Protein 8BRY (pdb70)

B-factor: mean 31.93, std 17.4, range [10.4, 148.17]

Sequence (774 aa):
IEYTLEKLKDLQGFYQKQLLDDTVPFWFPRSIDREFGGYLLMRDQQDGSLIDDDKAVWIIQGRAAWLLSTLYNTVEQKQEWLDGAKSGIDFLNRRHCFDTDGQMFFHVTRDGQQPIIRKRRYYFSETFAVIANAAYAKKASGDDEAAAKQARYLFGKCIEEYSTNPGTRPAKGIGVPMIMMNTAQQLRETIGDPRCDEEWIDKKWINNEEIETYFVKDDIRCVMEQQVAPDGSIIDHIDGRTLNPGHAIEGAWFILHEAKYRNNNDDPRLIKLGCKKMLDYMWDDRGWDKEEHGGILYFRDVYNKPVQEYWQDMKFWWPHNEVIIATLLAYTITGEEKYAQWHKLVHEYAYQHFHDAANGEWFGYLHKDGTLAQTAKGNLLFKGPFHLPRQEWYCMTTLLNNEYLQQQSAEYTLEKLKDDLQGFYQKQLLDDTVPFWFPRSIIDREFGGYLLMRDQDGSSLIDDDKAVWIQGRAAWLLSTLYNTVEQKQEWLDGAKSGIDFLNRHCFDTDGQMFFHVTRDGQPIRKRRYYFSETFAVIANAAYAKASGDEAAAKQARYLFGKCIEYSTNPGTRPAKGIGVPMIMMNTAQQLRETIGDPRCDEEWIDKWINEIETYFVKDDIRCVMEQVAPDGSIIDHIDGRTLNPGHAIEGAWFILHEAKYRNNDPRLIKLGCKKMLDYMWDDRGWDKEHGGILYFRDVYNKPVQEYWQDMKFWWPHNEVIIATLLAYTITGEEKYAQWHKLVHEYAYQHFHDAANGEWFGYLHKDGTLAQTAKGNLLFKGPFHLPRQEWYCMTTLLNNEYLQQS

Structure (mmCIF, N/CA/C/O backbone):
data_8BRY
#
_entry.id   8BRY
#
_cell.length_a   56.945
_cell.length_b   94.626
_cell.length_c   82.465
_cell.angle_alpha   90.000
_cell.angle_beta   102.530
_cell.angle_gamma   90.000
#
_symmetry.space_group_name_H-M   'P 1 21 1'
#
loop_
_entity.id
_entity.type
_entity.pdbx_description
1 polymer 'N-acylglucosamine 2-epimerase'
2 non-polymer 'CHLORIDE ION'
3 non-polymer 'PHOSPHATE ION'
4 water water
#
loop_
_atom_site.group_PDB
_atom_site.id
_atom_site.type_symbol
_atom_site.label_atom_id
_atom_site.label_alt_id
_atom_site.label_comp_id
_atom_site.label_asym_id
_atom_site.label_entity_id
_atom_site.label_seq_id
_atom_site.pdbx_PDB_ins_code
_atom_site.Cartn_x
_atom_site.Cartn_y
_atom_site.Cartn_z
_atom_site.occupancy
_atom_site.B_iso_or_equiv
_atom_site.auth_seq_id
_atom_site.auth_comp_id
_atom_site.auth_asym_id
_atom_site.auth_atom_id
_atom_site.pdbx_PDB_model_num
ATOM 1 N N . ILE A 1 18 ? -10.34553 -35.93088 28.83684 1.000 74.98051 3 ILE A N 1
ATOM 2 C CA . ILE A 1 18 ? -10.25905 -37.27314 28.26198 1.000 75.74489 3 ILE A CA 1
ATOM 3 C C . ILE A 1 18 ? -9.30621 -37.19540 27.07874 1.000 75.38947 3 ILE A C 1
ATOM 4 O O . ILE A 1 18 ? -8.36169 -37.97348 26.97630 1.000 81.89572 3 ILE A O 1
ATOM 20 N N . GLU A 1 19 ? -9.54458 -36.22628 26.19533 1.000 79.97022 4 GLU A N 1
ATOM 21 C CA . GLU A 1 19 ? -8.75176 -36.11734 24.97860 1.000 70.94425 4 GLU A CA 1
ATOM 22 C C . GLU A 1 19 ? -7.27315 -35.99701 25.32147 1.000 69.21987 4 GLU A C 1
ATOM 23 O O . GLU A 1 19 ? -6.46348 -36.85086 24.94321 1.000 75.36673 4 GLU A O 1
ATOM 34 N N . TYR A 1 20 ? -6.91215 -34.97608 26.09188 1.000 46.28121 5 TYR A N 1
ATOM 35 C CA . TYR A 1 20 ? -5.51717 -34.63758 26.33798 1.000 41.67358 5 TYR A CA 1
ATOM 36 C C . TYR A 1 20 ? -5.24010 -34.66234 27.83660 1.000 52.03212 5 TYR A C 1
ATOM 37 O O . TYR A 1 20 ? -5.73764 -33.80761 28.57591 1.000 51.12314 5 TYR A O 1
ATOM 55 N N . THR A 1 21 ? -4.41291 -35.60166 28.27236 1.000 38.48459 6 THR A N 1
ATOM 56 C CA . THR A 1 21 ? -3.93141 -35.64768 29.64275 1.000 39.71332 6 THR A CA 1
ATOM 57 C C . THR A 1 21 ? -2.68275 -34.78031 29.80563 1.000 38.30905 6 THR A C 1
ATOM 58 O O . THR A 1 21 ? -2.07404 -34.32303 28.84072 1.000 31.71105 6 THR A O 1
ATOM 69 N N . LEU A 1 22 ? -2.28158 -34.56467 31.05834 1.000 38.80628 7 LEU A N 1
ATOM 70 C CA . LEU A 1 22 ? -1.07342 -33.78050 31.28277 1.000 36.33497 7 LEU A CA 1
ATOM 71 C C . LEU A 1 22 ? 0.14462 -34.47510 30.68390 1.000 31.16603 7 LEU A C 1
ATOM 72 O O . LEU A 1 22 ? 1.02784 -33.81511 30.12153 1.000 34.70578 7 LEU A O 1
ATOM 88 N N . GLU A 1 23 ? 0.21959 -35.80714 30.81714 1.000 37.46291 8 GLU A N 1
ATOM 89 C CA . GLU A 1 23 ? 1.33220 -36.53280 30.21350 1.000 39.36938 8 GLU A CA 1
ATOM 90 C C . GLU A 1 23 ? 1.34346 -36.33509 28.70171 1.000 38.09491 8 GLU A C 1
ATOM 91 O O . GLU A 1 23 ? 2.40627 -36.13271 28.10591 1.000 35.13662 8 GLU A O 1
ATOM 103 N N . LYS A 1 24 ? 0.16733 -36.36112 28.06638 1.000 34.63717 9 LYS A N 1
ATOM 104 C CA . LYS A 1 24 ? 0.12303 -36.16922 26.61907 1.000 37.38669 9 LYS A CA 1
ATOM 105 C C . LYS A 1 24 ? 0.53994 -34.75466 26.24328 1.000 35.62018 9 LYS A C 1
ATOM 106 O O . LYS A 1 24 ? 1.23504 -34.54982 25.24065 1.000 30.06527 9 LYS A O 1
ATOM 125 N N . LEU A 1 25 ? 0.12815 -33.76100 27.03118 1.000 29.02685 10 LEU A N 1
ATOM 126 C CA . LEU A 1 25 ? 0.57916 -32.40250 26.76575 1.000 25.88551 10 LEU A CA 1
ATOM 127 C C . LEU A 1 25 ? 2.08564 -32.27119 26.94780 1.000 25.97218 10 LEU A C 1
ATOM 128 O O . LEU A 1 25 ? 2.72877 -31.48363 26.25002 1.000 24.42353 10 LEU A O 1
ATOM 144 N N . LYS A 1 26 ? 2.66761 -33.02918 27.88352 1.000 28.62843 11 LYS A N 1
ATOM 145 C CA . LYS A 1 26 ? 4.11542 -32.98417 28.05065 1.000 27.58294 11 LYS A CA 1
ATOM 146 C C . LYS A 1 26 ? 4.80469 -33.57429 26.83042 1.000 25.53684 11 LYS A C 1
ATOM 147 O O . LYS A 1 26 ? 5.82276 -33.04437 26.36166 1.000 26.90669 11 LYS A O 1
ATOM 166 N N . ASP A 1 27 ? 4.24750 -34.65882 26.28213 1.000 25.76494 12 ASP A N 1
ATOM 167 C CA . ASP A 1 27 ? 4.79806 -35.23168 25.05892 1.000 28.48954 12 ASP A CA 1
ATOM 168 C C . ASP A 1 27 ? 4.67234 -34.26033 23.90019 1.000 27.00188 12 ASP A C 1
ATOM 169 O O . ASP A 1 27 ? 5.57921 -34.16744 23.05682 1.000 26.05839 12 ASP A O 1
ATOM 178 N N . LEU A 1 28 ? 3.54044 -33.55168 23.80943 1.000 25.92136 13 LEU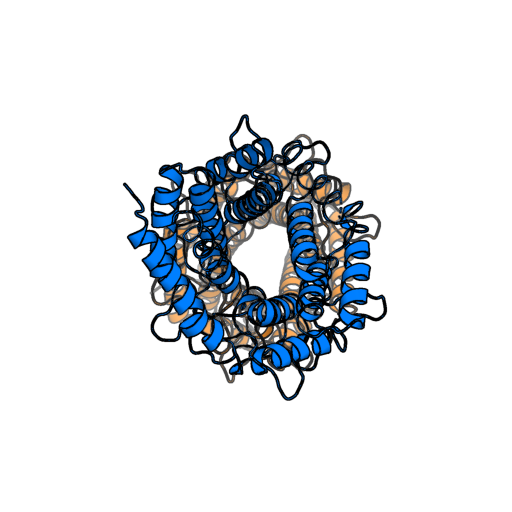 A N 1
ATOM 179 C CA . LEU A 1 28 ? 3.37156 -32.58062 22.72284 1.000 23.38553 13 LEU A CA 1
ATOM 180 C C . LEU A 1 28 ? 4.37798 -31.44473 22.84599 1.000 21.77067 13 LEU A C 1
ATOM 181 O O . LEU A 1 28 ? 4.94846 -30.99680 21.85489 1.000 23.04134 13 LEU A O 1
ATOM 197 N N . GLN A 1 29 ? 4.59230 -30.94799 24.07440 1.000 23.74961 14 GLN A N 1
ATOM 198 C CA . GLN A 1 29 ? 5.58987 -29.90455 24.27988 1.000 20.85367 14 GLN A CA 1
ATOM 199 C C . GLN A 1 29 ? 6.94738 -30.35490 23.76652 1.000 23.98766 14 GLN A C 1
ATOM 200 O O . GLN A 1 29 ? 7.63451 -29.60857 23.05383 1.000 22.46405 14 GLN A O 1
ATOM 214 N N . GLY A 1 30 ? 7.34342 -31.58262 24.09961 1.000 22.18050 15 GLY A N 1
ATOM 215 C CA . GLY A 1 30 ? 8.62341 -32.08633 23.62233 1.000 22.91359 15 GLY A CA 1
ATOM 216 C C . GLY A 1 30 ? 8.65812 -32.24565 22.11347 1.000 22.41318 15 GLY A C 1
ATOM 217 O O . GLY A 1 30 ? 9.68727 -32.00551 21.47440 1.000 21.48836 15 GLY A O 1
ATOM 221 N N . PHE A 1 31 ? 7.53727 -32.65622 21.52833 1.000 19.76417 16 PHE A N 1
ATOM 222 C CA . PHE A 1 31 ? 7.48061 -32.79814 20.08353 1.000 19.17417 16 PHE A CA 1
ATOM 223 C C . PHE A 1 31 ? 7.72117 -31.45963 19.38877 1.000 18.45181 16 PHE A C 1
ATOM 224 O O . PHE A 1 31 ? 8.55225 -31.36748 18.46298 1.000 19.00369 16 PHE A O 1
ATOM 241 N N . TYR A 1 32 ? 6.97320 -30.42110 19.76972 1.000 20.18827 17 TYR A N 1
ATOM 242 C CA . TYR A 1 32 ? 7.13030 -29.12018 19.12215 1.000 16.38461 17 TYR A CA 1
ATOM 243 C C . TYR A 1 32 ? 8.53864 -28.57848 19.33751 1.000 17.29130 17 TYR A C 1
ATOM 244 O O . TYR A 1 32 ? 9.13137 -27.96925 18.44252 1.000 19.81690 17 TYR A O 1
ATOM 262 N N . GLN A 1 33 ? 9.10485 -28.82387 20.51445 1.000 18.93304 18 GLN A N 1
ATOM 263 C CA . GLN A 1 33 ? 10.44223 -28.32594 20.79759 1.000 20.65213 18 GLN A CA 1
ATOM 264 C C . GLN A 1 33 ? 11.48506 -29.02309 19.93495 1.000 21.16359 18 GLN A C 1
ATOM 265 O O . GLN A 1 33 ? 12.36052 -28.37386 19.35318 1.000 22.05659 18 GLN A O 1
ATOM 279 N N . LYS A 1 34 ? 11.41327 -30.35070 19.85633 1.000 18.96598 19 LYS A N 1
ATOM 280 C CA . LYS A 1 34 ? 12.38600 -31.09431 19.08015 1.000 19.31982 19 LYS A CA 1
ATOM 281 C C . LYS A 1 34 ? 12.20325 -30.83464 17.59441 1.000 21.10989 19 LYS A C 1
ATOM 282 O O . LYS A 1 34 ? 13.18921 -30.71360 16.85437 1.000 22.15671 19 LYS A O 1
ATOM 301 N N . GLN A 1 35 ? 10.95804 -30.74374 17.12987 1.000 19.14678 20 GLN A N 1
ATOM 302 C CA . GLN A 1 35 ? 10.75620 -30.40514 15.71652 1.000 17.89501 20 GLN A CA 1
ATOM 303 C C . GLN A 1 35 ? 11.35274 -29.04669 15.39760 1.000 18.34376 20 GLN A C 1
ATOM 304 O O . GLN A 1 35 ? 12.04533 -28.88033 14.38591 1.000 19.88773 20 GLN A O 1
ATOM 318 N N . LEU A 1 36 ? 11.11925 -28.06470 16.25813 1.000 16.24396 21 LEU A N 1
ATOM 319 C CA . LEU A 1 36 ? 11.64438 -26.72868 16.02014 1.000 16.00851 21 LEU A CA 1
ATOM 320 C C . LEU A 1 36 ? 13.17016 -26.75928 15.94342 1.000 20.66934 21 LEU A C 1
ATOM 321 O O . LEU A 1 36 ? 13.76442 -26.28927 14.96978 1.000 21.41289 21 LEU A O 1
ATOM 337 N N . LEU A 1 37 ? 13.81988 -27.29912 16.95522 1.000 18.40244 22 LEU A N 1
ATOM 338 C CA . LEU A 1 37 ? 15.26475 -27.12981 17.09039 1.000 18.26507 22 LEU A CA 1
ATOM 339 C C . LEU A 1 37 ? 16.08683 -28.13907 16.31533 1.000 24.00346 22 LEU A C 1
ATOM 340 O O . LEU A 1 37 ? 17.25019 -27.85907 15.97553 1.000 23.55982 22 LEU A O 1
ATOM 356 N N . ASP A 1 38 ? 15.54296 -29.32376 16.06787 1.000 21.73116 23 ASP A N 1
ATOM 357 C CA . ASP A 1 38 ? 16.30265 -30.36670 15.40817 1.000 22.44025 23 ASP A CA 1
ATOM 358 C C . ASP A 1 38 ? 15.89568 -30.62467 13.96874 1.000 20.30337 23 ASP A C 1
ATOM 359 O O . ASP A 1 38 ? 16.61672 -31.35866 13.28125 1.000 23.02256 23 ASP A O 1
ATOM 368 N N . ASP A 1 39 ? 14.78169 -30.06476 13.50356 1.000 18.82502 24 ASP A N 1
ATOM 369 C CA . ASP A 1 39 ? 14.27236 -30.32836 12.15065 1.000 19.74501 24 ASP A CA 1
ATOM 370 C C . ASP A 1 39 ? 14.04693 -29.00552 11.42313 1.000 18.64383 24 ASP A C 1
ATOM 371 O O . ASP A 1 39 ? 14.70858 -28.74256 10.40774 1.000 20.25433 24 ASP A O 1
ATOM 380 N N . THR A 1 40 ? 13.17963 -28.14636 11.94576 1.000 17.08576 25 THR A N 1
ATOM 381 C CA . THR A 1 40 ? 12.79650 -26.93370 11.22289 1.000 16.00489 25 THR A CA 1
ATOM 382 C C . THR A 1 40 ? 13.94139 -25.93150 11.12347 1.000 21.26165 25 THR A C 1
ATOM 383 O O . THR A 1 40 ? 14.30432 -25.50614 10.01797 1.000 19.09305 25 THR A O 1
ATOM 394 N N . VAL A 1 41 ? 14.49937 -25.49889 12.25721 1.000 19.20333 26 VAL A N 1
ATOM 395 C CA . VAL A 1 41 ? 15.51493 -24.44233 12.22121 1.000 16.71291 26 VAL A CA 1
ATOM 396 C C . VAL A 1 41 ? 16.74007 -24.91003 11.45355 1.000 19.15818 26 VAL A C 1
ATOM 397 O O . VAL A 1 41 ? 17.23186 -24.15404 10.60271 1.000 20.90220 26 VAL A O 1
ATOM 410 N N . PRO A 1 42 ? 17.25304 -26.12295 11.64616 1.000 18.05291 27 PRO A N 1
ATOM 411 C CA . PRO A 1 42 ? 18.46138 -26.55693 10.90611 1.000 17.95502 27 PRO A CA 1
ATOM 412 C C . PRO A 1 42 ? 18.26251 -26.70772 9.40620 1.000 20.49741 27 PRO A C 1
ATOM 413 O O . PRO A 1 42 ? 19.26072 -26.67492 8.67306 1.000 23.21627 27 PRO A O 1
ATOM 424 N N . PHE A 1 43 ? 17.04513 -26.92092 8.92163 1.000 19.98529 28 PHE A N 1
ATOM 425 C CA . PHE A 1 43 ? 16.85130 -26.88280 7.47524 1.000 19.34444 28 PHE A CA 1
ATOM 426 C C . PHE A 1 43 ? 17.31768 -25.54983 6.91606 1.000 20.73550 28 PHE A C 1
ATOM 427 O O . PHE A 1 43 ? 17.86217 -25.48329 5.80046 1.000 21.22842 28 PHE A O 1
ATOM 444 N N . TRP A 1 44 ? 17.09525 -24.47064 7.65761 1.000 16.36902 29 TRP A N 1
ATOM 445 C CA . TRP A 1 44 ? 17.34401 -23.12285 7.16421 1.000 17.45913 29 TRP A CA 1
ATOM 446 C C . TRP A 1 44 ? 18.68984 -22.55749 7.59506 1.000 18.86278 29 TRP A C 1
ATOM 447 O O . TRP A 1 44 ? 19.37986 -21.91032 6.78900 1.000 20.50102 29 TRP A O 1
ATOM 468 N N . PHE A 1 45 ? 19.07381 -22.77284 8.85637 1.000 19.29309 30 PHE A N 1
ATOM 469 C CA . PHE A 1 45 ? 20.20593 -22.06927 9.43978 1.000 18.42062 30 PHE A CA 1
ATOM 470 C C . PHE A 1 45 ? 21.19415 -23.03228 10.07115 1.000 24.93134 30 PHE A C 1
ATOM 471 O O . PHE A 1 45 ? 20.79781 -24.03692 10.66551 1.000 23.99718 30 PHE A O 1
ATOM 488 N N . PRO A 1 46 ? 22.49670 -22.74538 9.96445 1.000 23.07318 31 PRO A N 1
ATOM 489 C CA . PRO A 1 46 ? 23.04120 -21.49929 9.39491 1.000 22.45374 31 PRO A CA 1
ATOM 490 C C . PRO A 1 46 ? 23.24048 -21.43541 7.87575 1.000 23.60444 31 PRO A C 1
ATOM 491 O O . PRO A 1 46 ? 23.68846 -20.39555 7.38603 1.000 23.29162 31 PRO A O 1
ATOM 502 N N . ARG A 1 47 ? 22.88305 -22.49231 7.14346 1.000 19.63917 32 ARG A N 1
ATOM 503 C CA . ARG A 1 47 ? 23.29793 -22.55263 5.74349 1.000 21.42857 32 ARG A CA 1
ATOM 504 C C . ARG A 1 47 ? 22.68516 -21.45068 4.89302 1.000 19.53052 32 ARG A C 1
ATOM 505 O O . ARG A 1 47 ? 23.27497 -21.06606 3.86866 1.000 23.76432 32 ARG A O 1
ATOM 526 N N . SER A 1 48 ? 21.53083 -20.91381 5.27803 1.000 18.98270 33 SER A N 1
ATOM 527 C CA . SER A 1 48 ? 20.91674 -19.89208 4.44710 1.000 17.26532 33 SER A CA 1
ATOM 528 C C . SER A 1 48 ? 21.49984 -18.50171 4.63043 1.000 15.65600 33 SER A C 1
ATOM 529 O O . SER A 1 48 ? 21.12463 -17.58631 3.88148 1.000 20.48543 33 SER A O 1
ATOM 537 N N . ILE A 1 49 ? 22.40206 -18.30927 5.59908 1.000 17.46261 34 ILE A N 1
ATOM 538 C CA . ILE A 1 49 ? 22.96647 -16.98556 5.80413 1.000 19.17208 34 ILE A CA 1
ATOM 539 C C . ILE A 1 49 ? 23.92477 -16.70820 4.65232 1.000 20.03577 34 ILE A C 1
ATOM 540 O O . ILE A 1 49 ? 24.83242 -17.49766 4.37833 1.000 22.01726 34 ILE A O 1
ATOM 556 N N . ASP A 1 50 ? 23.68725 -15.60572 3.94237 1.000 16.82073 35 ASP A N 1
ATOM 557 C CA . ASP A 1 50 ? 24.49397 -15.24472 2.76886 1.000 15.44671 35 ASP A CA 1
ATOM 558 C C . ASP A 1 50 ? 25.68647 -14.44170 3.27249 1.000 19.03437 35 ASP A C 1
ATOM 559 O O . ASP A 1 50 ? 25.56725 -13.24400 3.55238 1.000 21.55288 35 ASP A O 1
ATOM 568 N N . ARG A 1 51 ? 26.83343 -15.10909 3.40195 1.000 21.06992 36 ARG A N 1
ATOM 569 C CA . ARG A 1 51 ? 28.00264 -14.43863 3.97069 1.000 21.45334 36 ARG A CA 1
ATOM 570 C C . ARG A 1 51 ? 28.55665 -13.37489 3.03277 1.000 24.64193 36 ARG A C 1
ATOM 571 O O . ARG A 1 51 ? 29.18908 -12.41548 3.48328 1.000 24.43520 36 ARG A O 1
ATOM 592 N N . GLU A 1 52 ? 28.36901 -13.55484 1.73348 1.000 18.97119 37 GLU A N 1
ATOM 593 C CA . GLU A 1 52 ? 29.01536 -12.68603 0.76524 1.000 21.90659 37 GLU A CA 1
ATOM 594 C C . GLU A 1 52 ? 28.26919 -11.36447 0.62445 1.000 19.15178 37 GLU A C 1
ATOM 595 O O . GLU A 1 52 ? 28.90034 -10.29958 0.54245 1.000 23.47351 37 GLU A O 1
ATOM 607 N N . PHE A 1 53 ? 26.92818 -11.41215 0.60385 1.000 20.63985 38 PHE A N 1
ATOM 608 C CA . PHE A 1 53 ? 26.11494 -10.23494 0.35112 1.000 22.02359 38 PHE A CA 1
ATOM 609 C C . PHE A 1 53 ? 25.22610 -9.83695 1.51117 1.000 23.32042 38 PHE A C 1
ATOM 610 O O . PHE A 1 53 ? 24.66197 -8.74531 1.47813 1.000 25.07963 38 PHE A O 1
ATOM 627 N N . GLY A 1 54 ? 25.10036 -10.67080 2.52681 1.000 19.41457 39 GLY A N 1
ATOM 628 C CA . GLY A 1 54 ? 24.22257 -10.36719 3.63416 1.000 18.39550 39 GLY A CA 1
ATOM 629 C C . GLY A 1 54 ? 22.81664 -10.87668 3.39378 1.000 20.44444 39 GLY A C 1
ATOM 630 O O . GLY A 1 54 ? 22.42412 -11.21569 2.28346 1.000 20.22686 39 GLY A O 1
ATOM 634 N N . GLY A 1 55 ? 22.04377 -10.94207 4.46695 1.000 19.08637 40 GLY A N 1
ATOM 635 C CA . GLY A 1 55 ? 20.70286 -11.47271 4.33770 1.000 17.98445 40 GLY A CA 1
ATOM 636 C C . GLY A 1 55 ? 20.73284 -12.97875 4.14737 1.000 15.98267 40 GLY A C 1
ATOM 637 O O . GLY A 1 55 ? 21.69839 -13.65923 4.50265 1.000 18.51477 40 GLY A O 1
ATOM 641 N N . TYR A 1 56 ? 19.64967 -13.49838 3.55147 1.000 15.52611 41 TYR A N 1
ATOM 642 C CA . TYR A 1 56 ? 19.43286 -14.93898 3.56380 1.000 14.00664 41 TYR A CA 1
ATOM 643 C C . TYR A 1 56 ? 19.02675 -15.45766 2.19083 1.000 14.67594 41 TYR A C 1
ATOM 644 O O . TYR A 1 56 ? 18.20826 -14.83454 1.51119 1.000 18.04999 41 TYR A O 1
ATOM 662 N N . LEU A 1 57 ? 19.56304 -16.62470 1.82704 1.000 16.77679 42 LEU A N 1
ATOM 663 C CA . LEU A 1 57 ? 19.17370 -17.31915 0.59721 1.000 15.06554 42 LEU A CA 1
ATOM 664 C C . LEU A 1 57 ? 18.17349 -18.39129 0.97971 1.000 17.36924 42 LEU A C 1
ATOM 665 O O . LEU A 1 57 ? 18.54720 -19.41960 1.55399 1.000 16.94193 42 LEU A O 1
ATOM 681 N N . LEU A 1 58 ? 16.89920 -18.13958 0.67809 1.000 13.54095 43 LEU A N 1
ATOM 682 C CA . LEU A 1 58 ? 15.80834 -18.90999 1.25338 1.000 12.87311 43 LEU A CA 1
ATOM 683 C C . LEU A 1 58 ? 14.91390 -19.59429 0.21974 1.000 16.58510 43 LEU A C 1
ATOM 684 O O . LEU A 1 58 ? 13.97715 -20.30304 0.60199 1.000 17.58640 43 LEU A O 1
ATOM 700 N N . MET A 1 59 ? 15.16122 -19.43082 -1.07694 1.000 15.10461 44 MET A N 1
ATOM 701 C CA . MET A 1 59 ? 14.24888 -20.00804 -2.05311 1.000 14.36107 44 MET A CA 1
ATOM 702 C C . MET A 1 59 ? 14.78640 -21.37396 -2.43536 1.000 17.21377 44 MET A C 1
ATOM 703 O O . MET A 1 59 ? 15.56651 -21.52025 -3.37411 1.000 19.33364 44 MET A O 1
ATOM 717 N N . ARG A 1 60 ? 14.39156 -22.37935 -1.67212 1.000 17.35977 45 ARG A N 1
ATOM 718 C CA . ARG A 1 60 ? 14.97424 -23.71500 -1.73991 1.000 16.73636 45 ARG A CA 1
ATOM 719 C C . ARG A 1 60 ? 13.97961 -24.78979 -2.11331 1.000 17.82137 45 ARG A C 1
ATOM 720 O O . ARG A 1 60 ? 12.80705 -24.75252 -1.71900 1.000 17.06112 45 ARG A O 1
ATOM 741 N N . ASP A 1 61 ? 14.47842 -25.79364 -2.81819 1.000 17.98714 46 ASP A N 1
ATOM 742 C CA . ASP A 1 61 ? 13.73265 -26.98705 -3.16496 1.000 17.06134 46 ASP A CA 1
ATOM 743 C C . ASP A 1 61 ? 13.72664 -27.97283 -1.99518 1.000 16.11298 46 ASP A C 1
ATOM 744 O O . ASP A 1 61 ? 14.31429 -27.72795 -0.93114 1.000 18.02798 46 ASP A O 1
ATOM 753 N N A GLN A 1 62 ? 13.10331 -29.12499 -2.21771 0.596 18.47265 47 GLN A N 1
ATOM 754 N N B GLN A 1 62 ? 13.04617 -29.10070 -2.22255 0.404 18.51412 47 GLN A N 1
ATOM 755 C CA A GLN A 1 62 ? 12.86671 -30.06840 -1.12968 0.596 20.20733 47 GLN A CA 1
ATOM 756 C CA B GLN A 1 62 ? 12.86858 -30.11701 -1.18923 0.404 20.14487 47 GLN A CA 1
ATOM 757 C C A GLN A 1 62 ? 14.15691 -30.59581 -0.52188 0.596 21.71167 47 GLN A C 1
ATOM 758 C C B GLN A 1 62 ? 14.18847 -30.43763 -0.50644 0.404 21.90936 47 GLN A C 1
ATOM 759 O O A GLN A 1 62 ? 14.16832 -30.99528 0.65155 0.596 21.80580 47 GLN A O 1
ATOM 760 O O B GLN A 1 62 ? 14.28036 -30.43693 0.72570 0.404 21.92468 47 GLN A O 1
ATOM 787 N N . ASP A 1 63 ? 15.23744 -30.62978 -1.29705 1.000 21.53221 48 ASP A N 1
ATOM 788 C CA . ASP A 1 63 ? 16.51444 -31.14357 -0.81991 1.000 27.04925 48 ASP A CA 1
ATOM 789 C C . ASP A 1 63 ? 17.41876 -30.02443 -0.34051 1.000 24.65345 48 ASP A C 1
ATOM 790 O O . ASP A 1 63 ? 18.60476 -30.27384 -0.09924 1.000 30.81861 48 ASP A O 1
ATOM 799 N N . GLY A 1 64 ? 16.89210 -28.80638 -0.21875 1.000 19.22599 49 GLY A N 1
ATOM 800 C CA . GLY A 1 64 ? 17.65487 -27.66327 0.19674 1.000 20.44868 49 GLY A CA 1
ATOM 801 C C . GLY A 1 64 ? 18.40365 -26.94186 -0.90310 1.000 24.94253 49 GLY A C 1
ATOM 802 O O . GLY A 1 64 ? 18.99502 -25.89170 -0.63394 1.000 26.89407 49 GLY A O 1
ATOM 806 N N . SER A 1 65 ? 18.40756 -27.44712 -2.13054 1.000 22.37706 50 SER A N 1
ATOM 807 C CA . SER A 1 65 ? 19.15348 -26.71221 -3.14114 1.000 24.48437 50 SER A CA 1
ATOM 808 C C . SER A 1 65 ? 18.38254 -25.46225 -3.55009 1.000 22.96889 50 SER A C 1
ATOM 809 O O . SER A 1 65 ? 17.15782 -25.39407 -3.42812 1.000 23.02413 50 SER A O 1
ATOM 817 N N . LEU A 1 66 ? 19.09532 -24.47180 -4.06209 1.000 22.99664 51 LEU A N 1
ATOM 818 C CA . LEU A 1 66 ? 18.43442 -23.22554 -4.40777 1.000 18.49251 51 LEU A CA 1
ATOM 819 C C . LEU A 1 66 ? 17.69409 -23.33014 -5.73494 1.000 20.31243 51 LEU A C 1
ATOM 820 O O . LEU A 1 66 ? 18.20544 -23.89430 -6.70525 1.000 22.85275 51 LEU A O 1
ATOM 836 N N . ILE A 1 67 ? 16.47973 -22.76666 -5.77797 1.000 18.82786 52 ILE A N 1
ATOM 837 C CA . ILE A 1 67 ? 15.79280 -22.58540 -7.05270 1.000 20.13826 52 ILE A CA 1
ATOM 838 C C . ILE A 1 67 ? 15.89231 -21.14648 -7.54821 1.000 21.02626 52 ILE A C 1
ATOM 839 O O . ILE A 1 67 ? 15.45592 -20.85398 -8.67385 1.000 21.28268 52 ILE A O 1
ATOM 855 N N . ASP A 1 68 ? 16.46691 -20.24676 -6.76309 1.000 18.48461 53 ASP A N 1
ATOM 856 C CA . ASP A 1 68 ? 16.57891 -18.83527 -7.09415 1.000 15.00734 53 ASP A CA 1
ATOM 857 C C . ASP A 1 68 ? 17.46187 -18.22466 -6.01511 1.000 18.59003 53 ASP A C 1
ATOM 858 O O . ASP A 1 68 ? 17.48588 -18.72808 -4.89516 1.000 19.11159 53 ASP A O 1
ATOM 867 N N . ASP A 1 69 ? 18.22155 -17.18228 -6.36514 1.000 15.46304 54 ASP A N 1
ATOM 868 C CA . ASP A 1 69 ? 19.00918 -16.46012 -5.36683 1.000 14.29112 54 ASP A CA 1
ATOM 869 C C . ASP A 1 69 ? 18.44903 -15.07690 -5.05615 1.000 16.27798 54 ASP A C 1
ATOM 870 O O . ASP A 1 69 ? 19.08809 -14.29153 -4.34410 1.000 17.82134 54 ASP A O 1
ATOM 879 N N . ASP A 1 70 ? 17.22302 -14.78510 -5.50369 1.000 15.25726 55 ASP A N 1
ATOM 880 C CA . ASP A 1 70 ? 16.57653 -13.53861 -5.12911 1.000 14.87914 55 ASP A CA 1
ATOM 881 C C . ASP A 1 70 ? 16.20317 -13.54744 -3.64975 1.000 18.97286 55 ASP A C 1
ATOM 882 O O . ASP A 1 70 ? 16.20118 -14.58318 -2.98753 1.000 17.04247 55 ASP A O 1
ATOM 891 N N . LYS A 1 71 ? 15.80939 -12.37804 -3.16525 1.000 13.60136 56 LYS A N 1
ATOM 892 C CA . LYS A 1 71 ? 15.48828 -12.16483 -1.75404 1.000 16.43280 56 LYS A CA 1
ATOM 893 C C . LYS A 1 71 ? 14.15898 -11.42553 -1.63554 1.000 18.21708 56 LYS A C 1
ATOM 894 O O . LYS A 1 71 ? 13.98865 -10.33003 -2.18322 1.000 18.14529 56 LYS A O 1
ATOM 913 N N . ALA A 1 72 ? 13.21188 -12.04871 -0.93766 1.000 15.36807 57 ALA A N 1
ATOM 914 C CA . ALA A 1 72 ? 11.91726 -11.44594 -0.66042 1.000 16.94642 57 ALA A CA 1
ATOM 915 C C . ALA A 1 72 ? 12.05337 -10.61071 0.61284 1.000 15.03070 57 ALA A C 1
ATOM 916 O O . ALA A 1 72 ? 12.36197 -11.15597 1.66927 1.000 17.47759 57 ALA A O 1
ATOM 923 N N . VAL A 1 73 ? 11.80989 -9.30070 0.50287 1.000 17.26916 58 VAL A N 1
ATOM 924 C CA . VAL A 1 73 ? 12.12933 -8.39537 1.61420 1.000 15.73485 58 VAL A CA 1
ATOM 925 C C . VAL A 1 73 ? 11.31609 -8.74113 2.84923 1.000 18.43874 58 VAL A C 1
ATOM 926 O O . VAL A 1 73 ? 11.83988 -8.71480 3.97298 1.000 18.80514 58 VAL A O 1
ATOM 939 N N . TRP A 1 74 ? 10.03448 -9.05402 2.68195 1.000 19.17101 59 TRP A N 1
ATOM 940 C CA . TRP A 1 74 ? 9.22236 -9.41526 3.84708 1.000 17.53557 59 TRP A CA 1
ATOM 941 C C . TRP A 1 74 ? 9.83008 -10.57869 4.58913 1.000 19.52228 59 TRP A C 1
ATOM 942 O O . TRP A 1 74 ? 9.79770 -10.63481 5.83046 1.000 17.92530 59 TRP A O 1
ATOM 963 N N A ILE A 1 75 ? 10.32474 -11.56861 3.85887 0.851 15.18243 60 ILE A N 1
ATOM 964 N N B ILE A 1 75 ? 10.33658 -11.56762 3.85038 0.149 15.35846 60 ILE A N 1
ATOM 965 C CA A ILE A 1 75 ? 10.83396 -12.77953 4.46560 0.851 15.33698 60 ILE A CA 1
ATOM 966 C CA B ILE A 1 75 ? 10.84607 -12.78187 4.46724 0.149 15.46220 60 ILE A CA 1
ATOM 967 C C A ILE A 1 75 ? 12.19278 -12.53410 5.09468 0.851 16.57498 60 ILE A C 1
ATOM 968 C C B ILE A 1 75 ? 12.19329 -12.51933 5.11295 0.149 16.51985 60 ILE A C 1
ATOM 969 O O A ILE A 1 75 ? 12.55443 -13.19065 6.07613 0.851 17.03252 60 ILE A O 1
ATOM 970 O O B ILE A 1 75 ? 12.53257 -13.14416 6.12373 0.149 17.04995 60 ILE A O 1
ATOM 1001 N N . GLN A 1 76 ? 13.00017 -11.61901 4.53882 1.000 15.59698 61 GLN A N 1
ATOM 1002 C CA . GLN A 1 76 ? 14.23360 -11.24054 5.21086 1.000 16.33667 61 GLN A CA 1
ATOM 1003 C C . GLN A 1 76 ? 13.92817 -10.69056 6.60057 1.000 15.56780 61 GLN A C 1
ATOM 1004 O O . GLN A 1 76 ? 14.61656 -11.03368 7.57990 1.000 16.50448 61 GLN A O 1
ATOM 1018 N N . GLY A 1 77 ? 12.90159 -9.84524 6.71507 1.000 17.45255 62 GLY A N 1
ATOM 1019 C CA . GLY A 1 77 ? 12.50848 -9.32438 8.01340 1.000 16.15337 62 GLY A CA 1
ATOM 1020 C C . GLY A 1 77 ? 11.96349 -10.40601 8.92702 1.000 17.06989 62 GLY A C 1
ATOM 1021 O O . GLY A 1 77 ? 12.33411 -10.49380 10.10271 1.000 15.24421 62 GLY A O 1
ATOM 1025 N N . ARG A 1 78 ? 11.12179 -11.28194 8.38734 1.000 16.40068 63 ARG A N 1
ATOM 1026 C CA . ARG A 1 78 ? 10.58567 -12.38309 9.18512 1.000 17.38737 63 ARG A CA 1
ATOM 1027 C C . ARG A 1 78 ? 11.68635 -13.29423 9.70697 1.000 17.19149 63 ARG A C 1
ATOM 1028 O O . ARG A 1 78 ? 11.64241 -13.73976 10.85919 1.000 17.27084 63 ARG A O 1
ATOM 1049 N N . ALA A 1 79 ? 12.69190 -13.59558 8.87904 1.000 14.58022 64 ALA A N 1
ATOM 1050 C CA . ALA A 1 79 ? 13.75355 -14.48943 9.32110 1.000 14.53763 64 ALA A CA 1
ATOM 1051 C C . ALA A 1 79 ? 14.61621 -13.83526 10.39047 1.000 17.37220 64 ALA A C 1
ATOM 1052 O O . ALA A 1 79 ? 15.07289 -14.50399 11.31820 1.000 17.53668 64 ALA A O 1
ATOM 1059 N N . ALA A 1 80 ? 14.87938 -12.53830 10.25589 1.000 15.69009 65 ALA A N 1
ATOM 1060 C CA . ALA A 1 80 ? 15.67101 -11.85924 11.27672 1.000 14.77386 65 ALA A CA 1
ATOM 1061 C C . ALA A 1 80 ? 14.90177 -11.80483 12.58065 1.000 14.88145 65 ALA A C 1
ATOM 1062 O O . ALA A 1 80 ? 15.50216 -11.91766 13.66038 1.000 16.77804 65 ALA A O 1
ATOM 1069 N N . TRP A 1 81 ? 13.58539 -11.60136 12.50149 1.000 15.82639 66 TRP A N 1
ATOM 1070 C CA . TRP A 1 81 ? 12.72402 -11.68013 13.68330 1.000 16.12756 66 TRP A CA 1
ATOM 1071 C C . TRP A 1 81 ? 12.82830 -13.05451 14.34519 1.000 17.16584 66 TRP A C 1
ATOM 1072 O O . TRP A 1 81 ? 12.97569 -13.16860 15.57454 1.000 15.78803 66 TRP A O 1
ATOM 1093 N N . LEU A 1 82 ? 12.73540 -14.11982 13.56427 1.000 15.38304 67 LEU A N 1
ATOM 1094 C CA . LEU A 1 82 ? 12.80337 -15.45679 14.13695 1.000 15.49382 67 LEU A CA 1
ATOM 1095 C C . LEU A 1 82 ? 14.12644 -15.67828 14.85875 1.000 16.13034 67 LEU A C 1
ATOM 1096 O O . LEU A 1 82 ? 14.14564 -16.16180 15.98904 1.000 17.58166 67 LEU A O 1
ATOM 1112 N N . LEU A 1 83 ? 15.24954 -15.40639 14.18463 1.000 14.74198 68 LEU A N 1
ATOM 1113 C CA . LEU A 1 83 ? 16.54803 -15.65640 14.80626 1.000 14.32579 68 LEU A CA 1
ATOM 1114 C C . LEU A 1 83 ? 16.68032 -14.87159 16.10586 1.000 15.63368 68 LEU A C 1
ATOM 1115 O O . LEU A 1 83 ? 17.21050 -15.39470 17.10510 1.000 17.01098 68 LEU A O 1
ATOM 1131 N N . SER A 1 84 ? 16.22844 -13.60981 16.11642 1.000 17.09800 69 SER A N 1
ATOM 1132 C CA . SER A 1 84 ? 16.31170 -12.81897 17.34585 1.000 15.43588 69 SER A CA 1
ATOM 1133 C C . SER A 1 84 ? 15.42107 -13.40773 18.42805 1.000 16.28649 69 SER A C 1
ATOM 1134 O O . SER A 1 84 ? 15.77140 -13.40940 19.61489 1.000 17.75191 69 SER A O 1
ATOM 1142 N N . THR A 1 85 ? 14.23505 -13.86843 18.04238 1.000 16.85643 70 THR A N 1
ATOM 1143 C CA . THR A 1 85 ? 13.30913 -14.43184 19.01552 1.000 16.74088 70 THR A CA 1
ATOM 1144 C C . THR A 1 85 ? 13.84801 -15.71511 19.62676 1.000 18.30824 70 THR A C 1
ATOM 1145 O O . THR A 1 85 ? 13.69022 -15.94001 20.83619 1.000 17.51514 70 THR A O 1
ATOM 1156 N N . LEU A 1 86 ? 14.46978 -16.57777 18.81842 1.000 18.87601 71 LEU A N 1
ATOM 1157 C CA . LEU A 1 86 ? 15.10585 -17.77413 19.36833 1.000 17.56484 71 LEU A CA 1
ATOM 1158 C C . LEU A 1 86 ? 16.20795 -17.39151 20.35296 1.000 20.18444 71 LEU A C 1
ATOM 1159 O O . LEU A 1 86 ? 16.29897 -17.95589 21.45092 1.000 21.17816 71 LEU A O 1
ATOM 1175 N N . TYR A 1 87 ? 17.02653 -16.39574 19.98323 1.000 18.89361 72 TYR A N 1
ATOM 1176 C CA . TYR A 1 87 ? 18.06568 -15.89484 20.88534 1.000 18.44595 72 TYR A CA 1
ATOM 1177 C C . TYR A 1 87 ? 17.47352 -15.42597 22.21671 1.000 19.20576 72 TYR A C 1
ATOM 1178 O O . TYR A 1 87 ? 18.04798 -15.67419 23.28777 1.000 21.74161 72 TYR A O 1
ATOM 1196 N N . ASN A 1 88 ? 16.34049 -14.70465 22.16104 1.000 21.00460 73 ASN A N 1
ATOM 1197 C CA . ASN A 1 88 ? 15.79889 -14.05636 23.35534 1.000 18.61376 73 ASN A CA 1
ATOM 1198 C C . ASN A 1 88 ? 15.05571 -15.03811 24.25071 1.000 18.76407 73 ASN A C 1
ATOM 1199 O O . ASN A 1 88 ? 14.98497 -14.84031 25.46984 1.000 25.33388 73 ASN A O 1
ATOM 1210 N N . THR A 1 89 ? 14.46223 -16.08171 23.65992 1.000 20.74072 74 THR A N 1
ATOM 1211 C CA . THR A 1 89 ? 13.53676 -16.92094 24.40448 1.000 20.71305 74 THR A CA 1
ATOM 1212 C C . THR A 1 89 ? 13.92492 -18.39187 24.49736 1.000 21.70940 74 THR A C 1
ATOM 1213 O O . THR A 1 89 ? 13.36220 -19.10597 25.33797 1.000 27.76081 74 THR A O 1
ATOM 1224 N N . VAL A 1 90 ? 14.88349 -18.86780 23.70785 1.000 22.88470 75 VAL A N 1
ATOM 1225 C CA . VAL A 1 90 ? 15.26844 -20.27929 23.70890 1.000 22.32867 75 VAL A CA 1
ATOM 1226 C C . VAL A 1 90 ? 16.70613 -20.45690 24.20586 1.000 22.46630 75 VAL A C 1
ATOM 1227 O O . VAL A 1 90 ? 16.94736 -21.11738 25.21534 1.000 28.81886 75 VAL A O 1
ATOM 1240 N N . GLU A 1 91 ? 17.67474 -19.85170 23.51770 1.000 28.54395 76 GLU A N 1
ATOM 1241 C CA . GLU A 1 91 ? 19.07093 -20.02859 23.90008 1.000 28.82930 76 GLU A CA 1
ATOM 1242 C C . GLU A 1 91 ? 19.88052 -18.90821 23.26808 1.000 21.42383 76 GLU A C 1
ATOM 1243 O O . GLU A 1 91 ? 19.65153 -18.56568 22.11590 1.000 23.13650 76 GLU A O 1
ATOM 1255 N N . GLN A 1 92 ? 20.81392 -18.34152 24.02167 1.000 27.32710 77 GLN A N 1
ATOM 1256 C CA . GLN A 1 92 ? 21.58878 -17.20680 23.53358 1.000 31.56063 77 GLN A CA 1
ATOM 1257 C C . GLN A 1 92 ? 22.78303 -17.71015 22.72072 1.000 29.00174 77 GLN A C 1
ATOM 1258 O O . GLN A 1 92 ? 23.94876 -17.55084 23.09398 1.000 37.76460 77 GLN A O 1
ATOM 1272 N N . LYS A 1 93 ? 22.46858 -18.30394 21.56714 1.000 26.64649 78 LYS A N 1
ATOM 1273 C CA . LYS A 1 93 ? 23.50259 -18.76872 20.65052 1.000 30.36558 78 LYS A CA 1
ATOM 1274 C C . LYS A 1 93 ? 24.01023 -17.60733 19.80157 1.000 26.88629 78 LYS A C 1
ATOM 1275 O O . LYS A 1 93 ? 23.22642 -16.92912 19.13913 1.000 27.61344 78 LYS A O 1
ATOM 1294 N N . GLN A 1 94 ? 25.32912 -17.39570 19.81015 1.000 28.48556 79 GLN A N 1
ATOM 1295 C CA . GLN A 1 94 ? 25.90655 -16.30940 19.02768 1.000 23.71779 79 GLN A CA 1
ATOM 1296 C C . GLN A 1 94 ? 25.57760 -16.44231 17.54773 1.000 25.29304 79 GLN A C 1
ATOM 1297 O O . GLN A 1 94 ? 25.35901 -15.43768 16.85551 1.000 27.47433 79 GLN A O 1
ATOM 1311 N N . GLU A 1 95 ? 25.53382 -17.66595 17.02995 1.000 27.70782 80 GLU A N 1
ATOM 1312 C CA . GLU A 1 95 ? 25.25254 -17.81705 15.60879 1.000 26.79546 80 GLU A CA 1
ATOM 1313 C C . GLU A 1 95 ? 23.89290 -17.25287 15.23887 1.000 26.79012 80 GLU A C 1
ATOM 1314 O O . GLU A 1 95 ? 23.71620 -16.74359 14.12920 1.000 25.60573 80 GLU A O 1
ATOM 1326 N N . TRP A 1 96 ? 22.91094 -17.36385 16.13479 1.000 23.98552 81 TRP A N 1
ATOM 1327 C CA . TRP A 1 96 ? 21.60072 -16.78673 15.87064 1.000 21.04197 81 TRP A CA 1
ATOM 1328 C C . TRP A 1 96 ? 21.64981 -15.26618 15.92338 1.000 20.47838 81 TRP A C 1
ATOM 1329 O O . TRP A 1 96 ? 21.01207 -14.59488 15.09311 1.000 21.80811 81 TRP A O 1
ATOM 1350 N N . LEU A 1 97 ? 22.37485 -14.70493 16.88603 1.000 24.00980 82 LEU A N 1
ATOM 1351 C CA . LEU A 1 97 ? 22.52535 -13.25591 16.94597 1.000 20.49594 82 LEU A CA 1
ATOM 1352 C C . LEU A 1 97 ? 23.22145 -12.72446 15.69735 1.000 27.28486 82 LEU A C 1
ATOM 1353 O O . LEU A 1 97 ? 22.76310 -11.76060 15.07891 1.000 20.50163 82 LEU A O 1
ATOM 1369 N N . ASP A 1 98 ? 24.35798 -13.32517 15.33021 1.000 23.41460 83 ASP A N 1
ATOM 1370 C CA . ASP A 1 98 ? 25.03803 -12.91767 14.10229 1.000 22.88012 83 ASP A CA 1
ATOM 1371 C C . ASP A 1 98 ? 24.11648 -13.02211 12.89450 1.000 22.53172 83 ASP A C 1
ATOM 1372 O O . ASP A 1 98 ? 24.11495 -12.14616 12.01031 1.000 22.19207 83 ASP A O 1
ATOM 1381 N N . GLY A 1 99 ? 23.34236 -14.10022 12.81661 1.000 19.58661 84 GLY A N 1
ATOM 1382 C CA . GLY A 1 99 ? 22.44157 -14.27894 11.69743 1.000 18.91031 84 GLY A CA 1
ATOM 1383 C C . GLY A 1 99 ? 21.35327 -13.22646 11.65103 1.000 19.20397 84 GLY A C 1
ATOM 1384 O O . GLY A 1 99 ? 21.04822 -12.67910 10.59539 1.000 18.55510 84 GLY A O 1
ATOM 1388 N N . ALA A 1 100 ? 20.75707 -12.91622 12.80629 1.000 19.17957 85 ALA A N 1
ATOM 1389 C CA . ALA A 1 100 ? 19.79949 -11.82200 12.85290 1.000 19.34544 85 ALA A CA 1
ATOM 1390 C C . ALA A 1 100 ? 20.43048 -10.52831 12.37634 1.000 17.72512 85 ALA A C 1
ATOM 1391 O O . ALA A 1 100 ? 19.83142 -9.78619 11.57957 1.000 19.04704 85 ALA A O 1
ATOM 1398 N N . LYS A 1 101 ? 21.64812 -10.24308 12.83212 1.000 19.40577 86 LYS A N 1
ATOM 1399 C CA . LYS A 1 101 ? 22.30497 -8.99248 12.45665 1.000 16.92209 86 LYS A CA 1
ATOM 1400 C C . LYS A 1 101 ? 22.49433 -8.90905 10.94787 1.000 20.32013 86 LYS A C 1
ATOM 1401 O O . LYS A 1 101 ? 22.40017 -7.82927 10.36682 1.000 21.76478 86 LYS A O 1
ATOM 1420 N N . SER A 1 102 ? 22.79589 -10.03952 10.30389 1.000 19.48007 87 SER A N 1
ATOM 1421 C CA . SER A 1 102 ? 23.00495 -10.01221 8.85530 1.000 20.82737 87 SER A CA 1
ATOM 1422 C C . SER A 1 102 ? 21.74106 -9.56416 8.12668 1.000 20.04912 87 SER A C 1
ATOM 1423 O O . SER A 1 102 ? 21.81057 -8.78405 7.16133 1.000 20.08026 87 SER A O 1
ATOM 1431 N N . GLY A 1 103 ? 20.58018 -10.02853 8.57958 1.000 18.80010 88 GLY A N 1
ATOM 1432 C CA . GLY A 1 103 ? 19.32957 -9.60282 7.97135 1.000 16.53217 88 GLY A CA 1
ATOM 1433 C C . GLY A 1 103 ? 18.98955 -8.14996 8.25829 1.000 18.00477 88 GLY A C 1
ATOM 1434 O O . GLY A 1 103 ? 18.53828 -7.42182 7.36918 1.000 17.40501 88 GLY A O 1
ATOM 1438 N N . ILE A 1 104 ? 19.18026 -7.70431 9.49894 1.000 16.55301 89 ILE A N 1
ATOM 1439 C CA . ILE A 1 104 ? 18.95521 -6.29465 9.82330 1.000 16.99661 89 ILE A CA 1
ATOM 1440 C C . ILE A 1 104 ? 19.82005 -5.39979 8.94667 1.000 21.25633 89 ILE A C 1
ATOM 1441 O O . ILE A 1 104 ? 19.36701 -4.37459 8.42520 1.000 20.59255 89 ILE A O 1
ATOM 1457 N N . ASP A 1 105 ? 21.09762 -5.74858 8.81356 1.000 20.51411 90 ASP A N 1
ATOM 1458 C CA . ASP A 1 105 ? 21.99933 -4.92682 8.02076 1.000 18.82013 90 ASP A CA 1
ATOM 1459 C C . ASP A 1 105 ? 21.60725 -4.94270 6.55138 1.000 17.67008 90 ASP A C 1
ATOM 1460 O O . ASP A 1 105 ? 21.70425 -3.91782 5.87359 1.000 20.36822 90 ASP A O 1
ATOM 1469 N N . PHE A 1 106 ? 21.17885 -6.09221 6.04351 1.000 18.02174 91 PHE A N 1
ATOM 1470 C CA . PHE A 1 106 ? 20.76320 -6.16990 4.64446 1.000 18.38581 91 PHE A CA 1
ATOM 1471 C C . PHE A 1 106 ? 19.52649 -5.31935 4.39679 1.000 19.03830 91 PHE A C 1
ATOM 1472 O O 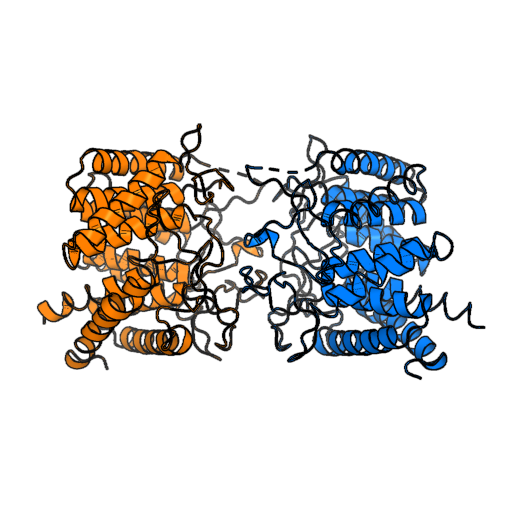. PHE A 1 106 ? 19.43398 -4.62565 3.37565 1.000 18.43579 91 PHE A O 1
ATOM 1489 N N . LEU A 1 107 ? 18.57449 -5.35054 5.31922 1.000 17.12324 92 LEU A N 1
ATOM 1490 C CA . LEU A 1 107 ? 17.40470 -4.48717 5.20719 1.000 17.45994 92 LEU A CA 1
ATOM 1491 C C . LEU A 1 107 ? 17.82342 -3.02462 5.14888 1.000 17.67955 92 LEU A C 1
ATOM 1492 O O . LEU A 1 107 ? 17.40629 -2.27588 4.25739 1.000 20.76810 92 LEU A O 1
ATOM 1508 N N . ASN A 1 108 ? 18.67201 -2.59408 6.08424 1.000 18.87978 93 ASN A N 1
ATOM 1509 C CA . ASN A 1 108 ? 19.03153 -1.18437 6.12964 1.000 19.72851 93 ASN A CA 1
ATOM 1510 C C . ASN A 1 108 ? 19.83904 -0.73893 4.92675 1.000 20.02278 93 ASN A C 1
ATOM 1511 O O . ASN A 1 108 ? 19.69557 0.39954 4.47089 1.000 24.73958 93 ASN A O 1
ATOM 1522 N N A ARG A 1 109 ? 20.68889 -1.60977 4.39663 0.514 21.39002 94 ARG A N 1
ATOM 1523 N N B ARG A 1 109 ? 20.68450 -1.61471 4.39511 0.486 21.39277 94 ARG A N 1
ATOM 1524 C CA A ARG A 1 109 ? 21.61418 -1.17312 3.36645 0.514 23.18657 94 ARG A CA 1
ATOM 1525 C CA B ARG A 1 109 ? 21.61917 -1.18448 3.37118 0.486 23.18785 94 ARG A CA 1
ATOM 1526 C C A ARG A 1 109 ? 20.97641 -1.17418 1.99005 0.514 22.48341 94 ARG A C 1
ATOM 1527 C C B ARG A 1 109 ? 21.00042 -1.20025 1.98413 0.486 22.48129 94 ARG A C 1
ATOM 1528 O O A ARG A 1 109 ? 21.36151 -0.36506 1.13758 0.514 26.09772 94 ARG A O 1
ATOM 1529 O O B ARG A 1 109 ? 21.44028 -0.44495 1.10901 0.486 26.15544 94 ARG A O 1
ATOM 1570 N N . HIS A 1 110 ? 20.01217 -2.05845 1.75513 1.000 20.79898 95 HIS A N 1
ATOM 1571 C CA . HIS A 1 110 ? 19.49211 -2.27123 0.41878 1.000 20.28884 95 HIS A CA 1
ATOM 1572 C C . HIS A 1 110 ? 17.99138 -2.19135 0.24552 1.000 23.63783 95 HIS A C 1
ATOM 1573 O O . HIS A 1 110 ? 17.54943 -2.10037 -0.90489 1.000 25.77765 95 HIS A O 1
ATOM 1587 N N . CYS A 1 111 ? 17.18372 -2.29460 1.29047 1.000 19.54527 96 CYS A N 1
ATOM 1588 C CA . CYS A 1 111 ? 15.76207 -2.54666 1.07286 1.000 18.80589 96 CYS A CA 1
ATOM 1589 C C . CYS A 1 111 ? 14.89166 -1.32053 1.24499 1.000 19.39409 96 CYS A C 1
ATOM 1590 O O . CYS A 1 111 ? 13.66113 -1.45706 1.23998 1.000 21.03699 96 CYS A O 1
ATOM 1598 N N . PHE A 1 112 ? 15.47889 -0.13265 1.38493 1.000 21.86117 97 PHE A N 1
ATOM 1599 C CA . PHE A 1 112 ? 14.72754 1.11493 1.48684 1.000 26.74074 97 PHE A CA 1
ATOM 1600 C C . PHE A 1 112 ? 15.03139 1.95086 0.25168 1.000 25.50428 97 PHE A C 1
ATOM 1601 O O . PHE A 1 112 ? 16.20112 2.12427 -0.11388 1.000 30.28512 97 PHE A O 1
ATOM 1618 N N . ASP A 1 113 ? 13.99119 2.47066 -0.38464 1.000 24.21106 98 ASP A N 1
ATOM 1619 C CA . ASP A 1 113 ? 14.13798 3.39848 -1.49630 1.000 26.28991 98 ASP A CA 1
ATOM 1620 C C . ASP A 1 113 ? 14.45508 4.80152 -0.96922 1.000 29.67273 98 ASP A C 1
ATOM 1621 O O . ASP A 1 113 ? 14.40182 5.06240 0.23554 1.000 33.17999 98 ASP A O 1
ATOM 1630 N N . THR A 1 114 ? 14.77950 5.72075 -1.88750 1.000 30.63203 99 THR A N 1
ATOM 1631 C CA . THR A 1 114 ? 15.21619 7.05555 -1.47502 1.000 33.51489 99 THR A CA 1
ATOM 1632 C C . THR A 1 114 ? 14.10915 7.84719 -0.78953 1.000 34.13683 99 THR A C 1
ATOM 1633 O O . THR A 1 114 ? 14.39573 8.81717 -0.07094 1.000 36.47193 99 THR A O 1
ATOM 1644 N N . ASP A 1 115 ? 12.85553 7.47921 -1.03976 1.000 33.38853 100 ASP A N 1
ATOM 1645 C CA . ASP A 1 115 ? 11.70692 8.13945 -0.44701 1.000 34.76814 100 ASP A CA 1
ATOM 1646 C C . ASP A 1 115 ? 11.34209 7.53865 0.89786 1.000 29.21011 100 ASP A C 1
ATOM 1647 O O . ASP A 1 115 ? 10.33583 7.93253 1.48698 1.000 38.67060 100 ASP A O 1
ATOM 1656 N N . GLY A 1 116 ? 12.12766 6.58271 1.38436 1.000 30.41191 101 GLY A N 1
ATOM 1657 C CA . GLY A 1 116 ? 11.87826 5.98513 2.67376 1.000 28.27999 101 GLY A CA 1
ATOM 1658 C C . GLY A 1 116 ? 11.00015 4.75876 2.66680 1.000 33.27080 101 GLY A C 1
ATOM 1659 O O . GLY A 1 116 ? 10.90573 4.08784 3.69597 1.000 33.03384 101 GLY A O 1
ATOM 1663 N N . GLN A 1 117 ? 10.36707 4.42981 1.55186 1.000 33.75434 102 GLN A N 1
ATOM 1664 C CA . GLN A 1 117 ? 9.54232 3.23503 1.48713 1.000 28.10081 102 GLN A CA 1
ATOM 1665 C C . GLN A 1 117 ? 10.37145 2.00291 1.15998 1.000 29.45788 102 GLN A C 1
ATOM 1666 O O . GLN A 1 117 ? 11.37930 2.07270 0.45325 1.000 27.75075 102 GLN A O 1
ATOM 1680 N N . MET A 1 118 ? 9.91447 0.85884 1.64403 1.000 25.29008 103 MET A N 1
ATOM 1681 C CA . MET A 1 118 ? 10.65827 -0.36996 1.46519 1.000 22.00144 103 MET A CA 1
ATOM 1682 C C . MET A 1 118 ? 10.32719 -1.04979 0.14335 1.000 26.20121 103 MET A C 1
ATOM 1683 O O . MET A 1 118 ? 9.21198 -0.94352 -0.38417 1.000 29.83984 103 MET A O 1
ATOM 1697 N N . PHE A 1 119 ? 11.33650 -1.70892 -0.41608 1.000 24.71000 104 PHE A N 1
ATOM 1698 C CA . PHE A 1 119 ? 11.11687 -2.57299 -1.55855 1.000 19.11808 104 PHE A CA 1
ATOM 1699 C C . PHE A 1 119 ? 10.44652 -3.86928 -1.11153 1.000 22.13119 104 PHE A C 1
ATOM 1700 O O . PHE A 1 119 ? 10.39958 -4.20038 0.06956 1.000 24.66305 104 PHE A O 1
ATOM 1717 N N . PHE A 1 120 ? 9.95523 -4.63757 -2.08230 1.000 22.63156 105 PHE A N 1
ATOM 1718 C CA . PHE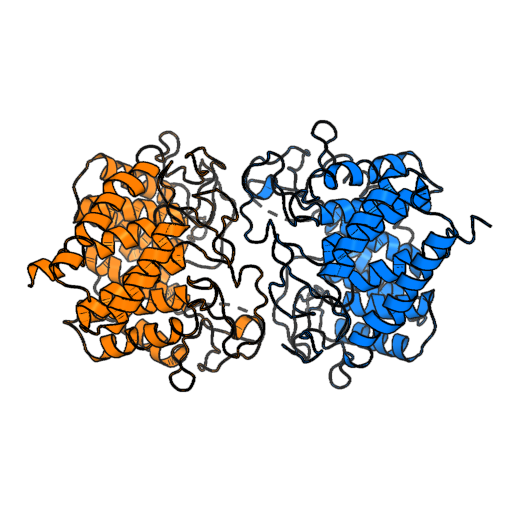 A 1 120 ? 9.28750 -5.91762 -1.83682 1.000 20.79473 105 PHE A CA 1
ATOM 1719 C C . PHE A 1 120 ? 10.14798 -7.12674 -2.21899 1.000 17.60491 105 PHE A C 1
ATOM 1720 O O . PHE A 1 120 ? 10.12795 -8.15755 -1.53189 1.000 21.04401 105 PHE A O 1
ATOM 1737 N N . HIS A 1 121 ? 10.94018 -6.99770 -3.28707 1.000 22.92390 106 HIS A N 1
ATOM 1738 C CA . HIS A 1 121 ? 11.61995 -8.10696 -3.95329 1.000 22.45183 106 HIS A CA 1
ATOM 1739 C C . HIS A 1 121 ? 12.91919 -7.51276 -4.48359 1.000 17.75330 106 HIS A C 1
ATOM 1740 O O . HIS A 1 121 ? 12.88362 -6.50241 -5.17983 1.000 21.22011 106 HIS A O 1
ATOM 1754 N N . VAL A 1 122 ? 14.05958 -8.06990 -4.07156 1.000 16.96961 107 VAL A N 1
ATOM 1755 C CA . VAL A 1 122 ? 15.36079 -7.58365 -4.51602 1.000 17.01231 107 VAL A CA 1
ATOM 1756 C C . VAL A 1 122 ? 16.20889 -8.76939 -4.96759 1.000 19.30651 107 VAL A C 1
ATOM 1757 O O . VAL A 1 122 ? 15.89555 -9.93476 -4.71009 1.000 17.15624 107 VAL A O 1
ATOM 1770 N N . THR A 1 123 ? 17.30406 -8.44977 -5.66055 1.000 17.96770 108 THR A N 1
ATOM 1771 C CA . THR A 1 123 ? 18.22581 -9.48832 -6.09603 1.000 18.88126 108 THR A CA 1
ATOM 1772 C C . THR A 1 123 ? 19.10788 -9.95117 -4.93515 1.000 18.13007 108 THR A C 1
ATOM 1773 O O . THR A 1 123 ? 19.08678 -9.38440 -3.83802 1.000 19.14454 108 THR A O 1
ATOM 1784 N N . ARG A 1 124 ? 19.94805 -10.95991 -5.20490 1.000 16.78638 109 ARG A N 1
ATOM 1785 C CA . ARG A 1 124 ? 20.87943 -11.42894 -4.17596 1.000 16.71625 109 ARG A CA 1
ATOM 1786 C C . ARG A 1 124 ? 21.72567 -10.28088 -3.64523 1.000 19.04108 109 ARG A C 1
ATOM 1787 O O . ARG A 1 124 ? 21.97904 -10.19009 -2.42863 1.000 20.61691 109 ARG A O 1
ATOM 1808 N N . ASP A 1 125 ? 22.19643 -9.40525 -4.52544 1.000 19.17355 110 ASP A N 1
ATOM 1809 C CA . ASP A 1 125 ? 23.07572 -8.31897 -4.12146 1.000 20.66190 110 ASP A CA 1
ATOM 1810 C C . ASP A 1 125 ? 22.32591 -7.03478 -3.79298 1.000 22.59805 110 ASP A C 1
ATOM 1811 O O . ASP A 1 125 ? 22.95718 -5.98591 -3.62961 1.000 28.02901 110 ASP A O 1
ATOM 1820 N N . GLY A 1 126 ? 21.01257 -7.10935 -3.65322 1.000 18.74474 111 GLY A N 1
ATOM 1821 C CA . GLY A 1 126 ? 20.22682 -6.01110 -3.12349 1.000 22.74661 111 GLY A CA 1
ATOM 1822 C C . GLY A 1 126 ? 19.70314 -5.01365 -4.13172 1.000 25.99018 111 GLY A C 1
ATOM 1823 O O . GLY A 1 126 ? 19.28642 -3.92575 -3.73347 1.000 26.51117 111 GLY A O 1
ATOM 1827 N N A GLN A 1 127 ? 19.71392 -5.33835 -5.40778 0.581 21.90520 112 GLN A N 1
ATOM 1828 N N B GLN A 1 127 ? 19.71711 -5.33693 -5.41490 0.419 21.96241 112 GLN A N 1
ATOM 1829 C CA A GLN A 1 127 ? 19.14622 -4.41697 -6.38710 0.581 22.81598 112 GLN A CA 1
ATOM 1830 C CA B GLN A 1 127 ? 19.14603 -4.42685 -6.40164 0.419 22.84009 112 GLN A CA 1
ATOM 1831 C C A GLN A 1 127 ? 17.63630 -4.62708 -6.46507 0.581 21.82539 112 GLN A C 1
ATOM 1832 C C B GLN A 1 127 ? 17.63407 -4.63084 -6.46743 0.419 21.86164 112 GLN A C 1
ATOM 1833 O O A GLN A 1 127 ? 17.16605 -5.75812 -6.33468 0.581 21.99126 112 GLN A O 1
ATOM 1834 O O B GLN A 1 127 ? 17.15824 -5.75998 -6.32701 0.419 22.01215 112 GLN A O 1
ATOM 1861 N N . PRO A 1 128 ? 16.85795 -3.56694 -6.67086 1.000 23.87258 113 PRO A N 1
ATOM 1862 C CA . PRO A 1 128 ? 15.40107 -3.71243 -6.60872 1.000 21.23953 113 PRO A CA 1
ATOM 1863 C C . PRO A 1 128 ? 14.78615 -4.35060 -7.84103 1.000 23.75123 113 PRO A C 1
ATOM 1864 O O . PRO A 1 128 ? 15.13348 -4.03641 -8.98386 1.000 26.58666 113 PRO A O 1
ATOM 1875 N N A ILE A 1 129 ? 13.86624 -5.27264 -7.58954 0.584 20.71180 114 ILE A N 1
ATOM 1876 N N B ILE A 1 129 ? 13.84009 -5.24916 -7.59059 0.416 20.79890 114 ILE A N 1
ATOM 1877 C CA A ILE A 1 129 ? 13.03285 -5.87319 -8.62662 0.584 22.25992 114 ILE A CA 1
ATOM 1878 C CA B ILE A 1 129 ? 13.03016 -5.87511 -8.62810 0.416 22.32381 114 ILE A CA 1
ATOM 1879 C C A ILE A 1 129 ? 11.61645 -5.31114 -8.59538 0.584 24.12309 114 ILE A C 1
ATOM 1880 C C B ILE A 1 129 ? 11.59805 -5.35043 -8.60289 0.416 24.20629 114 ILE A C 1
ATOM 1881 O O A ILE A 1 129 ? 11.06911 -4.93326 -9.62698 0.584 26.31350 114 ILE A O 1
ATOM 1882 O O B ILE A 1 129 ? 11.02117 -5.05455 -9.64613 0.416 26.16735 114 ILE A O 1
ATOM 1913 N N . ARG A 1 130 ? 10.98863 -5.28309 -7.42144 1.000 24.90521 115 ARG A N 1
ATOM 1914 C CA . ARG A 1 130 ? 9.63171 -4.78328 -7.28645 1.000 25.65318 115 ARG A CA 1
ATOM 1915 C C . ARG A 1 130 ? 9.49019 -3.94976 -6.02524 1.000 27.46320 115 ARG A C 1
ATOM 1916 O O . ARG A 1 130 ? 10.02736 -4.30080 -4.97297 1.000 23.30778 115 ARG A O 1
ATOM 1937 N N . LYS A 1 131 ? 8.73375 -2.86806 -6.13577 1.000 29.36838 116 LYS A N 1
ATOM 1938 C CA . LYS A 1 131 ? 8.31579 -2.06408 -4.99643 1.000 35.72858 116 LYS A CA 1
ATOM 1939 C C . LYS A 1 131 ? 6.79658 -2.09056 -4.95378 1.000 45.45131 116 LYS A C 1
ATOM 1940 O O . LYS A 1 131 ? 6.14424 -1.81291 -5.96626 1.000 50.85866 116 LYS A O 1
ATOM 1959 N N . ARG A 1 132 ? 6.23853 -2.44160 -3.80747 1.000 47.06890 117 ARG A N 1
ATOM 1960 C CA . ARG A 1 132 ? 4.79203 -2.46083 -3.65448 1.000 57.14269 117 ARG A CA 1
ATOM 1961 C C . ARG A 1 132 ? 4.30900 -1.27040 -2.83998 1.000 76.46139 117 ARG A C 1
ATOM 1962 O O . ARG A 1 132 ? 5.03123 -0.73390 -1.99676 1.000 83.35178 117 ARG A O 1
ATOM 1983 N N . ARG A 1 133 ? 3.06483 -0.87064 -3.10242 1.000 92.65641 118 ARG A N 1
ATOM 1984 C CA . ARG A 1 133 ? 2.42294 0.23124 -2.40002 1.000 97.06891 118 ARG A CA 1
ATOM 1985 C C . ARG A 1 133 ? 1.97948 -0.14748 -0.99736 1.000 84.90079 118 ARG A C 1
ATOM 1986 O O . ARG A 1 133 ? 1.40002 0.69213 -0.29863 1.000 93.80850 118 ARG A O 1
ATOM 2007 N N . TYR A 1 134 ? 2.23347 -1.37759 -0.56813 1.000 84.61192 119 TYR A N 1
ATOM 2008 C CA . TYR A 1 134 ? 1.87457 -1.73590 0.78606 1.000 85.32856 119 TYR A CA 1
ATOM 2009 C C . TYR A 1 134 ? 2.81371 -1.04846 1.77038 1.000 87.06818 119 TYR A C 1
ATOM 2010 O O . TYR A 1 134 ? 3.80416 -0.41081 1.40087 1.000 96.56745 119 TYR A O 1
ATOM 2028 N N . TYR A 1 135 ? 2.50438 -1.21661 3.05006 1.000 93.64400 120 TYR A N 1
ATOM 2029 C CA . TYR A 1 135 ? 3.46344 -0.99320 4.12068 1.000 79.97246 120 TYR A CA 1
ATOM 2030 C C . TYR A 1 135 ? 3.67849 -2.27031 4.91998 1.000 62.54775 120 TYR A C 1
ATOM 2031 O O . TYR A 1 135 ? 4.38584 -2.25815 5.93342 1.000 57.65716 120 TYR A O 1
ATOM 2049 N N . PHE A 1 136 ? 3.08800 -3.37749 4.47905 1.000 73.93936 121 PHE A N 1
ATOM 2050 C CA . PHE A 1 136 ? 3.35332 -4.65468 5.12342 1.000 75.39819 121 PHE A CA 1
ATOM 2051 C C . PHE A 1 136 ? 4.85379 -4.90371 5.26051 1.000 61.55462 121 PHE A C 1
ATOM 2052 O O . PHE A 1 136 ? 5.30825 -5.45573 6.27060 1.000 53.77070 121 PHE A O 1
ATOM 2069 N N . SER A 1 137 ? 5.64511 -4.51716 4.25035 1.000 46.39788 122 SER A N 1
ATOM 2070 C CA . SER A 1 137 ? 7.09195 -4.69667 4.36584 1.000 50.15645 122 SER A CA 1
ATOM 2071 C C . SER A 1 137 ? 7.60644 -3.98487 5.61287 1.000 24.97466 122 SER A C 1
ATOM 2072 O O . SER A 1 137 ? 8.45874 -4.51719 6.34363 1.000 30.18445 122 SER A O 1
ATOM 2080 N N . GLU A 1 138 ? 7.08326 -2.78607 5.87995 1.000 28.62736 123 GLU A N 1
ATOM 2081 C CA . GLU A 1 138 ? 7.55749 -2.04254 7.03768 1.000 24.49410 123 GLU A CA 1
ATOM 2082 C C . GLU A 1 138 ? 7.15801 -2.73340 8.33978 1.000 18.41424 123 GLU A C 1
ATOM 2083 O O . GLU A 1 138 ? 7.91967 -2.66949 9.30443 1.000 18.78672 123 GLU A O 1
ATOM 2095 N N . THR A 1 139 ? 5.99211 -3.39902 8.39277 1.000 22.14827 124 THR A N 1
ATOM 2096 C CA . THR A 1 139 ? 5.63898 -4.04930 9.65698 1.000 20.41848 124 THR A CA 1
ATOM 2097 C C . THR A 1 139 ? 6.63661 -5.16231 9.98471 1.000 20.46584 124 THR A C 1
ATOM 2098 O O . THR A 1 139 ? 6.98836 -5.36718 11.14843 1.000 20.77815 124 THR A O 1
ATOM 2109 N N . PHE A 1 140 ? 7.11302 -5.89245 8.97387 1.000 20.70801 125 PHE A N 1
ATOM 2110 C CA . PHE A 1 140 ? 8.09815 -6.93785 9.26379 1.000 22.45873 125 PHE A CA 1
ATOM 2111 C C . PHE A 1 140 ? 9.44580 -6.34097 9.64612 1.000 21.42367 125 PHE A C 1
ATOM 2112 O O . PHE A 1 140 ? 10.16966 -6.94548 10.44197 1.000 23.24189 125 PHE A O 1
ATOM 2129 N N . ALA A 1 141 ? 9.76546 -5.12477 9.17913 1.000 18.30898 126 ALA A N 1
ATOM 2130 C CA . ALA A 1 141 ? 10.96600 -4.46248 9.67037 1.000 17.25303 126 ALA A CA 1
ATOM 2131 C C . ALA A 1 141 ? 10.79404 -4.00142 11.10414 1.000 17.02408 126 ALA A C 1
ATOM 2132 O O . ALA A 1 141 ? 11.76189 -3.97577 11.88110 1.000 18.01855 126 ALA A O 1
ATOM 2139 N N . VAL A 1 142 ? 9.57168 -3.63052 11.49187 1.000 18.49193 127 VAL A N 1
ATOM 2140 C CA . VAL A 1 142 ? 9.34745 -3.23307 12.87284 1.000 16.63780 127 VAL A CA 1
ATOM 2141 C C . VAL A 1 142 ? 9.60903 -4.41335 13.79044 1.000 16.74894 127 VAL A C 1
ATOM 2142 O O . VAL A 1 142 ? 10.36572 -4.28078 14.76767 1.000 18.42629 127 VAL A O 1
ATOM 2155 N N . ILE A 1 143 ? 9.00064 -5.56381 13.51646 1.000 18.89280 128 ILE A N 1
ATOM 2156 C CA . ILE A 1 143 ? 9.14022 -6.68585 14.45280 1.000 18.37093 128 ILE A CA 1
ATOM 2157 C C . ILE A 1 143 ? 10.58093 -7.20633 14.44908 1.000 18.06274 128 ILE A C 1
ATOM 2158 O O . ILE A 1 143 ? 11.11931 -7.59456 15.49349 1.000 20.97962 128 ILE A O 1
ATOM 2174 N N . ALA A 1 144 ? 11.24222 -7.18962 13.29505 1.000 16.84084 129 ALA A N 1
ATOM 2175 C CA . ALA A 1 144 ? 12.63318 -7.64016 13.24623 1.000 17.26015 129 ALA A CA 1
ATOM 2176 C C . ALA A 1 144 ? 13.52320 -6.73891 14.07371 1.000 17.47218 129 ALA A C 1
ATOM 2177 O O . ALA A 1 144 ? 14.37418 -7.21513 14.84373 1.000 19.26310 129 ALA A O 1
ATOM 2184 N N . ASN A 1 145 ? 13.39122 -5.42317 13.89058 1.000 15.52809 130 ASN A N 1
ATOM 2185 C CA . ASN A 1 145 ? 14.25072 -4.48511 14.59911 1.000 14.61356 130 ASN A CA 1
ATOM 2186 C C . ASN A 1 145 ? 13.96331 -4.49428 16.09131 1.000 15.57362 130 ASN A C 1
ATOM 2187 O O . ASN A 1 145 ? 14.88058 -4.35328 16.90229 1.000 17.50058 130 ASN A O 1
ATOM 2198 N N . ALA A 1 146 ? 12.70771 -4.67809 16.46768 1.000 16.13015 131 ALA A N 1
ATOM 2199 C CA . ALA A 1 146 ? 12.36797 -4.70067 17.88664 1.000 16.87218 131 ALA A CA 1
ATOM 2200 C C . ALA A 1 146 ? 12.94678 -5.92893 18.56637 1.000 16.63951 131 ALA A C 1
ATOM 2201 O O . ALA A 1 146 ? 13.52773 -5.83295 19.66030 1.000 17.91172 131 ALA A O 1
ATOM 2208 N N . ALA A 1 147 ? 12.77486 -7.09837 17.97251 1.000 16.90858 132 ALA A N 1
ATOM 2209 C CA . ALA A 1 147 ? 13.34558 -8.30672 18.54706 1.000 15.71925 132 ALA A CA 1
ATOM 2210 C C . ALA A 1 147 ? 14.86628 -8.23499 18.56163 1.000 17.03080 132 ALA A C 1
ATOM 2211 O O . ALA A 1 147 ? 15.51149 -8.62081 19.54740 1.000 20.35374 132 ALA A O 1
ATOM 2218 N N . TYR A 1 148 ? 15.46077 -7.73425 17.47753 1.000 16.96225 133 TYR A N 1
ATOM 2219 C CA . TYR A 1 148 ? 16.91075 -7.63149 17.42152 1.000 17.67535 133 TYR A CA 1
ATOM 2220 C C . TYR A 1 148 ? 17.42372 -6.63662 18.46764 1.000 19.87813 133 TYR A C 1
ATOM 2221 O O . TYR A 1 148 ? 18.47441 -6.86744 19.08417 1.000 21.03670 133 TYR A O 1
ATOM 2239 N N . ALA A 1 149 ? 16.67593 -5.54680 18.70215 1.000 18.34507 134 ALA A N 1
ATOM 2240 C CA . ALA A 1 149 ? 17.09896 -4.55925 19.68994 1.000 19.54161 134 ALA A CA 1
ATOM 2241 C C . ALA A 1 149 ? 17.15029 -5.17769 21.07651 1.000 21.93210 134 ALA A C 1
ATOM 2242 O O . ALA A 1 149 ? 18.08667 -4.93051 21.84672 1.000 22.79312 134 ALA A O 1
ATOM 2249 N N A LYS A 1 150 ? 16.14767 -5.98785 21.41193 0.436 18.48468 135 LYS A N 1
ATOM 2250 N N B LYS A 1 150 ? 16.15468 -5.98853 21.41299 0.564 18.43422 135 LYS A N 1
ATOM 2251 C CA A LYS A 1 150 ? 16.13534 -6.67203 22.70003 0.436 21.23721 135 LYS A CA 1
ATOM 2252 C CA B LYS A 1 150 ? 16.16119 -6.65501 22.70742 0.564 21.19272 135 LYS A CA 1
ATOM 2253 C C A LYS A 1 150 ? 17.32048 -7.62140 22.82645 0.436 23.65487 135 LYS A C 1
ATOM 2254 C C B LYS A 1 150 ? 17.34243 -7.60985 22.82320 0.564 23.62907 135 LYS A C 1
ATOM 2255 O O A LYS A 1 150 ? 17.93615 -7.71820 23.89684 0.436 27.47363 135 LYS A O 1
ATOM 2256 O O B LYS A 1 150 ? 17.97895 -7.69804 23.88291 0.564 27.43667 135 LYS A O 1
ATOM 2293 N N . ALA A 1 151 ? 17.66022 -8.32620 21.74752 1.000 21.45022 136 ALA A N 1
ATOM 2294 C CA . ALA A 1 151 ? 18.72452 -9.32008 21.80123 1.000 22.37101 136 ALA A CA 1
ATOM 2295 C C . ALA A 1 151 ? 20.10999 -8.68589 21.90875 1.000 26.52876 136 ALA A C 1
ATOM 2296 O O . ALA A 1 151 ? 20.99233 -9.21620 22.59691 1.000 30.86493 136 ALA A O 1
ATOM 2303 N N . SER A 1 152 ? 20.33308 -7.58169 21.19541 1.000 27.19111 137 SER A N 1
ATOM 2304 C CA . SER A 1 152 ? 21.65678 -6.99702 21.04066 1.000 26.22255 137 SER A CA 1
ATOM 2305 C C . SER A 1 152 ? 21.88033 -5.72718 21.84574 1.000 29.46815 137 SER A C 1
ATOM 2306 O O . SER A 1 152 ? 23.04115 -5.31897 22.00967 1.000 30.26199 137 SER A O 1
ATOM 2314 N N . GLY A 1 153 ? 20.82244 -5.10588 22.34675 1.000 29.00372 138 GLY A N 1
ATOM 2315 C CA . GLY A 1 153 ? 20.92033 -3.79090 22.94405 1.000 35.73812 138 GLY A CA 1
ATOM 2316 C C . GLY A 1 153 ? 21.20954 -2.66678 21.97558 1.000 35.06401 138 GLY A C 1
ATOM 2317 O O . GLY A 1 153 ? 21.64442 -1.59957 22.39957 1.000 34.82930 138 GLY A O 1
ATOM 2321 N N A ASP A 1 154 ? 20.97691 -2.87548 20.68345 0.539 25.22881 139 ASP A N 1
ATOM 2322 N N B ASP A 1 154 ? 20.96924 -2.87289 20.68514 0.461 25.28840 139 ASP A N 1
ATOM 2323 C CA A ASP A 1 154 ? 21.25593 -1.85625 19.67790 0.539 29.72269 139 ASP A CA 1
ATOM 2324 C CA B ASP A 1 154 ? 21.24651 -1.86294 19.66916 0.461 29.75878 139 ASP A CA 1
ATOM 2325 C C A ASP A 1 154 ? 20.18491 -0.77464 19.75222 0.539 27.01754 139 ASP A C 1
ATOM 2326 C C B ASP A 1 154 ? 20.18368 -0.77231 19.74029 0.461 27.04595 139 ASP A C 1
ATOM 2327 O O A ASP A 1 154 ? 19.01936 -1.01401 19.40888 0.539 24.75818 139 ASP A O 1
ATOM 2328 O O B ASP A 1 154 ? 19.01912 -1.00446 19.39168 0.461 24.77321 139 ASP A O 1
ATOM 2345 N N . GLU A 1 155 ? 20.58689 0.42723 20.17002 1.000 31.81139 140 GLU A N 1
ATOM 2346 C CA . GLU A 1 155 ? 19.62427 1.51331 20.30836 1.000 34.26283 140 GLU A CA 1
ATOM 2347 C C . GLU A 1 155 ? 19.09786 2.00537 18.96340 1.000 30.07688 140 GLU A C 1
ATOM 2348 O O . GLU A 1 155 ? 17.94533 2.42735 18.87782 1.000 30.96603 140 GLU A O 1
ATOM 2360 N N . ALA A 1 156 ? 19.91174 1.99299 17.91001 1.000 27.65277 141 ALA A N 1
ATOM 2361 C CA . ALA A 1 156 ? 19.40205 2.42293 16.61296 1.000 30.31892 141 ALA A CA 1
ATOM 2362 C C . ALA A 1 156 ? 18.28041 1.52030 16.12841 1.000 27.76806 141 ALA A C 1
ATOM 2363 O O . ALA A 1 156 ? 17.30985 1.98569 15.50962 1.000 26.40507 141 ALA A O 1
ATOM 2370 N N . ALA A 1 157 ? 18.39173 0.21239 16.36752 1.000 21.59040 142 ALA A N 1
ATOM 2371 C CA . ALA A 1 157 ? 17.33143 -0.69426 15.95489 1.000 18.58867 142 ALA A CA 1
ATOM 2372 C C . ALA A 1 157 ? 16.04898 -0.41186 16.73549 1.000 19.16033 142 ALA A C 1
ATOM 2373 O O . ALA A 1 157 ? 14.95726 -0.44249 16.17804 1.000 21.16753 142 ALA A O 1
ATOM 2380 N N . ALA A 1 158 ? 16.18047 -0.10889 18.02731 1.000 19.73185 143 ALA A N 1
ATOM 2381 C CA . ALA A 1 158 ? 14.99385 0.21476 18.81103 1.000 19.10678 143 ALA A CA 1
ATOM 2382 C C . ALA A 1 158 ? 14.33114 1.48567 18.29682 1.000 20.85435 143 ALA A C 1
ATOM 2383 O O . ALA A 1 158 ? 13.09372 1.53035 18.16979 1.000 21.34516 143 ALA A O 1
ATOM 2390 N N . LYS A 1 159 ? 15.12706 2.52180 18.01038 1.000 22.36711 144 LYS A N 1
ATOM 2391 C CA . LYS A 1 159 ? 14.59685 3.78423 17.49187 1.000 22.04017 144 LYS A CA 1
ATOM 2392 C C . LYS A 1 159 ? 13.91817 3.57304 16.14479 1.000 24.16780 144 LYS A C 1
ATOM 2393 O O . LYS A 1 159 ? 12.83594 4.11694 15.88745 1.000 23.21042 144 LYS A O 1
ATOM 2412 N N . GLN A 1 160 ? 14.52239 2.75663 15.28367 1.000 19.03971 145 GLN A N 1
ATOM 2413 C CA . GLN A 1 160 ? 13.90468 2.50261 13.98667 1.000 21.37657 145 GLN A CA 1
ATOM 2414 C C . GLN A 1 160 ? 12.58074 1.77483 14.14348 1.000 19.26063 145 GLN A C 1
ATOM 2415 O O . GLN A 1 160 ? 11.60297 2.09740 13.46124 1.000 20.00300 145 GLN A O 1
ATOM 2429 N N . ALA A 1 161 ? 12.51704 0.78312 15.03519 1.000 18.25950 146 ALA A N 1
ATOM 2430 C CA . ALA A 1 161 ? 11.27416 0.04914 15.21241 1.000 16.89771 146 ALA A CA 1
ATOM 2431 C C . ALA A 1 161 ? 10.15714 0.97832 15.67343 1.000 19.18542 146 ALA A C 1
ATOM 2432 O O . ALA A 1 161 ? 9.03403 0.91624 15.16789 1.000 19.05811 146 ALA A O 1
ATOM 2439 N N . ARG A 1 162 ? 10.44738 1.85980 16.62259 1.000 19.51088 147 ARG A N 1
ATOM 2440 C CA . ARG A 1 162 ? 9.42413 2.77104 17.11842 1.000 18.83755 147 ARG A CA 1
ATOM 2441 C C . ARG A 1 162 ? 9.03123 3.81065 16.07319 1.000 21.63863 147 ARG A C 1
ATOM 2442 O O . ARG A 1 162 ? 7.85375 4.16542 15.96795 1.000 21.42943 147 ARG A O 1
ATOM 2463 N N . TYR A 1 163 ? 9.97679 4.27594 15.26293 1.000 21.40934 148 TYR A N 1
ATOM 2464 C CA . TYR A 1 163 ? 9.63873 5.24899 14.22736 1.000 19.06359 148 TYR A CA 1
ATOM 2465 C C . TYR A 1 163 ? 8.74864 4.61919 13.17344 1.000 17.66637 148 TYR A C 1
ATOM 2466 O O . TYR A 1 163 ? 7.69989 5.17254 12.80487 1.000 20.33204 148 TYR A O 1
ATOM 2484 N N . LEU A 1 164 ? 9.15637 3.45661 12.67278 1.000 17.62938 149 LEU A N 1
ATOM 2485 C CA . LEU A 1 164 ? 8.39083 2.78669 11.63020 1.000 18.79812 149 LEU A CA 1
ATOM 2486 C C . LEU A 1 164 ? 7.02238 2.34780 12.12950 1.000 20.96550 149 LEU A C 1
ATOM 2487 O O . LEU A 1 164 ? 6.06159 2.36825 11.35875 1.000 20.65324 149 LEU A O 1
ATOM 2503 N N . PHE A 1 165 ? 6.89788 1.97664 13.41250 1.000 18.41709 150 PHE A N 1
ATOM 2504 C CA . PHE A 1 165 ? 5.57984 1.63138 13.93901 1.000 19.31511 150 PHE A CA 1
ATOM 2505 C C . PHE A 1 165 ? 4.62184 2.80647 13.81319 1.000 21.36853 150 PHE A C 1
ATOM 2506 O O . PHE A 1 165 ? 3.46390 2.63563 13.40152 1.000 20.20091 150 PHE A O 1
ATOM 2523 N N . GLY A 1 166 ? 5.07772 4.01510 14.14584 1.000 20.47000 151 GLY A N 1
ATOM 2524 C CA . GLY A 1 166 ? 4.24586 5.18955 13.95525 1.000 19.27218 151 GLY A CA 1
ATOM 2525 C C . GLY A 1 166 ? 3.87303 5.42459 12.49605 1.000 19.31499 151 GLY A C 1
ATOM 2526 O O . GLY A 1 166 ? 2.74772 5.81777 12.19520 1.000 22.71422 151 GLY A O 1
ATOM 2530 N N . LYS A 1 167 ? 4.81558 5.18140 11.58277 1.000 19.68250 152 LYS A N 1
ATOM 2531 C CA . LYS A 1 167 ? 4.50193 5.31622 10.16188 1.000 23.35088 152 LYS A CA 1
ATOM 2532 C C . LYS A 1 167 ? 3.42993 4.30918 9.74822 1.000 24.35294 152 LYS A C 1
ATOM 2533 O O . LYS A 1 167 ? 2.50377 4.65304 9.00083 1.000 29.08601 152 LYS A O 1
ATOM 2552 N N . CYS A 1 168 ? 3.51931 3.07256 10.24658 1.000 21.13752 153 CYS A N 1
ATOM 2553 C CA . CYS A 1 168 ? 2.48815 2.08002 9.94161 1.000 24.63995 153 CYS A CA 1
ATOM 2554 C C . CYS A 1 168 ? 1.13485 2.46680 10.53233 1.000 26.18569 153 CYS A C 1
ATOM 2555 O O . CYS A 1 168 ? 0.09332 2.26502 9.89051 1.000 27.06765 153 CYS A O 1
ATOM 2563 N N . ILE A 1 169 ? 1.10805 2.99647 11.76049 1.000 22.98085 154 ILE A N 1
ATOM 2564 C CA . ILE A 1 169 ? -0.16442 3.48421 12.29758 1.000 24.03003 154 ILE A CA 1
ATOM 2565 C C . ILE A 1 169 ? -0.73310 4.53449 11.36405 1.000 30.79187 154 ILE A C 1
ATOM 2566 O O . ILE A 1 169 ? -1.93138 4.53953 11.04285 1.000 30.99190 154 ILE A O 1
ATOM 2582 N N A GLU A 1 170 ? 0.12667 5.46609 10.94005 0.550 30.95223 155 GLU A N 1
ATOM 2583 N N B GLU A 1 170 ? 0.11907 5.45550 10.92647 0.450 30.98774 155 GLU A N 1
ATOM 2584 C CA A GLU A 1 170 ? -0.25496 6.54813 10.03432 0.550 38.27029 155 GLU A CA 1
ATOM 2585 C CA B GLU A 1 170 ? -0.32802 6.53482 10.05717 0.450 38.21777 155 GLU A CA 1
ATOM 2586 C C A GLU A 1 170 ? -0.96561 6.00715 8.80365 0.550 42.00563 155 GLU A C 1
ATOM 2587 C C B GLU A 1 170 ? -0.99776 5.98649 8.80709 0.450 42.01777 155 GLU A C 1
ATOM 2588 O O A GLU A 1 170 ? -2.06627 6.44876 8.45660 0.550 50.65210 155 GLU A O 1
ATOM 2589 O O B GLU A 1 170 ? -2.10505 6.40229 8.44813 0.450 50.62021 155 GLU A O 1
ATOM 2612 N N . TYR A 1 171 ? -0.34143 5.04404 8.13127 1.000 38.15359 156 TYR A N 1
ATOM 2613 C CA . TYR A 1 171 ? -0.92859 4.47251 6.92913 1.000 45.60914 156 TYR A CA 1
ATOM 2614 C C . TYR A 1 171 ? -2.21848 3.72531 7.25798 1.000 48.25756 156 TYR A C 1
ATOM 2615 O O . TYR A 1 171 ? -3.20347 3.81116 6.51641 1.000 54.47000 156 TYR A O 1
ATOM 2633 N N . SER A 1 172 ? -2.24607 3.02110 8.38838 1.000 41.66041 157 SER A N 1
ATOM 2634 C CA . SER A 1 172 ? -3.41479 2.23654 8.76669 1.000 40.01825 157 SER A CA 1
ATOM 2635 C C . SER A 1 172 ? -4.66527 3.07584 8.97609 1.000 53.83795 157 SER A C 1
ATOM 2636 O O . SER A 1 172 ? -5.77384 2.53688 8.88620 1.000 56.95544 157 SER A O 1
ATOM 2644 N N . THR A 1 173 ? -4.52218 4.36800 9.26375 1.000 54.70444 158 THR A N 1
ATOM 2645 C CA . THR A 1 173 ? -5.70076 5.18647 9.50857 1.000 62.80116 158 THR A CA 1
ATOM 2646 C C . THR A 1 173 ? -6.32710 5.67559 8.20971 1.000 70.77214 158 THR A C 1
ATOM 2647 O O . THR A 1 173 ? -7.53079 5.94972 8.17860 1.000 78.20913 158 THR A O 1
ATOM 2658 N N . ASN A 1 174 ? -5.55379 5.77365 7.12670 1.000 76.46013 159 ASN A N 1
ATOM 2659 C CA . ASN A 1 174 ? -6.08770 6.20994 5.83260 1.000 91.40060 159 ASN A CA 1
ATOM 2660 C C . ASN A 1 174 ? -5.51931 5.35647 4.70042 1.000 99.87020 159 ASN A C 1
ATOM 2661 O O . ASN A 1 174 ? -4.97379 5.87897 3.72395 1.000 108.38809 159 ASN A O 1
ATOM 2672 N N . PRO A 1 175 ? -5.68401 4.01708 4.77286 1.000 107.68930 160 PRO A N 1
ATOM 2673 C CA . PRO A 1 175 ? -5.02297 3.16186 3.76858 1.000 100.91307 160 PRO A CA 1
ATOM 2674 C C . PRO A 1 175 ? -5.58217 3.33259 2.35101 1.000 110.11140 160 PRO A C 1
ATOM 2675 O O . PRO A 1 175 ? -4.82294 3.56577 1.40291 1.000 102.34737 160 PRO A O 1
ATOM 2686 N N . GLY A 1 184 ? -12.15774 2.74986 -8.02920 1.000 52.21155 169 GLY A N 1
ATOM 2687 C CA . GLY A 1 184 ? -12.44984 2.99244 -6.62835 1.000 62.46138 169 GLY A CA 1
ATOM 2688 C C . GLY A 1 184 ? -13.87432 3.44507 -6.36181 1.000 74.07853 169 GLY A C 1
ATOM 2689 O O . GLY A 1 184 ? -14.13255 4.23169 -5.44546 1.000 75.76748 169 GLY A O 1
ATOM 2692 N N . THR A 1 185 ? -14.80418 2.95710 -7.18163 1.000 58.80493 170 THR A N 1
ATOM 2693 C CA . THR A 1 185 ? -16.23443 3.17774 -6.98033 1.000 41.07363 170 THR A CA 1
ATOM 2694 C C . THR A 1 185 ? -16.83898 2.17478 -6.00790 1.000 38.00478 170 THR A C 1
ATOM 2695 O O . THR A 1 185 ? -18.02596 2.27714 -5.67066 1.000 38.92731 170 THR A O 1
ATOM 2706 N N . ARG A 1 186 ? -16.04660 1.20536 -5.57871 1.000 33.39157 171 ARG A N 1
ATOM 2707 C CA . ARG A 1 186 ? -16.47143 0.13867 -4.67553 1.000 30.82423 171 ARG A CA 1
ATOM 2708 C C . ARG A 1 186 ? -15.45789 0.08752 -3.54031 1.000 31.88513 171 ARG A C 1
ATOM 2709 O O . ARG A 1 186 ? -14.58565 -0.78853 -3.50597 1.000 32.91122 171 ARG A O 1
ATOM 2730 N N . PRO A 1 187 ? -15.50609 1.05345 -2.62536 1.000 33.12667 172 PRO A N 1
ATOM 2731 C CA . PRO A 1 187 ? -14.52161 1.06621 -1.53258 1.000 32.22365 172 PRO A CA 1
ATOM 2732 C C . PRO A 1 187 ? -14.67095 -0.16487 -0.65072 1.000 30.66453 172 PRO A C 1
ATOM 2733 O O . PRO A 1 187 ? -15.78302 -0.62775 -0.38333 1.000 31.51130 172 PRO A O 1
ATOM 2744 N N . ALA A 1 188 ? -13.54192 -0.67794 -0.17554 1.000 31.38087 173 ALA A N 1
ATOM 2745 C CA . ALA A 1 188 ? -13.56760 -1.81247 0.73980 1.000 26.18463 173 ALA A CA 1
ATOM 2746 C C . ALA A 1 188 ? -12.49317 -1.67856 1.80903 1.000 31.33616 173 ALA A C 1
ATOM 2747 O O . ALA A 1 188 ? -11.43887 -1.07804 1.58981 1.000 33.43490 173 ALA A O 1
ATOM 2754 N N . LYS A 1 189 ? -12.77033 -2.27496 2.96124 1.000 22.65292 174 LYS A N 1
ATOM 2755 C CA . LYS A 1 189 ? -11.81600 -2.39028 4.05766 1.000 24.51681 174 LYS A CA 1
ATOM 2756 C C . LYS A 1 189 ? -11.44707 -3.85414 4.22690 1.000 20.97111 174 LYS A C 1
ATOM 2757 O O . LYS A 1 189 ? -12.32148 -4.71868 4.16304 1.000 23.00378 174 LYS A O 1
ATOM 2776 N N . GLY A 1 190 ? -10.18544 -4.11886 4.52955 1.000 21.70298 175 GLY A N 1
ATOM 2777 C CA . GLY A 1 190 ? -9.69012 -5.48171 4.66436 1.000 16.91831 175 GLY A CA 1
ATOM 2778 C C . GLY A 1 190 ? -9.26035 -5.79223 6.08334 1.000 18.86562 175 GLY A C 1
ATOM 2779 O O . GLY A 1 190 ? -8.71704 -4.92558 6.77898 1.000 20.61039 175 GLY A O 1
ATOM 2783 N N . ILE A 1 191 ? -9.52355 -7.03476 6.50405 1.000 17.17290 176 ILE A N 1
ATOM 2784 C CA . ILE A 1 191 ? -9.18809 -7.46955 7.85298 1.000 16.34925 176 ILE A CA 1
ATOM 2785 C C . ILE A 1 191 ? -7.68845 -7.53805 8.06873 1.000 17.56232 176 ILE A C 1
ATOM 2786 O O . ILE A 1 191 ? -7.22659 -7.43118 9.21627 1.000 17.59679 176 ILE A O 1
ATOM 2802 N N . GLY A 1 192 ? -6.90339 -7.66548 7.00207 1.000 17.28605 177 GLY A N 1
ATOM 2803 C CA . GLY A 1 192 ? -5.46924 -7.84042 7.16284 1.000 15.98475 177 GLY A CA 1
ATOM 2804 C C . GLY A 1 192 ? -4.78072 -6.66285 7.81602 1.000 17.00872 177 GLY A C 1
ATOM 2805 O O . GLY A 1 192 ? -3.77536 -6.85617 8.50632 1.000 18.69856 177 GLY A O 1
ATOM 2809 N N . VAL A 1 193 ? -5.29502 -5.45319 7.62924 1.000 19.76616 178 VAL A N 1
ATOM 2810 C CA . VAL A 1 193 ? -4.65780 -4.26746 8.20172 1.000 18.91736 178 VAL A CA 1
ATOM 2811 C C . VAL A 1 193 ? -4.75296 -4.30358 9.72529 1.000 16.90563 178 VAL A C 1
ATOM 2812 O O . VAL A 1 193 ? -3.71132 -4.30744 10.40071 1.000 18.21860 178 VAL A O 1
ATOM 2825 N N . PRO A 1 194 ? -5.93504 -4.33229 10.33593 1.000 18.05217 179 PRO A N 1
ATOM 2826 C CA . PRO A 1 194 ? -5.94294 -4.40393 11.80363 1.000 17.01782 179 PRO A CA 1
ATOM 2827 C C . PRO A 1 194 ? -5.26309 -5.64178 12.34461 1.000 17.73009 179 PRO A C 1
ATOM 2828 O O . PRO A 1 194 ? -4.66287 -5.58283 13.42625 1.000 17.19481 179 PRO A O 1
ATOM 2839 N N . MET A 1 195 ? -5.32025 -6.77413 11.63781 1.000 15.69083 180 MET A N 1
ATOM 2840 C CA . MET A 1 195 ? -4.66743 -7.98590 12.10869 1.000 15.70126 180 MET A CA 1
ATOM 2841 C C . MET A 1 195 ? -3.15486 -7.81729 12.14194 1.000 17.04759 180 MET A C 1
ATOM 2842 O O . MET A 1 195 ? -2.50350 -8.15153 13.14484 1.000 19.28712 180 MET A O 1
ATOM 2856 N N . ILE A 1 196 ? -2.56365 -7.34889 11.04853 1.000 16.11782 181 ILE A N 1
ATOM 2857 C CA . ILE A 1 196 ? -1.10832 -7.27856 11.02857 1.000 16.78994 181 ILE A CA 1
ATOM 2858 C C . ILE A 1 196 ? -0.62122 -6.20432 11.96866 1.000 18.84699 181 ILE A C 1
ATOM 2859 O O . ILE A 1 196 ? 0.44205 -6.34940 12.59012 1.000 18.91555 181 ILE A O 1
ATOM 2875 N N . MET A 1 197 ? -1.38823 -5.12521 12.12381 1.000 16.31976 182 MET A N 1
ATOM 2876 C CA . MET A 1 197 ? -0.99503 -4.07152 13.05590 1.000 15.86188 182 MET A CA 1
ATOM 2877 C C . MET A 1 197 ? -1.07082 -4.57432 14.49154 1.000 17.14105 182 MET A C 1
ATOM 2878 O O . MET A 1 197 ? -0.17718 -4.28295 15.30117 1.000 16.37097 182 MET A O 1
ATOM 2892 N N . MET A 1 198 ? -2.08632 -5.37781 14.81915 1.000 18.00021 183 MET A N 1
ATOM 2893 C CA . MET A 1 198 ? -2.18849 -5.92797 16.16594 1.000 15.87663 183 MET A CA 1
ATOM 2894 C C . MET A 1 198 ? -0.99439 -6.81970 16.49455 1.000 17.89471 183 MET A C 1
ATOM 2895 O O . MET A 1 198 ? -0.37208 -6.67778 17.55740 1.000 18.10601 183 MET A O 1
ATOM 2909 N N . ASN A 1 199 ? -0.61160 -7.71845 15.57926 1.000 16.79890 184 ASN A N 1
ATOM 2910 C CA . ASN A 1 199 ? 0.52059 -8.59448 15.87378 1.000 18.16574 184 ASN A CA 1
ATOM 2911 C C . ASN A 1 199 ? 1.82333 -7.79670 15.96999 1.000 18.05086 184 ASN A C 1
ATOM 2912 O O . ASN A 1 199 ? 2.68063 -8.08555 16.81259 1.000 17.33369 184 ASN A O 1
ATOM 2923 N N . THR A 1 200 ? 1.98819 -6.78526 15.12039 1.000 15.51497 185 THR A N 1
ATOM 2924 C CA . THR A 1 200 ? 3.16838 -5.92467 15.17560 1.000 15.63533 185 THR A CA 1
ATOM 2925 C C . THR A 1 200 ? 3.26613 -5.24148 16.53163 1.000 16.00098 185 THR A C 1
ATOM 2926 O O . THR A 1 200 ? 4.33095 -5.23659 17.16993 1.000 16.80201 185 THR A O 1
ATOM 2937 N N . ALA A 1 201 ? 2.13565 -4.72860 17.02736 1.000 16.28547 186 ALA A N 1
ATOM 2938 C CA . ALA A 1 201 ? 2.10853 -4.06206 18.32371 1.000 14.76977 186 ALA A CA 1
ATOM 2939 C C . ALA A 1 201 ? 2.35238 -5.04458 19.45120 1.000 13.83242 186 ALA A C 1
ATOM 2940 O O . ALA A 1 201 ? 3.03230 -4.70393 20.43731 1.000 15.64503 186 ALA A O 1
ATOM 2947 N N . GLN A 1 202 ? 1.81822 -6.25964 19.33770 1.000 14.82415 187 GLN A N 1
ATOM 2948 C CA . GLN A 1 202 ? 2.08993 -7.26433 20.36141 1.000 16.69312 187 GLN A CA 1
ATOM 2949 C C . GLN A 1 202 ? 3.58242 -7.56240 20.44246 1.000 16.78220 187 GLN A C 1
ATOM 2950 O O . GLN A 1 202 ? 4.15459 -7.63172 21.53718 1.000 18.43045 187 GLN A O 1
ATOM 2964 N N . GLN A 1 203 ? 4.23258 -7.72744 19.28998 1.000 15.79593 188 GLN A N 1
ATOM 2965 C CA . GLN A 1 203 ? 5.65457 -8.04752 19.28234 1.000 16.41259 188 GLN A CA 1
ATOM 2966 C C . GLN A 1 203 ? 6.49451 -6.87901 19.77971 1.000 17.63266 188 GLN A C 1
ATOM 2967 O O . GLN A 1 203 ? 7.48648 -7.07462 20.49693 1.000 18.19068 188 GLN A O 1
ATOM 2981 N N . LEU A 1 204 ? 6.11652 -5.64739 19.44418 1.000 17.88469 189 LEU A N 1
ATOM 2982 C CA . LEU A 1 204 ? 6.79847 -4.49026 20.01116 1.000 18.07016 189 LEU A CA 1
ATOM 2983 C C . LEU A 1 204 ? 6.66343 -4.47116 21.53093 1.000 16.44960 189 LEU A C 1
ATOM 2984 O O . LEU A 1 204 ? 7.64673 -4.27588 22.25194 1.000 17.96313 189 LEU A O 1
ATOM 3000 N N . ARG A 1 205 ? 5.45946 -4.72350 22.03858 1.000 18.53804 190 ARG A N 1
ATOM 3001 C CA . ARG A 1 205 ? 5.25194 -4.74827 23.47691 1.000 19.73026 190 ARG A CA 1
ATOM 3002 C C . ARG A 1 205 ? 6.12596 -5.79352 24.15242 1.000 19.71619 190 ARG A C 1
ATOM 3003 O O . ARG A 1 205 ? 6.72411 -5.52668 25.20823 1.000 22.70293 190 ARG A O 1
ATOM 3024 N N . GLU A 1 206 ? 6.20543 -6.98901 23.57207 1.000 18.09679 191 GLU A N 1
ATOM 3025 C CA . GLU A 1 206 ? 6.85157 -8.12617 24.21263 1.000 16.98134 191 GLU A CA 1
ATOM 3026 C C . GLU A 1 206 ? 8.36159 -8.11899 24.07072 1.000 23.85147 191 GLU A C 1
ATOM 3027 O O . GLU A 1 206 ? 9.02009 -9.00343 24.63381 1.000 28.40326 191 GLU A O 1
ATOM 3039 N N . THR A 1 207 ? 8.91861 -7.16971 23.31971 1.000 19.04503 192 THR A N 1
ATOM 3040 C CA . THR A 1 207 ? 10.35899 -7.09985 23.15364 1.000 17.12879 192 THR A CA 1
ATOM 3041 C C . THR A 1 207 ? 10.89500 -5.86098 23.83558 1.000 23.40054 192 THR A C 1
ATOM 3042 O O . THR A 1 207 ? 11.48367 -5.98569 24.90990 1.000 25.70865 192 THR A O 1
ATOM 3053 N N . ILE A 1 208 ? 10.71624 -4.66985 23.26027 1.000 19.47342 193 ILE A N 1
ATOM 3054 C CA . ILE A 1 208 ? 11.30894 -3.45678 23.82465 1.000 18.68468 193 ILE A CA 1
ATOM 3055 C C . ILE A 1 208 ? 10.28817 -2.52078 24.45303 1.000 19.13808 193 ILE A C 1
ATOM 3056 O O . ILE A 1 208 ? 10.69283 -1.60074 25.18977 1.000 21.30814 193 ILE A O 1
ATOM 3072 N N . GLY A 1 209 ? 9.00762 -2.67464 24.15242 1.000 19.45103 194 GLY A N 1
ATOM 3073 C CA . GLY A 1 209 ? 7.99765 -1.81222 24.74046 1.000 20.23122 194 GLY A CA 1
ATOM 3074 C C . GLY A 1 209 ? 7.75966 -0.55893 23.92161 1.000 19.37564 194 GLY A C 1
ATOM 3075 O O . GLY A 1 209 ? 8.65118 -0.03068 23.24694 1.000 20.73230 194 GLY A O 1
ATOM 3079 N N . ASP A 1 210 ? 6.50007 -0.10428 23.94675 1.000 19.46422 195 ASP A N 1
ATOM 3080 C CA . ASP A 1 210 ? 6.13422 1.17617 23.36247 1.000 18.52183 195 ASP A CA 1
ATOM 3081 C C . ASP A 1 210 ? 4.82201 1.63558 23.97427 1.000 16.80454 195 ASP A C 1
ATOM 3082 O O . ASP A 1 210 ? 3.88709 0.82891 24.07070 1.000 20.82689 195 ASP A O 1
ATOM 3091 N N . PRO A 1 211 ? 4.70864 2.90467 24.37666 1.000 20.91703 196 PRO A N 1
ATOM 3092 C CA . PRO A 1 211 ? 3.49457 3.32313 25.09088 1.000 20.68838 196 PRO A CA 1
ATOM 3093 C C . PRO A 1 211 ? 2.25388 3.30856 24.23678 1.000 20.13583 196 PRO A C 1
ATOM 3094 O O . PRO A 1 211 ? 1.15597 3.40581 24.79408 1.000 22.57278 196 PRO A O 1
ATOM 3105 N N . ARG A 1 212 ? 2.37216 3.20995 22.90856 1.000 18.59195 197 ARG A N 1
ATOM 3106 C CA . ARG A 1 212 ? 1.18951 3.23248 22.06190 1.000 19.50703 197 ARG A CA 1
ATOM 3107 C C . ARG A 1 212 ? 0.50407 1.88230 21.91032 1.000 17.17183 197 ARG A C 1
ATOM 3108 O O . ARG A 1 212 ? -0.61929 1.82779 21.38739 1.000 18.59792 197 ARG A O 1
ATOM 3129 N N . CYS A 1 213 ? 1.15399 0.79225 22.29717 1.000 18.01274 198 CYS A N 1
ATOM 3130 C CA . CYS A 1 213 ? 0.69805 -0.53933 21.90345 1.000 17.03890 198 CYS A CA 1
ATOM 3131 C C . CYS A 1 213 ? -0.71930 -0.83170 22.38609 1.000 21.18463 198 CYS A C 1
ATOM 3132 O O . CYS A 1 213 ? -1.59215 -1.22832 21.60299 1.000 20.64950 198 CYS A O 1
ATOM 3140 N N . ASP A 1 214 ? -0.96184 -0.71519 23.68599 1.000 19.32484 199 ASP A N 1
ATOM 3141 C CA . ASP A 1 214 ? -2.21134 -1.25402 24.20539 1.000 21.02473 199 ASP A CA 1
ATOM 3142 C C . ASP A 1 214 ? -3.43608 -0.50742 23.66516 1.000 18.71474 199 ASP A C 1
ATOM 3143 O O . ASP A 1 214 ? -4.43519 -1.14050 23.31077 1.000 20.60718 199 ASP A O 1
ATOM 3152 N N A GLU A 1 215 ? -3.37994 0.82729 23.59385 0.466 19.70141 200 GLU A N 1
ATOM 3153 N N B GLU A 1 215 ? -3.38931 0.83093 23.61560 0.534 19.70477 200 GLU A N 1
ATOM 3154 C CA A GLU A 1 215 ? -4.55273 1.58211 23.15017 0.466 21.31365 200 GLU A CA 1
ATOM 3155 C CA B GLU A 1 215 ? -4.55544 1.57662 23.13889 0.534 21.27123 200 GLU A CA 1
ATOM 3156 C C A GLU A 1 215 ? -4.85392 1.35272 21.67156 0.466 19.34216 200 GLU A C 1
ATOM 3157 C C B GLU A 1 215 ? -4.86056 1.24292 21.68352 0.534 19.28458 200 GLU A C 1
ATOM 3158 O O A GLU A 1 215 ? -6.02215 1.38744 21.26986 0.466 20.49347 200 GLU A O 1
ATOM 3159 O O B GLU A 1 215 ? -6.02878 1.07956 21.30720 0.534 20.26113 200 GLU A O 1
ATOM 3182 N N . TRP A 1 216 ? -3.82677 1.16950 20.83724 1.000 19.40343 201 TRP A N 1
ATOM 3183 C CA . TRP A 1 216 ? -4.06179 0.85551 19.42819 1.000 16.81712 201 TRP A CA 1
ATOM 3184 C C . TRP A 1 216 ? -4.53393 -0.58517 19.23270 1.000 18.55144 201 TRP A C 1
ATOM 3185 O O . TRP A 1 216 ? -5.42603 -0.83314 18.41436 1.000 19.56123 201 TRP A O 1
ATOM 3206 N N . ILE A 1 217 ? -4.01595 -1.53323 20.00392 1.000 16.12984 202 ILE A N 1
ATOM 3207 C CA . ILE A 1 217 ? -4.55727 -2.88582 19.92007 1.000 16.32008 202 ILE A CA 1
ATOM 3208 C C . ILE A 1 217 ? -6.04797 -2.87023 20.21228 1.000 18.70422 202 ILE A C 1
ATOM 3209 O O . ILE A 1 217 ? -6.82924 -3.54003 19.53022 1.000 17.89721 202 ILE A O 1
ATOM 3225 N N . ASP A 1 218 ? -6.47734 -2.08437 21.20922 1.000 19.00600 203 ASP A N 1
ATOM 3226 C CA . ASP A 1 218 ? -7.89899 -2.00562 21.52828 1.000 19.51772 203 ASP A CA 1
ATOM 3227 C C . ASP A 1 218 ? -8.70073 -1.53410 20.33039 1.000 19.70499 203 ASP A C 1
ATOM 3228 O O . ASP A 1 218 ? -9.80152 -2.04095 20.05188 1.000 20.23810 203 ASP A O 1
ATOM 3237 N N A LYS A 1 219 ? -8.17819 -0.53985 19.61718 0.606 17.92265 204 LYS A N 1
ATOM 3238 N N B LYS A 1 219 ? -8.17191 -0.54538 19.61417 0.394 17.94751 204 LYS A N 1
ATOM 3239 C CA A LYS A 1 219 ? -8.88726 -0.00658 18.46420 0.606 17.60749 204 LYS A CA 1
ATOM 3240 C CA B LYS A 1 219 ? -8.87021 -0.00938 18.45624 0.394 17.74542 204 LYS A CA 1
ATOM 3241 C C A LYS A 1 219 ? -8.97348 -1.03626 17.34574 0.606 20.18486 204 LYS A C 1
ATOM 3242 C C B LYS A 1 219 ? -8.96989 -1.04148 17.34651 0.394 20.20372 204 LYS A C 1
ATOM 3243 O O A LYS A 1 219 ? -10.00322 -1.13052 16.66675 0.606 18.87815 204 LYS A O 1
ATOM 3244 O O B LYS A 1 219 ? -10.00612 -1.14527 16.67996 0.394 18.87334 204 LYS A O 1
ATOM 3281 N N . TRP A 1 220 ? -7.89522 -1.78723 17.11076 1.000 18.38515 205 TRP A N 1
ATOM 3282 C CA . TRP A 1 220 ? -7.90350 -2.77067 16.03434 1.000 16.78831 205 TRP A CA 1
ATOM 3283 C C . TRP A 1 220 ? -8.77640 -3.96571 16.36435 1.000 17.43336 205 TRP A C 1
ATOM 3284 O O . TRP A 1 220 ? -9.44506 -4.49347 15.47013 1.000 19.03533 205 TRP A O 1
ATOM 3305 N N . ILE A 1 221 ? -8.83112 -4.38059 17.63544 1.000 17.64847 206 ILE A N 1
ATOM 3306 C CA . ILE A 1 221 ? -9.77850 -5.42763 18.00843 1.000 17.48405 206 ILE A CA 1
ATOM 3307 C C . ILE A 1 221 ? -11.20645 -4.94495 17.79934 1.000 17.96344 206 ILE A C 1
ATOM 3308 O O . ILE A 1 221 ? -12.05242 -5.68316 17.29613 1.000 19.25963 206 ILE A O 1
ATOM 3324 N N A ASN A 1 222 ? -11.50503 -3.71045 18.21396 0.504 17.96865 207 ASN A N 1
ATOM 3325 N N B ASN A 1 222 ? -11.49540 -3.69477 18.17472 0.496 17.97191 207 ASN A N 1
ATOM 3326 C CA A ASN A 1 222 ? -12.85289 -3.18281 18.03453 0.504 19.66765 207 ASN A CA 1
ATOM 3327 C CA B ASN A 1 222 ? -12.83852 -3.15910 17.97920 0.496 19.62650 207 ASN A CA 1
ATOM 3328 C C A ASN A 1 222 ? -13.22101 -3.12257 16.55731 0.504 21.26342 207 ASN A C 1
ATOM 3329 C C B ASN A 1 222 ? -13.20025 -3.10899 16.50175 0.496 21.29429 207 ASN A C 1
ATOM 3330 O O A ASN A 1 222 ? -14.36744 -3.40008 16.18721 0.504 21.18760 207 ASN A O 1
ATOM 3331 O O B ASN A 1 222 ? -14.33912 -3.41345 16.12746 0.496 21.17236 207 ASN A O 1
ATOM 3352 N N A GLU A 1 223 ? -12.25362 -2.78917 15.69100 0.504 17.34664 208 GLU A N 1
ATOM 3353 N N B GLU A 1 223 ? -12.24192 -2.74062 15.64146 0.496 17.34049 208 GLU A N 1
ATOM 3354 C CA A GLU A 1 223 ? -12.52816 -2.74984 14.25596 0.504 18.85759 208 GLU A CA 1
ATOM 3355 C CA B GLU A 1 223 ? -12.50504 -2.74713 14.20516 0.496 18.84563 208 GLU A CA 1
ATOM 3356 C C A GLU A 1 223 ? -12.86037 -4.13623 13.72196 0.504 22.04954 208 GLU A C 1
ATOM 3357 C C B GLU A 1 223 ? -12.88090 -4.14459 13.73466 0.496 22.05150 208 GLU A C 1
ATOM 3358 O O A GLU A 1 223 ? -13.79386 -4.29680 12.92336 0.504 19.80417 208 GLU A O 1
ATOM 3359 O O B GLU A 1 223 ? -13.85805 -4.32800 12.99561 0.496 19.84321 208 GLU A O 1
ATOM 3382 N N . ILE A 1 224 ? -12.10840 -5.14591 14.14732 1.000 18.34354 209 ILE A N 1
ATOM 3383 C CA . ILE A 1 224 ? -12.37815 -6.51283 13.73082 1.000 16.97661 209 ILE A CA 1
ATOM 3384 C C . ILE A 1 224 ? -13.77062 -6.93776 14.17369 1.000 17.83491 209 ILE A C 1
ATOM 3385 O O . ILE A 1 224 ? -14.55707 -7.47536 13.38645 1.000 20.88936 209 ILE A O 1
ATOM 3401 N N . GLU A 1 225 ? -14.10024 -6.70232 15.44064 1.000 18.40368 210 GLU A N 1
ATOM 3402 C CA . GLU A 1 225 ? -15.38751 -7.15302 15.94887 1.000 21.48345 210 GLU A CA 1
ATOM 3403 C C . GLU A 1 225 ? -16.53169 -6.41268 15.27904 1.000 22.62910 210 GLU A C 1
ATOM 3404 O O . GLU A 1 225 ? -17.55378 -7.01430 14.91014 1.000 25.14557 210 GLU A O 1
ATOM 3416 N N . THR A 1 226 ? -16.39381 -5.10417 15.13747 1.000 20.43116 211 THR A N 1
ATOM 3417 C CA . THR A 1 226 ? -17.50611 -4.29283 14.66361 1.000 20.87587 211 THR A CA 1
ATOM 3418 C C . THR A 1 226 ? -17.78625 -4.52190 13.19092 1.000 21.15909 211 THR A C 1
ATOM 3419 O O . THR A 1 226 ? -18.95441 -4.58311 12.77903 1.000 24.14738 211 THR A O 1
ATOM 3430 N N . TYR A 1 227 ? -16.73860 -4.62600 12.37190 1.000 20.96704 212 TYR A N 1
ATOM 3431 C CA . TYR A 1 227 ? -16.93517 -4.64967 10.92545 1.000 20.15398 212 TYR A CA 1
ATOM 3432 C C . TYR A 1 227 ? -16.84859 -6.03554 10.30834 1.000 22.41334 212 TYR A C 1
ATOM 3433 O O . TYR A 1 227 ? -17.52818 -6.28078 9.30293 1.000 21.05818 212 TYR A O 1
ATOM 3451 N N . PHE A 1 228 ? -16.05493 -6.95628 10.85399 1.000 18.09125 213 PHE A N 1
ATOM 3452 C CA . PHE A 1 228 ? -15.73301 -8.17409 10.13126 1.000 17.54271 213 PHE A CA 1
ATOM 3453 C C . PHE A 1 228 ? -16.35221 -9.44119 10.68828 1.000 17.12786 213 PHE A C 1
ATOM 3454 O O . PHE A 1 228 ? -16.50296 -10.41702 9.94499 1.000 18.62961 213 PHE A O 1
ATOM 3471 N N . VAL A 1 229 ? -16.74500 -9.44992 11.95705 1.000 16.98992 214 VAL A N 1
ATOM 3472 C CA . VAL A 1 229 ? -17.32710 -10.63669 12.57477 1.000 17.20812 214 VAL A CA 1
ATOM 3473 C C . VAL A 1 229 ? -18.83381 -10.50885 12.44470 1.000 17.12833 214 VAL A C 1
ATOM 3474 O O . VAL A 1 229 ? -19.40959 -9.52063 12.89334 1.000 21.29748 214 VAL A O 1
ATOM 3487 N N . LYS A 1 230 ? -19.45101 -11.48479 11.76939 1.000 17.63491 215 LYS A N 1
ATOM 3488 C CA . LYS A 1 230 ? -20.88587 -11.48147 11.49654 1.000 20.55299 215 LYS A CA 1
ATOM 3489 C C . LYS A 1 230 ? -21.51754 -12.63664 12.25190 1.000 17.94311 215 LYS A C 1
ATOM 3490 O O . LYS A 1 230 ? -21.44694 -13.78777 11.81410 1.000 19.18883 215 LYS A O 1
ATOM 3509 N N . ASP A 1 231 ? -22.19173 -12.32755 13.36996 1.000 18.23469 216 ASP A N 1
ATOM 3510 C CA . ASP A 1 231 ? -22.68201 -13.41185 14.20615 1.000 21.51310 216 ASP A CA 1
ATOM 3511 C C . ASP A 1 231 ? -23.91899 -14.07153 13.62354 1.000 21.19188 216 ASP A C 1
ATO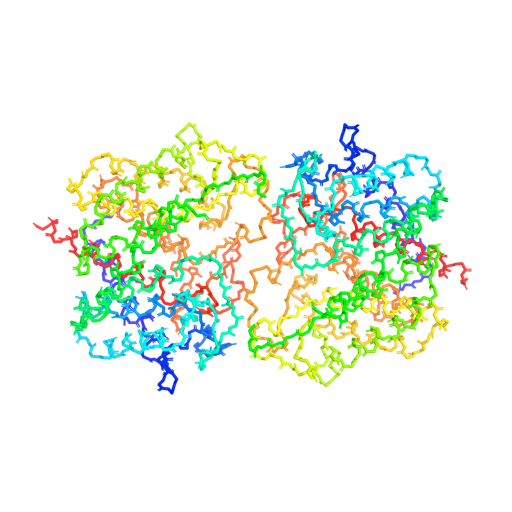M 3512 O O . ASP A 1 231 ? -24.14634 -15.26965 13.84792 1.000 24.32551 216 ASP A O 1
ATOM 3521 N N . ASP A 1 232 ? -24.72890 -13.31680 12.87569 1.000 21.26372 217 ASP A N 1
ATOM 3522 C CA . ASP A 1 232 ? -25.98498 -13.87838 12.39518 1.000 24.97415 217 ASP A CA 1
ATOM 3523 C C . ASP A 1 232 ? -25.74174 -14.98484 11.38096 1.000 28.79760 217 ASP A C 1
ATOM 3524 O O . ASP A 1 232 ? -26.47142 -15.98131 11.35606 1.000 26.32509 217 ASP A O 1
ATOM 3533 N N . ILE A 1 233 ? -24.70923 -14.84373 10.54002 1.000 21.08550 218 ILE A N 1
ATOM 3534 C CA . ILE A 1 233 ? -24.37957 -15.86910 9.56841 1.000 20.70635 218 ILE A CA 1
ATOM 3535 C C . ILE A 1 233 ? -23.16967 -16.70350 9.97198 1.000 21.06989 218 ILE A C 1
ATOM 3536 O O . ILE A 1 233 ? -22.74030 -17.57066 9.20201 1.000 23.33244 218 ILE A O 1
ATOM 3552 N N . ARG A 1 234 ? -22.60404 -16.46580 11.15759 1.000 17.80172 219 ARG A N 1
ATOM 3553 C CA . ARG A 1 234 ? -21.47102 -17.22659 11.68377 1.000 18.25543 219 ARG A CA 1
ATOM 3554 C C . ARG A 1 234 ? -20.29332 -17.22461 10.70883 1.000 17.29551 219 ARG A C 1
ATOM 3555 O O . ARG A 1 234 ? -19.87131 -18.26485 10.18676 1.000 19.35759 219 ARG A O 1
ATOM 3576 N N . CYS A 1 235 ? -19.75714 -16.02957 10.50341 1.000 17.70795 220 CYS A N 1
ATOM 3577 C CA . CYS A 1 235 ? -18.69695 -15.81461 9.52159 1.000 15.92368 220 CYS A CA 1
ATOM 3578 C C . CYS A 1 235 ? -17.79348 -14.67575 9.95017 1.000 18.19767 220 CYS A C 1
ATOM 3579 O O . CYS A 1 235 ? -18.21518 -13.73044 10.61204 1.000 19.11429 220 CYS A O 1
ATOM 3587 N N . VAL A 1 236 ? -16.53095 -14.75695 9.53113 1.000 15.92941 221 VAL A N 1
ATOM 3588 C CA . VAL A 1 236 ? -15.59271 -13.65576 9.63688 1.000 14.56617 221 VAL A CA 1
ATOM 3589 C C . VAL A 1 236 ? -15.24438 -13.27987 8.21349 1.000 14.80717 221 VAL A C 1
ATOM 3590 O O . VAL A 1 236 ? -14.80185 -14.14437 7.44537 1.000 16.95080 221 VAL A O 1
ATOM 3603 N N . MET A 1 237 ? -15.45094 -12.02122 7.85863 1.000 15.79262 222 MET A N 1
ATOM 3604 C CA . MET A 1 237 ? -15.18091 -11.59288 6.48904 1.000 15.03600 222 MET A CA 1
ATOM 3605 C C . MET A 1 237 ? -13.70524 -11.23951 6.28970 1.000 17.15272 222 MET A C 1
ATOM 3606 O O . MET A 1 237 ? -12.96716 -10.95019 7.22863 1.000 17.32931 222 MET A O 1
ATOM 3620 N N . GLU A 1 238 ? -13.26859 -11.28454 5.03145 1.000 17.35261 223 GLU A N 1
ATOM 3621 C CA . GLU A 1 238 ? -11.95762 -10.75555 4.65600 1.000 17.03373 223 GLU A CA 1
ATOM 3622 C C . GLU A 1 238 ? -12.01882 -9.28891 4.26560 1.000 16.38513 223 GLU A C 1
ATOM 3623 O O . GLU A 1 238 ? -11.10936 -8.51720 4.57119 1.000 18.29539 223 GLU A O 1
ATOM 3635 N N A GLN A 1 239 ? -13.09116 -8.90798 3.56012 0.473 15.52876 224 GLN A N 1
ATOM 3636 N N B GLN A 1 239 ? -13.06665 -8.87425 3.56229 0.527 15.47486 224 GLN A N 1
ATOM 3637 C CA A GLN A 1 239 ? -13.33025 -7.55297 3.10318 0.473 18.39712 224 GLN A CA 1
ATOM 3638 C CA B GLN A 1 239 ? -13.24958 -7.47179 3.25647 0.527 18.25847 224 GLN A CA 1
ATOM 3639 C C A GLN A 1 239 ? -14.76924 -7.17669 3.41499 0.473 19.99320 224 GLN A C 1
ATOM 3640 C C B GLN A 1 239 ? -14.72771 -7.14661 3.34883 0.527 19.92776 224 GLN A C 1
ATOM 3641 O O A GLN A 1 239 ? -15.65970 -8.03423 3.38942 0.473 20.99004 224 GLN A O 1
ATOM 3642 O O B GLN A 1 239 ? -15.58875 -8.00887 3.12938 0.527 21.33664 224 GLN A O 1
ATOM 3669 N N . VAL A 1 240 ? -14.99897 -5.89616 3.71618 1.000 19.04360 225 VAL A N 1
ATOM 3670 C CA . VAL A 1 240 ? -16.34050 -5.34917 3.81454 1.000 17.28295 225 VAL A CA 1
ATOM 3671 C C . VAL A 1 240 ? -16.32509 -3.92386 3.27747 1.000 21.82893 225 VAL A C 1
ATOM 3672 O O . VAL A 1 240 ? -15.27424 -3.30431 3.11222 1.000 22.63152 225 VAL A O 1
ATOM 3685 N N . ALA A 1 241 ? -17.52101 -3.39516 3.03491 1.000 22.41194 226 ALA A N 1
ATOM 3686 C CA . ALA A 1 241 ? -17.65784 -2.00522 2.68601 1.000 21.91062 226 ALA A CA 1
ATOM 3687 C C . ALA A 1 241 ? -17.33579 -1.14981 3.90651 1.000 28.12501 226 ALA A C 1
ATOM 3688 O O . ALA A 1 241 ? -17.26742 -1.65055 5.03125 1.000 25.84201 226 ALA A O 1
ATOM 3695 N N . PRO A 1 242 ? -17.14117 0.15436 3.71637 1.000 30.70800 227 PRO A N 1
ATOM 3696 C CA . PRO A 1 242 ? -16.73340 0.99567 4.85351 1.000 31.85372 227 PRO A CA 1
ATOM 3697 C C . PRO A 1 242 ? -17.72307 1.02991 5.99487 1.000 32.24888 227 PRO A C 1
ATOM 3698 O O . PRO A 1 242 ? -17.30612 1.29193 7.12944 1.000 37.64773 227 PRO A O 1
ATOM 3709 N N . ASP A 1 243 ? -19.00553 0.78208 5.75328 1.000 31.01243 228 ASP A N 1
ATOM 3710 C CA . ASP A 1 243 ? -19.96936 0.70074 6.84411 1.000 33.05000 228 ASP A CA 1
ATOM 3711 C C . ASP A 1 243 ? -20.11158 -0.70652 7.40811 1.000 33.43328 228 ASP A C 1
ATOM 3712 O O . ASP A 1 243 ? -20.98487 -0.93363 8.24778 1.000 35.46975 228 ASP A O 1
ATOM 3721 N N . GLY A 1 244 ? -19.28979 -1.65292 6.96267 1.000 28.02598 229 GLY A N 1
ATOM 3722 C CA . GLY A 1 244 ? -19.36770 -3.02048 7.43019 1.000 25.79013 229 GLY A CA 1
ATOM 3723 C C . GLY A 1 244 ? -20.25685 -3.93719 6.61967 1.000 27.55495 229 GLY A C 1
ATOM 3724 O O . GLY A 1 244 ? -20.30639 -5.13966 6.90715 1.000 25.90446 229 GLY A O 1
ATOM 3728 N N . SER A 1 245 ? -20.95411 -3.42649 5.61688 1.000 27.47134 230 SER A N 1
ATOM 3729 C CA . SER A 1 245 ? -21.84887 -4.28435 4.86744 1.000 25.95509 230 SER A CA 1
ATOM 3730 C C . SER A 1 245 ? -21.05838 -5.21466 3.95292 1.000 21.51029 230 SER A C 1
ATOM 3731 O O . SER A 1 245 ? -19.93491 -4.91222 3.51950 1.000 22.37696 230 SER A O 1
ATOM 3739 N N . ILE A 1 246 ? -21.65971 -6.37513 3.70064 1.000 20.94841 231 ILE A N 1
ATOM 3740 C CA . ILE A 1 246 ? -21.06980 -7.37354 2.82394 1.000 19.06582 231 ILE A CA 1
ATOM 3741 C C . ILE A 1 246 ? -21.16952 -6.87072 1.39414 1.000 17.86843 231 ILE A C 1
ATOM 3742 O O . ILE A 1 246 ? -22.22443 -6.38866 0.96158 1.000 22.82578 231 ILE A O 1
ATOM 3758 N N . ILE A 1 247 ? -20.04540 -6.94237 0.68388 1.000 18.87289 232 ILE A N 1
ATOM 3759 C CA . ILE A 1 247 ? -19.97709 -6.64655 -0.74907 1.000 18.82452 232 ILE A CA 1
ATOM 3760 C C . ILE A 1 247 ? -20.29851 -7.92330 -1.51141 1.000 17.58744 232 ILE A C 1
ATOM 3761 O O . ILE A 1 247 ? -19.50378 -8.86254 -1.53244 1.000 19.72202 232 ILE A O 1
ATOM 3777 N N . ASP A 1 248 ? -21.46267 -7.93418 -2.17880 1.000 19.63497 233 ASP A N 1
ATOM 3778 C CA . ASP A 1 248 ? -21.98014 -9.13932 -2.83112 1.000 18.14622 233 ASP A CA 1
ATOM 3779 C C . ASP A 1 248 ? -21.50393 -9.21052 -4.29010 1.000 18.53832 233 ASP A C 1
ATOM 3780 O O . ASP A 1 248 ? -22.27126 -9.17912 -5.25228 1.000 20.16887 233 ASP A O 1
ATOM 3789 N N . HIS A 1 249 ? -20.18414 -9.36712 -4.40599 1.000 17.94737 234 HIS A N 1
ATOM 3790 C CA . HIS A 1 249 ? -19.45542 -9.56140 -5.66146 1.000 18.11342 234 HIS A CA 1
ATOM 3791 C C . HIS A 1 249 ? -18.34232 -10.55058 -5.38697 1.000 19.51382 234 HIS A C 1
ATOM 3792 O O . HIS A 1 249 ? -18.02095 -10.84018 -4.24444 1.000 18.93502 234 HIS A O 1
ATOM 3806 N N . ILE A 1 250 ? -17.71923 -11.03910 -6.45704 1.000 18.33129 235 ILE A N 1
ATOM 3807 C CA . ILE A 1 250 ? -16.82528 -12.19419 -6.32512 1.000 17.73535 235 ILE A CA 1
ATOM 3808 C C . ILE A 1 250 ? -15.75117 -11.95433 -5.27220 1.000 20.90547 235 ILE A C 1
ATOM 3809 O O . ILE A 1 250 ? -15.54702 -12.77697 -4.36989 1.000 19.22694 235 ILE A O 1
ATOM 3825 N N . ASP A 1 251 ? -15.04418 -10.82193 -5.35316 1.000 19.39518 236 ASP A N 1
ATOM 3826 C CA . ASP A 1 251 ? -13.95837 -10.59997 -4.39688 1.000 17.64756 236 ASP A CA 1
ATOM 3827 C C . ASP A 1 251 ? -14.48638 -10.39473 -2.98454 1.000 18.46481 236 ASP A C 1
ATOM 3828 O O . ASP A 1 251 ? -13.92889 -10.94104 -2.01301 1.000 20.00536 236 ASP A O 1
ATOM 3837 N N . GLY A 1 252 ? -15.55236 -9.61446 -2.83360 1.000 17.15236 237 GLY A N 1
ATOM 3838 C CA . GLY A 1 252 ? -16.06961 -9.29918 -1.51433 1.000 20.18548 237 GLY A CA 1
ATOM 3839 C C . GLY A 1 252 ? -16.65124 -10.48152 -0.77907 1.000 18.17345 237 GLY A C 1
ATOM 3840 O O . GLY A 1 252 ? -16.71359 -10.46007 0.45763 1.000 18.75624 237 GLY A O 1
ATOM 3844 N N . ARG A 1 253 ? -17.08656 -11.50290 -1.50096 1.000 16.57987 238 ARG A N 1
ATOM 3845 C CA . ARG A 1 253 ? -17.62929 -12.69530 -0.87510 1.000 16.19118 238 ARG A CA 1
ATOM 3846 C C . ARG A 1 253 ? -16.54685 -13.68243 -0.46514 1.000 16.56505 238 ARG A C 1
ATOM 3847 O O . ARG A 1 253 ? -16.86284 -14.68698 0.18691 1.000 16.09061 238 ARG A O 1
ATOM 3868 N N . THR A 1 254 ? -15.30205 -13.47094 -0.89213 1.000 17.05679 239 THR A N 1
ATOM 3869 C CA . THR A 1 254 ? -14.28221 -14.49721 -0.73725 1.000 15.28351 239 THR A CA 1
ATOM 3870 C C . THR A 1 254 ? -13.71070 -14.44341 0.67707 1.000 17.08186 239 THR A C 1
ATOM 3871 O O . THR A 1 254 ? -13.31659 -13.38091 1.16844 1.000 18.51240 239 THR A O 1
ATOM 3882 N N . LEU A 1 255 ? -13.71797 -15.59201 1.32827 1.000 14.57519 240 LEU A N 1
ATOM 3883 C CA . LEU A 1 255 ? -13.27564 -15.77450 2.69710 1.000 14.70845 240 LEU A CA 1
ATOM 3884 C C . LEU A 1 255 ? -11.97090 -16.54011 2.71502 1.000 17.74779 240 LEU A C 1
ATOM 3885 O O . LEU A 1 255 ? -11.70661 -17.35419 1.82943 1.000 16.02711 240 LEU A O 1
ATOM 3901 N N . ASN A 1 256 ? -11.18703 -16.33004 3.76483 1.000 16.85494 241 ASN A N 1
ATOM 3902 C CA . ASN A 1 256 ? -9.93486 -17.06458 3.96565 1.000 15.34119 241 ASN A CA 1
ATOM 3903 C C . ASN A 1 256 ? -9.95647 -17.58308 5.38895 1.000 15.70083 241 ASN A C 1
ATOM 3904 O O . ASN A 1 256 ? -9.58135 -16.84948 6.32919 1.000 16.07910 241 ASN A O 1
ATOM 3915 N N . PRO A 1 257 ? -10.37387 -18.83758 5.58526 1.000 14.13372 242 PRO A N 1
ATOM 3916 C CA . PRO A 1 257 ? -10.51786 -19.36115 6.95553 1.000 14.74298 242 PRO A CA 1
ATOM 3917 C C . PRO A 1 257 ? -9.23605 -19.30577 7.76102 1.000 16.38991 242 PRO A C 1
ATOM 3918 O O . PRO A 1 257 ? -9.27606 -18.91338 8.93962 1.000 18.74305 242 PRO A O 1
ATOM 3929 N N . GLY A 1 258 ? -8.10750 -19.67835 7.17630 1.000 16.07765 243 GLY A N 1
ATOM 3930 C CA . GLY A 1 258 ? -6.85263 -19.64084 7.93128 1.000 18.03001 243 GLY A CA 1
ATOM 3931 C C . GLY A 1 258 ? -6.46271 -18.24311 8.36294 1.000 17.46937 243 GLY A C 1
ATOM 3932 O O . GLY A 1 258 ? -5.87552 -18.05727 9.43627 1.000 16.15310 243 GLY A O 1
ATOM 3936 N N . HIS A 1 259 ? -6.73506 -17.24465 7.54068 1.000 15.36665 244 HIS A N 1
ATOM 3937 C CA . HIS A 1 259 ? -6.42565 -15.86688 7.89415 1.000 13.32017 244 HIS A CA 1
ATOM 3938 C C . HIS A 1 259 ? -7.30489 -15.38344 9.03982 1.000 14.91978 244 HIS A C 1
ATOM 3939 O O . HIS A 1 259 ? -6.84167 -14.72248 9.97356 1.000 15.66591 244 HIS A O 1
ATOM 3953 N N . ALA A 1 260 ? -8.58780 -15.70376 8.99250 1.000 14.32911 245 ALA A N 1
ATOM 3954 C CA . ALA A 1 260 ? -9.45952 -15.31868 10.08828 1.000 15.46180 245 ALA A CA 1
ATOM 3955 C C . ALA A 1 260 ? -9.04014 -15.99394 11.37971 1.000 17.06221 245 ALA A C 1
ATOM 3956 O O . ALA A 1 260 ? -9.14949 -15.40041 12.45983 1.000 15.94408 245 ALA A O 1
ATOM 3963 N N . ILE A 1 261 ? -8.59414 -17.24846 11.29636 1.000 12.74054 246 ILE A N 1
ATOM 3964 C CA . ILE A 1 261 ? -8.22833 -17.98754 12.50729 1.000 14.03645 246 ILE A CA 1
ATOM 3965 C C . ILE A 1 261 ? -6.88820 -17.49096 13.04791 1.000 15.75430 246 ILE A C 1
ATOM 3966 O O . ILE A 1 261 ? -6.66385 -17.50662 14.26915 1.000 14.62634 246 ILE A O 1
ATOM 3982 N N . GLU A 1 262 ? -5.98491 -17.02428 12.17631 1.000 15.76609 247 GLU A N 1
ATOM 3983 C CA . GLU A 1 262 ? -4.80051 -16.29059 12.61611 1.000 13.19517 247 GLU A CA 1
ATOM 3984 C C . GLU A 1 262 ? -5.21838 -15.09685 13.46499 1.000 15.06040 247 GLU A C 1
ATOM 3985 O O . GLU A 1 262 ? -4.70026 -14.89316 14.57336 1.000 14.97489 247 GLU A O 1
ATOM 3997 N N . GLY A 1 263 ? -6.21504 -14.34406 13.01223 1.000 14.97393 248 GLY A N 1
ATOM 3998 C CA . GLY A 1 263 ? -6.66072 -13.19289 13.77234 1.000 16.68780 248 GLY A CA 1
ATOM 3999 C C . GLY A 1 263 ? -7.28833 -13.60933 15.08354 1.000 16.02097 248 GLY A C 1
ATOM 4000 O O . GLY A 1 263 ? -7.09816 -12.94333 16.11388 1.000 16.10005 248 GLY A O 1
ATOM 4004 N N . ALA A 1 264 ? -7.99030 -14.73977 15.07145 1.000 14.98887 249 ALA A N 1
ATOM 4005 C CA . ALA A 1 264 ? -8.59297 -15.25698 16.30277 1.000 14.64691 249 ALA A CA 1
ATOM 4006 C C . ALA A 1 264 ? -7.53838 -15.52783 17.36378 1.000 16.20363 249 ALA A C 1
ATOM 4007 O O . ALA A 1 264 ? -7.73208 -15.19014 18.54700 1.000 15.90078 249 ALA A O 1
ATOM 4014 N N . TRP A 1 265 ? -6.42696 -16.17949 17.00179 1.000 15.07971 250 TRP A N 1
ATOM 4015 C CA . TRP A 1 265 ? -5.45212 -16.46622 18.04683 1.000 14.00371 250 TRP A CA 1
ATOM 4016 C C . TRP A 1 265 ? -4.70188 -15.20865 18.47416 1.000 16.12406 250 TRP A C 1
ATOM 4017 O O . TRP A 1 265 ? -4.30938 -15.12016 19.64350 1.000 15.69726 250 TRP A O 1
ATOM 4038 N N . PHE A 1 266 ? -4.51906 -14.22139 17.59408 1.000 13.75128 251 PHE A N 1
ATOM 4039 C CA . PHE A 1 266 ? -3.95822 -12.94486 18.05850 1.000 12.91150 251 PHE A CA 1
ATOM 4040 C C . PHE A 1 266 ? -4.81502 -12.37775 19.18026 1.000 15.31934 251 PHE A C 1
ATOM 4041 O O . PHE A 1 266 ? -4.30786 -11.83265 20.16766 1.000 15.50930 251 PHE A O 1
ATOM 4058 N N . ILE A 1 267 ? -6.12435 -12.50641 19.03999 1.000 13.04953 252 ILE A N 1
ATOM 4059 C CA . ILE A 1 267 ? -7.05974 -11.97960 20.02421 1.000 15.16717 252 ILE A CA 1
ATOM 4060 C C . ILE A 1 267 ? -7.03139 -12.82002 21.29028 1.000 15.61876 252 ILE A C 1
ATOM 4061 O O . ILE A 1 267 ? -7.07950 -12.27361 22.39850 1.000 16.05788 252 ILE A O 1
ATOM 4077 N N . LEU A 1 268 ? -6.91890 -14.13838 21.16558 1.000 14.45407 253 LEU A N 1
ATOM 4078 C CA . LEU A 1 268 ? -6.80592 -14.97045 22.36916 1.000 15.22393 253 LEU A CA 1
ATOM 4079 C C . LEU A 1 268 ? -5.48910 -14.71581 23.09091 1.000 14.98310 253 LEU A C 1
ATOM 4080 O O . LEU A 1 268 ? -5.43412 -14.74656 24.32649 1.000 17.23534 253 LEU A O 1
ATOM 4096 N N . HIS A 1 269 ? -4.41866 -14.48749 22.34094 1.000 15.77536 254 HIS A N 1
ATOM 4097 C CA . HIS A 1 269 ? -3.15319 -14.08163 22.94766 1.000 14.86044 254 HIS A CA 1
ATOM 4098 C C . HIS A 1 269 ? -3.33229 -12.79598 23.75047 1.000 16.59929 254 HIS A C 1
ATOM 4099 O O . HIS A 1 269 ? -2.86612 -12.69313 24.89707 1.000 16.40544 254 HIS A O 1
ATOM 4113 N N . GLU A 1 270 ? -4.03125 -11.82345 23.18008 1.000 16.21274 255 GLU A N 1
ATOM 4114 C CA . GLU A 1 270 ? -4.28729 -10.57438 23.88968 1.000 14.14247 255 GLU A CA 1
ATOM 4115 C C . GLU A 1 270 ? -5.15073 -10.81085 25.11983 1.000 16.88752 255 GLU A C 1
ATOM 4116 O O . GLU A 1 270 ? -4.94603 -10.16009 26.15052 1.000 18.88742 255 GLU A O 1
ATOM 4128 N N . ALA A 1 271 ? -6.13169 -11.70731 25.02724 1.000 15.48962 256 ALA A N 1
ATOM 4129 C CA . ALA A 1 271 ? -6.97126 -12.00970 26.19198 1.000 16.27561 256 ALA A CA 1
ATOM 4130 C C . ALA A 1 271 ? -6.11566 -12.43950 27.37494 1.000 19.16506 256 ALA A C 1
ATOM 4131 O O . ALA A 1 271 ? -6.33795 -12.00806 28.51141 1.000 21.14734 256 ALA A O 1
ATOM 4138 N N . LYS A 1 272 ? -5.13815 -13.30806 27.13297 1.000 19.76031 257 LYS A N 1
ATOM 4139 C CA . LYS A 1 272 ? -4.28767 -13.75484 28.24217 1.000 20.34888 257 LYS A CA 1
ATOM 4140 C C . LYS A 1 272 ? -3.48152 -12.60820 28.83613 1.000 28.00893 257 LYS A C 1
ATOM 4141 O O . LYS A 1 272 ? -3.28725 -12.54134 30.05575 1.000 25.59218 257 LYS A O 1
ATOM 4160 N N . TYR A 1 273 ? -2.93127 -11.73642 27.98959 1.000 22.90826 258 TYR A N 1
ATOM 4161 C CA . TYR A 1 273 ? -2.19126 -10.58507 28.49419 1.000 23.08846 258 TYR A CA 1
ATOM 4162 C C . TYR A 1 273 ? -3.09053 -9.72362 29.36052 1.000 28.22966 258 TYR A C 1
ATOM 4163 O O . TYR A 1 273 ? -2.66163 -9.20164 30.39626 1.000 29.75627 258 TYR A O 1
ATOM 4181 N N . ARG A 1 274 ? -4.35931 -9.59453 28.98909 1.000 21.99659 259 ARG A N 1
ATOM 4182 C CA . ARG A 1 274 ? -5.29384 -8.75330 29.72398 1.000 24.16702 259 ARG A CA 1
ATOM 4183 C C . ARG A 1 274 ? -5.98754 -9.54417 30.82527 1.000 26.03988 259 ARG A C 1
ATOM 4184 O O . ARG A 1 274 ? -7.18483 -9.37104 31.03245 1.000 25.43093 259 ARG A O 1
ATOM 4205 N N A ASN A 1 275 ? -5.26398 -10.45394 31.47614 0.529 27.52152 260 ASN A N 1
ATOM 4206 N N B ASN A 1 275 ? -5.28775 -10.44953 31.50181 0.471 27.60393 260 ASN A N 1
ATOM 4207 C CA A ASN A 1 275 ? -5.76132 -11.18980 32.64195 0.529 30.13302 260 ASN A CA 1
ATOM 4208 C CA B ASN A 1 275 ? -5.83161 -11.13697 32.67804 0.471 30.19039 260 ASN A CA 1
ATOM 4209 C C A ASN A 1 275 ? -7.01714 -11.98763 32.30587 0.529 29.06194 260 ASN A C 1
ATOM 4210 C C B ASN A 1 275 ? -7.03256 -12.01181 32.32374 0.471 29.07606 260 ASN A C 1
ATOM 4211 O O A ASN A 1 275 ? -8.02466 -11.94440 33.02140 0.529 27.15082 260 ASN A O 1
ATOM 4212 O O B ASN A 1 275 ? -8.02820 -12.05084 33.05474 0.471 27.15902 260 ASN A O 1
ATOM 4233 N N . ASN A 1 276 ? -6.93281 -12.72973 31.20163 1.000 27.91454 261 ASN A N 1
ATOM 4234 C CA . ASN A 1 276 ? -7.99232 -13.62176 30.73824 1.000 26.02186 261 ASN A CA 1
ATOM 4235 C C . ASN A 1 276 ? -9.31513 -12.89360 30.61447 1.000 24.69369 261 ASN A C 1
ATOM 4236 O O . ASN A 1 276 ? -10.33934 -13.30757 31.15093 1.000 24.63426 261 ASN A O 1
ATOM 4247 N N A ASP A 1 277 ? -9.28699 -11.80805 29.87516 0.457 23.57977 262 ASP A N 1
ATOM 4248 N N B ASP A 1 277 ? -9.28897 -11.79250 29.88720 0.543 23.56168 262 ASP A N 1
ATOM 4249 C CA A ASP A 1 277 ? -10.46899 -10.99837 29.68838 0.457 25.26696 262 ASP A CA 1
ATOM 4250 C CA B ASP A 1 277 ? -10.47421 -10.98402 29.65507 0.543 25.31607 262 ASP A CA 1
ATOM 4251 C C A ASP A 1 277 ? -11.57833 -11.81182 29.03629 0.457 23.19140 262 ASP A C 1
ATOM 4252 C C B ASP A 1 277 ? -11.58007 -11.82113 29.02913 0.543 23.18597 262 ASP A C 1
ATOM 4253 O O A ASP A 1 277 ? -11.40755 -12.28031 27.90130 0.457 21.09182 262 ASP A O 1
ATOM 4254 O O B ASP A 1 277 ? -11.41100 -12.31474 27.90432 0.543 21.08507 262 ASP A O 1
ATOM 4271 N N . PRO A 1 278 ? -12.72365 -11.98693 29.69306 1.000 21.20569 263 PRO A N 1
ATOM 4272 C CA . PRO A 1 278 ? -13.76549 -12.84082 29.11447 1.000 20.47450 263 PRO A CA 1
ATOM 4273 C C . PRO A 1 278 ? -14.31026 -12.34681 27.79659 1.000 21.41728 263 PRO A C 1
ATOM 4274 O O . PRO A 1 278 ? -14.73589 -13.16686 26.97482 1.000 22.46546 263 PRO A O 1
ATOM 4285 N N . ARG A 1 279 ? -14.38099 -11.02838 27.59656 1.000 24.68435 264 ARG A N 1
ATOM 4286 C CA . ARG A 1 279 ? -14.89345 -10.53479 26.32300 1.000 22.45056 264 ARG A CA 1
ATOM 4287 C C . ARG A 1 279 ? -13.98643 -10.96778 25.18363 1.000 20.12065 264 ARG A C 1
ATOM 4288 O O . ARG A 1 279 ? -14.46412 -11.38627 24.12360 1.000 22.65780 264 ARG A O 1
ATOM 4309 N N . LEU A 1 280 ? -12.67509 -10.85202 25.37113 1.000 20.03591 265 LEU A N 1
ATOM 4310 C CA . LEU A 1 280 ? -11.76199 -11.21143 24.28599 1.000 16.65770 265 LEU A CA 1
ATOM 4311 C C . LEU A 1 280 ? -11.70461 -12.72065 24.08078 1.000 17.44104 265 LEU A C 1
ATOM 4312 O O . LEU A 1 280 ? -11.56368 -13.18618 22.94919 1.000 18.02229 265 LEU A O 1
ATOM 4328 N N . ILE A 1 281 ? -11.81358 -13.50168 25.15949 1.000 16.66411 266 ILE A N 1
ATOM 4329 C CA . ILE A 1 281 ? -11.88503 -14.94908 25.01290 1.000 17.03663 266 ILE A CA 1
ATOM 4330 C C . ILE A 1 281 ? -13.08468 -15.33377 24.15785 1.000 18.33969 266 ILE A C 1
ATOM 4331 O O . ILE A 1 281 ? -12.98026 -16.12930 23.22055 1.000 18.56307 266 ILE A O 1
ATOM 4347 N N . LYS A 1 282 ? -14.25581 -14.78558 24.49078 1.000 18.78258 267 LYS A N 1
ATOM 4348 C CA . LYS A 1 282 ? -15.45816 -15.08477 23.72405 1.000 21.34306 267 LYS A CA 1
ATOM 4349 C C . LYS A 1 282 ? -15.29923 -14.70398 22.26299 1.000 19.70424 267 LYS A C 1
ATOM 4350 O O . LYS A 1 282 ? -15.71630 -15.45379 21.37249 1.000 20.46267 267 LYS A O 1
ATOM 4369 N N . LEU A 1 283 ? -14.73682 -13.52468 21.99680 1.000 17.85343 268 LEU A N 1
ATOM 4370 C CA . LEU A 1 283 ? -14.55130 -13.07642 20.61743 1.000 16.95094 268 LEU A CA 1
ATOM 4371 C C . LEU A 1 283 ? -13.61953 -13.99981 19.84427 1.000 18.68136 268 LEU A C 1
ATOM 4372 O O . LEU A 1 283 ? -13.94270 -14.42289 18.73059 1.000 19.04385 268 LEU A O 1
ATOM 4388 N N . GLY A 1 284 ? -12.43990 -14.30725 20.39510 1.000 16.61136 269 GLY A N 1
ATOM 4389 C CA . GLY A 1 284 ? -11.51710 -15.16974 19.67091 1.000 18.13322 269 GLY A CA 1
ATOM 4390 C C . GLY A 1 284 ? -12.08227 -16.55412 19.43885 1.000 16.96874 269 GLY A C 1
ATOM 4391 O O . GLY A 1 284 ? -11.92282 -17.13287 18.36114 1.000 17.97302 269 GLY A O 1
ATOM 4395 N N . CYS A 1 285 ? -12.78242 -17.09885 20.42896 1.000 17.07057 270 CYS A N 1
ATOM 4396 C CA . CYS A 1 285 ? -13.35829 -18.42405 20.26345 1.000 17.04016 270 CYS A CA 1
ATOM 4397 C C . CYS A 1 285 ? -14.46943 -18.42821 19.21608 1.000 16.78302 270 CYS A C 1
ATOM 4398 O O . CYS A 1 285 ? -14.60198 -19.39435 18.46374 1.000 20.53699 270 CYS A O 1
ATOM 4406 N N A LYS A 1 286 ? -15.30370 -17.38397 19.19941 0.590 20.35073 271 LYS A N 1
ATOM 4407 N N B LYS A 1 286 ? -15.29258 -17.37840 19.16837 0.410 20.32457 271 LYS A N 1
ATOM 4408 C CA A LYS A 1 286 ? -16.35525 -17.28637 18.19197 0.590 21.01461 271 LYS A CA 1
ATOM 4409 C CA B LYS A 1 286 ? -16.37093 -17.36301 18.18341 0.410 20.96088 271 LYS A CA 1
ATOM 4410 C C A LYS A 1 286 ? -15.76195 -17.33435 16.79735 0.590 20.32940 271 LYS A C 1
ATOM 4411 C C B LYS A 1 286 ? -15.80643 -17.29109 16.76872 0.410 20.30052 271 LYS A C 1
ATOM 4412 O O A LYS A 1 286 ? -16.24127 -18.06002 15.91396 0.590 18.09026 271 LYS A O 1
ATOM 4413 O O B LYS A 1 286 ? -16.33178 -17.93071 15.84817 0.410 18.56691 271 LYS A O 1
ATOM 4450 N N . MET A 1 287 ? -14.73131 -16.52504 16.57395 1.000 17.65649 272 MET A N 1
ATOM 4451 C CA . MET A 1 287 ? -14.10089 -16.48136 15.25649 1.000 14.39351 272 MET A CA 1
ATOM 4452 C C . MET A 1 287 ? -13.55267 -17.83902 14.86694 1.000 22.55779 272 MET A C 1
ATOM 4453 O O . MET A 1 287 ? -13.70566 -18.27402 13.72126 1.000 17.70483 272 MET A O 1
ATOM 4467 N N . LEU A 1 288 ? -12.89052 -18.51562 15.79597 1.000 18.12185 273 LEU A N 1
ATOM 4468 C CA . LEU A 1 288 ? -12.38365 -19.85038 15.54454 1.000 16.40108 273 LEU A CA 1
ATOM 4469 C C . LEU A 1 288 ? -13.51494 -20.81047 15.23185 1.000 18.36898 273 LEU A C 1
ATOM 4470 O O . LEU A 1 288 ? -13.46193 -21.54465 14.23431 1.000 18.10785 273 LEU A O 1
ATOM 4486 N N . ASP A 1 289 ? -14.58037 -20.79287 16.04283 1.000 17.83739 274 ASP A N 1
ATOM 4487 C CA . ASP A 1 289 ? -15.69276 -21.70708 15.81803 1.000 18.04116 274 ASP A CA 1
ATOM 4488 C C . ASP A 1 289 ? -16.30169 -21.48333 14.44633 1.000 20.31199 274 ASP A C 1
ATOM 4489 O O . ASP A 1 289 ? -16.58478 -22.43535 13.70123 1.000 20.77044 274 ASP A O 1
ATOM 4498 N N . TYR A 1 290 ? -16.53291 -20.21999 14.10371 1.000 18.29093 275 TYR A N 1
ATOM 4499 C CA . TYR A 1 290 ? -17.18626 -19.94874 12.82594 1.000 15.63810 275 TYR A CA 1
ATOM 4500 C C . TYR A 1 290 ? -16.36199 -20.46222 11.67040 1.000 18.82914 275 TYR A C 1
ATOM 4501 O O . TYR A 1 290 ? -16.90418 -21.04461 10.71906 1.000 20.01645 275 TYR A O 1
ATOM 4519 N N . MET A 1 291 ? -15.05690 -20.22599 11.70156 1.000 16.76847 276 MET A N 1
ATOM 4520 C CA . MET A 1 291 ? -14.26523 -20.48180 10.50991 1.000 15.80241 276 MET A CA 1
ATOM 4521 C C . MET A 1 291 ? -13.68697 -21.88918 10.46938 1.000 17.15530 276 MET A C 1
ATOM 4522 O O . MET A 1 291 ? -13.35821 -22.36512 9.38809 1.000 17.51277 276 MET A O 1
ATOM 4536 N N . TRP A 1 292 ? -13.62279 -22.59063 11.59432 1.000 16.02815 277 TRP A N 1
ATOM 4537 C CA . TRP A 1 292 ? -13.40792 -24.03082 11.55036 1.000 16.90398 277 TRP A CA 1
ATOM 4538 C C . TRP A 1 292 ? -14.54461 -24.69979 10.78463 1.000 21.49919 277 TRP A C 1
ATOM 4539 O O . TRP A 1 292 ? -14.32015 -25.52756 9.89453 1.000 17.98574 277 TRP A O 1
ATOM 4560 N N A ASP A 1 293 ? -15.78211 -24.32463 11.09731 0.393 19.29273 278 ASP A N 1
ATOM 4561 N N B ASP A 1 293 ? -15.78388 -24.31526 11.09479 0.607 19.26525 278 ASP A N 1
ATOM 4562 C CA A ASP A 1 293 ? -16.91526 -24.95592 10.43780 0.393 18.73123 278 ASP A CA 1
ATOM 4563 C CA B ASP A 1 293 ? -16.93331 -24.94558 10.45834 0.607 18.68761 278 ASP A CA 1
ATOM 4564 C C A ASP A 1 293 ? -16.89970 -24.68515 8.93948 0.393 19.79427 278 ASP A C 1
ATOM 4565 C C B ASP A 1 293 ? -16.94938 -24.67348 8.95656 0.607 19.67998 278 ASP A C 1
ATOM 4566 O O A ASP A 1 293 ? -17.15057 -25.59211 8.13635 0.393 25.27193 278 ASP A O 1
ATOM 4567 O O B ASP A 1 293 ? -17.29762 -25.56092 8.16740 0.607 25.16239 278 ASP A O 1
ATOM 4584 N N . ARG A 1 294 ? -16.56696 -23.45811 8.54298 1.000 19.44914 279 ARG A N 1
ATOM 4585 C CA . ARG A 1 294 ? -16.56108 -23.12015 7.12203 1.000 20.07158 279 ARG A CA 1
ATOM 4586 C C . ARG A 1 294 ? -15.32165 -23.64183 6.41625 1.000 21.08895 279 ARG A C 1
ATOM 4587 O O . ARG A 1 294 ? -15.37271 -23.90641 5.21017 1.000 23.01503 279 ARG A O 1
ATOM 4608 N N . GLY A 1 295 ? -14.21923 -23.81117 7.13418 1.000 16.64722 280 GLY A N 1
ATOM 4609 C CA . GLY A 1 295 ? -12.95851 -24.08751 6.46322 1.000 17.16439 280 GLY A CA 1
ATOM 4610 C C . GLY A 1 295 ? -12.47527 -25.52390 6.44697 1.000 19.26422 280 GLY A C 1
ATOM 4611 O O . GLY A 1 295 ? -11.69721 -25.90100 5.54822 1.000 18.17668 280 GLY A O 1
ATOM 4615 N N . TRP A 1 296 ? -12.86032 -26.33019 7.43123 1.000 18.46533 281 TRP A N 1
ATOM 4616 C CA . TRP A 1 296 ? -12.43235 -27.72523 7.47609 1.000 18.22499 281 TRP A CA 1
ATOM 4617 C C . TRP A 1 296 ? -13.11538 -28.55069 6.38532 1.000 19.40216 281 TRP A C 1
ATOM 4618 O O . TRP A 1 296 ? -14.34109 -28.54442 6.24257 1.000 21.52388 281 TRP A O 1
ATOM 4639 N N . ASP A 1 297 ? -12.29553 -29.22945 5.59043 1.000 19.06030 282 ASP A N 1
ATOM 4640 C CA . ASP A 1 297 ? -12.75270 -30.07037 4.48613 1.000 15.79527 282 ASP A CA 1
ATOM 4641 C C . ASP A 1 297 ? -13.16079 -31.43335 5.03713 1.000 23.99772 282 ASP A C 1
ATOM 4642 O O . ASP A 1 297 ? -12.31608 -32.25582 5.41366 1.000 21.64108 282 ASP A O 1
ATOM 4651 N N . LYS A 1 298 ? -14.46738 -31.66509 5.09464 1.000 25.04247 283 LYS A N 1
ATOM 4652 C CA . LYS A 1 298 ? -14.97549 -32.90678 5.64923 1.000 29.66775 283 LYS A CA 1
ATOM 4653 C C . LYS A 1 298 ? -14.72118 -34.11353 4.75134 1.000 26.61020 283 LYS A C 1
ATOM 4654 O O . LYS A 1 298 ? -14.76271 -35.24494 5.23891 1.000 35.55367 283 LYS A O 1
ATOM 4673 N N A GLU A 1 299 ? -14.45347 -33.90727 3.46048 0.558 24.52745 284 GLU A N 1
ATOM 4674 N N B GLU A 1 299 ? -14.44204 -33.90481 3.47127 0.442 24.55476 284 GLU A N 1
ATOM 4675 C CA A GLU A 1 299 ? -14.24167 -35.04950 2.57405 0.558 27.87253 284 GLU A CA 1
ATOM 4676 C CA B GLU A 1 299 ? -14.24550 -35.02828 2.56426 0.442 27.88748 284 GLU A CA 1
ATOM 4677 C C A GLU A 1 299 ? -12.78676 -35.51057 2.60522 0.558 25.79964 284 GLU A C 1
ATOM 4678 C C B GLU A 1 299 ? -12.79622 -35.50657 2.56244 0.442 25.84898 284 GLU A C 1
ATOM 4679 O O A GLU A 1 299 ? -12.50270 -36.70287 2.77387 0.558 28.41113 284 GLU A O 1
ATOM 4680 O O B GLU A 1 299 ? -12.53212 -36.70722 2.68755 0.442 28.38545 284 GLU A O 1
ATOM 4703 N N . HIS A 1 300 ? -11.85210 -34.57991 2.41812 1.000 23.34577 285 HIS A N 1
ATOM 4704 C CA . HIS A 1 300 ? -10.44790 -34.91566 2.27791 1.000 23.44840 285 HIS A CA 1
ATOM 4705 C C . HIS A 1 300 ? -9.60103 -34.53018 3.47011 1.000 23.95825 285 HIS A C 1
ATOM 4706 O O . HIS A 1 300 ? -8.42276 -34.88867 3.49903 1.000 25.21401 285 HIS A O 1
ATOM 4720 N N . GLY A 1 301 ? -10.15500 -33.81521 4.43762 1.000 21.59435 286 GLY A N 1
ATOM 4721 C CA . GLY A 1 301 ? -9.37528 -33.30129 5.53902 1.000 18.85061 286 GLY A CA 1
ATOM 4722 C C . GLY A 1 301 ? -8.64844 -32.02000 5.18077 1.000 21.68936 286 GLY A C 1
ATOM 4723 O O . GLY A 1 301 ? -8.44802 -31.68166 4.01605 1.000 20.61539 286 GLY A O 1
ATOM 4727 N N . GLY A 1 302 ? -8.25162 -31.28698 6.21372 1.000 19.16843 287 GLY A N 1
ATOM 4728 C CA . GLY A 1 302 ? -7.48461 -30.07905 6.06255 1.000 17.81355 287 GLY A CA 1
ATOM 4729 C C . GLY A 1 302 ? -8.33614 -28.83306 5.89178 1.000 19.88924 287 GLY A C 1
ATOM 4730 O O . GLY A 1 302 ? -9.56257 -28.87970 5.71596 1.000 19.52411 287 GLY A O 1
ATOM 4734 N N . ILE A 1 303 ? -7.65436 -27.69623 5.93597 1.000 16.01147 288 ILE A N 1
ATOM 4735 C CA . ILE A 1 303 ? -8.26738 -26.38281 5.84377 1.000 14.43785 288 ILE A CA 1
ATOM 4736 C C . ILE A 1 303 ? -8.21102 -25.90828 4.38946 1.000 15.47594 288 ILE A C 1
ATOM 4737 O O . ILE A 1 303 ? -7.12116 -25.77040 3.81155 1.000 18.05613 288 ILE A O 1
ATOM 4753 N N . LEU A 1 304 ? -9.37707 -25.61384 3.81970 1.000 15.58198 289 LEU A N 1
ATOM 4754 C CA . LEU A 1 304 ? -9.46283 -25.06501 2.46458 1.000 13.92210 289 LEU A CA 1
ATOM 4755 C C . LEU A 1 304 ? -8.98759 -23.62234 2.44091 1.000 15.39434 289 LEU A C 1
ATOM 4756 O O . LEU A 1 304 ? -9.14701 -22.87197 3.40621 1.000 17.98179 289 LEU A O 1
ATOM 4772 N N . TYR A 1 305 ? -8.39905 -23.20308 1.31962 1.000 13.00127 290 TYR A N 1
ATOM 4773 C CA . TYR A 1 305 ? -7.76359 -21.89916 1.31682 1.000 12.54733 290 TYR A CA 1
ATOM 4774 C C . TYR A 1 305 ? -8.77141 -20.77897 1.25100 1.000 15.70259 290 TYR A C 1
ATOM 4775 O O . TYR A 1 305 ? -8.69547 -19.82859 2.03100 1.000 15.15432 290 TYR A O 1
ATOM 4793 N N . PHE A 1 306 ? -9.71680 -20.85085 0.29888 1.000 13.10105 291 PHE A N 1
ATOM 4794 C CA . PHE A 1 306 ? -10.78451 -19.86561 0.19870 1.000 16.34943 291 PHE A CA 1
ATOM 4795 C C . PHE A 1 306 ? -12.15184 -20.53397 0.26431 1.000 17.20099 291 PHE A C 1
ATOM 4796 O O . PHE A 1 306 ? -12.32631 -21.69368 -0.14499 1.000 16.55252 291 PHE A O 1
ATOM 4813 N N . ARG A 1 307 ? -13.14244 -19.77485 0.72951 1.000 13.76977 292 ARG A N 1
ATOM 4814 C CA . ARG A 1 307 ? -14.54282 -20.15563 0.67368 1.000 14.92498 292 ARG A CA 1
ATOM 4815 C C . ARG A 1 307 ? -15.33750 -18.93369 0.23115 1.000 16.22185 292 ARG A C 1
ATOM 4816 O O . ARG A 1 307 ? -14.79766 -17.84259 0.10280 1.000 17.18122 292 ARG A O 1
ATOM 4837 N N . ASP A 1 308 ? -16.64311 -19.10941 0.00104 1.000 16.60857 293 ASP A N 1
ATOM 4838 C CA . ASP A 1 308 ? -17.52821 -18.01515 -0.39592 1.000 14.93230 293 ASP A CA 1
ATOM 4839 C C . ASP A 1 308 ? -18.59485 -17.87581 0.68461 1.000 15.06760 293 ASP A C 1
ATOM 4840 O O . ASP A 1 308 ? -19.13148 -18.87769 1.16001 1.000 17.10835 293 ASP A O 1
ATOM 4849 N N . VAL A 1 309 ? -18.88402 -16.63837 1.08191 1.000 15.88919 294 VAL A N 1
ATOM 4850 C CA . VAL A 1 309 ? -19.79622 -16.45258 2.21166 1.000 15.63120 294 VAL A CA 1
ATOM 4851 C C . VAL A 1 309 ? -21.17833 -17.02320 1.93726 1.000 18.92559 294 VAL A C 1
ATOM 4852 O O . VAL A 1 309 ? -21.86374 -17.45112 2.87811 1.000 18.98502 294 VAL A O 1
ATOM 4865 N N . TYR A 1 310 ? -21.63844 -17.02597 0.67319 1.000 16.92853 295 TYR A N 1
ATOM 4866 C CA . TYR A 1 310 ? -22.95307 -17.54219 0.29878 1.000 17.11461 295 TYR A CA 1
ATOM 4867 C C . TYR A 1 310 ? -22.85506 -18.87232 -0.45489 1.000 21.19233 295 TYR A C 1
ATOM 4868 O O . TYR A 1 310 ? -23.84085 -19.32889 -1.04563 1.000 22.46845 295 TYR A O 1
ATOM 4886 N N . ASN A 1 311 ? -21.68626 -19.50539 -0.42632 1.000 21.68256 296 ASN A N 1
ATOM 4887 C CA . ASN A 1 311 ? -21.44860 -20.81819 -1.02425 1.000 20.65759 296 ASN A CA 1
ATOM 4888 C C . ASN A 1 311 ? -21.65773 -20.80234 -2.52959 1.000 21.55744 296 ASN A C 1
ATOM 4889 O O . ASN A 1 311 ? -21.96736 -21.82229 -3.14487 1.000 24.52900 296 ASN A O 1
ATOM 4900 N N . LYS A 1 312 ? -21.42862 -19.63850 -3.12906 1.000 20.88253 297 LYS A N 1
ATOM 4901 C CA . LYS A 1 312 ? -21.23078 -19.56144 -4.56708 1.000 19.48262 297 LYS A CA 1
ATOM 4902 C C . LYS A 1 312 ? -19.84158 -20.09382 -4.89620 1.000 18.33615 297 LYS A C 1
ATOM 4903 O O . LYS A 1 312 ? -18.96664 -20.15987 -4.03406 1.000 17.78278 297 LYS A O 1
ATOM 4922 N N . PRO A 1 313 ? -19.62557 -20.50875 -6.13836 1.000 17.62023 298 PRO A N 1
ATOM 4923 C CA . PRO A 1 313 ? -18.30753 -21.06492 -6.48877 1.000 18.09342 298 PRO A CA 1
ATOM 4924 C C . PRO A 1 313 ? -17.22344 -20.00389 -6.37276 1.000 18.54416 298 PRO A C 1
ATOM 4925 O O . PRO A 1 313 ? -17.39671 -18.86029 -6.79647 1.000 16.48743 298 PRO A O 1
ATOM 4936 N N . VAL A 1 314 ? -16.09985 -20.38358 -5.76070 1.000 18.21825 299 VAL A N 1
ATOM 4937 C CA . VAL A 1 314 ? -14.99623 -19.46072 -5.58143 1.000 15.98159 299 VAL A CA 1
ATOM 4938 C C . VAL A 1 314 ? -14.16103 -19.41001 -6.85010 1.000 19.39022 299 VAL A C 1
ATOM 4939 O O . VAL A 1 314 ? -13.79299 -20.44722 -7.40900 1.000 20.58997 299 VAL A O 1
ATOM 4952 N N . GLN A 1 315 ? -13.82930 -18.19758 -7.27652 1.000 14.99067 300 GLN A N 1
ATOM 4953 C CA . GLN A 1 315 ? -13.15692 -18.00574 -8.55788 1.000 15.85756 300 GLN A CA 1
ATOM 4954 C C . GLN A 1 315 ? -11.63736 -18.01094 -8.47542 1.000 18.80119 300 GLN A C 1
ATOM 4955 O O . GLN A 1 315 ? -10.99552 -18.43452 -9.44995 1.000 18.48207 300 GLN A O 1
ATOM 4969 N N . GLU A 1 316 ? -11.02066 -17.58925 -7.36786 1.000 17.60864 301 GLU A N 1
ATOM 4970 C CA . GLU A 1 316 ? -9.56521 -17.64638 -7.28765 1.000 15.21043 301 GLU A CA 1
ATOM 4971 C C . GLU A 1 316 ? -9.10998 -19.09562 -7.46762 1.000 15.80734 301 GLU A C 1
ATOM 4972 O O . GLU A 1 316 ? -9.67972 -20.02122 -6.89089 1.000 17.51316 301 GLU A O 1
ATOM 4984 N N . TYR A 1 317 ? -8.05558 -19.29209 -8.27575 1.000 14.70615 302 TYR A N 1
ATOM 4985 C CA . TYR A 1 317 ? -7.83057 -20.62266 -8.83619 1.000 16.20574 302 TYR A CA 1
ATOM 4986 C C . TYR A 1 317 ? -7.45095 -21.64444 -7.77940 1.000 15.98569 302 TYR A C 1
ATOM 4987 O O . TYR A 1 317 ? -7.79041 -22.83183 -7.91309 1.000 19.35547 302 TYR A O 1
ATOM 5005 N N . TRP A 1 318 ? -6.74913 -21.21580 -6.72656 1.000 15.57129 303 TRP A N 1
ATOM 5006 C CA . TRP A 1 318 ? -6.20698 -22.12301 -5.72757 1.000 16.92152 303 TRP A CA 1
ATOM 5007 C C . TRP A 1 318 ? -7.13060 -22.28786 -4.52313 1.000 16.68574 303 TRP A C 1
ATOM 5008 O O . TRP A 1 318 ? -6.68533 -22.75514 -3.46563 1.000 16.61692 303 TRP A O 1
ATOM 5029 N N . GLN A 1 319 ? -8.41739 -22.00188 -4.70696 1.000 13.60505 304 GLN A N 1
ATOM 5030 C CA . GLN A 1 319 ? -9.36644 -21.95904 -3.59512 1.000 15.91310 304 GLN A CA 1
ATOM 5031 C C . GLN A 1 319 ? -9.41716 -23.25890 -2.79949 1.000 16.03213 304 GLN A C 1
ATOM 5032 O O . GLN A 1 319 ? -9.60999 -23.21388 -1.56719 1.000 16.56803 304 GLN A O 1
ATOM 5046 N N . ASP A 1 320 ? -9.30627 -24.42484 -3.44362 1.000 14.73591 305 ASP A N 1
ATOM 5047 C CA . ASP A 1 320 ? -9.45556 -25.69551 -2.73904 1.000 15.81220 305 ASP A CA 1
ATOM 5048 C C . ASP A 1 320 ? -8.12849 -26.38123 -2.42835 1.000 16.56530 305 ASP A C 1
ATOM 5049 O O . ASP A 1 320 ? -8.11513 -27.52812 -1.96926 1.000 17.14550 305 ASP A O 1
ATOM 5058 N N . MET A 1 321 ? -7.01763 -25.70405 -2.64302 1.000 15.62336 306 MET A N 1
ATOM 5059 C CA . MET A 1 321 ? -5.72723 -26.26809 -2.30535 1.000 15.71822 306 MET A CA 1
ATOM 5060 C C . MET A 1 321 ? -5.48781 -26.22304 -0.80739 1.000 17.40209 306 MET A C 1
ATOM 5061 O O . MET A 1 321 ? -6.08924 -25.43725 -0.07818 1.000 17.00084 306 MET A O 1
ATOM 5075 N N . LYS A 1 322 ? -4.56683 -27.06208 -0.36801 1.000 15.98691 307 LYS A N 1
ATOM 5076 C CA . LYS A 1 322 ? -4.17930 -27.17903 1.04678 1.000 14.71832 307 LYS A CA 1
ATOM 5077 C C . LYS A 1 322 ? -2.77007 -26.60062 1.15237 1.000 15.44541 307 LYS A C 1
ATOM 5078 O O . LYS A 1 322 ? -1.79845 -27.23034 0.71783 1.000 15.94704 307 LYS A O 1
ATOM 5097 N N . PHE A 1 323 ? -2.67958 -25.36710 1.65624 1.000 14.59114 308 PHE A N 1
ATOM 5098 C CA . PHE A 1 323 ? -1.40790 -24.68752 1.87024 1.000 13.64125 308 PHE A CA 1
ATOM 5099 C C . PHE A 1 323 ? -0.91785 -24.93609 3.29894 1.000 14.61891 308 PHE A C 1
ATOM 5100 O O . PHE A 1 323 ? -1.72023 -25.12325 4.22882 1.000 15.82200 308 PHE A O 1
ATOM 5117 N N . TRP A 1 324 ? 0.40124 -24.83006 3.48808 1.000 15.64859 309 TRP A N 1
ATOM 5118 C CA . TRP A 1 324 ? 1.01870 -25.07163 4.80061 1.000 16.94544 309 TRP A CA 1
ATOM 5119 C C . TRP A 1 324 ? 0.45916 -24.09442 5.84971 1.000 14.79859 309 TRP A C 1
ATOM 5120 O O . TRP A 1 324 ? 0.03177 -24.51940 6.93770 1.000 13.62663 309 TRP A O 1
ATOM 5141 N N . TRP A 1 325 ? 0.41508 -22.79998 5.53675 1.000 13.30776 310 TRP A N 1
ATOM 5142 C CA . TRP A 1 325 ? 0.35406 -21.82582 6.63814 1.000 12.74295 310 TRP A CA 1
ATOM 5143 C C . TRP A 1 325 ? -1.02669 -21.75739 7.27384 1.000 13.29296 310 TRP A C 1
ATOM 5144 O O . TRP A 1 325 ? -1.09534 -21.55824 8.49690 1.000 13.16117 310 TRP A O 1
ATOM 5165 N N . PRO A 1 326 ? -2.14668 -21.94649 6.57740 1.000 11.81247 311 PRO A N 1
ATOM 5166 C CA . PRO A 1 326 ? -3.40709 -22.00959 7.34883 1.000 14.53434 311 PRO A CA 1
ATOM 5167 C C . PRO A 1 326 ? -3.37146 -23.07533 8.42251 1.000 14.39476 311 PRO A C 1
ATOM 5168 O O . PRO A 1 326 ? -3.96610 -22.91132 9.50334 1.000 14.48951 311 PRO A O 1
ATOM 5179 N N . HIS A 1 327 ? -2.72125 -24.19799 8.15729 1.000 13.22592 312 HIS A N 1
ATOM 5180 C CA . HIS A 1 327 ? -2.63700 -25.26747 9.14467 1.000 14.77307 312 HIS A CA 1
ATOM 5181 C C . HIS A 1 327 ? -1.77794 -24.86424 10.32459 1.000 14.32934 312 HIS A C 1
ATOM 5182 O O . HIS A 1 327 ? -2.11314 -25.19773 11.46378 1.000 15.19275 312 HIS A O 1
ATOM 5196 N N . ASN A 1 328 ? -0.68423 -24.14098 10.09623 1.000 14.01582 313 ASN A N 1
ATOM 5197 C CA . ASN A 1 328 ? 0.11190 -23.65226 11.23574 1.000 12.51324 313 ASN A CA 1
ATOM 5198 C C . ASN A 1 328 ? -0.73575 -22.77693 12.15221 1.000 13.98910 313 ASN A C 1
ATOM 5199 O O . ASN A 1 328 ? -0.65492 -22.87940 13.38657 1.000 14.61234 313 ASN A O 1
ATOM 5210 N N . GLU A 1 329 ? -1.52445 -21.86474 11.57203 1.000 12.45868 314 GLU A N 1
ATOM 5211 C CA . GLU A 1 329 ? -2.28298 -20.90241 12.38040 1.000 12.18498 314 GLU A CA 1
ATOM 5212 C C . GLU A 1 329 ? -3.42967 -21.58735 13.10807 1.000 16.39019 314 GLU A C 1
ATOM 5213 O O . GLU A 1 329 ? -3.75463 -21.20988 14.24304 1.000 15.90990 314 GLU A O 1
ATOM 5225 N N . VAL A 1 330 ? -4.03178 -22.61096 12.50687 1.000 13.01426 315 VAL A N 1
ATOM 5226 C CA . VAL A 1 330 ? -5.12971 -23.29970 13.18113 1.000 13.29047 315 VAL A CA 1
ATOM 5227 C C . VAL A 1 330 ? -4.57944 -24.21100 14.26608 1.000 15.32901 315 VAL A C 1
ATOM 5228 O O . VAL A 1 330 ? -5.21150 -24.38004 15.31215 1.000 15.84344 315 VAL A O 1
ATOM 5241 N N . ILE A 1 331 ? -3.38116 -24.77301 14.09388 1.000 13.91555 316 ILE A N 1
ATOM 5242 C CA . ILE A 1 331 ? -2.74548 -25.52212 15.18670 1.000 14.63876 316 ILE A CA 1
ATOM 5243 C C . ILE A 1 331 ? -2.57296 -24.62888 16.40582 1.000 15.74217 316 ILE A C 1
ATOM 5244 O O . ILE A 1 331 ? -2.89781 -25.03472 17.53668 1.000 16.41557 316 ILE A O 1
ATOM 5260 N N . ILE A 1 332 ? -2.04556 -23.42277 16.20502 1.000 15.62661 317 ILE A N 1
ATOM 5261 C CA . ILE A 1 332 ? -1.88483 -22.48917 17.32661 1.000 13.97356 317 ILE A CA 1
ATOM 5262 C C . ILE A 1 332 ? -3.23322 -22.19145 17.94272 1.000 13.19575 317 ILE A C 1
ATOM 5263 O O . ILE A 1 332 ? -3.40891 -22.26424 19.17011 1.000 15.48381 317 ILE A O 1
ATOM 5279 N N . ALA A 1 333 ? -4.20383 -21.79548 17.11634 1.000 13.30835 318 ALA A N 1
ATOM 5280 C CA . ALA A 1 333 ? -5.45477 -21.28278 17.66804 1.000 13.02632 318 ALA A CA 1
ATOM 5281 C C . ALA A 1 333 ? -6.18536 -22.35034 18.46317 1.000 16.34649 318 ALA A C 1
ATOM 5282 O O . ALA A 1 333 ? -6.72573 -22.05197 19.54217 1.000 16.62464 318 ALA A O 1
ATOM 5289 N N . THR A 1 334 ? -6.23166 -23.59657 17.97018 1.000 14.61162 319 THR A N 1
ATOM 5290 C CA . THR A 1 334 ? -6.96553 -24.64000 18.69343 1.000 15.01300 319 THR A CA 1
ATOM 5291 C C . THR A 1 334 ? -6.27925 -24.98178 20.00456 1.000 16.31709 319 THR A C 1
ATOM 5292 O O . THR A 1 334 ? -6.94015 -25.14090 21.03370 1.000 17.41807 319 THR A O 1
ATOM 5303 N N . LEU A 1 335 ? -4.95877 -25.05904 20.01489 1.000 16.03421 320 LEU A N 1
ATOM 5304 C CA . LEU A 1 335 ? -4.24812 -25.38075 21.25266 1.000 17.29056 320 LEU A CA 1
ATOM 5305 C C . LEU A 1 335 ? -4.36670 -24.24243 22.25517 1.000 15.88895 320 LEU A C 1
ATOM 5306 O O . LEU A 1 335 ? -4.60609 -24.48397 23.46206 1.000 17.37231 320 LEU A O 1
ATOM 5322 N N . LEU A 1 336 ? -4.26860 -23.00549 21.78405 1.000 16.69762 321 LEU A N 1
ATOM 5323 C CA . LEU A 1 336 ? -4.40111 -21.85316 22.67168 1.000 17.40026 321 LEU A CA 1
ATOM 5324 C C . LEU A 1 336 ? -5.80450 -21.78982 23.24614 1.000 18.28229 321 LEU A C 1
ATOM 5325 O O . LEU A 1 336 ? -5.98961 -21.65610 24.46268 1.000 19.38461 321 LEU A O 1
ATOM 5341 N N . ALA A 1 337 ? -6.81859 -21.95657 22.39383 1.000 15.18247 322 ALA A N 1
ATOM 5342 C CA . ALA A 1 337 ? -8.19120 -21.96040 22.89103 1.000 16.85848 322 ALA A CA 1
ATOM 5343 C C . ALA A 1 337 ? -8.41022 -23.07414 23.90490 1.000 17.62982 322 ALA A C 1
ATOM 5344 O O . ALA A 1 337 ? -9.12436 -22.88986 24.90159 1.000 19.08812 322 ALA A O 1
ATOM 5351 N N . TYR A 1 338 ? -7.82840 -24.25122 23.67175 1.000 18.48754 323 TYR A N 1
ATOM 5352 C CA . TYR A 1 338 ? -7.99725 -25.32077 24.65640 1.000 17.90438 323 TYR A CA 1
ATOM 5353 C C . TYR A 1 338 ? -7.38323 -24.96040 26.00822 1.000 19.90868 323 TYR A C 1
ATOM 5354 O O . TYR A 1 338 ? -7.99379 -25.20788 27.06647 1.000 19.24548 323 TYR A O 1
ATOM 5372 N N . THR A 1 339 ? -6.16413 -24.41499 26.01073 1.000 18.56274 324 THR A N 1
ATOM 5373 C CA . THR A 1 339 ? -5.51189 -24.14601 27.29572 1.000 19.30012 324 THR A CA 1
ATOM 5374 C C . THR A 1 339 ? -6.23853 -23.04146 28.05274 1.000 21.45645 324 THR A C 1
ATOM 5375 O O . THR A 1 339 ? -6.24605 -23.03262 29.29376 1.000 21.45575 324 THR A O 1
ATOM 5386 N N . ILE A 1 340 ? -6.85983 -22.11079 27.33438 1.000 19.26883 325 ILE A N 1
ATOM 5387 C CA . ILE A 1 340 ? -7.53083 -21.00123 27.99246 1.000 19.45399 325 ILE A CA 1
ATOM 5388 C C . ILE A 1 340 ? -8.89233 -21.42123 28.52089 1.000 21.09643 325 ILE A C 1
ATOM 5389 O O . ILE A 1 340 ? -9.29089 -21.01867 29.62483 1.000 24.73876 325 ILE A O 1
ATOM 5405 N N . THR A 1 341 ? -9.65639 -22.18095 27.72843 1.000 19.65144 326 THR A N 1
ATOM 5406 C CA . THR A 1 341 ? -11.05988 -22.44627 28.05439 1.000 21.60637 326 THR A CA 1
ATOM 5407 C C . THR A 1 341 ? -11.31344 -23.80879 28.68144 1.000 23.24442 326 THR A C 1
ATOM 5408 O O . THR A 1 341 ? -12.36137 -23.98987 29.33794 1.000 24.89492 326 THR A O 1
ATOM 5419 N N . GLY A 1 342 ? -10.42934 -24.77987 28.46260 1.000 21.23843 327 GLY A N 1
ATOM 5420 C CA . GLY A 1 342 ? -10.64863 -26.15061 28.87372 1.000 24.98946 327 GLY A CA 1
ATOM 5421 C C . GLY A 1 342 ? -11.72934 -26.88883 28.12155 1.000 25.13597 327 GLY A C 1
ATOM 5422 O O . GLY A 1 342 ? -12.09554 -27.99803 28.51544 1.000 33.87632 327 GLY A O 1
ATOM 5426 N N . GLU A 1 343 ? -12.22409 -26.32648 27.02006 1.000 21.88034 328 GLU A N 1
ATOM 5427 C CA . GLU A 1 343 ? -13.27684 -26.95886 26.24910 1.000 22.13313 328 GLU A CA 1
ATOM 5428 C C . GLU A 1 343 ? -12.69397 -28.08508 25.40716 1.000 24.39302 328 GLU A C 1
ATOM 5429 O O . GLU A 1 343 ? -11.80412 -27.84796 24.57599 1.000 22.75602 328 GLU A O 1
ATOM 5441 N N . GLU A 1 344 ? -13.22441 -29.29496 25.59496 1.000 28.72288 329 GLU A N 1
ATOM 5442 C CA . GLU A 1 344 ? -12.62440 -30.46888 24.96633 1.000 28.06630 329 GLU A CA 1
ATOM 5443 C C . GLU A 1 344 ? -12.72850 -30.41323 23.45175 1.000 25.89169 329 GLU A C 1
ATOM 5444 O O . GLU A 1 344 ? -11.88877 -30.99561 22.76427 1.000 24.20811 329 GLU A O 1
ATOM 5456 N N . LYS A 1 345 ? -13.72189 -29.71440 22.90149 1.000 23.64511 330 LYS A N 1
ATOM 5457 C CA . LYS A 1 345 ? -13.80675 -29.66521 21.44055 1.000 22.48644 330 LYS A CA 1
ATOM 5458 C C . LYS A 1 345 ? -12.54229 -29.06911 20.82939 1.000 22.23037 330 LYS A C 1
ATOM 5459 O O . LYS A 1 345 ? -12.12635 -29.47211 19.73037 1.000 22.38148 330 LYS A O 1
ATOM 5478 N N . TYR A 1 346 ? -11.90452 -28.10522 21.50534 1.000 19.88034 331 TYR A N 1
ATOM 5479 C CA . TYR A 1 346 ? -10.69577 -27.51442 20.92809 1.000 17.16863 331 TYR A CA 1
ATOM 5480 C C . TYR A 1 346 ? -9.52646 -28.49882 20.91786 1.000 19.62926 331 TYR A C 1
ATOM 5481 O O . TYR A 1 346 ? -8.69263 -28.46590 20.00880 1.000 21.22521 331 TYR A O 1
ATOM 5499 N N . ALA A 1 347 ? -9.45006 -29.38181 21.89812 1.000 17.92449 332 ALA A N 1
ATOM 5500 C CA . ALA A 1 347 ? -8.47869 -30.47316 21.86766 1.000 21.93581 332 ALA A CA 1
ATOM 5501 C C . ALA A 1 347 ? -8.77314 -31.44456 20.73324 1.000 24.25983 332 ALA A C 1
ATOM 5502 O O . ALA A 1 347 ? -7.84353 -31.93659 20.07989 1.000 22.48618 332 ALA A O 1
ATOM 5509 N N . GLN A 1 348 ? -10.05180 -31.74064 20.48921 1.000 21.68964 333 GLN A N 1
ATOM 5510 C CA . GLN A 1 348 ? -10.41512 -32.60465 19.37256 1.000 20.41186 333 GLN A CA 1
ATOM 5511 C C . GLN A 1 348 ? -9.97896 -31.99138 18.05324 1.000 20.09681 333 GLN A C 1
ATOM 5512 O O . GLN A 1 348 ? -9.38903 -32.67930 17.20735 1.000 21.78080 333 GLN A O 1
ATOM 5526 N N . TRP A 1 349 ? -10.24469 -30.69156 17.86581 1.000 19.99190 334 TRP A N 1
ATOM 5527 C CA . TRP A 1 349 ? -9.88042 -30.03614 16.61334 1.000 18.15166 334 TRP A CA 1
ATOM 5528 C C . TRP A 1 349 ? -8.36859 -29.92882 16.48829 1.000 17.94814 334 TRP A C 1
ATOM 5529 O O . TRP A 1 349 ? -7.81211 -30.08350 15.38757 1.000 19.90247 334 TRP A O 1
ATOM 5550 N N . HIS A 1 350 ? -7.67939 -29.67184 17.60521 1.000 17.76124 335 HIS A N 1
ATOM 5551 C CA . HIS A 1 350 ? -6.22751 -29.58576 17.55284 1.000 18.20219 335 HIS A CA 1
ATOM 5552 C C . HIS A 1 350 ? -5.64469 -30.91541 17.09554 1.000 17.47606 335 HIS A C 1
ATOM 5553 O O . HIS A 1 350 ? -4.73896 -30.95249 16.24885 1.000 18.52231 335 HIS A O 1
ATOM 5567 N N . LYS A 1 351 ? -6.15534 -32.01280 17.62091 1.000 20.37504 336 LYS A N 1
ATOM 5568 C CA . LYS A 1 351 ? -5.66088 -33.33313 17.24028 1.000 19.26635 336 LYS A CA 1
ATOM 5569 C C . LYS A 1 351 ? -5.86242 -33.57537 15.75851 1.000 19.02728 336 LYS A C 1
ATOM 5570 O O . LYS A 1 351 ? -4.94349 -34.03629 15.05683 1.000 21.47398 336 LYS A O 1
ATOM 5589 N N . LEU A 1 352 ? -7.03225 -33.20490 15.24773 1.000 18.43126 337 LEU A N 1
ATOM 5590 C CA . LEU A 1 352 ? -7.32973 -33.40540 13.83382 1.000 20.69653 337 LEU A CA 1
ATOM 5591 C C . LEU A 1 352 ? -6.36125 -32.63876 12.94496 1.000 19.42600 337 LEU A C 1
ATOM 5592 O O . LEU A 1 352 ? -5.82656 -33.19573 11.97596 1.000 20.84176 337 LEU A O 1
ATOM 5608 N N . VAL A 1 353 ? -6.18482 -31.33828 13.20972 1.000 17.14371 338 VAL A N 1
ATOM 5609 C CA . VAL A 1 353 ? -5.36976 -30.51336 12.32495 1.000 14.46437 338 VAL A CA 1
ATOM 5610 C C . VAL A 1 353 ? -3.89355 -30.81490 12.53339 1.000 17.62020 338 VAL A C 1
ATOM 5611 O O . VAL A 1 353 ? -3.10979 -30.85711 11.57288 1.000 19.06130 338 VAL A O 1
ATOM 5624 N N . HIS A 1 354 ? -3.47299 -31.06022 13.77008 1.000 18.28858 339 HIS A N 1
ATOM 5625 C CA . HIS A 1 354 ? -2.07754 -31.43970 13.99241 1.000 19.30888 339 HIS A CA 1
ATOM 5626 C C . HIS A 1 354 ? -1.72978 -32.72492 13.24126 1.000 17.43369 339 HIS A C 1
ATOM 5627 O O . HIS A 1 354 ? -0.73040 -32.78290 12.50407 1.000 16.08552 339 HIS A O 1
ATOM 5641 N N . GLU A 1 355 ? -2.54089 -33.76743 13.37869 1.000 19.10093 340 GLU A N 1
ATOM 5642 C CA . GLU A 1 355 ? -2.23906 -35.01733 12.69592 1.000 19.37565 340 GLU A CA 1
ATOM 5643 C C . GLU A 1 355 ? -2.29398 -34.81625 11.18502 1.000 19.02656 340 GLU A C 1
ATOM 5644 O O . GLU A 1 355 ? -1.41813 -35.29500 10.45509 1.000 21.48025 340 GLU A O 1
ATOM 5656 N N . TYR A 1 356 ? -3.29553 -34.08982 10.70756 1.000 18.00639 341 TYR A N 1
ATOM 5657 C CA . TYR A 1 356 ? -3.39288 -33.88042 9.26557 1.000 20.13147 341 TYR A CA 1
ATOM 5658 C C . TYR A 1 356 ? -2.14401 -33.17988 8.74853 1.000 22.78499 341 TYR A C 1
ATOM 5659 O O . TYR A 1 356 ? -1.53628 -33.59764 7.74337 1.000 18.61104 341 TYR A O 1
ATOM 5677 N N . ALA A 1 357 ? -1.73427 -32.11192 9.41591 1.000 16.86779 342 ALA A N 1
ATOM 5678 C CA . ALA A 1 357 ? -0.67564 -31.28118 8.85377 1.000 16.51776 342 ALA A CA 1
ATOM 5679 C C . ALA A 1 357 ? 0.66603 -31.98651 8.93068 1.000 16.65893 342 ALA A C 1
ATOM 5680 O O . ALA A 1 357 ? 1.43126 -31.99759 7.94762 1.000 16.97332 342 ALA A O 1
ATOM 5687 N N . TYR A 1 358 ? 0.99481 -32.58654 10.06709 1.000 17.12994 343 TYR A N 1
ATOM 5688 C CA . TYR A 1 358 ? 2.30322 -33.21957 10.15559 1.000 16.74626 343 TYR A CA 1
ATOM 5689 C C . TYR A 1 358 ? 2.39299 -34.43440 9.23960 1.000 19.82314 343 TYR A C 1
ATOM 5690 O O . TYR A 1 358 ? 3.46320 -34.71118 8.69131 1.000 24.71543 343 TYR A O 1
ATOM 5708 N N . GLN A 1 359 ? 1.28309 -35.12874 9.00706 1.000 16.90786 344 GLN A N 1
ATOM 5709 C CA . GLN A 1 359 ? 1.31761 -36.29319 8.12928 1.000 19.05438 344 GLN A CA 1
ATOM 5710 C C . GLN A 1 359 ? 1.39810 -35.90751 6.66368 1.000 23.20844 344 GLN A C 1
ATOM 5711 O O . GLN A 1 359 ? 2.00016 -36.63976 5.86936 1.000 26.84556 344 GLN A O 1
ATOM 5725 N N . HIS A 1 360 ? 0.81502 -34.77205 6.28142 1.000 17.07317 345 HIS A N 1
ATOM 5726 C CA . HIS A 1 360 ? 0.78550 -34.41796 4.86916 1.000 17.85599 345 HIS A CA 1
ATOM 5727 C C . HIS A 1 360 ? 1.86946 -33.46090 4.42954 1.000 22.02626 345 HIS A C 1
ATOM 5728 O O . HIS A 1 360 ? 2.30531 -33.54416 3.27753 1.000 20.16254 345 HIS A O 1
ATOM 5743 N N . PHE A 1 361 ? 2.29079 -32.51910 5.27192 1.000 16.44303 346 PHE A N 1
ATOM 5744 C CA . PHE A 1 361 ? 3.26042 -31.50808 4.84439 1.000 17.23272 346 PHE A CA 1
ATOM 5745 C C . PHE A 1 361 ? 4.69655 -31.81085 5.24147 1.000 17.10245 346 PHE A C 1
ATOM 5746 O O . PHE A 1 361 ? 5.62440 -31.39681 4.53845 1.000 17.62983 346 PHE A O 1
ATOM 5763 N N . HIS A 1 362 ? 4.92943 -32.49295 6.35000 1.000 15.59207 347 HIS A N 1
ATOM 5764 C CA . HIS A 1 362 ? 6.28775 -32.64296 6.83989 1.000 18.05116 347 HIS A CA 1
ATOM 5765 C C . HIS A 1 362 ? 7.06517 -33.63447 5.98630 1.000 23.03002 347 HIS A C 1
ATOM 5766 O O . HIS A 1 362 ? 6.56431 -34.70342 5.64463 1.000 23.37637 347 HIS A O 1
ATOM 5780 N N . ASP A 1 363 ? 8.29374 -33.26248 5.63324 1.000 21.18998 348 ASP A N 1
ATOM 5781 C CA . ASP A 1 363 ? 9.18699 -34.08603 4.82623 1.000 22.80167 348 ASP A CA 1
ATOM 5782 C C . ASP A 1 363 ? 10.15691 -34.76743 5.78364 1.000 22.94776 348 ASP A C 1
ATOM 5783 O O . ASP A 1 363 ? 11.11530 -34.16233 6.26223 1.000 25.89500 348 ASP A O 1
ATOM 5792 N N . ALA A 1 364 ? 9.89196 -36.02774 6.09601 1.000 31.71099 349 ALA A N 1
ATOM 5793 C CA . ALA A 1 364 ? 10.74566 -36.68868 7.07125 1.000 37.22294 349 ALA A CA 1
ATOM 5794 C C . ALA A 1 364 ? 12.14066 -36.95152 6.52134 1.000 36.83204 349 ALA A C 1
ATOM 5795 O O . ALA A 1 364 ? 13.08081 -37.09229 7.30701 1.000 44.65568 349 ALA A O 1
ATOM 5802 N N . ALA A 1 365 ? 12.29725 -36.98809 5.19907 1.000 30.67768 350 ALA A N 1
ATOM 5803 C CA . ALA A 1 365 ? 13.58784 -37.30273 4.59295 1.000 30.07281 350 ALA A CA 1
ATOM 5804 C C . ALA A 1 365 ? 14.54827 -36.12650 4.67594 1.000 34.87948 350 ALA A C 1
ATOM 5805 O O . ALA A 1 365 ? 15.68272 -36.27435 5.14089 1.000 34.88666 350 ALA A O 1
ATOM 5812 N N . ASN A 1 366 ? 14.10890 -34.95163 4.23496 1.000 24.74831 351 ASN A N 1
ATOM 5813 C CA . ASN A 1 366 ? 14.98612 -33.79375 4.15073 1.000 28.97450 351 ASN A CA 1
ATOM 5814 C C . ASN A 1 366 ? 14.70577 -32.71244 5.17318 1.000 28.67478 351 ASN A C 1
ATOM 5815 O O . ASN A 1 366 ? 15.46610 -31.74222 5.23936 1.000 30.78200 351 ASN A O 1
ATOM 5826 N N . GLY A 1 367 ? 13.59991 -32.79029 5.89837 1.000 22.31148 352 GLY A N 1
ATOM 5827 C CA . GLY A 1 367 ? 13.26699 -31.79900 6.89072 1.000 22.45597 352 GLY A CA 1
ATOM 5828 C C . GLY A 1 367 ? 12.32897 -30.73373 6.35083 1.000 20.87206 352 GLY A C 1
ATOM 5829 O O . GLY A 1 367 ? 12.12478 -30.57719 5.14164 1.000 19.32127 352 GLY A O 1
ATOM 5833 N N . GLU A 1 368 ? 11.77239 -29.97219 7.28139 1.000 18.72833 353 GLU A N 1
ATOM 5834 C CA . GLU A 1 368 ? 10.85954 -28.87449 7.00196 1.000 16.80449 353 GLU A CA 1
ATOM 5835 C C . GLU A 1 368 ? 9.59208 -29.40632 6.33558 1.000 17.22021 353 GLU A C 1
ATOM 5836 O O . GLU A 1 368 ? 9.30364 -30.61517 6.39841 1.000 18.42024 353 GLU A O 1
ATOM 5848 N N . TRP A 1 369 ? 8.81318 -28.49955 5.76638 1.000 17.61299 354 TRP A N 1
ATOM 5849 C CA . TRP A 1 369 ? 7.50048 -28.81856 5.24329 1.000 16.24283 354 TRP A CA 1
ATOM 5850 C C . TRP A 1 369 ? 7.36857 -28.36729 3.79791 1.000 16.93508 354 TRP A C 1
ATOM 5851 O O . TRP A 1 369 ? 7.79617 -27.26362 3.43867 1.000 16.35070 354 TRP A O 1
ATOM 5872 N N . PHE A 1 370 ? 6.70787 -29.19609 2.99435 1.000 15.86173 355 PHE A N 1
ATOM 5873 C CA . PHE A 1 370 ? 6.20339 -28.75665 1.70811 1.000 15.85883 355 PHE A CA 1
ATOM 5874 C C . PHE A 1 370 ? 5.17709 -27.64925 1.90990 1.000 17.95077 355 PHE A C 1
ATOM 5875 O O . PHE A 1 370 ? 4.56808 -27.52219 2.95915 1.000 15.84672 355 PHE A O 1
ATOM 5892 N N . GLY A 1 371 ? 4.97637 -26.83728 0.88726 1.000 16.17234 356 GLY A N 1
ATOM 5893 C CA . GLY A 1 371 ? 4.02191 -25.76180 1.01494 1.000 16.52464 356 GLY A CA 1
ATOM 5894 C C . GLY A 1 371 ? 2.65849 -26.02366 0.42447 1.000 15.91792 356 GLY A C 1
ATOM 5895 O O . GLY A 1 371 ? 1.66501 -25.49024 0.92261 1.000 14.35829 356 GLY A O 1
ATOM 5899 N N . TYR A 1 372 ? 2.56959 -26.83207 -0.63450 1.000 14.96339 357 TYR A N 1
ATOM 5900 C CA . TYR A 1 372 ? 1.42397 -26.77996 -1.52680 1.000 13.66875 357 TYR A CA 1
ATOM 5901 C C . TYR A 1 372 ? 0.92733 -28.17570 -1.87416 1.000 17.24955 357 TYR A C 1
ATOM 5902 O O . TYR A 1 372 ? 1.62393 -28.93314 -2.55814 1.000 16.90874 357 TYR A O 1
ATOM 5920 N N . LEU A 1 373 ? -0.28382 -28.48783 -1.42661 1.000 15.79394 358 LEU A N 1
ATOM 5921 C CA . LEU A 1 373 ? -0.95092 -29.73530 -1.75538 1.000 14.96679 358 LEU A CA 1
ATOM 5922 C C . LEU A 1 373 ? -2.24123 -29.46334 -2.51436 1.000 14.57687 358 LEU A C 1
ATOM 5923 O O . LEU A 1 373 ? -2.86224 -28.40560 -2.37112 1.000 15.25866 358 LEU A O 1
ATOM 5939 N N . HIS A 1 374 ? -2.62625 -30.42291 -3.33987 1.000 15.95321 359 HIS A N 1
ATOM 5940 C CA . HIS A 1 374 ? -3.95933 -30.40108 -3.90336 1.000 15.71917 359 HIS A CA 1
ATOM 5941 C C . HIS A 1 374 ? -4.99753 -30.61756 -2.81577 1.000 16.81571 359 HIS A C 1
ATOM 5942 O O . HIS A 1 374 ? -4.67677 -31.00532 -1.69155 1.000 17.25095 359 HIS A O 1
ATOM 5957 N N . LYS A 1 375 ? -6.26324 -30.39946 -3.17453 1.000 16.40640 360 LYS A N 1
ATOM 5958 C CA . LYS A 1 375 ? -7.35774 -30.62032 -2.23585 1.000 16.82026 360 LYS A CA 1
ATOM 5959 C C . LYS A 1 375 ? -7.26149 -31.99248 -1.58409 1.000 16.12476 360 LYS A C 1
ATOM 5960 O O . LYS A 1 375 ? -7.47744 -32.12228 -0.36651 1.000 17.93328 360 LYS A O 1
ATOM 5979 N N . ASP A 1 376 ? -6.96982 -33.01943 -2.37677 1.000 20.02010 361 ASP A N 1
ATOM 5980 C CA . ASP A 1 376 ? -6.94404 -34.40169 -1.91821 1.000 20.19243 361 ASP A CA 1
ATOM 5981 C C . ASP A 1 376 ? -5.66447 -34.75059 -1.15861 1.000 21.72134 361 ASP A C 1
ATOM 5982 O O . ASP A 1 376 ? -5.48134 -35.91812 -0.80770 1.000 24.40018 361 ASP A O 1
ATOM 5991 N N . GLY A 1 377 ? -4.80328 -33.77716 -0.88331 1.000 21.06321 362 GLY A N 1
ATOM 5992 C CA . GLY A 1 377 ? -3.63125 -33.98078 -0.05855 1.000 19.53803 362 GLY A CA 1
ATOM 5993 C C . GLY A 1 377 ? -2.37300 -34.41334 -0.78835 1.000 21.06712 362 GLY A C 1
ATOM 5994 O O . GLY A 1 377 ? -1.32936 -34.56256 -0.13878 1.000 25.19906 362 GLY A O 1
ATOM 5998 N N . THR A 1 378 ? -2.44761 -34.63022 -2.10326 1.000 22.07025 363 THR A N 1
ATOM 5999 C CA . THR A 1 378 ? -1.28064 -35.00039 -2.89302 1.000 22.36900 363 THR A CA 1
ATOM 6000 C C . THR A 1 378 ? -0.43256 -33.75652 -3.16887 1.000 18.88328 363 THR A C 1
ATOM 6001 O O . THR A 1 378 ? -0.94157 -32.64037 -3.31567 1.000 21.20258 363 THR A O 1
ATOM 6012 N N . LEU A 1 379 ? 0.88716 -33.96298 -3.22856 1.000 19.88447 364 LEU A N 1
ATOM 6013 C CA . LEU A 1 379 ? 1.82909 -32.86456 -3.38265 1.000 20.79071 364 LEU A CA 1
ATOM 6014 C C . LEU A 1 379 ? 1.70550 -32.22018 -4.75667 1.000 16.56772 364 LEU A C 1
ATOM 6015 O O . LEU A 1 379 ? 1.69501 -32.91499 -5.77922 1.000 20.06452 364 LEU A O 1
ATOM 6031 N N . ALA A 1 380 ? 1.64414 -30.89522 -4.77898 1.000 17.45962 365 ALA A N 1
ATOM 6032 C CA . ALA A 1 380 ? 1.54482 -30.15840 -6.03768 1.000 16.04310 365 ALA A CA 1
ATOM 6033 C C . ALA A 1 380 ? 2.90883 -29.82675 -6.62457 1.000 17.13719 365 ALA A C 1
ATOM 6034 O O . ALA A 1 380 ? 3.08740 -29.86469 -7.84455 1.000 19.08329 365 ALA A O 1
ATOM 6041 N N . GLN A 1 381 ? 3.87190 -29.47458 -5.78109 1.000 15.03745 366 GLN A N 1
ATOM 6042 C CA . GLN A 1 381 ? 5.22815 -29.18448 -6.22367 1.000 17.70259 366 GLN A CA 1
ATOM 6043 C C . GLN A 1 381 ? 6.10666 -29.24415 -4.98191 1.000 16.68651 366 GLN A C 1
ATOM 6044 O O . GLN A 1 381 ? 5.60737 -29.24283 -3.85038 1.000 19.19721 366 GLN A O 1
ATOM 6058 N N . THR A 1 382 ? 7.41612 -29.29235 -5.19263 1.000 17.36139 367 THR A N 1
ATOM 6059 C CA . THR A 1 382 ? 8.32769 -29.75648 -4.15413 1.000 19.48737 367 THR A CA 1
ATOM 6060 C C . THR A 1 382 ? 9.04181 -28.64964 -3.39825 1.000 19.00855 367 THR A C 1
ATOM 6061 O O . THR A 1 382 ? 9.78270 -28.95742 -2.45596 1.000 18.10743 367 THR A O 1
ATOM 6072 N N . ALA A 1 383 ? 8.86430 -27.38551 -3.76497 1.000 15.71231 368 ALA A N 1
ATOM 6073 C CA . ALA A 1 383 ? 9.67577 -26.32661 -3.17565 1.000 13.99367 368 ALA A CA 1
ATOM 6074 C C . ALA A 1 383 ? 9.27694 -26.04356 -1.72822 1.000 16.24803 368 ALA A C 1
ATOM 6075 O O . ALA A 1 383 ? 8.11726 -26.20686 -1.31540 1.000 18.87597 368 ALA A O 1
ATOM 6082 N N . LYS A 1 384 ? 10.27599 -25.64875 -0.93797 1.000 15.83454 369 LYS A N 1
ATOM 6083 C CA . LYS A 1 384 ? 10.05585 -25.29662 0.45681 1.000 14.92382 369 LYS A CA 1
ATOM 6084 C C . LYS A 1 384 ? 10.26059 -23.81832 0.77188 1.000 13.25221 369 LYS A C 1
ATOM 6085 O O . LYS A 1 384 ? 9.88378 -23.39064 1.88136 1.000 14.61272 369 LYS A O 1
ATOM 6104 N N . GLY A 1 385 ? 10.79270 -23.03097 -0.15267 1.000 14.58482 370 GLY A N 1
ATOM 6105 C CA . GLY A 1 385 ? 10.85616 -21.58639 -0.02121 1.000 15.64007 370 GLY A CA 1
ATOM 6106 C C . GLY A 1 385 ? 10.70293 -20.93214 -1.36963 1.000 14.83185 370 GLY A C 1
ATOM 6107 O O . GLY A 1 385 ? 11.11152 -21.48296 -2.39496 1.000 17.57497 370 GLY A O 1
ATOM 6111 N N . ASN A 1 386 ? 10.10653 -19.74122 -1.36932 1.000 14.81840 371 ASN A N 1
ATOM 6112 C CA . ASN A 1 386 ? 9.88975 -19.00595 -2.61008 1.000 15.87524 371 ASN A CA 1
ATOM 6113 C C . ASN A 1 386 ? 9.63299 -17.54217 -2.23229 1.000 15.16575 371 ASN A C 1
ATOM 6114 O O . ASN A 1 386 ? 10.15937 -17.07271 -1.22391 1.000 17.15381 371 ASN A O 1
ATOM 6125 N N A LEU A 1 387 ? 8.85819 -16.83650 -3.04605 0.493 16.32186 372 LEU A N 1
ATOM 6126 N N B LEU A 1 387 ? 8.86705 -16.83209 -3.05310 0.507 16.31315 372 LEU A N 1
ATOM 6127 C CA A LEU A 1 387 ? 8.59747 -15.44148 -2.72720 0.493 15.61404 372 LEU A CA 1
ATOM 6128 C CA B LEU A 1 387 ? 8.60109 -15.43730 -2.73316 0.507 15.60781 372 LEU A CA 1
ATOM 6129 C C A LEU A 1 387 ? 7.69573 -15.28242 -1.51049 0.493 16.72130 372 LEU A C 1
ATOM 6130 C C B LEU A 1 387 ? 7.68099 -15.27616 -1.52899 0.507 16.71000 372 LEU A C 1
ATOM 6131 O O A LEU A 1 387 ? 7.62203 -14.17656 -0.95253 0.493 20.15383 372 LEU A O 1
ATOM 6132 O O B LEU A 1 387 ? 7.59177 -14.16058 -0.99096 0.507 20.14673 372 LEU A O 1
ATOM 6163 N N . PHE A 1 388 ? 7.02384 -16.35023 -1.08149 1.000 15.84876 373 PHE A N 1
ATOM 6164 C CA . PHE A 1 388 ? 6.03132 -16.26994 -0.00747 1.000 15.43698 373 PHE A CA 1
ATOM 6165 C C . PHE A 1 388 ? 6.30627 -17.17306 1.18146 1.000 17.66505 373 PHE A C 1
ATOM 6166 O O . PHE A 1 388 ? 5.95402 -16.80761 2.30386 1.000 20.79205 373 PHE A O 1
ATOM 6183 N N . LYS A 1 389 ? 6.85735 -18.35831 0.96136 1.000 16.02528 374 LYS A N 1
ATOM 6184 C CA . LYS A 1 389 ? 7.15619 -19.29509 2.03930 1.000 15.78496 374 LYS A CA 1
ATOM 6185 C C . LYS A 1 389 ? 8.61053 -19.16768 2.45729 1.000 15.57433 374 LYS A C 1
ATOM 6186 O O . LYS A 1 389 ? 9.51700 -19.07608 1.61975 1.000 16.18569 374 LYS A O 1
ATOM 6205 N N . GLY A 1 390 ? 8.85070 -19.17378 3.75204 1.000 14.94086 375 GLY A N 1
ATOM 6206 C CA . GLY A 1 390 ? 10.18843 -19.13890 4.28167 1.000 17.14515 375 GLY A CA 1
ATOM 6207 C C . GLY A 1 390 ? 10.12590 -19.57422 5.72838 1.000 15.61932 375 GLY A C 1
ATOM 6208 O O . GLY A 1 390 ? 9.17612 -20.24391 6.14601 1.000 16.69856 375 GLY A O 1
ATOM 6212 N N . PRO A 1 391 ? 11.12865 -19.20318 6.52288 1.000 14.99354 376 PRO A N 1
ATOM 6213 C CA . PRO A 1 391 ? 11.15915 -19.66036 7.93125 1.000 13.28385 376 PRO A CA 1
ATOM 6214 C C . PRO A 1 391 ? 10.32389 -18.73002 8.79663 1.000 17.06559 376 PRO A C 1
ATOM 6215 O O . PRO A 1 391 ? 10.82234 -17.89915 9.53437 1.000 17.22360 376 PRO A O 1
ATOM 6226 N N . PHE A 1 392 ? 8.99829 -18.84193 8.66999 1.000 14.21296 377 PHE A N 1
ATOM 6227 C CA . PHE A 1 392 ? 8.14110 -17.99680 9.47445 1.000 12.51593 377 PHE A CA 1
ATOM 6228 C C . PHE A 1 392 ? 6.92221 -18.72436 10.02750 1.000 14.62210 377 PHE A C 1
ATOM 6229 O O . PHE A 1 392 ? 6.88484 -19.01662 11.21502 1.000 14.74457 377 PHE A O 1
ATOM 6246 N N . HIS A 1 393 ? 5.89064 -18.99718 9.24820 1.000 11.80096 378 HIS A N 1
ATOM 6247 C CA . HIS A 1 393 ? 4.66650 -19.53689 9.84900 1.000 11.22229 378 HIS A CA 1
ATOM 6248 C C . HIS A 1 393 ? 4.91910 -20.84220 10.59611 1.000 14.68018 378 HIS A C 1
ATOM 6249 O O . HIS A 1 393 ? 4.40323 -21.04062 11.70772 1.000 15.42017 378 HIS A O 1
ATOM 6263 N N . LEU A 1 394 ? 5.68680 -21.77588 10.00449 1.000 13.76971 379 LEU A N 1
ATOM 6264 C CA . LEU A 1 394 ? 5.92900 -23.05689 10.64740 1.000 12.63953 379 LEU A CA 1
ATOM 6265 C C . LEU A 1 394 ? 6.77371 -22.89275 11.91234 1.000 15.01651 379 LEU A C 1
ATOM 6266 O O . LEU A 1 394 ? 6.34340 -23.34302 12.98639 1.000 14.70361 379 LEU A O 1
ATOM 6282 N N . PRO A 1 395 ? 7.96988 -22.29280 11.85605 1.000 12.66610 380 PRO A N 1
ATOM 6283 C CA . PRO A 1 395 ? 8.73766 -22.17409 13.12514 1.000 13.90841 380 PRO A CA 1
ATOM 6284 C C . PRO A 1 395 ? 7.99927 -21.31897 14.14440 1.000 16.34547 380 PRO A C 1
ATOM 6285 O O . PRO A 1 395 ? 8.12758 -21.59971 15.34921 1.000 15.95933 380 PRO A O 1
ATOM 6296 N N . ARG A 1 396 ? 7.21206 -20.31881 13.73362 1.000 13.48703 381 ARG A N 1
ATOM 6297 C CA . ARG A 1 396 ? 6.45288 -19.55773 14.74069 1.000 13.44981 381 ARG A CA 1
ATOM 6298 C C . ARG A 1 396 ? 5.47675 -20.47162 15.45583 1.000 15.47784 381 ARG A C 1
ATOM 6299 O O . ARG A 1 396 ? 5.33917 -20.41038 16.68384 1.000 14.99698 381 ARG A O 1
ATOM 6320 N N . GLN A 1 397 ? 4.78735 -21.32002 14.71379 1.000 14.25133 382 GLN A N 1
ATOM 6321 C CA . GLN A 1 397 ? 3.84834 -22.26166 15.31569 1.000 12.22940 382 GLN A CA 1
ATOM 6322 C C . GLN A 1 397 ? 4.55208 -23.22332 16.27195 1.000 15.81926 382 GLN A C 1
ATOM 6323 O O . GLN A 1 397 ? 4.05865 -23.47302 17.37533 1.000 16.00735 382 GLN A O 1
ATOM 6337 N N . GLU A 1 398 ? 5.69043 -23.79525 15.87761 1.000 15.16927 383 GLU A N 1
ATOM 6338 C CA . GLU A 1 398 ? 6.35141 -24.74813 16.77522 1.000 16.66510 383 GLU A CA 1
ATOM 6339 C C . GLU A 1 398 ? 6.90325 -24.02943 18.00066 1.000 16.88424 383 GLU A C 1
ATOM 6340 O O . GLU A 1 398 ? 6.75969 -24.51790 19.13456 1.000 16.49443 383 GLU A O 1
ATOM 6352 N N . TRP A 1 399 ? 7.43993 -22.82454 17.80351 1.000 16.04864 384 TRP A N 1
ATOM 6353 C CA . TRP A 1 399 ? 7.95119 -22.05057 18.92904 1.000 15.68806 384 TRP A CA 1
ATOM 6354 C C . TRP A 1 399 ? 6.81871 -21.62757 19.84694 1.000 16.79311 384 TRP A C 1
ATOM 6355 O O . TRP A 1 399 ? 6.92250 -21.76241 21.06872 1.000 17.68061 384 TRP A O 1
ATOM 6376 N N . TYR A 1 400 ? 5.72368 -21.11523 19.27913 1.000 14.35810 385 TYR A N 1
ATOM 6377 C CA . TYR A 1 400 ? 4.61786 -20.63356 20.11795 1.000 14.99447 385 TYR A CA 1
ATOM 6378 C C . TYR A 1 400 ? 4.03176 -21.79270 20.92654 1.000 17.22581 385 TYR A C 1
ATOM 6379 O O . TYR A 1 400 ? 3.75678 -21.66219 22.13478 1.000 17.15954 385 TYR A O 1
ATOM 6397 N N . CYS A 1 401 ? 3.81687 -22.93828 20.27971 1.000 16.09046 386 CYS A N 1
ATOM 6398 C CA . CYS A 1 401 ? 3.20562 -24.06676 20.96898 1.000 14.53334 386 CYS A CA 1
ATOM 6399 C C . CYS A 1 401 ? 4.12422 -24.65950 22.02658 1.000 17.87363 386 CYS A C 1
ATOM 6400 O O . CYS A 1 401 ? 3.65827 -25.02972 23.10991 1.000 19.71379 386 CYS A O 1
ATOM 6408 N N . MET A 1 402 ? 5.42445 -24.76843 21.74502 1.000 15.98010 387 MET A N 1
ATOM 6409 C CA . MET A 1 402 ? 6.36758 -25.23330 22.76565 1.000 16.68900 387 MET A CA 1
ATOM 6410 C C . MET A 1 402 ? 6.32600 -24.32802 23.99032 1.000 19.88343 387 MET A C 1
ATOM 6411 O O . MET A 1 402 ? 6.31007 -24.80393 25.13976 1.000 20.50265 387 MET A O 1
ATOM 6425 N N A THR A 1 403 ? 6.34219 -23.01321 23.75060 0.660 19.75570 388 THR A N 1
ATOM 6426 N N B THR A 1 403 ? 6.32220 -23.01489 23.76888 0.340 19.72144 388 THR A N 1
ATOM 6427 C CA A THR A 1 403 ? 6.37396 -22.02407 24.82369 0.660 20.86080 388 THR A CA 1
ATOM 6428 C CA B THR A 1 403 ? 6.39915 -22.08746 24.89084 0.340 20.93500 388 THR A CA 1
ATOM 6429 C C A THR A 1 403 ? 5.07869 -22.04914 25.60936 0.660 19.24411 388 THR A C 1
ATOM 6430 C C B THR A 1 403 ? 5.07075 -21.99608 25.62766 0.340 19.41084 388 THR A C 1
ATOM 6431 O O A THR A 1 403 ? 5.08516 -22.06808 26.84807 0.660 22.19009 388 THR A O 1
ATOM 6432 O O B THR A 1 403 ? 5.05270 -21.90821 26.86213 0.340 22.12262 388 THR A O 1
ATOM 6453 N N . LEU A 1 404 ? 3.95119 -22.01864 24.89511 1.000 17.39484 389 LEU A N 1
ATOM 6454 C CA . LEU A 1 404 ? 2.64217 -22.04742 25.55194 1.000 18.95835 389 LEU A CA 1
ATOM 6455 C C . LEU A 1 404 ? 2.50677 -23.26066 26.46101 1.000 20.75585 389 LEU A C 1
ATOM 6456 O O . LEU A 1 404 ? 2.00090 -23.15816 27.58667 1.000 22.14474 389 LEU A O 1
ATOM 6472 N N . LEU A 1 405 ? 2.93547 -24.43360 25.98525 1.000 22.28086 390 LEU A N 1
ATOM 6473 C CA . LEU A 1 405 ? 2.76219 -25.63049 26.80085 1.000 20.07056 390 LEU A CA 1
ATOM 6474 C C . LEU A 1 405 ? 3.71128 -25.65294 27.99060 1.000 22.22700 390 LEU A C 1
ATOM 6475 O O . LEU A 1 405 ? 3.35285 -26.17007 29.05012 1.000 23.26620 390 LEU A O 1
ATOM 6491 N N A ASN A 1 406 ? 4.92415 -25.11036 27.84008 0.589 22.18209 391 ASN A N 1
ATOM 6492 N N B ASN A 1 406 ? 4.91950 -25.10876 27.84634 0.411 22.20532 391 ASN A N 1
ATOM 6493 C CA A ASN A 1 406 ? 5.81666 -25.01312 28.99453 0.589 24.34799 391 ASN A CA 1
ATOM 6494 C CA B ASN A 1 406 ? 5.78979 -25.03354 29.01463 0.411 24.39337 391 ASN A CA 1
ATOM 6495 C C A ASN A 1 406 ? 5.17212 -24.19163 30.10021 0.589 27.68756 391 ASN A C 1
ATOM 6496 C C B ASN A 1 406 ? 5.14075 -24.20466 30.10940 0.411 27.73371 391 ASN A C 1
ATOM 6497 O O A ASN A 1 406 ? 5.21621 -24.57037 31.27800 0.589 30.37474 391 ASN A O 1
ATOM 6498 O O B ASN A 1 406 ? 5.15752 -24.58510 31.28743 0.411 30.37446 391 ASN A O 1
ATOM 6519 N N . GLU A 1 407 ? 4.54745 -23.07398 29.73469 1.000 28.78417 392 GLU A N 1
ATOM 6520 C CA . GLU A 1 407 ? 3.88774 -22.21856 30.71305 1.000 31.20543 392 GLU A CA 1
ATOM 6521 C C . GLU A 1 407 ? 2.66702 -22.90314 31.30134 1.000 28.95188 392 GLU A C 1
ATOM 6522 O O . GLU A 1 407 ? 2.44141 -22.85821 32.51313 1.000 33.66113 392 GLU A O 1
ATOM 6534 N N . TYR A 1 408 ? 1.86234 -23.52842 30.44972 1.000 29.21116 393 TYR A N 1
ATOM 6535 C CA . TYR A 1 408 ? 0.65869 -24.19711 30.92843 1.000 27.16083 393 TYR A CA 1
ATOM 6536 C C . TYR A 1 408 ? 0.99775 -25.30734 31.91079 1.000 30.44691 393 TYR A C 1
ATOM 6537 O O . TYR A 1 408 ? 0.34938 -25.45157 32.95340 1.000 32.72601 393 TYR A O 1
ATOM 6555 N N . LEU A 1 409 ? 2.00400 -26.11421 31.59170 1.000 29.79931 394 LEU A N 1
ATOM 6556 C CA . LEU A 1 409 ? 2.33408 -27.25434 32.44156 1.000 29.68233 394 LEU A CA 1
ATOM 6557 C C . LEU A 1 409 ? 2.91156 -26.80275 33.77510 1.000 35.40952 394 LEU A C 1
ATOM 6558 O O . LEU A 1 409 ? 2.73669 -27.48691 34.79031 1.000 42.48459 394 LEU A O 1
ATOM 6574 N N A GLN A 1 410 ? 3.57332 -25.65104 33.80801 0.441 37.47728 395 GLN A N 1
ATOM 6575 N N B GLN A 1 410 ? 3.60088 -25.65825 33.78434 0.559 37.41535 395 GLN A N 1
ATOM 6576 C CA A GLN A 1 410 ? 4.05733 -25.13377 35.08038 0.441 41.09229 395 GLN A CA 1
ATOM 6577 C CA B GLN A 1 410 ? 4.05968 -25.06806 35.03776 0.559 41.11251 395 GLN A CA 1
ATOM 6578 C C A GLN A 1 410 ? 2.92192 -24.58816 35.93862 0.441 49.34735 395 GLN A C 1
ATOM 6579 C C B GLN A 1 410 ? 2.87942 -24.69700 35.92576 0.559 49.37205 395 GLN A C 1
ATOM 6580 O O A GLN A 1 410 ? 3.05419 -24.55559 37.16794 0.441 55.09269 395 GLN A O 1
ATOM 6581 O O B GLN A 1 410 ? 2.92510 -24.88173 37.15042 0.559 54.70785 395 GLN A O 1
ATOM 6608 N N . GLN A 1 411 ? 1.81764 -24.15413 35.32466 1.000 56.50766 396 GLN A N 1
ATOM 6609 C CA . GLN A 1 411 ? 0.62048 -23.79177 36.08233 1.000 61.96405 396 GLN A CA 1
ATOM 6610 C C . GLN A 1 411 ? -0.11404 -25.01139 36.64453 1.000 64.43616 396 GLN A C 1
ATOM 6611 O O . GLN A 1 411 ? -0.67485 -24.94594 37.74669 1.000 71.20945 396 GLN A O 1
ATOM 6625 N N . SER A 1 412 ? -0.14656 -26.12172 35.90000 1.000 58.92328 397 SER A N 1
ATOM 6626 C CA . SER A 1 412 ? -0.86485 -27.33522 36.29027 1.000 73.41352 397 SER A CA 1
ATOM 6627 C C . SER A 1 412 ? -0.09523 -28.20060 37.29964 1.000 76.96061 397 SER A C 1
ATOM 6628 O O . SER A 1 412 ? -0.44152 -29.37867 37.48491 1.000 72.75098 397 SER A O 1
ATOM 6636 N N . ALA A 1 413 ? 0.92082 -27.63575 37.94950 1.000 74.08743 398 ALA A N 1
ATOM 6637 C CA . ALA A 1 413 ? 1.72372 -28.34122 38.94442 1.000 84.31487 398 ALA A CA 1
ATOM 6638 C C . ALA A 1 413 ? 1.43800 -27.77498 40.33920 1.000 77.89169 398 ALA A C 1
ATOM 6639 O O . ALA A 1 413 ? 0.91670 -28.46662 41.21942 1.000 87.43813 398 ALA A O 1
ATOM 6646 N N . GLU B 1 19 ? -6.39082 -43.16470 -38.57053 1.000 85.43354 4 GLU B N 1
ATOM 6647 C CA . GLU B 1 19 ? -6.06780 -42.00202 -39.38447 1.000 74.08379 4 GLU B CA 1
ATOM 6648 C C . GLU B 1 19 ? -7.30018 -41.13788 -39.59824 1.000 65.83261 4 GLU B C 1
ATOM 6649 O O . GLU B 1 19 ? -8.42474 -41.56306 -39.33058 1.000 62.59863 4 GLU B O 1
ATOM 6661 N N . TYR B 1 20 ? -7.08195 -39.93601 -40.12421 1.000 48.75650 5 TYR B N 1
ATOM 6662 C CA . TYR B 1 20 ? -8.15571 -38.97078 -40.34273 1.000 53.02890 5 TYR B CA 1
ATOM 6663 C C . TYR B 1 20 ? -8.49923 -38.96779 -41.82668 1.000 58.74885 5 TYR B C 1
ATOM 6664 O O . TYR B 1 20 ? -7.90487 -38.23422 -42.61758 1.000 51.67857 5 TYR B O 1
ATOM 6682 N N . THR B 1 21 ? -9.48812 -39.76886 -42.19177 1.000 48.30791 6 THR B N 1
ATOM 6683 C CA . THR B 1 21 ? -9.99163 -39.82118 -43.55309 1.000 47.93264 6 THR B CA 1
ATOM 6684 C C . THR B 1 21 ? -10.86782 -38.60668 -43.84251 1.000 52.62562 6 THR B C 1
ATOM 6685 O O . THR B 1 21 ? -11.29042 -37.88043 -42.94226 1.000 43.12568 6 THR B O 1
ATOM 6696 N N . LEU B 1 22 ? -11.18760 -38.41008 -45.12181 1.000 50.44169 7 LEU B N 1
ATOM 6697 C CA . LEU B 1 22 ? -12.14863 -37.36473 -45.45396 1.000 49.30810 7 LEU B CA 1
ATOM 6698 C C . LEU B 1 22 ? -13.48990 -37.61508 -44.76849 1.000 48.85289 7 LEU B C 1
ATOM 6699 O O . LEU B 1 22 ? -14.16838 -36.66389 -44.36097 1.000 48.34351 7 LEU B O 1
ATOM 6715 N N . GLU B 1 23 ? -13.87278 -38.88737 -44.60988 1.000 41.30938 8 GLU B N 1
ATOM 6716 C CA . GLU B 1 23 ? -15.11244 -39.22210 -43.91270 1.0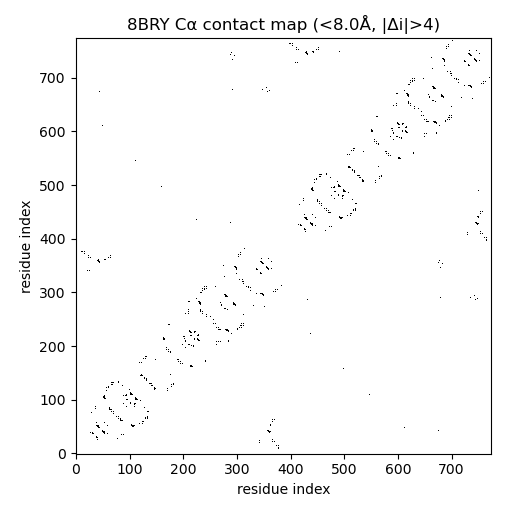00 45.56030 8 GLU B CA 1
ATOM 6717 C C . GLU B 1 23 ? -15.07995 -38.73378 -42.46590 1.000 50.50458 8 GLU B C 1
ATOM 6718 O O . GLU B 1 23 ? -16.03686 -38.11825 -41.97970 1.000 44.42050 8 GLU B O 1
ATOM 6730 N N . LYS B 1 24 ? -13.98940 -39.01900 -41.75104 1.000 45.13678 9 LYS B N 1
ATOM 6731 C CA . LYS B 1 24 ? -13.89321 -38.59166 -40.35860 1.000 43.58050 9 LYS B CA 1
ATOM 6732 C C . LYS B 1 24 ? -13.79045 -37.07430 -40.25875 1.000 40.66715 9 LYS B C 1
ATOM 6733 O O . LYS B 1 24 ? -14.31597 -36.46777 -39.31330 1.000 39.79523 9 LYS B O 1
ATOM 6752 N N . LEU B 1 25 ? -13.10807 -36.43989 -41.20919 1.000 34.74119 10 LEU B N 1
ATOM 6753 C CA . LEU B 1 25 ? -13.05415 -34.98508 -41.19819 1.000 33.64449 10 LEU B CA 1
ATOM 6754 C C . LEU B 1 25 ? -14.42952 -34.38016 -41.43333 1.000 36.86163 10 LEU B C 1
ATOM 6755 O O . LEU B 1 25 ? -14.75489 -33.33013 -40.86471 1.000 34.72301 10 LEU B O 1
ATOM 6771 N N . LYS B 1 26 ? -15.25478 -35.03129 -42.25267 1.000 38.22055 11 LYS B N 1
ATOM 6772 C CA . LYS B 1 26 ? -16.60446 -34.53501 -42.45574 1.000 39.78593 11 LYS B CA 1
ATOM 6773 C C . LYS B 1 26 ? -17.42139 -34.67914 -41.18271 1.000 34.90592 11 LYS B C 1
ATOM 6774 O O . LYS B 1 26 ? -18.21704 -33.79481 -40.84272 1.000 37.27946 11 LYS B O 1
ATOM 6793 N N A ASP B 1 27 ? -17.23285 -35.78401 -40.45516 0.520 39.00720 12 ASP B N 1
ATOM 6794 N N B ASP B 1 27 ? -17.23649 -35.78853 -40.45840 0.480 39.00899 12 ASP B N 1
ATOM 6795 C CA A ASP B 1 27 ? -17.92125 -35.93859 -39.17978 0.520 37.80457 12 ASP B CA 1
ATOM 6796 C CA B ASP B 1 27 ? -17.91525 -35.95324 -39.17774 0.480 37.81512 12 ASP B CA 1
ATOM 6797 C C A ASP B 1 27 ? -17.49411 -34.85804 -38.19875 0.520 37.02030 12 ASP B C 1
ATOM 6798 C C B ASP B 1 27 ? -17.49353 -34.86792 -38.19690 0.480 37.02046 12 ASP B C 1
ATOM 6799 O O A ASP B 1 27 ? -18.32961 -34.29266 -37.48373 0.520 36.85519 12 ASP B O 1
ATOM 6800 O O B ASP B 1 27 ? -18.33178 -34.30646 -37.48228 0.480 36.84882 12 ASP B O 1
ATOM 6817 N N . LEU B 1 28 ? -16.19117 -34.56855 -38.14286 1.000 30.86531 13 LEU B N 1
ATOM 6818 C CA . LEU B 1 28 ? -15.69970 -33.54288 -37.22573 1.000 30.88329 13 LEU B CA 1
ATOM 6819 C C . LEU B 1 28 ? -16.26323 -32.17140 -37.57777 1.000 29.42786 13 LEU B C 1
ATOM 6820 O O . LEU B 1 28 ? -16.59282 -31.37544 -36.69239 1.000 30.14417 13 LEU B O 1
ATOM 6836 N N . GLN B 1 29 ? -16.35482 -31.86578 -38.87379 1.000 29.51774 14 GLN B N 1
ATOM 6837 C CA . GLN B 1 29 ? -16.91710 -30.58456 -39.26883 1.000 31.74280 14 GLN B CA 1
ATOM 6838 C C . GLN B 1 29 ? -18.31494 -30.41064 -38.69536 1.000 30.14763 14 GLN B C 1
ATOM 6839 O O . GLN B 1 29 ? -18.64353 -29.36134 -38.12851 1.000 31.85307 14 GLN B O 1
ATOM 6853 N N . GLY B 1 30 ? -19.15500 -31.43560 -38.84472 1.000 33.21458 15 GLY B N 1
ATOM 6854 C CA . GLY B 1 30 ? -20.51587 -31.33853 -38.35840 1.000 33.61158 15 GLY B CA 1
ATOM 6855 C C . GLY B 1 30 ? -20.57767 -31.28878 -36.85462 1.000 29.97793 15 GLY B C 1
ATOM 6856 O O . GLY B 1 30 ? -21.44549 -30.61996 -36.28740 1.000 34.26382 15 GLY B O 1
ATOM 6860 N N . PHE B 1 31 ? -19.65515 -31.98352 -36.18750 1.000 30.02154 16 PHE B N 1
ATOM 6861 C CA . PHE B 1 31 ? -19.61386 -31.94887 -34.73609 1.000 31.24160 16 PHE B CA 1
ATOM 6862 C C . PHE B 1 31 ? -19.34715 -30.53493 -34.23435 1.000 31.74518 16 PHE B C 1
ATOM 6863 O O . PHE B 1 31 ? -20.05642 -30.03012 -33.35966 1.000 27.68309 16 PHE B O 1
ATOM 6880 N N . TYR B 1 32 ? -18.32568 -29.87520 -34.77899 1.000 26.08385 17 TYR B N 1
ATOM 6881 C CA . TYR B 1 32 ? -17.99814 -28.53362 -34.31725 1.000 26.13031 17 TYR B CA 1
ATOM 6882 C C . TYR B 1 32 ? -19.11255 -27.54620 -34.64828 1.000 25.39531 17 TYR B C 1
ATOM 6883 O O . TYR B 1 32 ? -19.38098 -26.62211 -33.86732 1.000 27.16658 17 TYR B O 1
ATOM 6901 N N . GLN B 1 33 ? -19.73571 -27.69067 -35.82250 1.000 27.33237 18 GLN B N 1
ATOM 6902 C CA . GLN B 1 33 ? -20.82004 -26.79090 -36.18838 1.000 30.42703 18 GLN B CA 1
ATOM 6903 C C . GLN B 1 33 ? -22.00630 -26.95488 -35.24603 1.000 29.56892 18 GLN B C 1
ATOM 6904 O O . GLN B 1 33 ? -22.59252 -25.96586 -34.78642 1.000 32.30516 18 GLN B O 1
ATOM 6918 N N . LYS B 1 34 ? -22.36289 -28.19843 -34.94470 1.000 29.98823 19 LYS B N 1
ATOM 6919 C CA . LYS B 1 34 ? -23.47465 -28.46328 -34.03416 1.000 31.45426 19 LYS B CA 1
ATOM 6920 C C . LYS B 1 34 ? -23.17744 -27.96103 -32.62238 1.000 28.90446 19 LYS B C 1
ATOM 6921 O O . LYS B 1 34 ? -24.05890 -27.39713 -31.96073 1.000 31.37471 19 LYS B O 1
ATOM 6940 N N . GLN B 1 35 ? -21.96652 -28.19772 -32.11988 1.000 27.55376 20 GLN B N 1
ATOM 6941 C CA . GLN B 1 35 ? -21.63756 -27.68761 -30.79523 1.000 25.14063 20 GLN B CA 1
ATOM 6942 C C . GLN B 1 35 ? -21.71760 -26.16998 -30.76700 1.000 26.51839 20 GLN B C 1
ATOM 6943 O O . GLN B 1 35 ? -22.25733 -25.57881 -29.82331 1.000 27.72513 20 GLN B O 1
ATOM 6957 N N . LEU B 1 36 ? -21.17573 -25.51216 -31.79485 1.000 24.46549 21 LEU B N 1
ATOM 6958 C CA . LEU B 1 36 ? -21.15648 -24.05642 -31.78679 1.000 26.47952 21 LEU B CA 1
ATOM 6959 C C . LEU B 1 36 ? -22.56987 -23.50296 -31.75932 1.000 29.70060 21 LEU B C 1
ATOM 6960 O O . LEU B 1 36 ? -22.89766 -22.64099 -30.93627 1.000 27.85284 21 LEU B O 1
ATOM 6976 N N . LEU B 1 37 ? -23.41502 -23.97943 -32.65940 1.000 32.03439 22 LEU B N 1
ATOM 6977 C CA . LEU B 1 37 ? -24.69126 -23.32973 -32.89969 1.000 32.60186 22 LEU B CA 1
ATOM 6978 C C . LEU B 1 37 ? -25.80504 -23.84308 -32.00813 1.000 33.15631 22 LEU B C 1
ATOM 6979 O O . LEU B 1 37 ? -26.74867 -23.09273 -31.72818 1.000 31.75485 22 LEU B O 1
ATOM 6995 N N . ASP B 1 38 ? -25.72113 -25.08651 -31.54455 1.000 29.04281 23 ASP B N 1
ATOM 6996 C CA . ASP B 1 38 ? -26.78365 -25.64672 -30.72095 1.000 34.13284 23 ASP B CA 1
ATOM 6997 C C . ASP B 1 38 ? -26.44240 -25.76050 -29.23518 1.000 27.17762 23 ASP B C 1
ATOM 6998 O O . ASP B 1 38 ? -27.34767 -26.03922 -28.44065 1.000 31.56755 23 ASP B O 1
ATOM 7007 N N . ASP B 1 39 ? -25.18748 -25.56486 -28.83625 1.000 26.88547 24 ASP B N 1
ATOM 7008 C CA . ASP B 1 39 ? -24.78525 -25.73916 -27.44031 1.000 24.76860 24 ASP B CA 1
ATOM 7009 C C . ASP B 1 39 ? -24.08107 -24.49087 -26.92752 1.000 26.31628 24 ASP B C 1
ATOM 7010 O O . ASP B 1 39 ? -24.53884 -23.85210 -25.97156 1.000 27.64357 24 ASP B O 1
ATOM 7019 N N . THR B 1 40 ? -22.99080 -24.10969 -27.58508 1.000 23.09680 25 THR B N 1
ATOM 7020 C CA . THR B 1 40 ? -22.12858 -23.06408 -27.06166 1.000 21.21820 25 THR B CA 1
ATOM 7021 C C . THR B 1 40 ? -22.77528 -21.68801 -27.15737 1.000 24.80396 25 THR B C 1
ATOM 7022 O O . THR B 1 40 ? -22.87310 -20.96298 -26.17015 1.000 26.09576 25 THR B O 1
ATOM 7033 N N . VAL B 1 41 ? -23.20961 -21.29260 -28.34638 1.000 25.63921 26 VAL B N 1
ATOM 7034 C CA . VAL B 1 41 ? -23.71433 -19.93282 -28.50568 1.000 26.12736 26 VAL B CA 1
ATOM 7035 C C . VAL B 1 41 ? -25.01903 -19.75097 -27.73584 1.000 28.43154 26 VAL B C 1
ATOM 7036 O O . VAL B 1 41 ? -25.17466 -18.73022 -27.04677 1.000 27.62154 26 VAL B O 1
ATOM 7049 N N . PRO B 1 42 ? -25.95666 -20.69725 -27.79017 1.000 29.43660 27 PRO B N 1
ATOM 7050 C CA . PRO B 1 42 ? -27.21716 -20.50771 -27.05353 1.000 28.29959 27 PRO B CA 1
ATOM 7051 C C . PRO B 1 42 ? -27.04985 -20.45134 -25.54525 1.000 27.18730 27 PRO B C 1
ATOM 7052 O O . PRO B 1 42 ? -27.96251 -19.96467 -24.86210 1.000 32.11315 27 PRO B O 1
ATOM 7063 N N . PHE B 1 43 ? -25.95510 -20.97752 -24.98388 1.000 26.63660 28 PHE B N 1
ATOM 7064 C CA . PHE B 1 43 ? -25.74999 -20.82439 -23.54900 1.000 24.66802 28 PHE B CA 1
ATOM 7065 C C . PHE B 1 43 ? -25.66381 -19.35147 -23.17878 1.000 29.53240 28 PHE B C 1
ATOM 7066 O O . PHE B 1 43 ? -26.12313 -18.94170 -22.10810 1.000 27.59602 28 PHE B O 1
ATOM 7083 N N . TRP B 1 44 ? -25.08372 -18.54456 -24.05402 1.000 24.22833 29 TRP B N 1
ATOM 7084 C CA . TRP B 1 44 ? -24.80516 -17.15195 -23.76227 1.000 24.70076 29 TRP B CA 1
ATOM 7085 C C . TRP B 1 44 ? -25.82801 -16.19912 -24.36308 1.000 24.57484 29 TRP B C 1
ATOM 7086 O O . TRP B 1 44 ? -26.15909 -15.18069 -23.74495 1.000 26.88287 29 TRP B O 1
ATOM 7107 N N . PHE B 1 45 ? -26.31179 -16.48038 -25.56963 1.000 24.71353 30 PHE B N 1
ATOM 7108 C CA . PHE B 1 45 ? -27.09125 -15.48955 -26.28306 1.000 25.67210 30 PHE B CA 1
ATOM 7109 C C . PHE B 1 45 ? -28.41944 -16.08131 -26.73068 1.000 31.85232 30 PHE B C 1
ATOM 7110 O O . PHE B 1 45 ? -28.46679 -17.22511 -27.19205 1.000 29.72969 30 PHE B O 1
ATOM 7127 N N . PRO B 1 46 ? -29.50796 -15.31056 -26.64101 1.000 30.60399 31 PRO B N 1
ATOM 7128 C CA . PRO B 1 46 ? -29.52213 -13.88133 -26.29175 1.000 28.91854 31 PRO B CA 1
ATOM 7129 C C . PRO B 1 46 ? -29.63635 -13.53189 -24.81132 1.000 33.75281 31 PRO B C 1
ATOM 7130 O O . PRO B 1 46 ? -29.70597 -12.35238 -24.47897 1.000 34.52716 31 PRO B O 1
ATOM 7141 N N . ARG B 1 47 ? -29.63056 -14.51563 -23.92158 1.000 29.03542 32 ARG B N 1
ATOM 7142 C CA . ARG B 1 47 ? -30.00292 -14.19389 -22.55113 1.000 32.25728 32 ARG B CA 1
ATOM 7143 C C . ARG B 1 47 ? -28.99742 -13.25781 -21.89830 1.000 34.24553 32 ARG B C 1
ATOM 7144 O O . ARG B 1 47 ? -29.35991 -12.50404 -20.98141 1.000 31.24303 32 ARG B O 1
ATOM 7165 N N . SER B 1 48 ? -27.74674 -13.25494 -22.36093 1.000 28.26726 33 SER B N 1
ATOM 7166 C CA . SER B 1 48 ? -26.75644 -12.43975 -21.67968 1.000 24.59015 33 SER B CA 1
ATOM 7167 C C . SER B 1 48 ? -26.78977 -10.97925 -22.08597 1.000 27.35562 33 SER B C 1
ATOM 7168 O O . SER B 1 48 ? -26.05525 -10.17990 -21.49989 1.000 29.92291 33 SER B O 1
ATOM 7176 N N A ILE B 1 49 ? -27.59761 -10.60391 -23.07383 0.708 27.62771 34 ILE B N 1
ATOM 7177 N N B ILE B 1 49 ? -27.60278 -10.61026 -23.07299 0.292 27.74926 34 ILE B N 1
ATOM 7178 C CA A ILE B 1 49 ? -27.64004 -9.20380 -23.47372 0.708 27.72194 34 ILE B CA 1
ATOM 7179 C CA B ILE B 1 49 ? -27.70068 -9.21072 -23.46586 0.292 27.97100 34 ILE B CA 1
ATOM 7180 C C A ILE B 1 49 ? -28.35764 -8.38713 -22.40330 0.708 28.06122 34 ILE B C 1
ATOM 7181 C C B ILE B 1 49 ? -28.34901 -8.41910 -22.33853 0.292 28.19667 34 ILE B C 1
ATOM 7182 O O A ILE B 1 49 ? -29.50686 -8.67221 -22.04417 0.708 34.03986 34 ILE B O 1
ATOM 7183 O O B ILE B 1 49 ? -29.43199 -8.77142 -21.85459 0.292 34.05936 34 ILE B O 1
ATOM 7214 N N . ASP B 1 50 ? -27.67012 -7.36657 -21.89075 1.000 28.27402 35 ASP B N 1
ATOM 7215 C CA . ASP B 1 50 ? -28.18881 -6.48701 -20.84608 1.000 28.47816 35 ASP B CA 1
ATOM 7216 C C . ASP B 1 50 ? -29.04237 -5.40805 -21.49680 1.000 34.71460 35 ASP B C 1
ATOM 7217 O O . ASP B 1 50 ? -28.52620 -4.42570 -22.03606 1.000 34.42509 35 ASP B O 1
ATOM 7226 N N . ARG B 1 51 ? -30.35628 -5.59344 -21.42653 1.000 38.68555 36 ARG B N 1
ATOM 7227 C CA . ARG B 1 51 ? -31.28625 -4.67882 -22.07187 1.000 38.90427 36 ARG B CA 1
ATOM 7228 C C . ARG B 1 51 ? -31.39556 -3.34610 -21.34753 1.000 43.90123 36 ARG B C 1
ATOM 7229 O O . ARG B 1 51 ? -31.85874 -2.37215 -21.94258 1.000 47.16124 36 ARG B O 1
ATOM 7250 N N . GLU B 1 52 ? -30.99654 -3.27289 -20.08257 1.000 38.52459 37 GLU B N 1
ATOM 7251 C CA . GLU B 1 52 ? -31.15807 -2.02088 -19.36186 1.000 41.59404 37 GLU B CA 1
ATOM 7252 C C . GLU B 1 52 ? -29.93867 -1.11933 -19.49860 1.000 40.81190 37 GLU B C 1
ATOM 7253 O O . GLU B 1 52 ? -30.08661 0.08887 -19.71196 1.000 39.49616 37 GLU B O 1
ATOM 7265 N N . PHE B 1 53 ? -28.73517 -1.67805 -19.39120 1.000 34.42718 38 PHE B N 1
ATOM 7266 C CA . PHE B 1 53 ? -27.51591 -0.88049 -19.41891 1.000 31.26473 38 PHE B CA 1
ATOM 7267 C C . PHE B 1 53 ? -26.65925 -1.11836 -20.64741 1.000 34.59461 38 PHE B C 1
ATOM 7268 O O . PHE B 1 53 ? -25.71431 -0.35637 -20.87799 1.000 38.02654 38 PHE B O 1
ATOM 7285 N N . GLY B 1 54 ? -26.96285 -2.13238 -21.44638 1.000 32.28326 39 GLY B N 1
ATOM 7286 C CA . GLY B 1 54 ? -26.12806 -2.47618 -22.57043 1.000 31.91224 39 GLY B CA 1
ATOM 7287 C C . GLY B 1 54 ? -24.97343 -3.35697 -22.14220 1.000 30.79026 39 GLY B C 1
ATOM 7288 O O . GLY B 1 54 ? -24.72624 -3.58079 -20.95666 1.000 28.36727 39 GLY B O 1
ATOM 7292 N N . GLY B 1 55 ? -24.24110 -3.86266 -23.14311 1.000 26.84499 40 GLY B N 1
ATOM 7293 C CA . GLY B 1 55 ? -23.20156 -4.83706 -22.87385 1.000 27.01532 40 GLY B CA 1
ATOM 7294 C C . GLY B 1 55 ? -23.82935 -6.17264 -22.49278 1.000 23.23016 40 GLY B C 1
ATOM 7295 O O . GLY B 1 55 ? -24.99487 -6.43825 -22.77444 1.000 24.50079 40 GLY B O 1
ATOM 7299 N N . TYR B 1 56 ? -23.03954 -7.00899 -21.80369 1.000 26.02551 41 TYR B N 1
ATOM 7300 C CA . TYR B 1 56 ? -23.41972 -8.39634 -21.55897 1.000 23.05195 41 TYR B CA 1
ATOM 7301 C C . TYR B 1 56 ? -23.20243 -8.77091 -20.10359 1.000 22.84668 41 TYR B C 1
ATOM 7302 O O . TYR B 1 56 ? -22.20185 -8.36435 -19.49461 1.000 24.19435 41 TYR B O 1
ATOM 7320 N N . LEU B 1 57 ? -24.16676 -9.53150 -19.55627 1.000 24.43450 42 LEU B N 1
ATOM 7321 C CA . LEU B 1 57 ? -24.05681 -10.15810 -18.23318 1.000 20.10408 42 LEU B CA 1
ATOM 7322 C C . LEU B 1 57 ? -23.56500 -11.58655 -18.41582 1.000 21.81414 42 LEU B C 1
ATOM 7323 O O . LEU B 1 57 ? -24.32559 -12.48035 -18.79766 1.000 23.79483 42 LEU B O 1
ATOM 7339 N N . LEU B 1 58 ? -22.28877 -11.81160 -18.11270 1.000 20.07573 43 LEU B N 1
ATOM 7340 C CA . LEU B 1 58 ? -21.62356 -13.03719 -18.51418 1.000 18.33210 43 LEU B CA 1
ATOM 7341 C C . LEU B 1 58 ? -21.02799 -13.84405 -17.36724 1.000 21.52059 43 LEU B C 1
ATOM 7342 O O . LEU B 1 58 ? -20.48784 -14.92305 -17.61177 1.000 20.80157 43 LEU B O 1
ATOM 7358 N N . MET B 1 59 ? -21.09659 -13.36583 -16.13033 1.000 20.66101 44 MET B N 1
ATOM 7359 C CA . MET B 1 59 ? -20.46154 -14.09094 -15.03628 1.000 18.30007 44 MET B CA 1
ATOM 7360 C C . MET B 1 59 ? -21.47841 -15.06717 -14.46192 1.000 21.15240 44 MET B C 1
ATOM 7361 O O . MET B 1 59 ? -22.24121 -14.73618 -13.55869 1.000 21.73319 44 MET B O 1
ATOM 7375 N N . ARG B 1 60 ? -21.47846 -16.28748 -14.99260 1.000 20.13400 45 ARG B N 1
ATOM 7376 C CA . ARG B 1 60 ? -22.56906 -17.23917 -14.82640 1.000 20.79117 45 ARG B CA 1
ATOM 7377 C C . ARG B 1 60 ? -22.05787 -18.56223 -14.27648 1.000 21.80699 45 ARG B C 1
ATOM 7378 O O . ARG B 1 60 ? -20.96532 -19.01769 -14.60830 1.000 20.77281 45 ARG B O 1
ATOM 7399 N N . ASP B 1 61 ? -22.86098 -19.16666 -13.42390 1.000 20.76979 46 ASP B N 1
ATOM 7400 C CA . ASP B 1 61 ? -22.60109 -20.49148 -12.88726 1.000 18.57894 46 ASP B CA 1
ATOM 7401 C C . ASP B 1 61 ? -23.00737 -21.55245 -13.90594 1.000 19.33474 46 ASP B C 1
ATOM 7402 O O . ASP B 1 61 ? -23.48557 -21.25683 -15.00716 1.000 20.90132 46 ASP B O 1
ATOM 7411 N N . GLN B 1 62 ? -22.88120 -22.81440 -13.49117 1.000 20.63271 47 GLN B N 1
ATOM 7412 C CA . GLN B 1 62 ? -23.06118 -23.93219 -14.40920 1.000 19.98812 47 GLN B CA 1
ATOM 7413 C C . GLN B 1 62 ? -24.45355 -23.95841 -15.00059 1.000 23.67502 47 GLN B C 1
ATOM 7414 O O . GLN B 1 62 ? -24.61923 -24.35335 -16.16163 1.000 25.14068 47 GLN B O 1
ATOM 7428 N N . ASP B 1 63 ? -25.46144 -23.55095 -14.23075 1.000 22.28118 48 ASP B N 1
ATOM 7429 C CA . ASP B 1 63 ? -26.84832 -23.55569 -14.67834 1.000 23.28072 48 ASP B CA 1
ATOM 7430 C C . ASP B 1 63 ? -27.25934 -22.24736 -15.32867 1.000 29.02043 48 ASP B C 1
ATOM 7431 O O . ASP B 1 63 ? -28.45162 -22.03435 -15.57598 1.000 31.65188 48 ASP B O 1
ATOM 7440 N N . GLY B 1 64 ? -26.30823 -21.37245 -15.61240 1.000 24.98855 49 GLY B N 1
ATOM 7441 C CA . GLY B 1 64 ? -26.59652 -20.10561 -16.21730 1.000 27.22517 49 GLY B CA 1
ATOM 7442 C C . GLY B 1 64 ? -26.94423 -18.99977 -15.25492 1.000 26.41762 49 GLY B C 1
ATOM 7443 O O . GLY B 1 64 ? -27.07240 -17.84970 -15.68608 1.000 30.38162 49 GLY B O 1
ATOM 7447 N N A SER B 1 65 ? -27.11579 -19.29680 -13.96763 0.588 25.36745 50 SER B N 1
ATOM 7448 N N B SER B 1 65 ? -27.11078 -19.30176 -13.96932 0.412 25.33936 50 SER B N 1
ATOM 7449 C CA A SER B 1 65 ? -27.45010 -18.23440 -13.03395 0.588 25.63509 50 SER B CA 1
ATOM 7450 C CA B SER B 1 65 ? -27.42478 -18.26189 -13.00277 0.412 25.68926 50 SER B CA 1
ATOM 7451 C C A SER B 1 65 ? -26.24610 -17.32439 -12.83870 0.588 23.26909 50 SER B C 1
ATOM 7452 C C B SER B 1 65 ? -26.23457 -17.32591 -12.84073 0.412 23.30338 50 SER B C 1
ATOM 7453 O O A SER B 1 65 ? -25.08826 -17.74444 -12.94768 0.588 23.76538 50 SER B O 1
ATOM 7454 O O B SER B 1 65 ? -25.07430 -17.72864 -12.97400 0.412 23.76289 50 SER B O 1
ATOM 7469 N N . LEU B 1 66 ? -26.52685 -16.05886 -12.56154 1.000 24.43653 51 LEU B N 1
ATOM 7470 C CA . LEU B 1 66 ? -25.46940 -15.07436 -12.41802 1.000 24.29807 51 LEU B CA 1
ATOM 7471 C C . LEU B 1 66 ? -24.80724 -15.20029 -11.05720 1.000 21.14017 51 LEU B C 1
ATOM 7472 O O . LEU B 1 66 ? -25.48867 -15.27091 -10.02712 1.000 25.01677 51 LEU B O 1
ATOM 7488 N N . ILE B 1 67 ? -23.47545 -15.19271 -11.04104 1.000 19.17247 52 ILE B N 1
ATOM 7489 C CA . ILE B 1 67 ? -22.73192 -15.07705 -9.78628 1.000 20.58830 52 ILE B CA 1
ATOM 7490 C C . ILE B 1 67 ? -22.24748 -13.65708 -9.52743 1.000 21.19773 52 ILE B C 1
ATOM 7491 O O . ILE B 1 67 ? -21.73408 -13.38228 -8.42883 1.000 21.77148 52 ILE B O 1
ATOM 7507 N N . ASP B 1 68 ? -22.43152 -12.73946 -10.47217 1.000 19.31373 53 ASP B N 1
ATOM 7508 C CA . ASP B 1 68 ? -21.99561 -11.35752 -10.36695 1.000 18.79625 53 ASP B CA 1
ATOM 7509 C C . ASP B 1 68 ? -22.61091 -10.62205 -11.55143 1.000 20.59580 53 ASP B C 1
ATOM 7510 O O . ASP B 1 68 ? -22.90969 -11.24514 -12.57081 1.000 21.86581 53 ASP B O 1
ATOM 7519 N N . ASP B 1 69 ? -22.86846 -9.32478 -11.38664 1.000 19.59077 54 ASP B N 1
ATOM 7520 C CA . ASP B 1 69 ? -23.34333 -8.50381 -12.50709 1.000 20.61701 54 ASP B CA 1
ATOM 7521 C C . ASP B 1 69 ? -22.28558 -7.53156 -13.01339 1.000 22.45112 54 ASP B C 1
ATOM 7522 O O . ASP B 1 69 ? -22.58540 -6.66030 -13.84889 1.000 22.03529 54 ASP B O 1
ATOM 7531 N N . ASP B 1 70 ? -21.03615 -7.69436 -12.57685 1.000 20.84523 55 ASP B N 1
ATOM 7532 C CA . ASP B 1 70 ? -19.96108 -6.88675 -13.10968 1.000 19.64483 55 ASP B CA 1
ATOM 7533 C C . ASP B 1 70 ? -19.67250 -7.27259 -14.56200 1.000 23.13412 55 ASP B C 1
ATOM 7534 O O . ASP B 1 70 ? -20.12191 -8.30657 -15.06776 1.000 20.74750 55 ASP B O 1
ATOM 7543 N N . LYS B 1 71 ? -18.87360 -6.43364 -15.21835 1.000 20.62776 56 LYS B N 1
ATOM 7544 C CA . LYS B 1 71 ? -18.52552 -6.57771 -16.62460 1.000 19.66759 56 LYS B CA 1
ATOM 7545 C C . LYS B 1 71 ? -17.01585 -6.47463 -16.79209 1.000 19.83575 56 LYS B C 1
ATOM 7546 O O . LYS B 1 71 ? -16.39620 -5.50310 -16.34191 1.000 23.28154 56 LYS B O 1
ATOM 7565 N N . ALA B 1 72 ? -16.44174 -7.49702 -17.42098 1.000 19.67251 57 ALA B N 1
ATOM 7566 C CA . ALA B 1 72 ? -15.02252 -7.55248 -17.75475 1.000 20.44458 57 ALA B CA 1
ATOM 7567 C C . ALA B 1 72 ? -14.84916 -6.92017 -19.12806 1.000 21.18931 57 ALA B C 1
ATOM 7568 O O . ALA B 1 72 ? -15.42605 -7.40809 -20.10775 1.000 21.14046 57 ALA B O 1
ATOM 7575 N N . VAL B 1 73 ? -14.06398 -5.84368 -19.20107 1.000 20.02247 58 VAL B N 1
ATOM 7576 C CA . VAL B 1 73 ? -14.02569 -5.03688 -20.42526 1.000 20.32923 58 VAL B CA 1
ATOM 7577 C C . VAL B 1 73 ? -13.46962 -5.84968 -21.58590 1.000 21.01516 58 VAL B C 1
ATOM 7578 O O . VAL B 1 73 ? -14.00006 -5.77805 -22.71184 1.000 22.96732 58 VAL B O 1
ATOM 7591 N N . TRP B 1 74 ? -12.41337 -6.62690 -21.35379 1.000 21.15727 59 TRP B N 1
ATOM 7592 C CA . TRP B 1 74 ? -11.88637 -7.45215 -22.43996 1.000 23.56135 59 TRP B CA 1
ATOM 7593 C C . TRP B 1 74 ? -12.96525 -8.34825 -23.01811 1.000 21.43272 59 TRP B C 1
ATOM 7594 O O . TRP B 1 74 ? -13.01177 -8.58803 -24.22721 1.000 24.15294 59 TRP B O 1
ATOM 7615 N N . ILE B 1 75 ? -13.78241 -8.94253 -22.14861 1.000 18.23055 60 ILE B N 1
ATOM 7616 C CA . ILE B 1 75 ? -14.74639 -9.93600 -22.58528 1.000 18.43294 60 ILE B CA 1
ATOM 7617 C C . ILE B 1 75 ? -15.92273 -9.25509 -23.26119 1.000 22.05249 60 ILE B C 1
ATOM 7618 O O . ILE B 1 75 ? -16.51725 -9.81396 -24.19474 1.000 21.84106 60 ILE B O 1
ATOM 7634 N N . GLN B 1 76 ? -16.25442 -8.02229 -22.86361 1.000 18.12542 61 GLN B N 1
ATOM 7635 C CA . GLN B 1 76 ? -17.25560 -7.28042 -23.62718 1.000 21.25135 61 GLN B CA 1
ATOM 7636 C C . GLN B 1 76 ? -16.81750 -7.14120 -25.07889 1.000 20.29205 61 GLN B C 1
ATOM 7637 O O . GLN B 1 76 ? -17.61379 -7.33167 -26.00793 1.000 22.95151 61 GLN B O 1
ATOM 7651 N N . GLY B 1 77 ? -15.55427 -6.77016 -25.29337 1.000 22.16790 62 GLY B N 1
ATOM 7652 C CA . GLY B 1 77 ? -15.04808 -6.65980 -26.65752 1.000 21.47845 62 GLY B CA 1
ATOM 7653 C C . GLY B 1 77 ? -15.00295 -8.00241 -27.35655 1.000 21.77928 62 GLY B C 1
ATOM 7654 O O . GLY B 1 77 ? -15.40283 -8.11587 -28.51746 1.000 23.72433 62 GLY B O 1
ATOM 7658 N N . ARG B 1 78 ? -14.54985 -9.04272 -26.66227 1.000 22.82519 63 ARG B N 1
ATOM 7659 C CA . ARG B 1 78 ? -14.48976 -10.37120 -27.26588 1.000 20.76925 63 ARG B CA 1
ATOM 7660 C C . ARG B 1 78 ? -15.86584 -10.84754 -27.69284 1.000 20.75526 63 ARG B C 1
ATOM 7661 O O . ARG B 1 78 ? -16.02317 -11.44660 -28.75767 1.000 24.65944 63 ARG B O 1
ATOM 7682 N N . ALA B 1 79 ? -16.87653 -10.58689 -26.86327 1.000 21.26869 64 ALA B N 1
ATOM 7683 C CA . ALA B 1 79 ? -18.22438 -11.03388 -27.16678 1.000 21.29487 64 ALA B CA 1
ATOM 7684 C C . ALA B 1 79 ? -18.79477 -10.29250 -28.36194 1.000 24.87565 64 ALA B C 1
ATOM 7685 O O . ALA B 1 79 ? -19.46484 -10.89436 -29.20391 1.000 23.83618 64 ALA B O 1
ATOM 7692 N N . ALA B 1 80 ? -18.53917 -8.99092 -28.45897 1.000 23.09605 65 ALA B N 1
ATOM 7693 C CA . ALA B 1 80 ? -19.05265 -8.25269 -29.61292 1.000 22.98892 65 ALA B CA 1
ATOM 7694 C C . ALA B 1 80 ? -18.36370 -8.70810 -30.88838 1.000 26.44855 65 ALA B C 1
ATOM 7695 O O . ALA B 1 80 ? -18.98853 -8.77232 -31.95935 1.000 27.05816 65 ALA B O 1
ATOM 7702 N N . TRP B 1 81 ? -17.06401 -8.98599 -30.79269 1.000 25.75780 66 TRP B N 1
ATOM 7703 C CA . TRP B 1 81 ? -16.34088 -9.58404 -31.90452 1.000 25.54564 66 TRP B CA 1
ATOM 7704 C C . TRP B 1 81 ? -16.96448 -10.91393 -32.31253 1.000 25.30255 66 TRP B C 1
ATOM 7705 O O . TRP B 1 81 ? -17.16361 -11.17730 -33.50190 1.000 24.46304 66 TRP B O 1
ATOM 7726 N N . LEU B 1 82 ? -17.29302 -11.77198 -31.35010 1.000 24.68364 67 LEU B N 1
ATOM 7727 C CA . LEU B 1 82 ? -17.84721 -13.06864 -31.72132 1.000 25.13817 67 LEU B CA 1
ATOM 7728 C C . LEU B 1 82 ? -19.18113 -12.90528 -32.44075 1.000 26.54532 67 LEU B C 1
ATOM 7729 O O . LEU B 1 82 ? -19.43104 -13.54321 -33.46710 1.000 27.81917 67 LEU B O 1
ATOM 7745 N N . LEU B 1 83 ? -20.07087 -12.06998 -31.90118 1.000 26.45896 68 LEU B N 1
ATOM 7746 C CA . LEU B 1 83 ? -21.38377 -11.92687 -32.51781 1.000 25.27319 68 LEU B CA 1
ATOM 7747 C C . LEU B 1 83 ? -21.26499 -11.36574 -33.93135 1.000 25.60812 68 LEU B C 1
ATOM 7748 O O . LEU B 1 83 ? -21.97615 -11.80435 -34.84631 1.000 29.00392 68 LEU B O 1
ATOM 7764 N N . SER B 1 84 ? -20.38008 -10.38780 -34.12027 1.000 26.63654 69 SER B N 1
ATOM 7765 C CA . SER B 1 84 ? -20.16929 -9.82011 -35.44785 1.000 27.26758 69 SER B CA 1
ATOM 7766 C C . SER B 1 84 ? -19.61752 -10.86905 -36.40310 1.000 29.32627 69 SER B C 1
ATOM 7767 O O . SER B 1 84 ? -20.03320 -10.94680 -37.56473 1.000 29.98841 69 SER B O 1
ATOM 7775 N N . THR B 1 85 ? -18.67590 -11.68366 -35.93037 1.000 28.18358 70 THR B N 1
ATOM 7776 C CA . THR B 1 85 ? -18.05709 -12.69298 -36.78399 1.000 29.88419 70 THR B CA 1
ATOM 7777 C C . THR B 1 85 ? -19.06319 -13.75496 -37.20769 1.000 31.42940 70 THR B C 1
ATOM 7778 O O . THR B 1 85 ? -19.06177 -14.18076 -38.36337 1.000 33.00870 70 THR B O 1
ATOM 7789 N N . LEU B 1 86 ? -19.92101 -14.20197 -36.28788 1.000 28.83352 71 LEU B N 1
ATOM 7790 C CA . LEU B 1 86 ? -20.97067 -15.14855 -36.64801 1.000 30.20032 71 LEU B CA 1
ATOM 7791 C C . LEU B 1 86 ? -21.89958 -14.56444 -37.71145 1.000 33.62146 71 LEU B C 1
ATOM 7792 O O . LEU B 1 86 ? -22.25502 -15.23910 -38.69201 1.000 34.45521 71 LEU B O 1
ATOM 7808 N N . TYR B 1 87 ? -22.31327 -13.30577 -37.52818 1.000 35.90752 72 TYR B N 1
ATOM 7809 C CA . TYR B 1 87 ? -23.14625 -12.62693 -38.52227 1.000 30.90863 72 TYR B CA 1
ATOM 7810 C C . TYR B 1 87 ? -22.46863 -12.60821 -39.88292 1.000 33.14784 72 TYR B C 1
ATOM 7811 O O . TYR B 1 87 ? -23.11041 -12.84761 -40.91894 1.000 36.60276 72 TYR B O 1
ATOM 7829 N N . ASN B 1 88 ? -21.17132 -12.30799 -39.89885 1.000 31.88953 73 ASN B N 1
ATOM 7830 C CA . ASN B 1 88 ? -20.43126 -12.16627 -41.14208 1.000 32.93386 73 ASN B CA 1
ATOM 7831 C C . ASN B 1 88 ? -20.18056 -13.49881 -41.83670 1.000 34.98894 73 ASN B C 1
ATOM 7832 O O . ASN B 1 88 ? -20.13390 -13.54497 -43.07276 1.000 36.39710 73 ASN B O 1
ATOM 7843 N N . THR B 1 89 ? -19.99013 -14.58334 -41.09171 1.000 36.58523 74 THR B N 1
ATOM 7844 C CA . THR B 1 89 ? -19.47579 -15.80582 -41.69549 1.000 33.16273 74 THR B CA 1
ATOM 7845 C C . THR B 1 89 ? -20.39196 -17.01099 -41.56510 1.000 38.26640 74 THR B C 1
ATOM 7846 O O . THR B 1 89 ? -20.14101 -18.03058 -42.22315 1.000 45.34751 74 THR B O 1
ATOM 7857 N N . VAL B 1 90 ? -21.42607 -16.93643 -40.73421 1.000 37.90902 75 VAL B N 1
ATOM 7858 C CA . VAL B 1 90 ? -22.31801 -18.06673 -40.52006 1.000 35.81062 75 VAL B CA 1
ATOM 7859 C C . VAL B 1 90 ? -23.72275 -17.72845 -41.00173 1.000 38.90511 75 VAL B C 1
ATOM 7860 O O . VAL B 1 90 ? -24.26879 -18.42115 -41.86320 1.000 44.90181 75 VAL B O 1
ATOM 7873 N N . GLU B 1 91 ? -24.32113 -16.67041 -40.46490 1.000 40.12803 76 GLU B N 1
ATOM 7874 C CA . GLU B 1 91 ? -25.71205 -16.36738 -40.79518 1.000 44.24289 76 GLU B CA 1
ATOM 7875 C C . GLU B 1 91 ? -26.07167 -14.95982 -40.34927 1.000 40.57818 76 GLU B C 1
ATOM 7876 O O . GLU B 1 91 ? -25.76096 -14.56562 -39.22301 1.000 39.32531 76 GLU B O 1
ATOM 7888 N N . GLN B 1 92 ? -26.72485 -14.19313 -41.20795 1.000 41.36866 77 GLN B N 1
ATOM 7889 C CA . GLN B 1 92 ? -26.93386 -12.77343 -40.93709 1.000 44.07890 77 GLN B CA 1
ATOM 7890 C C . GLN B 1 92 ? -28.19580 -12.58449 -40.09038 1.000 47.86965 77 GLN B C 1
ATOM 7891 O O . GLN B 1 92 ? -29.18499 -11.99189 -40.50543 1.000 57.08369 77 GLN B O 1
ATOM 7905 N N . LYS B 1 93 ? -28.11594 -13.10490 -38.85878 1.000 45.18128 78 LYS B N 1
ATOM 7906 C CA . LYS B 1 93 ? -29.19676 -13.00190 -37.87998 1.000 44.01521 78 LYS B CA 1
ATOM 7907 C C . LYS B 1 93 ? -29.21208 -11.61273 -37.24721 1.000 46.65143 78 LYS B C 1
ATOM 7908 O O . LYS B 1 93 ? -28.21991 -11.19277 -36.64105 1.000 40.79135 78 LYS B O 1
ATOM 7927 N N . GLN B 1 94 ? -30.36086 -10.93406 -37.31360 1.000 46.87520 79 GLN B N 1
ATOM 7928 C CA . GLN B 1 94 ? -30.43850 -9.56304 -36.81773 1.000 47.01470 79 GLN B CA 1
ATOM 7929 C C . GLN B 1 94 ? -30.07139 -9.47778 -35.34336 1.000 48.08868 79 GLN B C 1
ATOM 7930 O O . GLN B 1 94 ? -29.43819 -8.50664 -34.90914 1.000 39.30704 79 GLN B O 1
ATOM 7944 N N . GLU B 1 95 ? -30.47101 -10.47329 -34.54783 1.000 43.23818 80 GLU B N 1
ATOM 7945 C CA . GLU B 1 95 ? -30.21535 -10.37091 -33.11954 1.000 44.09515 80 GLU B CA 1
ATOM 7946 C C . GLU B 1 95 ? -28.72651 -10.45174 -32.82656 1.000 40.72593 80 GLU B C 1
ATOM 7947 O O . GLU B 1 95 ? -28.25293 -9.86447 -31.84533 1.000 39.82599 80 GLU B O 1
ATOM 7959 N N . TRP B 1 96 ? -27.97027 -11.17181 -33.65165 1.000 36.69327 81 TRP B N 1
ATOM 7960 C CA . TRP B 1 96 ? -26.52424 -11.14782 -33.47227 1.000 32.45890 81 TRP B CA 1
ATOM 7961 C C . TRP B 1 96 ? -25.97361 -9.75641 -33.75898 1.000 35.48051 81 TRP B C 1
ATOM 7962 O O . TRP B 1 96 ? -25.12701 -9.24850 -33.00806 1.000 33.75535 81 TRP B O 1
ATOM 7983 N N . LEU B 1 97 ? -26.43744 -9.12783 -34.84279 1.000 35.92251 82 LEU B N 1
ATOM 7984 C CA . LEU B 1 97 ? -26.00434 -7.76969 -35.15304 1.000 31.87472 82 LEU B CA 1
ATOM 7985 C C . LEU B 1 97 ? -26.40291 -6.80151 -34.04331 1.000 43.06169 82 LEU B C 1
ATOM 7986 O O . LEU B 1 97 ? -25.57465 -6.02346 -33.56198 1.000 35.84131 82 LEU B O 1
ATOM 8002 N N . ASP B 1 98 ? -27.66578 -6.84272 -33.60795 1.000 40.42836 83 ASP B N 1
ATOM 8003 C CA . ASP B 1 98 ? -28.07661 -5.95643 -32.52107 1.000 35.53367 83 ASP B CA 1
ATOM 8004 C C . ASP B 1 98 ? -27.27608 -6.23299 -31.26217 1.000 34.30032 83 ASP B C 1
ATOM 8005 O O . ASP B 1 98 ? -26.92847 -5.30940 -30.51492 1.000 34.84980 83 ASP B O 1
ATOM 8014 N N . GLY B 1 99 ? -27.00720 -7.50822 -30.99635 1.000 29.54588 84 GLY B N 1
ATOM 8015 C CA . GLY B 1 99 ? -26.24842 -7.85762 -29.81539 1.000 30.16176 84 GLY B CA 1
ATOM 8016 C C . GLY B 1 99 ? -24.82506 -7.35335 -29.88987 1.000 34.76656 84 GLY B C 1
ATOM 8017 O O . GLY B 1 99 ? -24.25599 -6.92868 -28.88033 1.000 31.57388 84 GLY B O 1
ATOM 8021 N N . ALA B 1 100 ? -24.22491 -7.39991 -31.08279 1.000 29.80826 85 ALA B N 1
ATOM 8022 C CA . ALA B 1 100 ? -22.88333 -6.84667 -31.23406 1.000 29.92507 85 ALA B CA 1
ATOM 8023 C C . ALA B 1 100 ? -22.89171 -5.34850 -30.96029 1.000 28.67092 85 ALA B C 1
ATOM 8024 O O . ALA B 1 100 ? -22.02530 -4.83785 -30.24230 1.000 31.45580 85 ALA B O 1
ATOM 8031 N N . LYS B 1 101 ? -23.87896 -4.62444 -31.51267 1.000 30.32317 86 LYS B N 1
ATOM 8032 C CA . LYS B 1 101 ? -23.91308 -3.17681 -31.33332 1.000 28.68580 86 LYS B CA 1
ATOM 8033 C C . LYS B 1 101 ? -24.05446 -2.79754 -29.86035 1.000 34.54938 86 LYS B C 1
ATOM 8034 O O . LYS B 1 101 ? -23.49517 -1.78703 -29.41979 1.000 30.82628 86 LYS B O 1
ATOM 8053 N N . SER B 1 102 ? -24.80264 -3.58956 -29.08783 1.000 33.07785 87 SER B N 1
ATOM 8054 C CA . SER B 1 102 ? -24.93430 -3.32692 -27.65400 1.000 37.72897 87 SER B CA 1
ATOM 8055 C C . SER B 1 102 ? -23.57146 -3.25632 -26.98105 1.000 31.82339 87 SER B C 1
ATOM 8056 O O . SER B 1 102 ? -23.30784 -2.36786 -26.16502 1.000 31.88277 87 SER B O 1
ATOM 8064 N N . GLY B 1 103 ? -22.69838 -4.20570 -27.30457 1.000 28.40320 88 GLY B N 1
ATOM 8065 C CA . GLY B 1 103 ? -21.38078 -4.22723 -26.69102 1.000 26.13512 88 GLY B CA 1
ATOM 8066 C C . GLY B 1 103 ? -20.47943 -3.11136 -27.18163 1.000 26.55007 88 GLY B C 1
ATOM 8067 O O . GLY B 1 103 ? -19.72059 -2.52453 -26.39612 1.000 29.01755 88 GLY B O 1
ATOM 8071 N N . ILE B 1 104 ? -20.53443 -2.81099 -28.48531 1.000 26.10416 89 ILE B N 1
ATOM 8072 C CA . ILE B 1 104 ? -19.77154 -1.69338 -29.02732 1.000 32.27589 89 ILE B CA 1
ATOM 8073 C C . ILE B 1 104 ? -20.18554 -0.39551 -28.34988 1.000 31.03755 89 ILE B C 1
ATOM 8074 O O . ILE B 1 104 ? -19.34034 0.41498 -27.95131 1.000 30.95867 89 ILE B O 1
ATOM 8090 N N . ASP B 1 105 ? -21.49209 -0.17673 -28.20920 1.000 28.77398 90 ASP B N 1
ATOM 8091 C CA . ASP B 1 105 ? -21.96378 1.05282 -27.58323 1.000 29.32457 90 ASP B CA 1
ATOM 8092 C C . ASP B 1 105 ? -21.54084 1.11894 -26.11887 1.000 30.46718 90 ASP B C 1
ATOM 8093 O O . ASP B 1 105 ? -21.23176 2.19730 -25.59806 1.000 30.05936 90 ASP B O 1
ATOM 8102 N N . PHE B 1 106 ? -21.54705 -0.01835 -25.43278 1.000 28.14933 91 PHE B N 1
ATOM 8103 C CA . PHE B 1 106 ? -21.17317 -0.00174 -24.02113 1.000 28.87821 91 PHE B CA 1
ATOM 8104 C C . PHE B 1 106 ? -19.70662 0.34150 -23.86159 1.000 27.35265 91 PHE B C 1
ATOM 8105 O O . PHE B 1 106 ? -19.32493 1.07828 -22.94896 1.000 29.21841 91 PHE B O 1
ATOM 8122 N N . LEU B 1 107 ? -18.86724 -0.21276 -24.72459 1.000 26.89857 92 LEU B N 1
ATOM 8123 C CA . LEU B 1 107 ? -17.45253 0.10728 -24.67458 1.000 26.75819 92 LEU B CA 1
ATOM 8124 C C . LEU B 1 107 ? -17.24144 1.60486 -24.85363 1.000 28.91337 92 LEU B C 1
ATOM 8125 O O . LEU B 1 107 ? -16.52490 2.24336 -24.07903 1.000 29.98654 92 LEU B O 1
ATOM 8141 N N . ASN B 1 108 ? -17.88464 2.18755 -25.86052 1.000 27.86344 93 ASN B N 1
ATOM 8142 C CA . ASN B 1 108 ? -17.66344 3.59941 -26.15139 1.000 29.32141 93 ASN B CA 1
ATOM 8143 C C . ASN B 1 108 ? -18.21000 4.49011 -25.04554 1.000 31.32325 93 ASN B C 1
ATOM 8144 O O . ASN B 1 108 ? -17.62458 5.53322 -24.73412 1.000 39.17337 93 ASN B O 1
ATOM 8155 N N . ARG B 1 109 ? -19.33930 4.11003 -24.45423 1.000 31.28001 94 ARG B N 1
ATOM 8156 C CA . ARG B 1 109 ? -19.99606 4.99304 -23.49917 1.000 28.10317 94 ARG B CA 1
ATOM 8157 C C . ARG B 1 109 ? -19.33204 4.94735 -22.13056 1.000 30.39766 94 ARG B C 1
ATOM 8158 O O . ARG B 1 109 ? -19.28530 5.97134 -21.44024 1.000 34.17331 94 ARG B O 1
ATOM 8179 N N . HIS B 1 110 ? -18.79079 3.79990 -21.73326 1.000 29.36601 95 HIS B N 1
ATOM 8180 C CA . HIS B 1 110 ? -18.38337 3.61529 -20.35046 1.000 28.76533 95 HIS B CA 1
ATOM 8181 C C . HIS B 1 110 ? -16.95116 3.14399 -20.14104 1.000 30.41958 95 HIS B C 1
ATOM 8182 O O . HIS B 1 110 ? -16.46884 3.23411 -19.00779 1.000 29.49903 95 HIS B O 1
ATOM 8196 N N . CYS B 1 111 ? -16.25989 2.61717 -21.14857 1.000 26.90273 96 CYS B N 1
ATOM 8197 C CA . CYS B 1 111 ? -15.06814 1.82988 -20.86517 1.000 21.42899 96 CYS B CA 1
ATOM 8198 C C . CYS B 1 111 ? -13.75532 2.55554 -21.12641 1.000 22.17483 96 CYS B C 1
ATOM 8199 O O . CYS B 1 111 ? -12.69564 1.91979 -21.02870 1.000 24.46137 96 CYS B O 1
ATOM 8207 N N . PHE B 1 112 ? -13.79437 3.86327 -21.37549 1.000 28.17215 97 PHE B N 1
ATOM 8208 C CA . PHE B 1 112 ? -12.59453 4.67909 -21.52528 1.000 29.34273 97 PHE B CA 1
ATOM 8209 C C . PHE B 1 112 ? -12.45212 5.65041 -20.35788 1.000 29.55788 97 PHE B C 1
ATOM 8210 O O . PHE B 1 112 ? -13.40123 6.35958 -20.01132 1.000 29.46888 97 PHE B O 1
ATOM 8227 N N . ASP B 1 113 ? -11.26146 5.68595 -19.75939 1.000 26.47468 98 ASP B N 1
ATOM 8228 C CA . ASP B 1 113 ? -10.93791 6.66500 -18.72336 1.000 29.49022 98 ASP B CA 1
ATOM 8229 C C . ASP B 1 113 ? -10.64282 8.03343 -19.34859 1.000 28.06657 98 ASP B C 1
ATOM 8230 O O . ASP B 1 113 ? -10.59376 8.19104 -20.56822 1.000 26.21913 98 ASP B O 1
ATOM 8239 N N . THR B 1 114 ? -10.46998 9.05011 -18.49618 1.000 27.70252 99 THR B N 1
ATOM 8240 C CA . THR B 1 114 ? -10.28447 10.40116 -19.01930 1.000 27.22068 99 THR B CA 1
ATOM 8241 C C . THR B 1 114 ? -8.92738 10.58362 -19.70201 1.000 28.08336 99 THR B C 1
ATOM 8242 O O . THR B 1 114 ? -8.75721 11.54039 -20.47453 1.000 30.23396 99 THR B O 1
ATOM 8253 N N . ASP B 1 115 ? -7.95622 9.71670 -19.40379 1.000 31.68453 100 ASP B N 1
ATOM 8254 C CA . ASP B 1 115 ? -6.64499 9.77147 -20.04347 1.000 27.72499 100 ASP B CA 1
ATOM 8255 C C . ASP B 1 115 ? -6.62497 9.03086 -21.37016 1.000 34.97382 100 ASP B C 1
ATOM 8256 O O . ASP B 1 115 ? -5.58646 9.00015 -22.03308 1.000 36.72826 100 ASP B O 1
ATOM 8265 N N . GLY B 1 116 ? -7.75739 8.47600 -21.79262 1.000 27.91742 101 GLY B N 1
ATOM 8266 C CA . GLY B 1 116 ? -7.86407 7.81379 -23.07887 1.000 29.94930 101 GLY B CA 1
ATOM 8267 C C . GLY B 1 116 ? -7.60291 6.32595 -23.06201 1.000 30.68265 101 GLY B C 1
ATOM 8268 O O . GLY B 1 116 ? -7.75861 5.67593 -24.10074 1.000 32.72904 101 GLY B O 1
ATOM 8272 N N . GLN B 1 117 ? -7.21483 5.76263 -21.92931 1.000 28.62676 102 GLN B N 1
ATOM 8273 C CA . GLN B 1 117 ? -6.97158 4.33408 -21.83674 1.000 27.42657 102 GLN B CA 1
ATOM 8274 C C . GLN B 1 117 ? -8.20192 3.61849 -21.30417 1.000 28.23244 102 GLN B C 1
ATOM 8275 O O . GLN B 1 117 ? -8.98210 4.16897 -20.51926 1.000 30.80796 102 GLN B O 1
ATOM 8289 N N . MET B 1 118 ? -8.32908 2.35710 -21.67300 1.000 26.33644 103 MET B N 1
ATOM 8290 C CA . MET B 1 118 ? -9.53469 1.63240 -21.32923 1.000 25.90710 103 MET B CA 1
ATOM 8291 C C . MET B 1 118 ? -9.43543 1.00656 -19.94836 1.000 24.84513 103 MET B C 1
ATOM 8292 O O . MET B 1 118 ? -8.36526 0.59204 -19.48697 1.000 29.41674 103 MET B O 1
ATOM 8306 N N . PHE B 1 119 ? -10.58057 0.92192 -19.29768 1.000 24.41274 104 PHE B N 1
ATOM 8307 C CA . PHE B 1 119 ? -10.65089 0.17634 -18.05963 1.000 22.07798 104 PHE B CA 1
ATOM 8308 C C . PHE B 1 119 ? -10.56762 -1.32667 -18.33408 1.000 23.87338 104 PHE B C 1
ATOM 8309 O O . PHE B 1 119 ? -10.68633 -1.80061 -19.46986 1.000 25.76884 104 PHE B O 1
ATOM 8326 N N . PHE B 1 120 ? -10.38012 -2.08102 -17.25345 1.000 25.34165 105 PHE B N 1
ATOM 8327 C CA . PHE B 1 120 ? -10.32740 -3.54039 -17.28810 1.000 23.00476 105 PHE B CA 1
ATOM 8328 C C . PHE B 1 120 ? -11.59034 -4.18245 -16.72525 1.000 21.10410 105 PHE B C 1
ATOM 8329 O O . PHE B 1 120 ? -12.02239 -5.22479 -17.21946 1.000 21.42496 105 PHE B O 1
ATOM 8346 N N . HIS B 1 121 ? -12.22719 -3.54265 -15.74888 1.000 21.80927 106 HIS B N 1
ATOM 8347 C CA . HIS B 1 121 ? -13.28065 -4.16049 -14.94646 1.000 21.65994 106 HIS B CA 1
ATOM 8348 C C . HIS B 1 121 ? -14.22049 -3.04421 -14.53051 1.000 24.29088 106 HIS B C 1
ATOM 8349 O O . HIS B 1 121 ? -13.77817 -2.07036 -13.91602 1.000 23.51563 106 HIS B O 1
ATOM 8363 N N . VAL B 1 122 ? -15.49723 -3.13764 -14.91833 1.000 21.31721 107 VAL B N 1
ATOM 8364 C CA . VAL B 1 122 ? -16.48282 -2.12659 -14.56208 1.000 22.57850 107 VAL B CA 1
ATOM 8365 C C . VAL B 1 122 ? -17.71978 -2.79334 -13.95458 1.000 24.09527 107 VAL B C 1
ATOM 8366 O O . VAL B 1 122 ? -17.87731 -4.01529 -13.97318 1.000 21.55637 107 VAL B O 1
ATOM 8379 N N . THR B 1 123 ? -18.57262 -1.96368 -13.36119 1.000 23.40335 108 THR B N 1
ATOM 8380 C CA . THR B 1 123 ? -19.83668 -2.41802 -12.81158 1.000 25.45690 108 THR B CA 1
ATOM 8381 C C . THR B 1 123 ? -20.85779 -2.62190 -13.92643 1.000 23.28957 108 THR B C 1
ATOM 8382 O O . THR B 1 123 ? -20.63729 -2.25693 -15.08737 1.000 25.48468 108 THR B O 1
ATOM 8393 N N . ARG B 1 124 ? -22.01148 -3.18660 -13.55259 1.000 24.15571 109 ARG B N 1
ATOM 8394 C CA . ARG B 1 124 ? -23.07398 -3.37218 -14.53794 1.000 23.58540 109 ARG B CA 1
ATOM 8395 C C . ARG B 1 124 ? -23.38801 -2.06259 -15.25989 1.000 27.10536 109 ARG B C 1
ATOM 8396 O O . ARG B 1 124 ? -23.59408 -2.04956 -16.47929 1.000 28.01027 109 ARG B O 1
ATOM 8417 N N . ASP B 1 125 ? -23.42511 -0.94933 -14.52814 1.000 29.27443 110 ASP B N 1
ATOM 8418 C CA . ASP B 1 125 ? -23.79714 0.34071 -15.10118 1.000 27.76210 110 ASP B CA 1
ATOM 8419 C C . ASP B 1 125 ? -22.59048 1.14618 -15.57928 1.000 29.18925 110 ASP B C 1
ATOM 8420 O O . ASP B 1 125 ? -22.73628 2.33131 -15.88339 1.000 36.33284 110 ASP B O 1
ATOM 8429 N N . GLY B 1 126 ? -21.41676 0.52863 -15.67317 1.000 28.92904 111 GLY B N 1
ATOM 8430 C CA . GLY B 1 126 ? -20.28633 1.14557 -16.33751 1.000 25.25203 111 GLY B CA 1
ATOM 8431 C C . GLY B 1 126 ? -19.36736 1.97886 -15.47353 1.000 32.38034 111 GLY B C 1
ATOM 8432 O O . GLY B 1 126 ? -18.53194 2.71344 -16.01883 1.000 33.18211 111 GLY B O 1
ATOM 8436 N N . GLN B 1 127 ? -19.48109 1.89235 -14.15650 1.000 27.67348 112 GLN B N 1
ATOM 8437 C CA . GLN B 1 127 ? -18.55771 2.61969 -13.29983 1.000 30.83264 112 GLN B CA 1
ATOM 8438 C C . GLN B 1 127 ? -17.27936 1.81107 -13.09477 1.000 30.87908 112 GLN B C 1
ATOM 8439 O O . GLN B 1 127 ? -17.30844 0.57938 -13.05270 1.000 26.18109 112 GLN B O 1
ATOM 8453 N N . PRO B 1 128 ? -16.13276 2.46894 -12.97711 1.000 26.65543 113 PRO B N 1
ATOM 8454 C CA . PRO B 1 128 ? -14.87708 1.71232 -12.98971 1.000 23.93672 113 PRO B CA 1
ATOM 8455 C C . PRO B 1 128 ? -14.54502 1.03745 -11.66603 1.000 26.89655 113 PRO B C 1
ATOM 8456 O O . PRO B 1 128 ? -14.68951 1.61677 -10.58542 1.000 29.71100 113 PRO B O 1
ATOM 8467 N N . ILE B 1 129 ? -14.07510 -0.20477 -11.77140 1.000 25.06737 114 ILE B N 1
ATOM 8468 C CA . ILE B 1 129 ? -13.55403 -0.96424 -10.63745 1.000 25.89573 114 ILE B CA 1
ATOM 8469 C C . ILE B 1 129 ? -12.03084 -1.06107 -10.69940 1.000 29.86767 114 ILE B C 1
ATOM 8470 O O . ILE B 1 129 ? -11.34367 -0.82686 -9.70353 1.000 31.23592 114 ILE B O 1
ATOM 8486 N N . ARG B 1 130 ? -11.48332 -1.38499 -11.87122 1.000 25.81600 115 ARG B N 1
ATOM 8487 C CA . ARG B 1 130 ? -10.04350 -1.55008 -12.01226 1.000 26.67421 115 ARG B CA 1
ATOM 8488 C C . ARG B 1 130 ? -9.58041 -1.15583 -13.40394 1.000 27.29082 115 ARG B C 1
ATOM 8489 O O . ARG B 1 130 ? -10.27065 -1.39206 -14.40301 1.000 25.92499 115 ARG B O 1
ATOM 8510 N N . LYS B 1 131 ? -8.38742 -0.57039 -13.44584 1.000 31.17834 116 LYS B N 1
ATOM 8511 C CA . LYS B 1 131 ? -7.67263 -0.21107 -14.65927 1.000 32.84545 116 LYS B CA 1
ATOM 8512 C C . LYS B 1 131 ? -6.31137 -0.88718 -14.62285 1.000 45.36548 116 LYS B C 1
ATOM 8513 O O . LYS B 1 131 ? -5.64766 -0.88686 -13.58070 1.000 45.59211 116 LYS B O 1
ATOM 8532 N N . ARG B 1 132 ? -5.89000 -1.46362 -15.74461 1.000 43.28574 117 ARG B N 1
ATOM 8533 C CA . ARG B 1 132 ? -4.60746 -2.15627 -15.81755 1.000 52.73873 117 ARG B CA 1
ATOM 8534 C C . ARG B 1 132 ? -3.62117 -1.39739 -16.69974 1.000 62.55575 117 ARG B C 1
ATOM 8535 O O . ARG B 1 132 ? -4.00715 -0.61958 -17.57747 1.000 65.98369 117 ARG B O 1
ATOM 8556 N N . ARG B 1 133 ? -2.32525 -1.64854 -16.45386 1.000 88.22599 118 ARG B N 1
ATOM 8557 C CA . ARG B 1 133 ? -1.22816 -1.06529 -17.22360 1.000 88.05948 118 ARG B CA 1
ATOM 8558 C C . ARG B 1 133 ? -0.84284 -1.91431 -18.43930 1.000 93.73746 118 ARG B C 1
ATOM 8559 O O . ARG B 1 133 ? 0.31948 -1.89339 -18.86749 1.000 106.87428 118 ARG B O 1
ATOM 8580 N N . TYR B 1 134 ? -1.77975 -2.68136 -18.98650 1.000 87.61307 119 TYR B N 1
ATOM 8581 C CA . TYR B 1 134 ? -1.68548 -3.24762 -20.32453 1.000 71.08249 119 TYR B CA 1
ATOM 8582 C C . TYR B 1 134 ? -2.67652 -2.50608 -21.21245 1.000 77.92157 119 TYR B C 1
ATOM 8583 O O . TYR B 1 134 ? -3.47696 -1.68911 -20.74550 1.000 73.58349 119 TYR B O 1
ATOM 8601 N N . TYR B 1 135 ? -2.59910 -2.77508 -22.51171 1.000 74.19674 120 TYR B N 1
ATOM 8602 C CA . TYR B 1 135 ? -3.56686 -2.26236 -23.47465 1.000 70.26515 120 TYR B CA 1
ATOM 8603 C C . TYR B 1 135 ? -4.24296 -3.40272 -24.21805 1.000 50.01062 120 TYR B C 1
ATOM 8604 O O . TYR B 1 135 ? -4.68526 -3.23548 -25.35769 1.000 54.31886 120 TYR B O 1
ATOM 8622 N N . PHE B 1 136 ? -4.29238 -4.57951 -23.60689 1.000 62.13860 121 PHE B N 1
ATOM 8623 C CA . PHE B 1 136 ? -5.03833 -5.66495 -24.22036 1.000 70.47223 121 PHE B CA 1
ATOM 8624 C C . PHE B 1 136 ? -6.51606 -5.30665 -24.33932 1.000 57.42692 121 PHE B C 1
ATOM 8625 O O . PHE B 1 136 ? -7.20801 -5.82091 -25.22671 1.000 43.51236 121 PHE B O 1
ATOM 8642 N N . SER B 1 137 ? -7.03093 -4.42408 -23.47029 1.000 36.22654 122 SER B N 1
ATOM 8643 C CA . SER B 1 137 ? -8.41770 -3.99707 -23.65879 1.000 34.53009 122 SER B CA 1
ATOM 8644 C C . SER B 1 137 ? -8.57732 -3.34938 -25.03009 1.000 28.41567 122 SER B C 1
ATOM 8645 O O . SER B 1 137 ? -9.53092 -3.64866 -25.76586 1.000 30.95480 122 SER B O 1
ATOM 8653 N N . GLU B 1 138 ? -7.63646 -2.47362 -25.39115 1.000 27.71960 123 GLU B N 1
ATOM 8654 C CA . GLU B 1 138 ? -7.72143 -1.76767 -26.66404 1.000 29.98661 123 GLU B CA 1
ATOM 8655 C C . GLU B 1 138 ? -7.72255 -2.75019 -27.82161 1.000 30.42488 123 GLU B C 1
ATOM 8656 O O . GLU B 1 138 ? -8.47138 -2.58070 -28.79351 1.000 26.41469 123 GLU B O 1
ATOM 8668 N N . THR B 1 139 ? -6.88770 -3.78748 -27.74609 1.000 26.39067 124 THR B N 1
ATOM 8669 C CA . THR B 1 139 ? -6.83043 -4.70437 -28.87451 1.000 24.44020 124 THR B CA 1
ATOM 8670 C C . THR B 1 139 ? -8.15105 -5.42816 -29.05553 1.000 27.41790 124 THR B C 1
ATOM 8671 O O . THR B 1 139 ? -8.55978 -5.69297 -30.17536 1.000 25.17334 124 THR B O 1
ATOM 8682 N N . PHE B 1 140 ? -8.85085 -5.75200 -27.98771 1.000 24.25275 125 PHE B N 1
ATOM 8683 C CA . PHE B 1 140 ? -10.13646 -6.38843 -28.20791 1.000 26.57116 125 PHE B CA 1
ATOM 8684 C C . PHE B 1 140 ? -11.18063 -5.40686 -28.68357 1.000 26.45430 125 PHE B C 1
ATOM 8685 O O . PHE B 1 140 ? -12.09628 -5.82335 -29.39679 1.000 28.53313 125 PHE B O 1
ATOM 8702 N N . ALA B 1 141 ? -11.01658 -4.11979 -28.37987 1.000 22.97204 126 ALA B N 1
ATOM 8703 C CA . ALA B 1 141 ? -11.87714 -3.11064 -28.97373 1.000 25.85265 126 ALA B CA 1
ATOM 8704 C C . ALA B 1 141 ? -11.62403 -2.99284 -30.46664 1.000 26.65285 126 ALA B C 1
ATOM 8705 O O . ALA B 1 141 ? -12.56114 -2.76648 -31.23921 1.000 27.28818 126 ALA B O 1
ATOM 8712 N N . VAL B 1 142 ? -10.35786 -3.08728 -30.88574 1.000 26.49374 127 VAL B N 1
ATOM 8713 C CA . VAL B 1 142 ? -10.04627 -3.05865 -32.30983 1.000 24.75809 127 VAL B CA 1
ATOM 8714 C C . VAL B 1 142 ? -10.79017 -4.16737 -33.03760 1.000 25.73857 127 VAL B C 1
ATOM 8715 O O . VAL B 1 142 ? -11.43090 -3.93267 -34.07441 1.000 27.55204 127 VAL B O 1
ATOM 8728 N N . ILE B 1 143 ? -10.67044 -5.40785 -32.55469 1.000 25.54754 128 ILE B N 1
ATOM 8729 C CA . ILE B 1 143 ? -11.22043 -6.48854 -33.36768 1.000 25.53721 128 ILE B CA 1
ATOM 8730 C C . ILE B 1 143 ? -12.73791 -6.46379 -33.30177 1.000 24.52916 128 ILE B C 1
ATOM 8731 O O . ILE B 1 143 ? -13.41646 -6.84711 -34.26313 1.000 27.82601 128 ILE B O 1
ATOM 8747 N N . ALA B 1 144 ? -13.29144 -5.99633 -32.18589 1.000 26.25923 129 ALA B N 1
ATOM 8748 C CA . ALA B 1 144 ? -14.73912 -5.85364 -32.07720 1.000 27.71936 129 ALA B CA 1
ATOM 8749 C C . ALA B 1 144 ? -15.25345 -4.82151 -33.06998 1.000 25.65514 129 ALA B C 1
ATOM 8750 O O . ALA B 1 144 ? -16.20558 -5.08576 -33.81551 1.000 27.65836 129 ALA B O 1
ATOM 8757 N N . ASN B 1 145 ? -14.62607 -3.63746 -33.09646 1.000 29.70179 130 ASN B N 1
ATOM 8758 C CA . ASN B 1 145 ? -15.06888 -2.56165 -33.98528 1.000 28.00746 130 ASN B CA 1
ATOM 8759 C C . ASN B 1 145 ? -14.84611 -2.93383 -35.45057 1.000 25.81756 130 ASN B C 1
ATOM 8760 O O . ASN B 1 145 ? -15.65824 -2.59010 -36.31927 1.000 29.03713 130 ASN B O 1
ATOM 8771 N N . ALA B 1 146 ? -13.74865 -3.64215 -35.73818 1.000 26.21686 131 ALA B N 1
ATOM 8772 C CA . ALA B 1 146 ? -13.45978 -4.03800 -37.11212 1.000 31.24466 131 ALA B CA 1
ATOM 8773 C C . ALA B 1 146 ? -14.49542 -5.02754 -37.62773 1.000 28.94411 131 ALA B C 1
ATOM 8774 O O . ALA B 1 146 ? -14.99184 -4.89637 -38.75130 1.000 28.90127 131 ALA B O 1
ATOM 8781 N N . ALA B 1 147 ? -14.82174 -6.04226 -36.82761 1.000 27.19253 132 ALA B N 1
ATOM 8782 C CA . ALA B 1 147 ? -15.79830 -7.02085 -37.28587 1.000 29.22155 132 ALA B CA 1
ATOM 8783 C C . ALA B 1 147 ? -17.19157 -6.40603 -37.33070 1.000 27.94135 132 ALA B C 1
ATOM 8784 O O . ALA B 1 147 ? -17.97876 -6.69548 -38.23819 1.000 30.29249 132 ALA B O 1
ATOM 8791 N N . TYR B 1 148 ? -17.50138 -5.52520 -36.37771 1.000 32.79678 133 TYR B N 1
ATOM 8792 C CA . TYR B 1 148 ? -18.80274 -4.86083 -36.38793 1.000 34.42872 133 TYR B CA 1
ATOM 8793 C C . TYR B 1 148 ? -18.92974 -3.91993 -37.58093 1.000 38.34018 133 TYR B C 1
ATOM 8794 O O . TYR B 1 148 ? -19.99080 -3.84558 -38.22278 1.000 38.66277 133 TYR B O 1
ATOM 8812 N N . ALA B 1 149 ? -17.85040 -3.21075 -37.91346 1.000 36.57404 134 ALA B N 1
ATOM 8813 C CA . ALA B 1 149 ? -17.87238 -2.33319 -39.07677 1.000 34.75799 134 ALA B CA 1
ATOM 8814 C C . ALA B 1 149 ? -18.18789 -3.10853 -40.34721 1.000 37.82830 134 ALA B C 1
ATOM 8815 O O . ALA B 1 149 ? -18.97434 -2.65179 -41.18671 1.000 38.22046 134 ALA B O 1
ATOM 8822 N N . LYS B 1 150 ? -17.59197 -4.28553 -40.51421 1.000 34.06035 135 LYS B N 1
ATOM 8823 C CA . LYS B 1 150 ? -17.88800 -5.06725 -41.70800 1.000 41.51373 135 LYS B CA 1
ATOM 8824 C C . LYS B 1 150 ? -19.33428 -5.54504 -41.70223 1.000 34.06552 135 LYS B C 1
ATOM 8825 O O . LYS B 1 150 ? -20.00972 -5.50857 -42.73967 1.000 39.21592 135 LYS B O 1
ATOM 8844 N N . ALA B 1 151 ? -19.83341 -5.99095 -40.54595 1.000 34.61905 136 ALA B N 1
ATOM 8845 C CA . ALA B 1 151 ? -21.18794 -6.53668 -40.49907 1.000 36.61296 136 ALA B CA 1
ATOM 8846 C C . ALA B 1 151 ? -22.22817 -5.45017 -40.74434 1.000 42.48233 136 ALA B C 1
ATOM 8847 O O . ALA B 1 151 ? -23.20702 -5.67011 -41.46946 1.000 44.49200 136 ALA B O 1
ATOM 8854 N N . SER B 1 152 ? -22.01903 -4.26604 -40.16404 1.000 41.22028 137 SER B N 1
ATOM 8855 C CA . SER B 1 152 ? -22.99560 -3.18264 -40.21142 1.000 40.67701 137 SER B CA 1
ATOM 8856 C C . SER B 1 152 ? -22.70143 -2.11206 -41.25271 1.000 44.62577 137 SER B C 1
ATOM 8857 O O . SER B 1 152 ? -23.60262 -1.32672 -41.57727 1.000 43.12203 137 SER B O 1
ATOM 8865 N N . GLY B 1 153 ? -21.49028 -2.05285 -41.79601 1.000 43.49421 138 GLY B N 1
ATOM 8866 C CA . GLY B 1 153 ? -21.13615 -0.91942 -42.63109 1.000 42.24398 138 GLY B CA 1
ATOM 8867 C C . GLY B 1 153 ? -21.08290 0.39531 -41.87931 1.000 47.02949 138 GLY B C 1
ATOM 8868 O O . GLY B 1 153 ? -21.14818 1.46289 -42.49329 1.000 47.44875 138 GLY B O 1
ATOM 8872 N N . ASP B 1 154 ? -20.97902 0.34405 -40.55592 1.000 46.37557 139 ASP B N 1
ATOM 8873 C CA . ASP B 1 154 ? -20.81026 1.53357 -39.72782 1.000 42.80651 139 ASP B CA 1
ATOM 8874 C C . ASP B 1 154 ? -19.39700 2.07547 -39.91756 1.000 52.54659 139 ASP B C 1
ATOM 8875 O O . ASP B 1 154 ? -18.41706 1.43385 -39.51664 1.000 46.22486 139 ASP B O 1
ATOM 8884 N N . GLU B 1 155 ? -19.29215 3.26153 -40.52736 1.000 46.12286 140 GLU B N 1
ATOM 8885 C CA . GLU B 1 155 ? -17.98738 3.86056 -40.79415 1.000 49.06545 140 GLU B CA 1
ATOM 8886 C C . GLU B 1 155 ? -17.32474 4.42537 -39.53380 1.000 44.91429 140 GLU B C 1
ATOM 8887 O O . GLU B 1 155 ? -16.09210 4.52413 -39.48620 1.000 47.74768 140 GLU B O 1
ATOM 8899 N N . ALA B 1 156 ? -18.09852 4.82027 -38.51631 1.000 47.62782 141 ALA B N 1
ATOM 8900 C CA . ALA B 1 156 ? -17.46616 5.28043 -37.27922 1.000 52.86484 141 ALA B CA 1
ATOM 8901 C C . ALA B 1 156 ? -16.70934 4.14487 -36.60368 1.000 41.84410 141 ALA B C 1
ATOM 8902 O O . ALA B 1 156 ? -15.66827 4.36303 -35.97036 1.000 44.31223 141 ALA B O 1
ATOM 8909 N N . ALA B 1 157 ? -17.24137 2.92604 -36.69394 1.000 39.63595 142 ALA B N 1
ATOM 8910 C CA . ALA B 1 157 ? -16.55514 1.78967 -36.08982 1.000 33.39692 142 ALA B CA 1
ATOM 8911 C C . ALA B 1 157 ? -15.27666 1.45887 -36.85366 1.000 37.95279 142 ALA B C 1
ATOM 8912 O O . ALA B 1 157 ? -14.24436 1.16562 -36.23994 1.000 36.69976 142 ALA B O 1
ATOM 8919 N N . ALA B 1 158 ? -15.31911 1.51341 -38.18885 1.000 36.75832 143 ALA B N 1
ATOM 8920 C CA . ALA B 1 158 ? -14.11243 1.23574 -38.96926 1.000 38.13156 143 ALA B CA 1
ATOM 8921 C C . ALA B 1 158 ? -13.01494 2.24181 -38.64601 1.000 38.27895 143 ALA B C 1
ATOM 8922 O O . ALA B 1 158 ? -11.84022 1.87943 -38.50580 1.000 38.11379 143 ALA B O 1
ATOM 8929 N N . LYS B 1 159 ? -13.38629 3.51535 -38.52437 1.000 40.16372 144 LYS B N 1
ATOM 8930 C CA . LYS B 1 159 ? -12.42571 4.55314 -38.16713 1.000 45.95159 144 LYS B CA 1
ATOM 8931 C C . LYS B 1 159 ? -11.85152 4.32093 -36.77807 1.000 35.65967 144 LYS B C 1
ATOM 8932 O O . LYS B 1 159 ? -10.64617 4.48815 -36.55205 1.000 38.31505 144 LYS B O 1
ATOM 8951 N N . GLN B 1 160 ? -12.71450 3.95491 -35.83434 1.000 33.66776 145 GLN B N 1
ATOM 8952 C CA . GLN B 1 160 ? -12.29099 3.66446 -34.47965 1.000 38.64722 145 GLN B CA 1
ATOM 8953 C C . GLN B 1 160 ? -11.35368 2.46700 -34.43579 1.000 36.01489 145 GLN B C 1
ATOM 8954 O O . GLN B 1 160 ? -10.37720 2.46786 -33.68116 1.000 31.99276 145 GLN B O 1
ATOM 8968 N N . ALA B 1 161 ? -11.63537 1.42893 -35.22585 1.000 33.50926 146 ALA B N 1
ATOM 8969 C CA . ALA B 1 161 ? -10.76148 0.25819 -35.20938 1.000 31.50603 146 ALA B CA 1
ATOM 8970 C C . ALA B 1 161 ? -9.36075 0.62500 -35.68297 1.000 28.67835 146 ALA B C 1
ATOM 8971 O O . ALA B 1 161 ? -8.36383 0.21420 -35.07229 1.000 30.19190 146 ALA B O 1
ATOM 8978 N N . ARG B 1 162 ? -9.26646 1.40911 -36.75592 1.000 28.89538 147 ARG B N 1
ATOM 8979 C CA . ARG B 1 162 ? -7.97091 1.81057 -37.30318 1.000 28.76535 147 ARG B CA 1
ATOM 8980 C C . ARG B 1 162 ? -7.25208 2.80317 -36.39884 1.000 39.00823 147 ARG B C 1
ATOM 8981 O O . ARG B 1 162 ? -6.02108 2.78040 -36.30520 1.000 33.63379 147 ARG B O 1
ATOM 9002 N N . TYR B 1 163 ? -7.99543 3.65882 -35.71250 1.000 32.34184 148 TYR B N 1
ATOM 9003 C CA . TYR B 1 163 ? -7.37615 4.59920 -34.78963 1.000 39.49123 148 TYR B CA 1
ATOM 9004 C C . TYR B 1 163 ? -6.77927 3.87796 -33.58705 1.000 33.98734 148 TYR B C 1
ATOM 9005 O O . TYR B 1 163 ? -5.62297 4.11746 -33.21069 1.000 33.24051 148 TYR B O 1
ATOM 9023 N N . LEU B 1 164 ? -7.56364 2.99931 -32.96904 1.000 31.70883 149 LEU B N 1
ATOM 9024 C CA . LEU B 1 164 ? -7.05755 2.24561 -31.83401 1.000 34.32884 149 LEU B CA 1
ATOM 9025 C C . LEU B 1 164 ? -5.89817 1.36807 -32.25089 1.000 30.99309 149 LEU B C 1
ATOM 9026 O O . LEU B 1 164 ? -4.97243 1.15566 -31.46597 1.000 30.69974 149 LEU B O 1
ATOM 9042 N N . PHE B 1 165 ? -5.91965 0.84918 -33.47617 1.000 26.98142 150 PHE B N 1
ATOM 9043 C CA . PHE B 1 165 ? -4.81796 -0.00795 -33.89887 1.000 30.30968 150 PHE B CA 1
ATOM 9044 C C . PHE B 1 165 ? -3.51724 0.78197 -33.92620 1.000 34.31903 150 PHE B C 1
ATOM 9045 O O . PHE B 1 165 ? -2.48484 0.30959 -33.43535 1.000 31.45507 150 PHE B O 1
ATOM 9062 N N . GLY B 1 166 ? -3.55394 2.00924 -34.46035 1.000 31.74472 151 GLY B N 1
ATOM 9063 C CA . GLY B 1 166 ? -2.36477 2.84221 -34.47941 1.000 32.63297 151 GLY B CA 1
ATOM 9064 C C . GLY B 1 166 ? -1.84816 3.18808 -33.09586 1.000 29.66201 151 GLY B C 1
ATOM 9065 O O . GLY B 1 166 ? -0.63167 3.28597 -32.88930 1.000 37.43578 151 GLY B O 1
ATOM 9069 N N . LYS B 1 167 ? -2.75541 3.35477 -32.13466 1.000 33.52367 152 LYS B N 1
ATOM 9070 C CA . LYS B 1 167 ? -2.35264 3.59290 -30.75412 1.000 37.71286 152 LYS B CA 1
ATOM 9071 C C . LYS B 1 167 ? -1.66560 2.36770 -30.16069 1.000 40.27952 152 LYS B C 1
ATOM 9072 O O . LYS B 1 167 ? -0.61575 2.48159 -29.51441 1.000 37.29401 152 LYS B O 1
ATOM 9091 N N . CYS B 1 168 ? -2.25837 1.18666 -30.35755 1.000 33.26014 153 CYS B N 1
ATOM 9092 C CA . CYS B 1 168 ? -1.62395 -0.05056 -29.91023 1.000 36.21096 153 CYS B CA 1
ATOM 9093 C C . CYS B 1 168 ? -0.23867 -0.21370 -30.52016 1.000 38.94903 153 CYS B C 1
ATOM 9094 O O . CYS B 1 168 ? 0.69533 -0.66486 -29.84798 1.000 36.58863 153 CYS B O 1
ATOM 9102 N N . ILE B 1 169 ? -0.07183 0.15305 -31.79088 1.000 30.47425 154 ILE B N 1
ATOM 9103 C CA . ILE B 1 169 ? 1.26097 0.06306 -32.37830 1.000 31.61319 154 ILE B CA 1
ATOM 9104 C C . ILE B 1 169 ? 2.23172 0.97736 -31.64938 1.000 42.35348 154 ILE B C 1
ATOM 9105 O O . ILE B 1 169 ? 3.38445 0.60743 -31.39450 1.000 42.03066 154 ILE B O 1
ATOM 9121 N N . GLU B 1 170 ? 1.80027 2.19853 -31.33567 1.000 43.00892 155 GLU B N 1
ATOM 9122 C CA . GLU B 1 170 ? 2.66281 3.09493 -30.57449 1.000 47.58793 155 GLU B CA 1
ATOM 9123 C C . GLU B 1 170 ? 3.00932 2.48239 -29.22004 1.000 40.77298 155 GLU B C 1
ATOM 9124 O O . GLU B 1 170 ? 4.19008 2.34318 -28.87760 1.000 49.46094 155 GLU B O 1
ATOM 9136 N N . TYR B 1 171 ? 1.98845 2.08724 -28.45241 1.000 41.84257 156 TYR B N 1
ATOM 9137 C CA . TYR B 1 171 ? 2.21605 1.46521 -27.14884 1.000 51.59605 156 TYR B CA 1
ATOM 9138 C C . TYR B 1 171 ? 3.25455 0.35609 -27.25168 1.000 57.23237 156 TYR B C 1
ATOM 9139 O O . TYR B 1 171 ? 4.18805 0.27193 -26.44554 1.000 62.02336 156 TYR B O 1
ATOM 9157 N N . SER B 1 172 ? 3.10017 -0.51232 -28.24694 1.000 48.04804 157 SER B N 1
ATOM 9158 C CA . SER B 1 172 ? 3.96419 -1.67849 -28.33881 1.000 45.87789 157 SER B CA 1
ATOM 9159 C C . SER B 1 172 ? 5.41824 -1.29135 -28.56078 1.000 49.13505 157 SER B C 1
ATOM 9160 O O . SER B 1 172 ? 6.31919 -2.05713 -28.19974 1.000 54.38108 157 SER B O 1
ATOM 9168 N N . THR B 1 173 ? 5.67488 -0.11484 -29.14183 1.000 59.60363 158 THR B N 1
ATOM 9169 C CA . THR B 1 173 ? 7.03256 0.26182 -29.51407 1.000 68.47656 158 THR B CA 1
ATOM 9170 C C . THR B 1 173 ? 7.64458 1.35920 -28.65206 1.000 78.72588 158 THR B C 1
ATOM 9171 O O . THR B 1 173 ? 8.87450 1.48776 -28.63836 1.000 75.30723 158 THR B O 1
ATOM 9182 N N . ASN B 1 174 ? 6.83510 2.14880 -27.94485 1.000 89.02499 159 ASN B N 1
ATOM 9183 C CA . ASN B 1 174 ? 7.32009 3.29143 -27.16400 1.000 95.89690 159 ASN B CA 1
ATOM 9184 C C . ASN B 1 174 ? 6.85117 3.17356 -25.71735 1.000 85.15401 159 ASN B C 1
ATOM 9185 O O . ASN B 1 174 ? 6.10646 4.02461 -25.21825 1.000 83.88757 159 ASN B O 1
ATOM 9196 N N . PRO B 1 175 ? 7.28220 2.11958 -25.00498 1.000 88.43016 160 PRO B N 1
ATOM 9197 C CA . PRO B 1 175 ? 6.88026 1.83476 -23.62229 1.000 85.94440 160 PRO B CA 1
ATOM 9198 C C . PRO B 1 175 ? 6.57057 3.07106 -22.78885 1.000 88.84240 160 PRO B C 1
ATOM 9199 O O . PRO B 1 175 ? 5.49574 3.09411 -22.19061 1.000 88.62675 160 PRO B O 1
ATOM 9210 N N . GLY B 1 184 ? 12.45150 -1.94435 -12.36501 1.000 54.62830 169 GLY B N 1
ATOM 9211 C CA . GLY B 1 184 ? 13.56731 -2.60723 -11.71497 1.000 58.60697 169 GLY B CA 1
ATOM 9212 C C . GLY B 1 184 ? 14.77951 -2.86320 -12.59701 1.000 74.07195 169 GLY B C 1
ATOM 9213 O O . GLY B 1 184 ? 14.91982 -2.28255 -13.67196 1.000 73.93575 169 GLY B O 1
ATOM 9216 N N . THR B 1 185 ? 15.64735 -3.76663 -12.14037 1.000 60.35359 170 THR B N 1
ATOM 9217 C CA . THR B 1 185 ? 16.96092 -3.99618 -12.73064 1.000 37.11442 170 THR B CA 1
ATOM 9218 C C . THR B 1 185 ? 17.02363 -5.25533 -13.58707 1.000 36.05136 170 THR B C 1
ATOM 9219 O O . THR B 1 185 ? 18.11586 -5.68180 -13.97238 1.000 39.65255 170 THR B O 1
ATOM 9230 N N . ARG B 1 186 ? 15.89110 -5.86275 -13.87371 1.000 33.00031 171 ARG B N 1
ATOM 9231 C CA . ARG B 1 186 ? 15.82878 -7.10743 -14.63070 1.000 34.92460 171 ARG B CA 1
ATOM 9232 C C . ARG B 1 186 ? 14.78006 -6.90961 -15.70915 1.000 28.00754 171 ARG B C 1
ATOM 9233 O O . ARG B 1 186 ? 13.66123 -7.41934 -15.61267 1.000 32.01705 171 ARG B O 1
ATOM 9254 N N . PRO B 1 187 ? 15.10258 -6.12771 -16.73044 1.000 30.57452 172 PRO B N 1
ATOM 9255 C CA . PRO B 1 187 ? 14.13490 -5.92048 -17.80826 1.000 35.40307 172 PRO B CA 1
ATOM 9256 C C . PRO B 1 187 ? 13.82914 -7.22611 -18.52360 1.000 34.20078 172 PRO B C 1
ATOM 9257 O O . PRO B 1 187 ? 14.69132 -8.09412 -18.69143 1.000 29.50459 172 PRO B O 1
ATOM 9268 N N . ALA B 1 188 ? 12.58568 -7.34287 -18.96158 1.000 33.47851 173 ALA B N 1
ATOM 9269 C CA . ALA B 1 188 ? 12.12600 -8.51111 -19.68884 1.000 26.40836 173 ALA B CA 1
ATOM 9270 C C . ALA B 1 188 ? 11.16504 -8.05987 -20.77498 1.000 35.44614 173 ALA B C 1
ATOM 9271 O O . ALA B 1 188 ? 10.49366 -7.03454 -20.64449 1.000 37.99016 173 ALA B O 1
ATOM 9278 N N . LYS B 1 189 ? 11.10908 -8.82890 -21.84643 1.000 29.15378 174 LYS B N 1
ATOM 9279 C CA . LYS B 1 189 ? 10.08368 -8.66212 -22.86365 1.000 29.20025 174 LYS B CA 1
ATOM 9280 C C . LYS B 1 189 ? 9.27625 -9.94735 -22.93379 1.000 26.24492 174 LYS B C 1
ATOM 9281 O O . LYS B 1 189 ? 9.80449 -11.04675 -22.70776 1.000 23.54365 174 LYS B O 1
ATOM 9300 N N . GLY B 1 190 ? 7.97328 -9.80513 -23.19379 1.000 23.25126 175 GLY B N 1
ATOM 9301 C CA . GLY B 1 190 ? 7.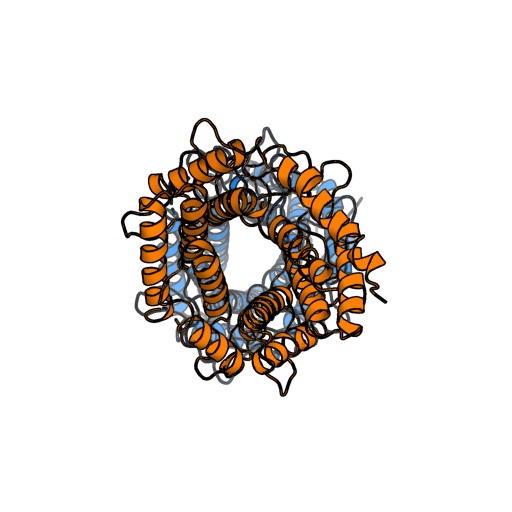05069 -10.92023 -23.14611 1.000 21.85742 175 GLY B CA 1
ATOM 9302 C C . GLY B 1 190 ? 6.50832 -11.23146 -24.52704 1.000 22.25555 175 GLY B C 1
ATOM 9303 O O . GLY B 1 190 ? 6.33887 -10.33381 -25.35411 1.000 23.48501 175 GLY B O 1
ATOM 9307 N N . ILE B 1 191 ? 6.24997 -12.51502 -24.76739 1.000 19.22734 176 ILE B N 1
ATOM 9308 C CA . ILE B 1 191 ? 5.73401 -12.94819 -26.06813 1.000 18.99937 176 ILE B CA 1
ATOM 9309 C C . ILE B 1 191 ? 4.30777 -12.48222 -26.29343 1.000 19.31413 176 ILE B C 1
ATOM 9310 O O . ILE B 1 191 ? 3.86158 -12.40241 -27.44517 1.000 21.62239 176 ILE B O 1
ATOM 9326 N N . GLY B 1 192 ? 3.58597 -12.14085 -25.23096 1.000 20.30546 177 GLY B N 1
ATOM 9327 C CA . GLY B 1 192 ? 2.17593 -11.82712 -25.38590 1.000 21.00759 177 GLY B CA 1
ATOM 9328 C C . GLY B 1 192 ? 1.90457 -10.63244 -26.27300 1.000 22.65871 177 GLY B C 1
ATOM 9329 O O . GLY B 1 192 ? 0.87609 -10.58875 -26.94910 1.000 22.82887 177 GLY B O 1
ATOM 9333 N N . VAL B 1 193 ? 2.78615 -9.64208 -26.26118 1.000 21.80228 178 VAL B N 1
ATOM 9334 C CA . VAL B 1 193 ? 2.58452 -8.42411 -27.04757 1.000 26.13901 178 VAL B CA 1
ATOM 9335 C C . VAL B 1 193 ? 2.67438 -8.74044 -28.53609 1.000 24.44034 178 VAL B C 1
ATOM 9336 O O . VAL B 1 193 ? 1.71308 -8.45753 -29.25787 1.000 23.90309 178 VAL B O 1
ATOM 9349 N N . PRO B 1 194 ? 3.76819 -9.29836 -29.05915 1.000 21.93426 179 PRO B N 1
ATOM 9350 C CA . PRO B 1 194 ? 3.75247 -9.58938 -30.50933 1.000 21.57534 179 PRO B CA 1
ATOM 9351 C C . PRO B 1 194 ? 2.62439 -10.52950 -30.90445 1.000 22.10491 179 PRO B C 1
ATOM 9352 O O . PRO B 1 194 ? 2.05622 -10.37775 -31.99931 1.000 21.24688 179 PRO B O 1
ATOM 9363 N N . MET B 1 195 ? 2.29039 -11.49559 -30.04785 1.000 18.83063 180 MET B N 1
ATOM 9364 C CA . MET B 1 195 ? 1.22155 -12.44982 -30.34797 1.000 18.63441 180 MET B CA 1
ATOM 9365 C C . MET B 1 195 ? -0.12613 -11.75149 -30.45804 1.000 23.58487 180 MET B C 1
ATOM 9366 O O . MET B 1 195 ? -0.86429 -11.94755 -31.43166 1.000 23.59099 180 MET B O 1
ATOM 9380 N N . ILE B 1 196 ? -0.48422 -10.95286 -29.45507 1.000 20.73567 181 ILE B N 1
ATOM 9381 C CA . ILE B 1 196 ? -1.79477 -10.31068 -29.50739 1.000 22.26687 181 ILE B CA 1
ATOM 9382 C C . ILE B 1 196 ? -1.85163 -9.28915 -30.61859 1.000 23.12279 181 ILE B C 1
ATOM 9383 O O . ILE B 1 196 ? -2.89268 -9.12342 -31.26749 1.000 26.45447 181 ILE B O 1
ATOM 9399 N N . MET B 1 197 ? -0.75009 -8.58507 -30.87781 1.000 20.26561 182 MET B N 1
ATOM 9400 C CA . MET B 1 197 ? -0.75511 -7.60645 -31.94958 1.000 20.05159 182 MET B CA 1
ATOM 9401 C C . MET B 1 197 ? -0.89655 -8.31053 -33.29498 1.000 24.70917 182 MET B C 1
ATOM 9402 O O . MET B 1 197 ? -1.61191 -7.83775 -34.17645 1.000 22.95074 182 MET B O 1
ATOM 9416 N N . MET B 1 198 ? -0.27449 -9.48001 -33.43363 1.000 20.84568 183 MET B N 1
ATOM 9417 C CA . MET B 1 198 ? -0.38706 -10.22617 -34.68301 1.000 20.99731 183 MET B CA 1
ATOM 9418 C C . MET B 1 198 ? -1.83758 -10.60718 -34.95361 1.000 19.86329 183 MET B C 1
ATOM 9419 O O . MET B 1 198 ? -2.35314 -10.38300 -36.05669 1.000 22.94578 183 MET B O 1
ATOM 9433 N N . ASN B 1 199 ? -2.51857 -11.18795 -33.96800 1.000 20.54469 184 ASN B N 1
ATOM 9434 C CA . ASN B 1 199 ? -3.89016 -11.61766 -34.22003 1.000 24.28388 184 ASN B CA 1
ATOM 9435 C C . ASN B 1 199 ? -4.81484 -10.42842 -34.42295 1.000 20.54691 184 ASN B C 1
ATOM 9436 O O . ASN B 1 199 ? -5.78387 -10.51789 -35.18815 1.000 23.51109 184 ASN B O 1
ATOM 9447 N N . THR B 1 200 ? -4.56084 -9.31427 -33.73178 1.000 20.52836 185 THR B N 1
ATOM 9448 C CA . THR B 1 200 ? -5.34520 -8.10671 -33.94129 1.000 20.77450 185 THR B CA 1
ATOM 9449 C C . THR B 1 200 ? -5.21567 -7.62373 -35.37852 1.000 21.88062 185 THR B C 1
ATOM 9450 O O . THR B 1 200 ? -6.21552 -7.29197 -36.03673 1.000 23.51957 185 THR B O 1
ATOM 9461 N N . ALA B 1 201 ? -3.98482 -7.60745 -35.89983 1.000 23.21858 186 ALA B N 1
ATOM 9462 C CA . ALA B 1 201 ? -3.77184 -7.17795 -37.27524 1.000 26.18433 186 ALA B CA 1
ATOM 9463 C C . ALA B 1 201 ? -4.37062 -8.16830 -38.26896 1.000 23.13911 186 ALA B C 1
ATOM 9464 O O . ALA B 1 201 ? -4.86654 -7.76225 -39.33295 1.000 24.20160 186 ALA B O 1
ATOM 9471 N N . GLN B 1 202 ? -4.33111 -9.46388 -37.95411 1.000 20.06092 187 GLN B N 1
ATOM 9472 C CA . GLN B 1 202 ? -4.96549 -10.44455 -38.84261 1.000 20.56827 187 GLN B CA 1
ATOM 9473 C C . GLN B 1 202 ? -6.46839 -10.20373 -38.93562 1.000 23.40502 187 GLN B C 1
ATOM 9474 O O . GLN B 1 202 ? -7.04732 -10.19862 -40.03043 1.000 24.78577 187 GLN B O 1
ATOM 9488 N N . GLN B 1 203 ? -7.11951 -9.99859 -37.79168 1.000 22.52065 188 GLN B N 1
ATOM 9489 C CA . GLN B 1 203 ? -8.55580 -9.74978 -37.80182 1.000 21.63399 188 GLN B CA 1
ATOM 9490 C C . GLN B 1 203 ? -8.89407 -8.44804 -38.51027 1.000 29.07447 188 GLN B C 1
ATOM 9491 O O . GLN B 1 203 ? -9.89926 -8.36193 -39.22627 1.000 28.04124 188 GLN B O 1
ATOM 9505 N N . LEU B 1 204 ? -8.07809 -7.41759 -38.32772 1.000 25.01188 189 LEU B N 1
ATOM 9506 C CA . LEU B 1 204 ? -8.32429 -6.16746 -39.03137 1.000 28.65508 189 LEU B CA 1
ATOM 9507 C C . LEU B 1 204 ? -8.21917 -6.37811 -40.53734 1.000 29.10837 189 LEU B C 1
ATOM 9508 O O . LEU B 1 204 ? -9.08558 -5.94259 -41.29989 1.000 30.78730 189 LEU B O 1
ATOM 9524 N N . ARG B 1 205 ? -7.18235 -7.09679 -40.97176 1.000 27.29016 190 ARG B N 1
ATOM 9525 C CA . ARG B 1 205 ? -6.99945 -7.37398 -42.39442 1.000 29.32835 190 ARG B CA 1
ATOM 9526 C C . ARG B 1 205 ? -8.20191 -8.10301 -42.98543 1.000 30.20570 190 ARG B C 1
ATOM 9527 O O . ARG B 1 205 ? -8.65495 -7.78469 -44.09663 1.000 30.23476 190 ARG B O 1
ATOM 9548 N N . GLU B 1 206 ? -8.69784 -9.11541 -42.27233 1.000 27.43755 191 GLU B N 1
ATOM 9549 C CA . GLU B 1 206 ? -9.73775 -10.01651 -42.74982 1.000 31.50538 191 GLU B CA 1
ATOM 9550 C C . GLU B 1 206 ? -11.13586 -9.43576 -42.63515 1.000 33.85330 191 GLU B C 1
ATOM 9551 O O . GLU B 1 206 ? -12.08301 -10.03551 -43.15568 1.000 41.91403 191 GLU B O 1
ATOM 9563 N N . THR B 1 207 ? -11.29325 -8.28304 -41.99552 1.000 30.14347 192 THR B N 1
ATOM 9564 C CA . THR B 1 207 ? -12.59969 -7.65466 -41.87505 1.000 30.67111 192 THR B CA 1
ATOM 9565 C C . THR B 1 207 ? -12.68196 -6.42092 -42.77733 1.000 38.52142 192 THR B C 1
ATOM 9566 O O . THR B 1 207 ? -13.35506 -6.47055 -43.80330 1.000 39.94998 192 THR B O 1
ATOM 9577 N N . ILE B 1 208 ? -12.00356 -5.33492 -42.42872 1.000 28.83791 193 ILE B N 1
ATOM 9578 C CA . ILE B 1 208 ? -12.12620 -4.08875 -43.18492 1.000 31.87998 193 ILE B CA 1
ATOM 9579 C C . ILE B 1 208 ? -10.84765 -3.70766 -43.90317 1.000 31.79300 193 ILE B C 1
ATOM 9580 O O . ILE B 1 208 ? -10.88940 -2.82616 -44.77766 1.000 32.60892 193 ILE B O 1
ATOM 9596 N N . GLY B 1 209 ? -9.71852 -4.32419 -43.56131 1.000 35.80396 194 GLY B N 1
ATOM 9597 C CA . GLY B 1 209 ? -8.45404 -3.99688 -44.18022 1.000 33.55977 194 GLY B CA 1
ATOM 9598 C C . GLY B 1 209 ? -7.76988 -2.80876 -43.53357 1.000 34.90499 194 GLY B C 1
ATOM 9599 O O . GLY B 1 209 ? -8.42342 -1.90710 -42.99934 1.000 34.36571 194 GLY B O 1
ATOM 9603 N N . ASP B 1 210 ? -6.44828 -2.80721 -43.56601 1.000 34.71143 195 ASP B N 1
ATOM 9604 C CA . ASP B 1 210 ? -5.65265 -1.64760 -43.17344 1.000 26.35409 195 ASP B CA 1
ATOM 9605 C C . ASP B 1 210 ? -4.28651 -1.81615 -43.82123 1.000 32.96454 195 ASP B C 1
ATOM 9606 O O . ASP B 1 210 ? -3.70932 -2.91365 -43.78673 1.000 32.64124 195 ASP B O 1
ATOM 9615 N N . PRO B 1 211 ? -3.74378 -0.76996 -44.44075 1.000 34.25736 196 PRO B N 1
ATOM 9616 C CA . PRO B 1 211 ? -2.49196 -0.94737 -45.19112 1.000 33.33115 196 PRO B CA 1
ATOM 9617 C C . PRO B 1 211 ? -1.30580 -1.30037 -44.31670 1.000 34.63963 196 PRO B C 1
ATOM 9618 O O . PRO B 1 211 ? -0.30173 -1.79120 -44.84384 1.000 37.67075 196 PRO B O 1
ATOM 9629 N N . ARG B 1 212 ? -1.39480 -1.11875 -42.99472 1.000 31.76135 197 ARG B N 1
ATOM 9630 C CA . ARG B 1 212 ? -0.25215 -1.39724 -42.13722 1.000 34.59718 197 ARG B CA 1
ATOM 9631 C C . ARG B 1 212 ? -0.14747 -2.85494 -41.69403 1.000 32.20704 197 ARG B C 1
ATOM 9632 O O . ARG B 1 212 ? 0.87977 -3.23019 -41.11697 1.000 30.86442 197 ARG B O 1
ATOM 9653 N N . CYS B 1 213 ? -1.15314 -3.69847 -41.96123 1.000 29.56904 198 CYS B N 1
ATOM 9654 C CA . CYS B 1 213 ? -1.21954 -4.99531 -41.29591 1.000 30.29533 198 CYS B CA 1
ATOM 9655 C C . CYS B 1 213 ? -0.05440 -5.90154 -41.67305 1.000 29.62229 198 CYS B C 1
ATOM 9656 O O . CYS B 1 213 ? 0.55047 -6.54637 -40.81475 1.000 28.98786 198 CYS B O 1
ATOM 9664 N N . ASP B 1 214 ? 0.23134 -6.02288 -42.97094 1.000 31.02538 199 ASP B N 1
ATOM 9665 C CA . ASP B 1 214 ? 1.16091 -7.07542 -43.37068 1.000 30.61156 199 ASP B CA 1
ATOM 9666 C C . ASP B 1 214 ? 2.58290 -6.76265 -42.91178 1.000 29.48301 199 ASP B C 1
ATOM 9667 O O . ASP B 1 214 ? 3.30029 -7.66317 -42.45449 1.000 30.04976 199 ASP B O 1
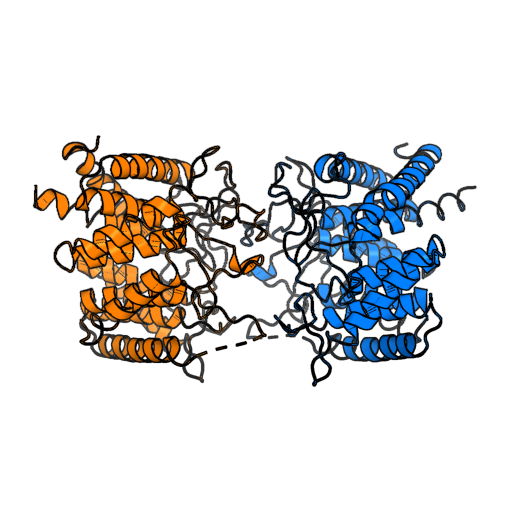ATOM 9676 N N A GLU B 1 215 ? 3.00063 -5.49360 -43.02096 0.424 31.52678 200 GLU B N 1
ATOM 9677 N N B GLU B 1 215 ? 3.01270 -5.50000 -43.02627 0.576 31.52156 200 GLU B N 1
ATOM 9678 C CA A GLU B 1 215 ? 4.36112 -5.11731 -42.64363 0.424 29.00850 200 GLU B CA 1
ATOM 9679 C CA B GLU B 1 215 ? 4.38063 -5.16187 -42.64083 0.576 28.97536 200 GLU B CA 1
ATOM 9680 C C A GLU B 1 215 ? 4.59567 -5.30754 -41.14733 0.424 28.84352 200 GLU B C 1
ATOM 9681 C C B GLU B 1 215 ? 4.59534 -5.33965 -41.13863 0.576 28.78749 200 GLU B C 1
ATOM 9682 O O A GLU B 1 215 ? 5.67791 -5.74283 -40.73569 0.424 29.79417 200 GLU B O 1
ATOM 9683 O O B GLU B 1 215 ? 5.66889 -5.78143 -40.71038 0.576 29.76528 200 GLU B O 1
ATOM 9706 N N . TRP B 1 216 ? 3.59910 -4.97924 -40.31719 1.000 27.74244 201 TRP B N 1
ATOM 9707 C CA . TRP B 1 216 ? 3.75113 -5.16978 -38.87384 1.000 26.31365 201 TRP B CA 1
ATOM 9708 C C . TRP B 1 216 ? 3.65894 -6.64299 -38.49768 1.000 25.91589 201 TRP B C 1
ATOM 9709 O O . TRP B 1 216 ? 4.33672 -7.09740 -37.56752 1.000 25.07798 201 TRP B O 1
ATOM 9730 N N . ILE B 1 217 ? 2.81599 -7.42076 -39.17601 1.000 26.41865 202 ILE B N 1
ATOM 9731 C CA . ILE B 1 217 ? 2.79438 -8.84443 -38.86937 1.000 21.76852 202 ILE B CA 1
ATOM 9732 C C . ILE B 1 217 ? 4.18337 -9.43391 -39.09506 1.000 26.39589 202 ILE B C 1
ATOM 9733 O O . ILE B 1 217 ? 4.68542 -10.21023 -38.27314 1.000 25.77601 202 ILE B O 1
ATOM 9749 N N . ASP B 1 218 ? 4.84637 -9.02821 -40.18464 1.000 23.91282 203 ASP B N 1
ATOM 9750 C CA . ASP B 1 218 ? 6.19818 -9.51247 -40.44719 1.000 27.25579 203 ASP B CA 1
ATOM 9751 C C . ASP B 1 218 ? 7.13545 -9.17841 -39.28857 1.000 24.72968 203 ASP B C 1
ATOM 9752 O O . ASP B 1 218 ? 7.94415 -10.01744 -38.88428 1.000 26.53133 203 ASP B O 1
ATOM 9761 N N . LYS B 1 219 ? 7.03473 -7.96098 -38.74422 1.000 24.52057 204 LYS B N 1
ATOM 9762 C CA . LYS B 1 219 ? 7.90650 -7.58628 -37.63235 1.000 23.26281 204 LYS B CA 1
ATOM 9763 C C . LYS B 1 219 ? 7.62654 -8.44019 -36.40357 1.000 22.27196 204 LYS B C 1
ATOM 9764 O O . LYS B 1 219 ? 8.56092 -8.87663 -35.71770 1.000 24.73014 204 LYS B O 1
ATOM 9783 N N . TRP B 1 220 ? 6.34766 -8.68880 -36.10192 1.000 22.38852 205 TRP B N 1
ATOM 9784 C CA . TRP B 1 220 ? 6.01762 -9.44319 -34.89491 1.000 21.56351 205 TRP B CA 1
ATOM 9785 C C . TRP B 1 220 ? 6.39154 -10.91190 -35.03627 1.000 23.47947 205 TRP B C 1
ATOM 9786 O O . TRP B 1 220 ? 6.81915 -11.54154 -34.06353 1.000 22.55411 205 TRP B O 1
ATOM 9807 N N . ILE B 1 221 ? 6.25728 -11.49094 -36.23978 1.000 21.22695 206 ILE B N 1
ATOM 9808 C CA . ILE B 1 221 ? 6.70945 -12.87205 -36.40308 1.000 21.50294 206 ILE B CA 1
ATOM 9809 C C . ILE B 1 221 ? 8.21298 -12.94478 -36.19715 1.000 21.73834 206 ILE B C 1
ATOM 9810 O O . ILE B 1 221 ? 8.72798 -13.86725 -35.55165 1.000 22.65830 206 ILE B O 1
ATOM 9826 N N . ASN B 1 222 ? 8.93304 -11.96477 -36.73015 1.000 25.29204 207 ASN B N 1
ATOM 9827 C CA . ASN B 1 222 ? 10.38151 -11.95547 -36.58657 1.000 21.06315 207 ASN B CA 1
ATOM 9828 C C . ASN B 1 222 ? 10.77713 -11.83547 -35.13062 1.000 24.65115 207 ASN B C 1
ATOM 9829 O O . ASN B 1 222 ? 11.73455 -12.47448 -34.68471 1.000 24.52177 207 ASN B O 1
ATOM 9840 N N . GLU B 1 223 ? 10.05040 -11.01658 -34.37235 1.000 22.36622 208 GLU B N 1
ATOM 9841 C CA . GLU B 1 223 ? 10.35826 -10.89371 -32.95434 1.000 20.69521 208 GLU B CA 1
ATOM 9842 C C . GLU B 1 223 ? 10.13854 -12.21605 -32.23968 1.000 22.39762 208 GLU B C 1
ATOM 9843 O O . GLU B 1 223 ? 10.95677 -12.63327 -31.40824 1.000 22.67787 208 GLU B O 1
ATOM 9855 N N . ILE B 1 224 ? 9.03154 -12.89038 -32.54051 1.000 20.68797 209 ILE B N 1
ATOM 9856 C CA . ILE B 1 224 ? 8.78389 -14.18554 -31.92553 1.000 20.14586 209 ILE B CA 1
ATOM 9857 C C . ILE B 1 224 ? 9.90662 -15.15280 -32.26641 1.000 20.85489 209 ILE B C 1
ATOM 9858 O O . ILE B 1 224 ? 10.49478 -15.78509 -31.38223 1.000 23.12894 209 ILE B O 1
ATOM 9874 N N . GLU B 1 225 ? 10.25508 -15.25262 -33.55159 1.000 22.25611 210 GLU B N 1
ATOM 9875 C CA . GLU B 1 225 ? 11.24220 -16.24345 -33.95685 1.000 22.66379 210 GLU B CA 1
ATOM 9876 C C . GLU B 1 225 ? 12.61896 -15.93178 -33.37085 1.000 25.41911 210 GLU B C 1
ATOM 9877 O O . GLU B 1 225 ? 13.32022 -16.83190 -32.89040 1.000 26.14777 210 GLU B O 1
ATOM 9889 N N . THR B 1 226 ? 12.98861 -14.65431 -33.35648 1.000 23.14606 211 THR B N 1
ATOM 9890 C CA . THR B 1 226 ? 14.34367 -14.25233 -32.98119 1.000 23.08093 211 THR B CA 1
ATOM 9891 C C . THR B 1 226 ? 14.59473 -14.38459 -31.49091 1.000 24.47859 211 THR B C 1
ATOM 9892 O O . THR B 1 226 ? 15.67658 -14.80782 -31.07981 1.000 27.53719 211 THR B O 1
ATOM 9903 N N . TYR B 1 227 ? 13.63059 -13.99161 -30.67136 1.000 20.91574 212 TYR B N 1
ATOM 9904 C CA . TYR B 1 227 ? 13.86030 -13.84860 -29.24525 1.000 20.72358 212 TYR B CA 1
ATOM 9905 C C . TYR B 1 227 ? 13.28185 -14.98676 -28.41905 1.000 21.25750 212 TYR B C 1
ATOM 9906 O O . TYR B 1 227 ? 13.85894 -15.32069 -27.37953 1.000 23.14201 212 TYR B O 1
ATOM 9924 N N . PHE B 1 228 ? 12.14806 -15.57142 -28.84037 1.000 19.38051 213 PHE B N 1
ATOM 9925 C CA . PHE B 1 228 ? 11.39790 -16.47604 -27.97582 1.000 17.57998 213 PHE B CA 1
ATOM 9926 C C . PHE B 1 228 ? 11.48729 -17.93958 -28.36720 1.000 21.73186 213 PHE B C 1
ATOM 9927 O O . PHE B 1 228 ? 11.24764 -18.79076 -27.52005 1.000 20.44243 213 PHE B O 1
ATOM 9944 N N . VAL B 1 229 ? 11.78903 -18.26748 -29.61123 1.000 19.99642 214 VAL B N 1
ATOM 9945 C CA . VAL B 1 229 ? 11.86172 -19.66577 -30.01823 1.000 20.87061 214 VAL B CA 1
ATOM 9946 C C . VAL B 1 229 ? 13.30417 -20.11302 -29.87152 1.000 22.43270 214 VAL B C 1
ATOM 9947 O O . VAL B 1 229 ? 14.20355 -19.50991 -30.45299 1.000 23.52355 214 VAL B O 1
ATOM 9960 N N . LYS B 1 230 ? 13.52081 -21.13447 -29.04464 1.000 21.67809 215 LYS B N 1
ATOM 9961 C CA . LYS B 1 230 ? 14.84912 -21.65529 -28.73760 1.000 20.58280 215 LYS B CA 1
ATOM 9962 C C . LYS B 1 230 ? 14.95633 -23.05599 -29.31290 1.000 21.39914 215 LYS B C 1
ATOM 9963 O O . LYS B 1 230 ? 14.45285 -24.01399 -28.73037 1.000 22.28892 215 LYS B O 1
ATOM 9982 N N . ASP B 1 231 ? 15.65238 -23.19247 -30.44869 1.000 22.52302 216 ASP B N 1
ATOM 9983 C CA . ASP B 1 231 ? 15.75238 -24.51150 -31.06153 1.000 26.05317 216 ASP B CA 1
ATOM 9984 C C . ASP B 1 231 ? 16.68017 -25.43823 -30.29127 1.000 26.74683 216 ASP B C 1
ATOM 9985 O O . ASP B 1 231 ? 16.44418 -26.65149 -30.25401 1.000 33.27034 216 ASP B O 1
ATOM 9994 N N . ASP B 1 232 ? 17.74951 -24.90025 -29.69075 1.000 25.32705 217 ASP B N 1
ATOM 9995 C CA . ASP B 1 232 ? 18.73617 -25.75754 -29.04637 1.000 28.54718 217 ASP B CA 1
ATOM 9996 C C . ASP B 1 232 ? 18.12233 -26.56098 -27.91005 1.000 30.27630 217 ASP B C 1
ATOM 9997 O O . ASP B 1 232 ? 18.45610 -27.73469 -27.72213 1.000 32.86018 217 ASP B O 1
ATOM 10006 N N . ILE B 1 233 ? 17.19761 -25.96653 -27.16023 1.000 27.39306 218 ILE B N 1
ATOM 10007 C CA . ILE B 1 233 ? 16.54640 -26.65183 -26.05296 1.000 27.34130 218 ILE B CA 1
ATOM 10008 C C . ILE B 1 233 ? 15.10080 -27.00207 -26.35250 1.000 23.03419 218 ILE B C 1
ATOM 10009 O O . ILE B 1 233 ? 14.40065 -27.52277 -25.46534 1.000 26.83568 218 ILE B O 1
ATOM 10025 N N . ARG B 1 234 ? 14.63160 -26.75534 -27.57385 1.000 20.87110 219 ARG B N 1
ATOM 10026 C CA . ARG B 1 234 ? 13.28235 -27.10722 -27.99613 1.000 17.76207 219 ARG B CA 1
ATOM 10027 C C . ARG B 1 234 ? 12.25113 -26.50687 -27.04364 1.000 18.44732 219 ARG B C 1
ATOM 10028 O O . ARG B 1 234 ? 11.49129 -27.20862 -26.37064 1.000 19.41734 219 ARG B O 1
ATOM 10049 N N . CYS B 1 235 ? 12.21895 -25.18062 -27.02240 1.000 18.08968 220 CYS B N 1
ATOM 10050 C CA . CYS B 1 235 ? 11.32557 -24.46305 -26.13231 1.000 19.27151 220 CYS B CA 1
ATOM 10051 C C . CYS B 1 235 ? 10.88192 -23.16050 -26.76824 1.000 19.63674 220 CYS B C 1
ATOM 10052 O O . CYS B 1 235 ? 11.60568 -22.56484 -27.56371 1.000 19.95411 220 CYS B O 1
ATOM 10060 N N . VAL B 1 236 ? 9.68386 -22.71677 -26.39549 1.000 17.94964 221 VAL B N 1
ATOM 10061 C CA . VAL B 1 236 ? 9.21242 -21.37151 -26.67249 1.000 14.67265 221 VAL B CA 1
ATOM 10062 C C . VAL B 1 236 ? 9.06613 -20.67833 -25.32105 1.000 15.78124 221 VAL B C 1
ATOM 10063 O O . VAL B 1 236 ? 8.32095 -21.16548 -24.45749 1.000 18.43451 221 VAL B O 1
ATOM 10076 N N . MET B 1 237 ? 9.75272 -19.55454 -25.14056 1.000 17.83148 222 MET B N 1
ATOM 10077 C CA . MET B 1 237 ? 9.72649 -18.84156 -23.86088 1.000 17.76927 222 MET B CA 1
ATOM 10078 C C . MET B 1 237 ? 8.51248 -17.92683 -23.76638 1.000 17.14218 222 MET B C 1
ATOM 10079 O O . MET B 1 237 ? 7.93843 -17.50042 -24.76815 1.000 19.38171 222 MET B O 1
ATOM 10093 N N . GLU B 1 238 ? 8.10775 -17.62319 -22.52360 1.000 16.94759 223 GLU B N 1
ATOM 10094 C CA . GLU B 1 238 ? 7.12964 -16.56355 -22.29074 1.000 17.64465 223 GLU B CA 1
ATOM 10095 C C . GLU B 1 238 ? 7.77612 -15.19731 -22.16925 1.000 19.05562 223 GLU B C 1
ATOM 10096 O O . GLU B 1 238 ? 7.22603 -14.18748 -22.61465 1.000 21.78191 223 GLU B O 1
ATOM 10108 N N . GLN B 1 239 ? 8.91176 -15.15309 -21.47645 1.000 19.75949 224 GLN B N 1
ATOM 10109 C CA . GLN B 1 239 ? 9.65158 -13.93030 -21.22490 1.000 19.11836 224 GLN B CA 1
ATOM 10110 C C . GLN B 1 239 ? 11.12342 -14.21712 -21.46783 1.000 19.70498 224 GLN B C 1
ATOM 10111 O O . GLN B 1 239 ? 11.59515 -15.32336 -21.16784 1.000 22.18208 224 GLN B O 1
ATOM 10125 N N . VAL B 1 240 ? 11.84210 -13.21481 -21.96286 1.000 19.39490 225 VAL B N 1
ATOM 10126 C CA . VAL B 1 240 ? 13.29217 -13.27828 -22.12556 1.000 20.83648 225 VAL B CA 1
ATOM 10127 C C . VAL B 1 240 ? 13.84762 -11.90039 -21.79791 1.000 21.23845 225 VAL B C 1
ATOM 10128 O O . VAL B 1 240 ? 13.11218 -10.91734 -21.72986 1.000 23.65329 225 VAL B O 1
ATOM 10141 N N . ALA B 1 241 ? 15.16810 -11.83581 -21.58717 1.000 20.94148 226 ALA B N 1
ATOM 10142 C CA . ALA B 1 241 ? 15.82516 -10.55241 -21.44241 1.000 24.36914 226 ALA B CA 1
ATOM 10143 C C . ALA B 1 241 ? 15.82802 -9.80432 -22.77832 1.000 26.09576 226 ALA B C 1
ATOM 10144 O O . ALA B 1 241 ? 15.58297 -10.39937 -23.83783 1.000 26.17462 226 ALA B O 1
ATOM 10151 N N . PRO B 1 242 ? 16.11281 -8.49873 -22.75382 1.000 29.11998 227 PRO B N 1
ATOM 10152 C CA . PRO B 1 242 ? 16.07883 -7.72892 -24.01199 1.000 30.07285 227 PRO B CA 1
ATOM 10153 C C . PRO B 1 242 ? 16.98851 -8.26975 -25.10754 1.000 29.96656 227 PRO B C 1
ATOM 10154 O O . PRO B 1 242 ? 16.72696 -8.00564 -26.28769 1.000 35.93875 227 PRO B O 1
ATOM 10165 N N . ASP B 1 243 ? 18.05460 -8.99533 -24.77422 1.000 30.84435 228 ASP B N 1
ATOM 10166 C CA . ASP B 1 243 ? 18.91789 -9.56294 -25.79841 1.000 30.31108 228 ASP B CA 1
ATOM 10167 C C . ASP B 1 243 ? 18.50865 -10.97519 -26.17775 1.000 34.74053 228 ASP B C 1
ATOM 10168 O O . ASP B 1 243 ? 19.22517 -11.63888 -26.93045 1.000 33.24353 228 ASP B O 1
ATOM 10177 N N . GLY B 1 244 ? 17.37961 -11.44848 -25.67366 1.000 25.73345 229 GLY B N 1
ATOM 10178 C CA . GLY B 1 244 ? 16.91637 -12.77602 -25.97779 1.000 24.99499 229 GLY B CA 1
ATOM 10179 C C . GLY B 1 244 ? 17.35281 -13.84520 -24.99947 1.000 30.20726 229 GLY B C 1
ATOM 10180 O O . GLY B 1 244 ? 16.91004 -14.99121 -25.13436 1.000 26.17417 229 GLY B O 1
ATOM 10184 N N . SER B 1 245 ? 18.19772 -13.52108 -24.02019 1.000 25.70812 230 SER B N 1
ATOM 10185 C CA . SER B 1 245 ? 18.71182 -14.58030 -23.15528 1.000 22.32142 230 SER B CA 1
ATOM 10186 C C . SER B 1 245 ? 17.65807 -15.01666 -22.14174 1.000 22.50515 230 SER B C 1
ATOM 10187 O O . SER B 1 245 ? 16.73991 -14.26551 -21.78837 1.000 25.73770 230 SER B O 1
ATOM 10195 N N . ILE B 1 246 ? 17.78160 -16.27224 -21.71913 1.000 21.74876 231 ILE B N 1
ATOM 10196 C CA . ILE B 1 246 ? 16.89989 -16.82247 -20.70068 1.000 18.85395 231 ILE B CA 1
ATOM 10197 C C . ILE B 1 246 ? 17.22165 -16.18703 -19.35664 1.000 21.89192 231 ILE B C 1
ATOM 10198 O O . ILE B 1 246 ? 18.38968 -16.06067 -18.96284 1.000 25.04890 231 ILE B O 1
ATOM 10214 N N . ILE B 1 247 ? 16.16579 -15.79192 -18.64436 1.000 19.73500 232 ILE B N 1
ATOM 10215 C CA . ILE B 1 247 ? 16.27579 -15.24276 -17.29769 1.000 23.56470 232 ILE B CA 1
ATOM 10216 C C . ILE B 1 247 ? 16.09569 -16.40472 -16.32533 1.000 19.84654 232 ILE B C 1
ATOM 10217 O O . ILE B 1 247 ? 15.00079 -16.94531 -16.17743 1.000 19.33639 232 ILE B O 1
ATOM 10233 N N . ASP B 1 248 ? 17.18442 -16.77998 -15.64480 1.000 21.40614 233 ASP B N 1
ATOM 10234 C CA . ASP B 1 248 ? 17.19626 -17.97800 -14.79756 1.000 22.45155 233 ASP B CA 1
ATOM 10235 C C . ASP B 1 248 ? 16.77477 -17.61038 -13.37091 1.000 18.22814 233 ASP B C 1
ATOM 10236 O O . ASP B 1 248 ? 17.53803 -17.67590 -12.40925 1.000 22.87410 233 ASP B O 1
ATOM 10245 N N . HIS B 1 249 ? 15.50171 -17.23331 -13.27648 1.000 16.92986 234 HIS B N 1
ATOM 10246 C CA . HIS B 1 249 ? 14.78245 -16.93378 -12.04622 1.000 17.37747 234 HIS B CA 1
ATOM 10247 C C . HIS B 1 249 ? 13.36286 -17.45294 -12.21231 1.000 21.45715 234 HIS B C 1
ATOM 10248 O O . HIS B 1 249 ? 12.90733 -17.77295 -13.31735 1.000 20.18001 234 HIS B O 1
ATOM 10262 N N . ILE B 1 250 ? 12.65067 -17.53977 -11.09240 1.000 19.90632 235 ILE B N 1
ATOM 10263 C CA . ILE B 1 250 ? 11.35130 -18.21312 -11.04695 1.000 17.40804 235 ILE B CA 1
ATOM 10264 C C . ILE B 1 250 ? 10.42331 -17.71250 -12.14891 1.000 20.04788 235 ILE B C 1
ATOM 10265 O O . ILE B 1 250 ? 9.88867 -18.50975 -12.92800 1.000 21.02953 235 ILE B O 1
ATOM 10281 N N . ASP B 1 251 ? 10.21499 -16.39406 -12.24064 1.000 20.47721 236 ASP B N 1
ATOM 10282 C CA . ASP B 1 251 ? 9.28541 -15.89733 -13.27644 1.000 18.85968 236 ASP B CA 1
ATOM 10283 C C . ASP B 1 251 ? 9.83827 -16.12758 -14.68630 1.000 20.03191 236 ASP B C 1
ATOM 10284 O O . ASP B 1 251 ? 9.09742 -16.51907 -15.60383 1.000 23.41114 236 ASP B O 1
ATOM 10293 N N . GLY B 1 252 ? 11.11746 -15.84511 -14.89696 1.000 17.64654 237 GLY B N 1
ATOM 10294 C CA . GLY B 1 252 ? 11.68223 -15.93534 -16.23562 1.000 21.59142 237 GLY B CA 1
ATOM 10295 C C . GLY B 1 252 ? 11.70303 -17.34248 -16.78561 1.000 22.32451 237 GLY B C 1
ATOM 10296 O O . GLY B 1 252 ? 11.70329 -17.54248 -18.00092 1.000 21.17062 237 GLY B O 1
ATOM 10300 N N . ARG B 1 253 ? 11.72174 -18.34191 -15.91673 1.000 16.77958 238 ARG B N 1
ATOM 10301 C CA . ARG B 1 253 ? 11.75367 -19.72469 -16.36493 1.000 16.66348 238 ARG B CA 1
ATOM 10302 C C . ARG B 1 253 ? 10.36403 -20.28582 -16.65243 1.000 17.12815 238 ARG B C 1
ATOM 10303 O O . ARG B 1 253 ? 10.26239 -21.41436 -17.15985 1.000 16.71491 238 ARG B O 1
ATOM 10324 N N . THR B 1 254 ? 9.30277 -19.56108 -16.27285 1.000 17.60626 239 THR B N 1
ATOM 10325 C CA . THR B 1 254 ? 7.95324 -20.10540 -16.31451 1.000 16.38506 239 THR B CA 1
ATOM 10326 C C . THR B 1 254 ? 7.42186 -20.06118 -17.73712 1.000 16.10282 239 THR B C 1
ATOM 10327 O O . THR B 1 254 ? 7.47297 -19.01372 -18.39526 1.000 20.07332 239 THR B O 1
ATOM 10338 N N . LEU B 1 255 ? 6.98071 -21.21175 -18.21728 1.000 14.53523 240 LEU B N 1
ATOM 10339 C CA . LEU B 1 255 ? 6.42916 -21.39705 -19.54345 1.000 14.20418 240 LEU B CA 1
ATOM 10340 C C . LEU B 1 255 ? 4.92451 -21.55074 -19.49626 1.000 16.18184 240 LEU B C 1
ATOM 10341 O O . LEU B 1 255 ? 4.35531 -22.02527 -18.51617 1.000 15.68725 240 LEU B O 1
ATOM 10357 N N . ASN B 1 256 ? 4.27542 -21.21762 -20.60106 1.000 16.11839 241 ASN B N 1
ATOM 10358 C CA . ASN B 1 256 ? 2.83909 -21.42677 -20.74020 1.000 16.88975 241 ASN B CA 1
ATOM 10359 C C . ASN B 1 256 ? 2.59231 -22.13730 -22.05776 1.000 16.53210 241 ASN B C 1
ATOM 10360 O O . ASN B 1 256 ? 2.48936 -21.47920 -23.10980 1.000 16.84898 241 ASN B O 1
ATOM 10371 N N . PRO B 1 257 ? 2.52404 -23.46568 -22.04790 1.000 13.57878 242 PRO B N 1
ATOM 10372 C CA . PRO B 1 257 ? 2.40590 -24.20284 -23.31470 1.000 13.68375 242 PRO B CA 1
ATOM 10373 C C . PRO B 1 257 ? 1.22384 -23.78574 -24.15983 1.000 16.11063 242 PRO B C 1
ATOM 10374 O O . PRO B 1 257 ? 1.35331 -23.65359 -25.39103 1.000 15.94016 242 PRO B O 1
ATOM 10385 N N . GLY B 1 258 ? 0.05730 -23.60782 -23.55760 1.000 16.72175 243 GLY B N 1
ATOM 10386 C CA . GLY B 1 258 ? -1.11514 -23.21992 -24.33783 1.000 16.97847 243 GLY B CA 1
ATOM 10387 C C . GLY B 1 258 ? -0.95323 -21.86067 -24.97832 1.000 20.11632 243 GLY B C 1
ATOM 10388 O O . GLY B 1 258 ? -1.44085 -21.62884 -26.08443 1.000 17.71519 243 GLY B O 1
ATOM 10392 N N . HIS B 1 259 ? -0.28116 -20.94308 -24.30361 1.000 16.37232 244 HIS B N 1
ATOM 10393 C CA . HIS B 1 259 ? -0.05024 -19.62306 -24.86036 1.000 14.32180 244 HIS B CA 1
ATOM 10394 C C . HIS B 1 259 ? 0.87685 -19.69788 -26.05953 1.000 16.18529 244 HIS B C 1
ATOM 10395 O O . HIS B 1 259 ? 0.61307 -19.07785 -27.08926 1.000 16.84665 244 HIS B O 1
ATOM 10409 N N . ALA B 1 260 ? 1.96628 -20.44742 -25.93225 1.000 14.27312 245 ALA B N 1
ATOM 10410 C CA . ALA B 1 260 ? 2.90949 -20.61983 -27.04199 1.000 14.22144 245 ALA B CA 1
ATOM 10411 C C . ALA B 1 260 ? 2.22927 -21.26000 -28.23773 1.000 16.49546 245 ALA B C 1
ATOM 10412 O O . ALA B 1 260 ? 2.51315 -20.89730 -29.39369 1.000 16.68984 245 ALA B O 1
ATOM 10419 N N . ILE B 1 261 ? 1.33632 -22.21761 -27.99019 1.000 14.47334 246 ILE B N 1
ATOM 10420 C CA . ILE B 1 261 ? 0.66869 -22.92612 -29.08000 1.000 13.93474 246 ILE B CA 1
ATOM 10421 C C . ILE B 1 261 ? -0.40447 -22.05056 -29.72068 1.000 18.14766 246 ILE B C 1
ATOM 10422 O O . ILE B 1 261 ? -0.65187 -22.15103 -30.93074 1.000 16.71727 246 ILE B O 1
ATOM 10438 N N . GLU B 1 262 ? -1.02475 -21.15769 -28.96145 1.000 16.34660 247 GLU B N 1
ATOM 10439 C CA . GLU B 1 262 ? -1.85413 -20.11356 -29.55746 1.000 14.82229 247 GLU B CA 1
ATOM 10440 C C . GLU B 1 262 ? -1.05122 -19.28649 -30.55755 1.000 15.19148 247 GLU B C 1
ATOM 10441 O O . GLU B 1 262 ? -1.47263 -19.08625 -31.71471 1.000 17.05532 247 GLU B O 1
ATOM 10453 N N . GLY B 1 263 ? 0.15017 -18.87339 -30.18028 1.000 15.68089 248 GLY B N 1
ATOM 10454 C CA . GLY B 1 263 ? 1.01625 -18.17969 -31.11809 1.000 19.29936 248 GLY B CA 1
ATOM 10455 C C . GLY B 1 263 ? 1.36820 -19.03355 -32.32090 1.000 15.86772 248 GLY B C 1
ATOM 10456 O O . GLY B 1 263 ? 1.46070 -18.52655 -33.44227 1.000 17.00762 248 GLY B O 1
ATOM 10460 N N . ALA B 1 264 ? 1.56768 -20.32526 -32.11264 1.000 16.98864 249 ALA B N 1
ATOM 10461 C CA . ALA B 1 264 ? 1.90770 -21.18914 -33.24356 1.000 17.87903 249 ALA B CA 1
ATOM 10462 C C . ALA B 1 264 ? 0.79772 -21.19402 -34.27315 1.000 17.47670 249 ALA B C 1
ATOM 10463 O O . ALA B 1 264 ? 1.06116 -21.15233 -35.48423 1.000 18.42589 249 ALA B O 1
ATOM 10470 N N . TRP B 1 265 ? -0.46816 -21.26174 -33.84360 1.000 16.12211 250 TRP B N 1
ATOM 10471 C CA . TRP B 1 265 ? -1.48491 -21.34608 -34.87578 1.000 18.06990 250 TRP B CA 1
ATOM 10472 C C . TRP B 1 265 ? -1.73261 -19.98910 -35.52465 1.000 15.16346 250 TRP B C 1
ATOM 10473 O O . TRP B 1 265 ? -2.06656 -19.95303 -36.70334 1.000 16.49795 250 TRP B O 1
ATOM 10494 N N . PHE B 1 266 ? -1.53978 -18.86880 -34.80963 1.000 17.12082 251 PHE B N 1
ATOM 10495 C CA . PHE B 1 266 ? -1.56048 -17.56959 -35.47805 1.000 17.29064 251 PHE B CA 1
ATOM 10496 C C . PHE B 1 266 ? -0.57816 -17.57227 -36.64996 1.000 17.93595 251 PHE B C 1
ATOM 10497 O O . PHE B 1 266 ? -0.85296 -17.01478 -37.72640 1.000 18.61478 251 PHE B O 1
ATOM 10514 N N . ILE B 1 267 ? 0.60167 -18.14944 -36.43237 1.000 16.11736 252 ILE B N 1
ATOM 10515 C CA . ILE B 1 267 ? 1.63813 -18.18220 -37.46030 1.000 17.35646 252 ILE B CA 1
ATOM 10516 C C . ILE B 1 267 ? 1.24764 -19.13746 -38.57729 1.000 18.38326 252 ILE B C 1
ATOM 10517 O O . ILE B 1 267 ? 1.45035 -18.82925 -39.75068 1.000 18.98765 252 ILE B O 1
ATOM 10533 N N . LEU B 1 268 ? 0.68795 -20.30421 -38.24470 1.000 17.79454 253 LEU B N 1
ATOM 10534 C CA . LEU B 1 268 ? 0.21258 -21.19359 -39.30291 1.000 16.92569 253 LEU B CA 1
ATOM 10535 C C . LEU B 1 268 ? -0.91288 -20.54591 -40.10427 1.000 18.33318 253 LEU B C 1
ATOM 10536 O O . LEU B 1 268 ? -1.01492 -20.74098 -41.31830 1.000 20.16561 253 LEU B O 1
ATOM 10552 N N . HIS B 1 269 ? -1.78121 -19.77890 -39.43733 1.000 19.38830 254 HIS B N 1
ATOM 10553 C CA . HIS B 1 269 ? -2.83486 -19.05530 -40.14229 1.000 17.42808 254 HIS B CA 1
ATOM 10554 C C . HIS B 1 269 ? -2.24080 -18.07216 -41.13620 1.000 21.41215 254 HIS B C 1
ATOM 10555 O O . HIS B 1 269 ? -2.72183 -17.94751 -42.27491 1.000 21.82459 254 HIS B O 1
ATOM 10569 N N . GLU B 1 270 ? -1.18543 -17.37220 -40.72193 1.000 20.28365 255 GLU B N 1
ATOM 10570 C CA . GLU B 1 270 ? -0.48787 -16.45670 -41.61538 1.000 20.92376 255 GLU B CA 1
ATOM 10571 C C . GLU B 1 270 ? 0.15373 -17.21438 -42.76658 1.000 20.51748 255 GLU B C 1
ATOM 10572 O O . GLU B 1 270 ? 0.14391 -16.74349 -43.90063 1.000 22.11875 255 GLU B O 1
ATOM 10584 N N . ALA B 1 271 ? 0.70599 -18.39794 -42.48852 1.000 18.72673 256 ALA B N 1
ATOM 10585 C CA . ALA B 1 271 ? 1.29102 -19.17650 -43.58171 1.000 20.15475 256 ALA B CA 1
ATOM 10586 C C . ALA B 1 271 ? 0.24189 -19.49096 -44.62990 1.000 22.82503 256 ALA B C 1
ATOM 10587 O O . ALA B 1 271 ? 0.50634 -19.38737 -45.83517 1.000 25.90618 256 ALA B O 1
ATOM 10594 N N . LYS B 1 272 ? -0.95029 -19.90430 -44.18711 1.000 22.97009 257 LYS B N 1
ATOM 10595 C CA . LYS B 1 272 ? -2.02232 -20.23181 -45.12568 1.000 25.73584 257 LYS B CA 1
ATOM 10596 C C . LYS B 1 272 ? -2.40093 -19.02666 -45.94585 1.000 24.99540 257 LYS B C 1
ATOM 10597 O O . LYS B 1 272 ? -2.67574 -19.12809 -47.15679 1.000 27.34560 257 LYS B O 1
ATOM 10616 N N . TYR B 1 273 ? -2.44293 -17.87450 -45.29039 1.000 29.46934 258 TYR B N 1
ATOM 10617 C CA . TYR B 1 273 ? -2.81864 -16.64520 -45.95435 1.000 27.91739 258 TYR B CA 1
ATOM 10618 C C . TYR B 1 273 ? -1.81401 -16.28259 -47.03068 1.000 26.15970 258 TYR B C 1
ATOM 10619 O O . TYR B 1 273 ? -2.18253 -15.77472 -48.09332 1.000 31.66952 258 TYR B O 1
ATOM 10637 N N . ARG B 1 274 ? -0.53832 -16.53515 -46.76960 1.000 28.16118 259 ARG B N 1
ATOM 10638 C CA . ARG B 1 274 ? 0.54728 -16.29915 -47.71619 1.000 29.55817 259 ARG B CA 1
ATOM 10639 C C . ARG B 1 274 ? 0.82724 -17.51647 -48.58149 1.000 35.95968 259 ARG B C 1
ATOM 10640 O O . ARG B 1 274 ? 1.98062 -17.86901 -48.83683 1.000 31.59616 259 ARG B O 1
ATOM 10661 N N . ASN B 1 275 ? -0.23392 -18.19472 -49.00802 1.000 31.99419 260 ASN B N 1
ATOM 10662 C CA . ASN B 1 275 ? -0.14588 -19.27848 -49.98962 1.000 36.40419 260 ASN B CA 1
ATOM 10663 C C . ASN B 1 275 ? 0.70872 -20.43957 -49.48112 1.000 35.87261 260 ASN B C 1
ATOM 10664 O O . ASN B 1 275 ? 1.50646 -21.02126 -50.22137 1.000 35.18569 260 ASN B O 1
ATOM 10675 N N . ASN B 1 276 ? 0.54854 -20.77619 -48.20366 1.000 28.41890 261 ASN B N 1
ATOM 10676 C CA . ASN B 1 276 ? 1.23235 -21.92524 -47.61274 1.000 34.62454 261 ASN B CA 1
ATOM 10677 C C . ASN B 1 276 ? 2.74678 -21.73795 -47.64986 1.000 27.88040 261 ASN B C 1
ATOM 10678 O O . ASN B 1 276 ? 3.49531 -22.61015 -48.08793 1.000 27.33133 261 ASN B O 1
ATOM 10689 N N . ASP B 1 277 ? 3.18627 -20.57764 -47.17776 1.000 28.02533 262 ASP B N 1
ATOM 10690 C CA . ASP B 1 277 ? 4.58643 -20.20419 -47.05493 1.000 21.29272 262 ASP B CA 1
ATOM 10691 C C . ASP B 1 277 ? 5.34553 -21.25050 -46.25553 1.000 22.68695 262 ASP B C 1
ATOM 10692 O O . ASP B 1 277 ? 5.07981 -21.42366 -45.05828 1.000 22.43617 262 ASP B O 1
ATOM 10701 N N . PRO B 1 278 ? 6.28435 -21.97921 -46.86290 1.000 22.76043 263 PRO B N 1
ATOM 10702 C CA . PRO B 1 278 ? 6.89305 -23.09304 -46.12476 1.000 21.73101 263 PRO B CA 1
ATOM 10703 C C . PRO B 1 278 ? 7.72767 -22.63769 -44.94464 1.000 24.89558 263 PRO B C 1
ATOM 10704 O O . PRO B 1 278 ? 7.90868 -23.41328 -44.00407 1.000 23.50167 263 PRO B O 1
ATOM 10715 N N . ARG B 1 279 ? 8.27381 -21.42126 -44.98134 1.000 22.97041 264 ARG B N 1
ATOM 10716 C CA . ARG B 1 279 ? 9.06183 -20.94464 -43.84623 1.000 21.70017 264 ARG B CA 1
ATOM 10717 C C . ARG B 1 279 ? 8.19153 -20.74482 -42.62352 1.000 23.49420 264 ARG B C 1
ATOM 10718 O O . ARG B 1 279 ? 8.57525 -21.10470 -41.49770 1.000 24.57697 264 ARG B O 1
ATOM 10739 N N . LEU B 1 280 ? 7.02673 -20.14944 -42.81247 1.000 21.77675 265 LEU B N 1
ATOM 10740 C CA . LEU B 1 280 ? 6.12981 -19.95058 -41.69035 1.000 22.49295 265 LEU B CA 1
ATOM 10741 C C . LEU B 1 280 ? 5.50811 -21.26351 -41.22662 1.000 21.11378 265 LEU B C 1
ATOM 10742 O O . LEU B 1 280 ? 5.20815 -21.41046 -40.03053 1.000 20.44610 265 LEU B O 1
ATOM 10758 N N . ILE B 1 281 ? 5.28115 -22.21613 -42.14408 1.000 19.98434 266 ILE B N 1
ATOM 10759 C CA . ILE B 1 281 ? 4.80626 -23.53450 -41.72693 1.000 20.51681 266 ILE B CA 1
ATOM 10760 C C . ILE B 1 281 ? 5.83516 -24.18097 -40.80778 1.000 19.56170 266 ILE B C 1
ATOM 10761 O O . ILE B 1 281 ? 5.50325 -24.69214 -39.72946 1.000 20.08285 266 ILE B O 1
ATOM 10777 N N . LYS B 1 282 ? 7.10738 -24.11332 -41.18670 1.000 21.08412 267 LYS B N 1
ATOM 10778 C CA . LYS B 1 282 ? 8.16383 -24.69847 -40.37418 1.000 20.84952 267 LYS B CA 1
ATOM 10779 C C . LYS B 1 282 ? 8.21454 -24.03730 -39.00048 1.000 20.79873 267 LYS B C 1
ATOM 10780 O O . LYS B 1 282 ? 8.36144 -24.72004 -37.98184 1.000 21.98361 267 LYS B O 1
ATOM 10799 N N . LEU B 1 283 ? 8.07662 -22.71134 -38.94955 1.000 19.85782 268 LEU B N 1
ATOM 10800 C CA . LEU B 1 283 ? 8.12275 -22.02155 -37.66393 1.000 17.76762 268 LEU B CA 1
ATOM 10801 C C . LEU B 1 283 ? 6.94999 -22.42935 -36.78821 1.000 20.05196 268 LEU B C 1
ATOM 10802 O O . LEU B 1 283 ? 7.13458 -22.79603 -35.62442 1.000 20.87896 268 LEU B O 1
ATOM 10818 N N . GLY B 1 284 ? 5.73372 -22.36213 -37.31305 1.000 20.17858 269 GLY B N 1
ATOM 10819 C CA . GLY B 1 284 ? 4.58528 -22.70527 -36.48101 1.000 18.02592 269 GLY B CA 1
ATOM 10820 C C . GLY B 1 284 ? 4.61990 -24.14478 -36.01904 1.000 19.15406 269 GLY B C 1
ATOM 10821 O O . GLY B 1 284 ? 4.26513 -24.45851 -34.87699 1.000 19.02721 269 GLY B O 1
ATOM 10825 N N . CYS B 1 285 ? 5.05018 -25.04960 -36.88396 1.000 18.27684 270 CYS B N 1
ATOM 10826 C CA . CYS B 1 285 ? 5.06117 -26.45603 -36.52405 1.000 17.40035 270 CYS B CA 1
ATOM 10827 C C . CYS B 1 285 ? 6.09114 -26.75147 -35.43841 1.000 20.68832 270 CYS B C 1
ATOM 10828 O O . CYS B 1 285 ? 5.82810 -27.54818 -34.54172 1.000 21.11025 270 CYS B O 1
ATOM 10836 N N A LYS B 1 286 ? 7.27245 -26.13564 -35.48703 0.482 21.25959 271 LYS B N 1
ATOM 10837 N N B LYS B 1 286 ? 7.28050 -26.14642 -35.53798 0.518 21.33809 271 LYS B N 1
ATOM 10838 C CA A LYS B 1 286 ? 8.24501 -26.45610 -34.44691 0.482 21.78117 271 LYS B CA 1
ATOM 10839 C CA B LYS B 1 286 ? 8.29419 -26.30847 -34.50247 0.518 21.88654 271 LYS B CA 1
ATOM 10840 C C A LYS B 1 286 ? 7.83696 -25.85354 -33.10573 0.482 19.94092 271 LYS B C 1
ATOM 10841 C C B LYS B 1 286 ? 7.74758 -25.89108 -33.15348 0.518 19.83576 271 LYS B C 1
ATOM 10842 O O A LYS B 1 286 ? 8.12555 -26.44115 -32.05802 0.482 19.46495 271 LYS B O 1
ATOM 10843 O O B LYS B 1 286 ? 7.89531 -26.60113 -32.15025 0.518 20.23196 271 LYS B O 1
ATOM 10880 N N . MET B 1 287 ? 7.18471 -24.68788 -33.09931 1.000 18.59974 272 MET B N 1
ATOM 10881 C CA . MET B 1 287 ? 6.62034 -24.17568 -31.85144 1.000 16.88539 272 MET B CA 1
ATOM 10882 C C . MET B 1 287 ? 5.61142 -25.16075 -31.26876 1.000 17.57284 272 MET B C 1
ATOM 10883 O O . MET B 1 287 ? 5.62062 -25.43633 -30.05725 1.000 18.50107 272 MET B O 1
ATOM 10897 N N . LEU B 1 288 ? 4.72540 -25.68814 -32.09748 1.000 16.94412 273 LEU B N 1
ATOM 10898 C CA . LEU B 1 288 ? 3.76697 -26.68931 -31.64489 1.000 15.92681 273 LEU B CA 1
ATOM 10899 C C . LEU B 1 288 ? 4.46884 -27.95342 -31.15641 1.000 16.48298 273 LEU B C 1
ATOM 10900 O O . LEU B 1 288 ? 4.18120 -28.44786 -30.05557 1.000 18.80979 273 LEU B O 1
ATOM 10916 N N . ASP B 1 289 ? 5.40499 -28.48213 -31.93090 1.000 18.62992 274 ASP B N 1
ATOM 10917 C CA . ASP B 1 289 ? 6.10012 -29.69393 -31.51995 1.000 19.91979 274 ASP B CA 1
ATOM 10918 C C . ASP B 1 289 ? 6.76691 -29.49958 -30.17461 1.000 22.31304 274 ASP B C 1
ATOM 10919 O O . ASP B 1 289 ? 6.68449 -30.36540 -29.28695 1.000 20.62681 274 ASP B O 1
ATOM 10928 N N . TYR B 1 290 ? 7.48125 -28.38008 -30.03160 1.000 20.42572 275 TYR B N 1
ATOM 10929 C CA . TYR B 1 290 ? 8.24427 -28.14985 -28.80104 1.000 18.68010 275 TYR B CA 1
ATOM 10930 C C . TYR B 1 290 ? 7.32269 -28.13685 -27.60805 1.000 20.60364 275 TYR B C 1
ATOM 10931 O O . TYR B 1 290 ? 7.64423 -28.69728 -26.54454 1.000 19.53328 275 TYR B O 1
ATOM 10949 N N . MET B 1 291 ? 6.19819 -27.45585 -27.72356 1.000 17.92081 276 MET B N 1
ATOM 10950 C CA . MET B 1 291 ? 5.39373 -27.18508 -26.53509 1.000 15.95697 276 MET B CA 1
ATOM 10951 C C . MET B 1 291 ? 4.33536 -28.24563 -26.28704 1.000 18.50896 276 MET B C 1
ATOM 10952 O O . MET B 1 291 ? 3.88973 -28.38321 -25.14394 1.000 18.95824 276 MET B O 1
ATOM 10966 N N . TRP B 1 292 ? 3.97248 -29.03374 -27.30004 1.000 17.73816 277 TRP B N 1
ATOM 10967 C CA . TRP B 1 292 ? 3.24063 -30.26741 -27.04140 1.000 18.46237 277 TRP B CA 1
ATOM 10968 C C . TRP B 1 292 ? 4.05557 -31.19115 -26.14168 1.000 18.86051 277 TRP B C 1
ATOM 10969 O O . TRP B 1 292 ? 3.55094 -31.70651 -25.13452 1.000 18.48459 277 TRP B O 1
ATOM 10990 N N A ASP B 1 293 ? 5.32723 -31.41201 -26.48311 0.568 20.97570 278 ASP B N 1
ATOM 10991 N N B ASP B 1 293 ? 5.32701 -31.40532 -26.47582 0.432 20.98304 278 ASP B N 1
ATOM 10992 C CA A ASP B 1 293 ? 6.15086 -32.32156 -25.69237 0.568 19.08886 278 ASP B CA 1
ATOM 10993 C CA B ASP B 1 293 ? 6.12333 -32.33576 -25.68572 0.432 19.15299 278 ASP B CA 1
ATOM 10994 C C A ASP B 1 293 ? 6.28208 -31.83191 -24.25658 0.568 20.37284 278 ASP B C 1
ATOM 10995 C C B ASP B 1 293 ? 6.29219 -31.83697 -24.25357 0.432 20.37923 278 ASP B C 1
ATOM 10996 O O A ASP B 1 293 ? 6.25725 -32.63185 -23.31552 0.568 23.52797 278 ASP B O 1
ATOM 10997 O O B ASP B 1 293 ? 6.31371 -32.63556 -23.30994 0.432 23.58929 278 ASP B O 1
ATOM 11014 N N . ARG B 1 294 ? 6.41162 -30.52408 -24.06943 1.000 18.07347 279 ARG B N 1
ATOM 11015 C CA . ARG B 1 294 ? 6.59139 -30.00164 -22.71039 1.000 18.15827 279 ARG B CA 1
ATOM 11016 C C . ARG B 1 294 ? 5.27804 -29.89472 -21.95207 1.000 20.55879 279 ARG B C 1
ATOM 11017 O O . ARG B 1 294 ? 5.28342 -29.95486 -20.71452 1.000 20.51179 279 ARG B O 1
ATOM 11038 N N . GLY B 1 295 ? 4.16265 -29.71521 -22.65557 1.000 16.30290 280 GLY B N 1
ATOM 11039 C CA . GLY B 1 295 ? 2.91669 -29.37727 -21.99725 1.000 16.73628 280 GLY B CA 1
ATOM 11040 C C . GLY B 1 295 ? 1.92756 -30.50872 -21.79622 1.000 18.71269 280 GLY B C 1
ATOM 11041 O O . GLY B 1 295 ? 1.06332 -30.40325 -20.91522 1.000 17.73790 280 GLY B O 1
ATOM 11045 N N . TRP B 1 296 ? 1.99928 -31.56887 -22.58384 1.000 17.92297 281 TRP B N 1
ATOM 11046 C CA . TRP B 1 296 ? 1.03859 -32.66465 -22.45895 1.000 18.04725 281 TRP B CA 1
ATOM 11047 C C . TRP B 1 296 ? 1.36037 -33.50739 -21.22645 1.000 21.09270 281 TRP B C 1
ATOM 11048 O O . TRP B 1 296 ? 2.49442 -33.94910 -21.03229 1.000 21.10994 281 TRP B O 1
ATOM 11069 N N . ASP B 1 297 ? 0.35490 -33.70059 -20.37145 1.000 16.80200 282 ASP B N 1
ATOM 11070 C CA . ASP B 1 297 ? 0.49240 -34.45148 -19.12682 1.000 16.80925 282 ASP B CA 1
ATOM 11071 C C . ASP B 1 297 ? 0.41180 -35.93937 -19.43775 1.000 18.73438 282 ASP B C 1
ATOM 11072 O O . ASP B 1 297 ? -0.66090 -36.46369 -19.76465 1.000 18.25402 282 ASP B O 1
ATOM 11081 N N . LYS B 1 298 ? 1.55136 -36.62811 -19.33833 1.000 18.67627 283 LYS B N 1
ATOM 11082 C CA . LYS B 1 298 ? 1.61029 -38.04097 -19.65293 1.000 22.47957 283 LYS B CA 1
ATOM 11083 C C . LYS B 1 298 ? 0.96559 -38.92734 -18.60453 1.000 19.17812 283 LYS B C 1
ATOM 11084 O O . LYS B 1 298 ? 0.69164 -40.08920 -18.88682 1.000 22.26569 283 LYS B O 1
ATOM 11103 N N . GLU B 1 299 ? 0.69561 -38.39547 -17.41242 1.000 19.36768 284 GLU B N 1
ATOM 11104 C CA . GLU B 1 299 ? 0.08176 -39.19314 -16.36456 1.000 18.75951 284 GLU B CA 1
ATOM 11105 C C . GLU B 1 299 ? -1.43911 -39.16168 -16.45765 1.000 19.83592 284 GLU B C 1
ATOM 11106 O O . GLU B 1 299 ? -2.09412 -40.19712 -16.35541 1.000 22.05069 284 GLU B O 1
ATOM 11118 N N . HIS B 1 300 ? -2.00514 -37.96690 -16.62644 1.000 18.54248 285 HIS B N 1
ATOM 11119 C CA . HIS B 1 300 ? -3.45091 -37.80820 -16.57433 1.000 22.41832 285 HIS B CA 1
ATOM 11120 C C . HIS B 1 300 ? -4.07508 -37.35121 -17.87517 1.000 25.10313 285 HIS B C 1
ATOM 11121 O O . HIS B 1 300 ? -5.30981 -37.26159 -17.94476 1.000 24.42397 285 HIS B O 1
ATOM 11135 N N . GLY B 1 301 ? -3.26999 -36.99507 -18.86694 1.000 20.22118 286 GLY B N 1
ATOM 11136 C CA . GLY B 1 301 ? -3.75824 -36.34785 -20.06755 1.000 21.27989 286 GLY B CA 1
ATOM 11137 C C . GLY B 1 301 ? -4.03064 -34.86796 -19.86851 1.000 20.75116 286 GLY B C 1
ATOM 11138 O O . GLY B 1 301 ? -4.16654 -34.36677 -18.75944 1.000 19.91701 286 GLY B O 1
ATOM 11142 N N . GLY B 1 302 ? -4.12354 -34.14995 -20.98387 1.000 17.62203 287 GLY B N 1
ATOM 11143 C CA . GLY B 1 302 ? -4.42050 -32.73702 -20.95065 1.000 19.49078 287 GLY B CA 1
ATOM 11144 C C . GLY B 1 302 ? -3.16831 -31.87732 -20.95957 1.000 20.39949 287 GLY B C 1
ATOM 11145 O O . GLY B 1 302 ? -2.04350 -32.35741 -20.79146 1.000 21.61410 287 GLY B O 1
ATOM 11149 N N . ILE B 1 303 ? -3.38496 -30.57035 -21.13933 1.000 16.68839 288 ILE B N 1
ATOM 11150 C CA . ILE B 1 303 ? -2.30944 -29.59102 -21.23389 1.000 17.14614 288 ILE B CA 1
ATOM 11151 C C . ILE B 1 303 ? -2.14855 -28.91103 -19.87861 1.000 16.03563 288 ILE B C 1
ATOM 11152 O O . ILE B 1 303 ? -3.07853 -28.26629 -19.38446 1.000 16.85153 288 ILE B O 1
ATOM 11168 N N . LEU B 1 304 ? -0.94974 -29.01901 -19.30996 1.000 14.57422 289 LEU B N 1
ATOM 11169 C CA . LEU B 1 304 ? -0.62321 -28.34930 -18.05926 1.000 14.71623 289 LEU B CA 1
ATOM 11170 C C . LEU B 1 304 ? -0.52239 -26.84402 -18.27076 1.000 17.25387 289 LEU B C 1
ATOM 11171 O O . LEU B 1 304 ? -0.11741 -26.36691 -19.34381 1.000 17.43349 289 LEU B O 1
ATOM 11187 N N . TYR B 1 305 ? -0.88100 -26.08263 -17.25725 1.000 13.59515 290 TYR B N 1
ATOM 11188 C CA . TYR B 1 305 ? -0.97778 -24.64591 -17.43788 1.000 10.40179 290 TYR B CA 1
ATOM 11189 C C . TYR B 1 305 ? 0.39988 -24.00174 -17.53188 1.000 12.73552 290 TYR B C 1
ATOM 11190 O O . TYR B 1 305 ? 0.66259 -23.18854 -18.42861 1.000 15.40490 290 TYR B O 1
ATOM 11208 N N . PHE B 1 306 ? 1.26436 -24.27077 -16.55417 1.000 13.19387 291 PHE B N 1
ATOM 11209 C CA . PHE B 1 306 ? 2.63518 -23.79609 -16.56576 1.000 13.66130 291 PHE B CA 1
ATOM 11210 C C . PHE B 1 306 ? 3.63171 -24.93885 -16.48523 1.000 16.53725 291 PHE B C 1
ATOM 11211 O O . PHE B 1 306 ? 3.36943 -26.00110 -15.91462 1.000 17.68640 291 PHE B O 1
ATOM 11228 N N . ARG B 1 307 ? 4.82278 -24.70191 -17.05397 1.000 14.00688 292 ARG B N 1
ATOM 11229 C CA . ARG B 1 307 ? 5.97179 -25.56160 -16.90501 1.000 14.49085 292 ARG B CA 1
ATOM 11230 C C . ARG B 1 307 ? 7.17782 -24.66568 -16.63496 1.000 13.05329 292 ARG B C 1
ATOM 11231 O O . ARG B 1 307 ? 7.09018 -23.43168 -16.70014 1.000 15.81818 292 ARG B O 1
ATOM 11252 N N . ASP B 1 308 ? 8.31351 -25.29051 -16.32899 1.000 17.61971 293 ASP B N 1
ATOM 11253 C CA . ASP B 1 308 ? 9.57418 -24.59642 -16.08606 1.000 19.18433 293 ASP B CA 1
ATOM 11254 C C . ASP B 1 308 ? 10.57155 -25.05145 -17.14581 1.000 17.94053 293 ASP B C 1
ATOM 11255 O O . ASP B 1 308 ? 10.71189 -26.25453 -17.37326 1.000 18.09189 293 ASP B O 1
ATOM 11264 N N . VAL B 1 309 ? 11.29297 -24.10109 -17.73669 1.000 16.30121 294 VAL B N 1
ATOM 11265 C CA . VAL B 1 309 ? 12.20680 -24.42619 -18.83747 1.000 17.74551 294 VAL B CA 1
ATOM 11266 C C . VAL B 1 309 ? 13.25515 -25.45498 -18.43372 1.000 21.85431 294 VAL B C 1
ATOM 11267 O O . VAL B 1 309 ? 13.69000 -26.26713 -19.26535 1.000 20.91193 294 VAL B O 1
ATOM 11280 N N . TYR B 1 310 ? 13.67734 -25.46140 -17.16731 1.000 20.65171 295 TYR B N 1
ATOM 11281 C CA . TYR B 1 310 ? 14.70578 -26.38244 -16.68454 1.000 19.54913 295 TYR B CA 1
ATOM 11282 C C . TYR B 1 310 ? 14.13150 -27.43224 -15.74346 1.000 21.24162 295 TYR B C 1
ATOM 11283 O O . TYR B 1 310 ? 14.88296 -28.10850 -15.03110 1.000 24.15205 295 TYR B O 1
ATOM 11301 N N . ASN B 1 311 ? 12.80231 -27.55959 -15.73680 1.000 20.75150 296 ASN B N 1
ATOM 11302 C CA . ASN B 1 311 ? 12.05973 -28.55116 -14.97197 1.000 23.65055 296 ASN B CA 1
ATOM 11303 C C . ASN B 1 311 ? 12.27171 -28.37180 -13.47382 1.000 24.39287 296 ASN B C 1
ATOM 11304 O O . ASN B 1 311 ? 12.11362 -29.31012 -12.70080 1.000 25.10069 296 ASN B O 1
ATOM 11315 N N . LYS B 1 312 ? 12.57801 -27.14340 -13.06429 1.000 20.47745 297 LYS B N 1
ATOM 11316 C CA . LYS B 1 312 ? 12.51035 -26.79750 -11.64223 1.000 18.08583 297 LYS B CA 1
ATOM 11317 C C . LYS B 1 312 ? 11.03784 -26.72684 -11.24744 1.000 18.76131 297 LYS B C 1
ATOM 11318 O O . LYS B 1 312 ? 10.16296 -26.56184 -12.09464 1.000 20.03559 297 LYS B O 1
ATOM 11337 N N . PRO B 1 313 ? 10.72884 -26.88419 -9.95459 1.000 15.36945 298 PRO B N 1
ATOM 11338 C CA . PRO B 1 313 ? 9.31946 -26.82853 -9.56451 1.000 17.76087 298 PRO B CA 1
ATOM 11339 C C . PRO B 1 313 ? 8.73147 -25.46627 -9.88420 1.000 15.45988 298 PRO B C 1
ATOM 11340 O O . PRO B 1 313 ? 9.33076 -24.42362 -9.59776 1.000 18.01954 298 PRO B O 1
ATOM 11351 N N . VAL B 1 314 ? 7.53809 -25.47489 -10.46550 1.000 16.91267 299 VAL B N 1
ATOM 11352 C CA . VAL B 1 314 ? 6.88254 -24.21831 -10.78853 1.000 15.36920 299 VAL B CA 1
ATOM 11353 C C . VAL B 1 314 ? 6.18804 -23.65920 -9.54736 1.000 18.18025 299 VAL B C 1
ATOM 11354 O O . VAL B 1 314 ? 5.44049 -24.37984 -8.87076 1.000 18.78445 299 VAL B O 1
ATOM 11367 N N . GLN B 1 315 ? 6.32786 -22.34837 -9.32261 1.000 16.34456 300 GLN B N 1
ATOM 11368 C CA . GLN B 1 315 ? 5.82491 -21.75076 -8.07897 1.000 16.31066 300 GLN B CA 1
ATOM 11369 C C . GLN B 1 315 ? 4.40706 -21.18297 -8.18065 1.000 15.83635 300 GLN B C 1
ATOM 11370 O O . GLN B 1 315 ? 3.69276 -21.14943 -7.16796 1.000 17.76057 300 GLN B O 1
ATOM 11384 N N . GLU B 1 316 ? 3.94894 -20.73632 -9.34295 1.000 15.94687 301 GLU B N 1
ATOM 11385 C CA . GLU B 1 316 ? 2.58691 -20.22875 -9.43865 1.000 16.70493 301 GLU B CA 1
ATOM 11386 C C . GLU B 1 316 ? 1.60719 -21.33824 -9.08428 1.000 16.17478 301 GLU B C 1
ATOM 11387 O O . GLU B 1 316 ? 1.75089 -22.47844 -9.53395 1.000 16.40237 301 GLU B O 1
ATOM 11399 N N . TYR B 1 317 ? 0.57138 -20.99141 -8.29110 1.000 16.43481 302 TYR B N 1
ATOM 11400 C CA . TYR B 1 317 ? -0.12283 -22.05077 -7.56893 1.000 18.81515 302 TYR B CA 1
ATOM 11401 C C . TYR B 1 317 ? -0.90041 -22.97767 -8.48576 1.000 17.79571 302 TYR B C 1
ATOM 11402 O O . TYR B 1 317 ? -1.07829 -24.15545 -8.15279 1.000 18.34095 302 TYR B O 1
ATOM 11420 N N . TRP B 1 318 ? -1.40293 -22.46653 -9.61181 1.000 15.54002 303 TRP B N 1
ATOM 11421 C CA . TRP B 1 318 ? -2.26810 -23.22797 -10.50022 1.000 16.16048 303 TRP B CA 1
ATOM 11422 C C . TRP B 1 318 ? -1.51925 -23.89988 -11.63942 1.000 16.33557 303 TRP B C 1
ATOM 11423 O O . TRP B 1 318 ? -2.13842 -24.27407 -12.64328 1.000 16.55730 303 TRP B O 1
ATOM 11444 N N . GLN B 1 319 ? -0.21370 -24.10170 -11.47365 1.000 14.80441 304 GLN B N 1
ATOM 11445 C CA . GLN B 1 319 ? 0.63336 -24.58536 -12.55565 1.000 13.30805 304 GLN B CA 1
ATOM 11446 C C . GLN B 1 319 ? 0.19140 -25.93203 -13.12113 1.000 15.19224 304 GLN B C 1
ATOM 11447 O O . GLN B 1 319 ? 0.38098 -26.17486 -14.32042 1.000 17.15808 304 GLN B O 1
ATOM 11461 N N . ASP B 1 320 ? -0.35022 -26.84331 -12.30730 1.000 13.70963 305 ASP B N 1
ATOM 11462 C CA . ASP B 1 320 ? -0.71231 -28.17257 -12.80057 1.000 13.38069 305 ASP B CA 1
ATOM 11463 C C . ASP B 1 320 ? -2.21911 -28.33522 -13.05317 1.000 14.30283 305 ASP B C 1
ATOM 11464 O O . ASP B 1 320 ? -2.67632 -29.44595 -13.36209 1.000 17.41433 305 ASP B O 1
ATOM 11473 N N . MET B 1 321 ? -2.97796 -27.24492 -12.97682 1.000 14.99472 306 MET B N 1
ATOM 11474 C CA . MET B 1 321 ? -4.39920 -27.29740 -13.27227 1.000 14.23387 306 MET B CA 1
ATOM 11475 C C . MET B 1 321 ? -4.62728 -27.38991 -14.77255 1.000 13.76602 306 MET B C 1
ATOM 11476 O O . MET B 1 321 ? -3.75426 -27.06766 -15.60459 1.000 15.91951 306 MET B O 1
ATOM 11490 N N . LYS B 1 322 ? -5.79839 -27.89275 -15.10535 1.000 13.57031 307 LYS B N 1
ATOM 11491 C CA . LYS B 1 322 ? -6.26917 -28.07154 -16.48074 1.000 14.65828 307 LYS B CA 1
ATOM 11492 C C . LYS B 1 322 ? -7.34637 -27.00537 -16.70841 1.000 17.22531 307 LYS B C 1
ATOM 11493 O O . LYS B 1 322 ? -8.47748 -27.14452 -16.24027 1.000 16.19377 307 LYS B O 1
ATOM 11512 N N . PHE B 1 323 ? -6.98418 -25.94834 -17.42478 1.000 14.80445 308 PHE B N 1
ATOM 11513 C CA . PHE B 1 323 ? -7.87019 -24.85032 -17.78677 1.000 15.53574 308 PHE B CA 1
ATOM 11514 C C . PHE B 1 323 ? -8.44791 -25.08969 -19.17235 1.000 17.30654 308 PHE B C 1
ATOM 11515 O O . PHE B 1 323 ? -7.80925 -25.71320 -20.02735 1.000 16.72548 308 PHE B O 1
ATOM 11532 N N . TRP B 1 324 ? -9.62659 -24.51422 -19.41976 1.000 15.66680 309 TRP B N 1
ATOM 11533 C CA . TRP B 1 324 ? -10.30681 -24.71940 -20.69434 1.000 14.59901 309 TRP B CA 1
ATOM 11534 C C . TRP B 1 324 ? -9.46055 -24.19965 -21.84858 1.000 16.85884 309 TRP B C 1
ATOM 11535 O O . TRP B 1 324 ? -9.27622 -24.90792 -22.84542 1.000 15.61139 309 TRP B O 1
ATOM 11556 N N . TRP B 1 325 ? -8.91233 -22.99404 -21.72715 1.000 14.75220 310 TRP B N 1
ATOM 11557 C CA . TRP B 1 325 ? -8.51216 -22.31280 -22.96845 1.000 14.96426 310 TRP B CA 1
ATOM 11558 C C . TRP B 1 325 ? -7.23405 -22.86520 -23.58012 1.000 15.24017 310 TRP B C 1
ATOM 11559 O O . TRP B 1 325 ? -7.16103 -22.94166 -24.81711 1.000 15.34000 310 TRP B O 1
ATOM 11580 N N . PRO B 1 326 ? -6.23757 -23.32821 -22.83469 1.000 12.86876 311 PRO B N 1
ATOM 11581 C CA . PRO B 1 326 ? -5.13249 -24.03555 -23.52964 1.000 14.74468 311 PRO B CA 1
ATOM 11582 C C . PRO B 1 326 ? -5.61304 -25.16599 -24.41212 1.000 16.29301 311 PRO B C 1
ATOM 11583 O O . PRO B 1 326 ? -5.02269 -25.41068 -25.47298 1.000 17.20392 311 PRO B O 1
ATOM 11594 N N . HIS B 1 327 ? -6.66273 -25.87745 -24.01937 1.000 15.48177 312 HIS B N 1
ATOM 11595 C CA . HIS B 1 327 ? -7.18795 -26.97894 -24.80801 1.000 16.37231 312 HIS B CA 1
ATOM 11596 C C . HIS B 1 327 ? -7.84072 -26.46633 -26.08100 1.000 18.97754 312 HIS B C 1
ATOM 11597 O O . HIS B 1 327 ? -7.64715 -27.05451 -27.14566 1.000 16.65165 312 HIS B O 1
ATOM 11611 N N . ASN B 1 328 ? -8.57110 -25.35577 -25.99748 1.000 16.92177 313 ASN B N 1
ATOM 11612 C CA . ASN B 1 328 ? -9.13917 -24.74933 -27.20371 1.000 17.36118 313 ASN B CA 1
ATOM 11613 C C . ASN B 1 328 ? -8.03972 -24.43975 -28.21397 1.000 16.69145 313 ASN B C 1
ATOM 11614 O O . ASN B 1 328 ? -8.18609 -24.71083 -29.41817 1.000 16.80533 313 ASN B O 1
ATOM 11625 N N . GLU B 1 329 ? -6.94595 -23.84432 -27.75148 1.000 14.25741 314 GLU B N 1
ATOM 11626 C CA . GLU B 1 329 ? -5.91606 -23.36925 -28.67971 1.000 15.43268 314 GLU B CA 1
ATOM 11627 C C . GLU B 1 329 ? -5.14245 -24.53713 -29.28372 1.000 16.82026 314 GLU B C 1
ATOM 11628 O O . GLU B 1 329 ? -4.73686 -24.48080 -30.45244 1.000 16.58819 314 GLU B O 1
ATOM 11640 N N . VAL B 1 330 ? -4.89984 -25.59835 -28.51440 1.000 15.02905 315 VAL B N 1
ATOM 11641 C CA . VAL B 1 330 ? -4.17441 -26.75429 -29.03226 1.000 16.03484 315 VAL B CA 1
ATOM 11642 C C . VAL B 1 330 ? -5.04975 -27.54416 -29.99651 1.000 17.91878 315 VAL B C 1
ATOM 11643 O O . VAL B 1 330 ? -4.54585 -28.13477 -30.94474 1.000 17.67179 315 VAL B O 1
ATOM 11656 N N . ILE B 1 331 ? -6.37359 -27.55072 -29.79951 1.000 17.42947 316 ILE B N 1
ATOM 11657 C CA . ILE B 1 331 ? -7.28054 -28.16019 -30.76364 1.000 16.84163 316 ILE B CA 1
ATOM 11658 C C . ILE B 1 331 ? -7.15990 -27.46676 -32.11676 1.000 18.92358 316 ILE B C 1
ATOM 11659 O O . ILE B 1 331 ? -7.04912 -28.12911 -33.16486 1.000 17.86997 316 ILE B O 1
ATOM 11675 N N . ILE B 1 332 ? -7.18072 -26.12892 -32.10868 1.000 16.30691 317 ILE B N 1
ATOM 11676 C CA . ILE B 1 332 ? -7.01127 -25.39644 -33.36960 1.000 15.98136 317 ILE B CA 1
ATOM 11677 C C . ILE B 1 332 ? -5.66640 -25.73116 -33.98600 1.000 17.98117 317 ILE B C 1
ATOM 11678 O O . ILE B 1 332 ? -5.56708 -26.07238 -35.16842 1.000 18.44797 317 ILE B O 1
ATOM 11694 N N . ALA B 1 333 ? -4.59783 -25.62093 -33.19252 1.000 16.54397 318 ALA B N 1
ATOM 11695 C CA . ALA B 1 333 ? -3.25885 -25.67451 -33.78033 1.000 15.48561 318 ALA B CA 1
ATOM 11696 C C . ALA B 1 333 ? -2.98433 -27.03579 -34.38669 1.000 18.51758 318 ALA B C 1
ATOM 11697 O O . ALA B 1 333 ? -2.41260 -27.12612 -35.47889 1.000 18.42702 318 ALA B O 1
ATOM 11704 N N . THR B 1 334 ? -3.38230 -28.11975 -33.70037 1.000 19.00341 319 THR B N 1
ATOM 11705 C CA . THR B 1 334 ? -3.13130 -29.46485 -34.23107 1.000 18.24769 319 THR B CA 1
ATOM 11706 C C . THR B 1 334 ? -3.94888 -29.73798 -35.48691 1.000 20.59472 319 THR B C 1
ATOM 11707 O O . THR B 1 334 ? -3.45482 -30.36192 -36.43019 1.000 21.72020 319 THR B O 1
ATOM 11718 N N . LEU B 1 335 ? -5.20379 -29.30359 -35.51702 1.000 19.68548 320 LEU B N 1
ATOM 11719 C CA . LEU B 1 335 ? -6.02053 -29.53957 -36.70407 1.000 18.62830 320 LEU B CA 1
ATOM 11720 C C . LEU B 1 335 ? -5.49833 -28.73149 -37.88088 1.000 19.45901 320 LEU B C 1
ATOM 11721 O O . LEU B 1 335 ? -5.44179 -29.23120 -39.01377 1.000 21.83151 320 LEU B O 1
ATOM 11737 N N . LEU B 1 336 ? -5.09428 -27.48637 -37.62409 1.000 18.07982 321 LEU B N 1
ATOM 11738 C CA . LEU B 1 336 ? -4.57658 -26.65077 -38.71104 1.000 19.80340 321 LEU B CA 1
ATOM 11739 C C . LEU B 1 336 ? -3.23951 -27.17381 -39.20696 1.000 19.73629 321 LEU B C 1
ATOM 11740 O O . LEU B 1 336 ? -3.04087 -27.29733 -40.42112 1.000 22.00251 321 LEU B O 1
ATOM 11756 N N . ALA B 1 337 ? -2.34375 -27.56971 -38.29214 1.000 20.07474 322 ALA B N 1
ATOM 11757 C CA . ALA B 1 337 ? -1.09389 -28.20606 -38.71314 1.000 21.61761 322 ALA B CA 1
ATOM 11758 C C . ALA B 1 337 ? -1.36566 -29.45084 -39.54488 1.000 23.21808 322 ALA B C 1
ATOM 11759 O O . ALA B 1 337 ? -0.66681 -29.72369 -40.52729 1.000 22.50049 322 ALA B O 1
ATOM 11766 N N . TYR B 1 338 ? -2.38072 -30.22901 -39.17051 1.000 21.83244 323 TYR B N 1
ATOM 11767 C CA . TYR B 1 338 ? -2.67906 -31.43348 -39.93164 1.000 20.96301 323 TYR B CA 1
ATOM 11768 C C . TYR B 1 338 ? -3.16730 -31.10017 -41.33899 1.000 23.37010 323 TYR B C 1
ATOM 11769 O O . TYR B 1 338 ? -2.70214 -31.69683 -42.32499 1.000 26.50124 323 TYR B O 1
ATOM 11787 N N . THR B 1 339 ? -4.10780 -30.15037 -41.46633 1.000 22.96065 324 THR B N 1
ATOM 11788 C CA . THR B 1 339 ? -4.65867 -29.86593 -42.80047 1.000 24.17361 324 THR B CA 1
ATOM 11789 C C . THR B 1 339 ? -3.59465 -29.26239 -43.70768 1.000 26.60568 324 THR B C 1
ATOM 11790 O O . THR B 1 339 ? -3.65605 -29.42276 -44.92746 1.000 26.92472 324 THR B O 1
ATOM 11801 N N . ILE B 1 340 ? -2.61602 -28.56316 -43.12749 1.000 25.18975 325 ILE B N 1
ATOM 11802 C CA . ILE B 1 340 ? -1.58437 -27.93356 -43.95530 1.000 24.18211 325 ILE B CA 1
ATOM 11803 C C . ILE B 1 340 ? -0.51838 -28.94552 -44.34235 1.000 26.00929 325 ILE B C 1
ATOM 11804 O O . ILE B 1 340 ? -0.09096 -28.99603 -45.50077 1.000 27.16152 325 ILE B O 1
ATOM 11820 N N . THR B 1 341 ? -0.02020 -29.73121 -43.38556 1.000 26.10864 326 THR B N 1
ATOM 11821 C CA . THR B 1 341 ? 1.13917 -30.57154 -43.65150 1.000 25.11789 326 THR B CA 1
ATOM 11822 C C . THR B 1 341 ? 0.79317 -32.00172 -44.04505 1.000 29.49137 326 THR B C 1
ATOM 11823 O O . THR B 1 341 ? 1.63960 -32.68568 -44.63046 1.000 29.65331 326 THR B O 1
ATOM 11834 N N . GLY B 1 342 ? -0.39995 -32.48918 -43.70698 1.000 28.99521 327 GLY B N 1
ATOM 11835 C CA . GLY B 1 342 ? -0.72070 -33.88605 -43.88940 1.000 30.14689 327 GLY B CA 1
ATOM 11836 C C . GLY B 1 342 ? 0.02620 -34.83723 -42.98433 1.000 30.65612 327 GLY B C 1
ATOM 11837 O O . GLY B 1 342 ? -0.07145 -36.05214 -43.17490 1.000 35.98497 327 GLY B O 1
ATOM 11841 N N . GLU B 1 343 ? 0.75348 -34.33748 -41.98713 1.000 29.78369 328 GLU B N 1
ATOM 11842 C CA . GLU B 1 343 ? 1.54001 -35.21144 -41.12440 1.000 32.26572 328 GLU B CA 1
ATOM 11843 C C . GLU B 1 343 ? 0.63872 -35.91060 -40.11169 1.000 28.46763 328 GLU B C 1
ATOM 11844 O O . GLU B 1 343 ? -0.07969 -35.25629 -39.34967 1.000 27.98307 328 GLU B O 1
ATOM 11856 N N . GLU B 1 344 ? 0.70549 -37.24361 -40.09101 1.000 30.65289 329 GLU B N 1
ATOM 11857 C CA . GLU B 1 344 ? -0.22110 -38.03127 -39.28167 1.000 32.00967 329 GLU B CA 1
ATOM 11858 C C . GLU B 1 344 ? -0.05534 -37.76534 -37.78584 1.000 26.77212 329 GLU B C 1
ATOM 11859 O O . GLU B 1 344 ? -1.03090 -37.88829 -37.03283 1.000 31.15696 329 GLU B O 1
ATOM 11871 N N . LYS B 1 345 ? 1.13259 -37.37650 -37.32358 1.000 26.00440 330 LYS B N 1
ATOM 11872 C CA . LYS B 1 345 ? 1.26493 -37.11490 -35.89114 1.000 28.23522 330 LYS B CA 1
ATOM 11873 C C . LYS B 1 345 ? 0.33708 -35.99060 -35.42192 1.000 28.42381 330 LYS B C 1
ATOM 11874 O O . LYS B 1 345 ? -0.13746 -36.02274 -34.28419 1.000 23.67366 330 LYS B O 1
ATOM 11893 N N . TYR B 1 346 ? 0.05664 -34.99143 -36.26747 1.000 22.67882 331 TYR B N 1
ATOM 11894 C CA . TYR B 1 346 ? -0.81898 -33.91356 -35.82387 1.000 21.93636 331 TYR B CA 1
ATOM 11895 C C . TYR B 1 346 ? -2.26629 -34.37478 -35.75518 1.000 23.61710 331 TYR B C 1
ATOM 11896 O O . TYR B 1 346 ? -3.03439 -33.86328 -34.94111 1.000 22.52326 331 TYR B O 1
ATOM 11914 N N . ALA B 1 347 ? -2.65113 -35.33195 -36.58171 1.000 22.74262 332 ALA B N 1
ATOM 11915 C CA . ALA B 1 347 ? -3.97732 -35.92832 -36.42417 1.000 21.81234 332 ALA B CA 1
ATOM 11916 C C . ALA B 1 347 ? -4.05210 -36.72796 -35.12486 1.000 23.63949 332 ALA B C 1
ATOM 11917 O O . ALA B 1 347 ? -5.07605 -36.69224 -34.42967 1.000 26.43455 332 ALA B O 1
ATOM 11924 N N . GLN B 1 348 ? -2.98465 -37.46165 -34.79116 1.000 26.21290 333 GLN B N 1
ATOM 11925 C CA . GLN B 1 348 ? -2.94827 -38.18081 -33.52013 1.000 24.55395 333 GLN B CA 1
ATOM 11926 C C . GLN B 1 348 ? -3.07575 -37.22326 -32.35084 1.000 23.09000 333 GLN B C 1
ATOM 11927 O O . GLN B 1 348 ? -3.84903 -37.47401 -31.41310 1.000 21.41043 333 GLN B O 1
ATOM 11941 N N . TRP B 1 349 ? -2.30312 -36.12470 -32.35299 1.000 21.21747 334 TRP B N 1
ATOM 11942 C CA . TRP B 1 349 ? -2.38155 -35.19580 -31.22251 1.000 19.37025 334 TRP B CA 1
ATOM 11943 C C . TRP B 1 349 ? -3.74152 -34.52256 -31.17364 1.000 21.47002 334 TRP B C 1
ATOM 11944 O O . TRP B 1 349 ? -4.28255 -34.28014 -30.09036 1.000 20.80421 334 TRP B O 1
ATOM 11965 N N . HIS B 1 350 ? -4.31770 -34.20231 -32.34026 1.000 20.52769 335 HIS B N 1
ATOM 11966 C CA . HIS B 1 350 ? -5.64122 -33.59004 -32.34365 1.000 21.16501 335 HIS B CA 1
ATOM 11967 C C . HIS B 1 350 ? -6.65132 -34.52551 -31.68509 1.000 17.99602 335 HIS B C 1
ATOM 11968 O O . HIS B 1 350 ? -7.44081 -34.11507 -30.82548 1.000 20.20817 335 HIS B O 1
ATOM 11982 N N . LYS B 1 351 ? -6.62403 -35.79663 -32.06594 1.000 22.34207 336 LYS B N 1
ATOM 11983 C CA . LYS B 1 351 ? -7.55255 -36.76000 -31.48987 1.000 22.82535 336 LYS B CA 1
ATOM 11984 C C . LYS B 1 351 ? -7.41489 -36.79848 -29.97555 1.000 23.05750 336 LYS B C 1
ATOM 11985 O O . LYS B 1 351 ? -8.41810 -36.74748 -29.24993 1.000 26.57244 336 LYS B O 1
ATOM 12004 N N . LEU B 1 352 ? -6.17663 -36.82552 -29.48242 1.000 21.28934 337 LEU B N 1
ATOM 12005 C CA . LEU B 1 352 ? -5.95763 -36.89208 -28.03281 1.000 22.80242 337 LEU B CA 1
ATOM 12006 C C . LEU B 1 352 ? -6.52388 -35.67253 -27.32314 1.000 22.34084 337 LEU B C 1
ATOM 12007 O O . LEU B 1 352 ? -7.21714 -35.80797 -26.29756 1.000 19.77158 337 LEU B O 1
ATOM 12023 N N . VAL B 1 353 ? -6.23091 -34.47002 -27.81173 1.000 19.96492 338 VAL B N 1
ATOM 12024 C CA . VAL B 1 353 ? -6.65307 -33.27583 -27.09058 1.000 16.34869 338 VAL B CA 1
ATOM 12025 C C . VAL B 1 353 ? -8.14799 -33.02653 -27.28622 1.000 17.81744 338 VAL B C 1
ATOM 12026 O O . VAL B 1 353 ? -8.84275 -32.57785 -26.35596 1.000 20.65585 338 VAL B O 1
ATOM 12039 N N . HIS B 1 354 ? -8.67559 -33.29837 -28.48600 1.000 19.07471 339 HIS B N 1
ATOM 12040 C CA . HIS B 1 354 ? -10.11337 -33.16967 -28.72002 1.000 18.40698 339 HIS B CA 1
ATOM 12041 C C . HIS B 1 354 ? -10.90700 -34.06501 -27.77190 1.000 23.84830 339 HIS B C 1
ATOM 12042 O O . HIS B 1 354 ? -11.81761 -33.59442 -27.07996 1.000 22.57774 339 HIS B O 1
ATOM 12056 N N . GLU B 1 355 ? -10.56417 -35.35958 -27.71638 1.000 21.17412 340 GLU B N 1
ATOM 12057 C CA . GLU B 1 355 ? -11.28296 -36.29961 -26.85483 1.000 21.01702 340 GLU B CA 1
ATOM 12058 C C . GLU B 1 355 ? -11.12492 -35.92274 -25.38998 1.000 21.73194 340 GLU B C 1
ATOM 12059 O O . GLU B 1 355 ? -12.09950 -35.94911 -24.62609 1.000 24.54303 340 GLU B O 1
ATOM 12071 N N . TYR B 1 356 ? -9.91088 -35.56571 -24.98460 1.000 22.26854 341 TYR B N 1
ATOM 12072 C CA . TYR B 1 356 ? -9.70737 -35.16908 -23.59070 1.000 18.68550 341 TYR B CA 1
ATOM 12073 C C . TYR B 1 356 ? -10.59222 -33.98890 -23.23863 1.000 20.88831 341 TYR B C 1
ATOM 12074 O O . TYR B 1 356 ? -11.25897 -33.96754 -22.18531 1.000 20.52139 341 TYR B O 1
ATOM 12092 N N . ALA B 1 357 ? -10.57747 -32.96453 -24.07438 1.000 19.06802 342 ALA B N 1
ATOM 12093 C CA . ALA B 1 357 ? -11.21535 -31.71343 -23.70378 1.000 21.38647 342 ALA B CA 1
ATOM 12094 C C . ALA B 1 357 ? -12.72593 -31.86221 -23.69118 1.000 20.54448 342 ALA B C 1
ATOM 12095 O O . ALA B 1 357 ? -13.39015 -31.45472 -22.73024 1.000 20.03283 342 ALA B O 1
ATOM 12102 N N . TYR B 1 358 ? -13.30157 -32.43226 -24.73978 1.000 20.23901 343 TYR B N 1
ATOM 12103 C CA . TYR B 1 358 ? -14.75564 -32.54474 -24.77336 1.000 21.47977 343 TYR B CA 1
ATOM 12104 C C . TYR B 1 358 ? -15.25462 -33.48620 -23.69239 1.000 24.21312 343 TYR B C 1
ATOM 12105 O O . TYR B 1 358 ? -16.34218 -33.27584 -23.14764 1.000 29.21380 343 TYR B O 1
ATOM 12123 N N . GLN B 1 359 ? -14.46044 -34.49101 -23.33191 1.000 19.88699 344 GLN B N 1
ATOM 12124 C CA . GLN B 1 359 ? -14.91593 -35.43047 -22.31775 1.000 21.70940 344 GLN B CA 1
ATOM 12125 C C . GLN B 1 359 ? -14.82860 -34.83588 -20.91778 1.000 23.74890 344 GLN B C 1
ATOM 12126 O O . GLN B 1 359 ? -15.62405 -35.22766 -20.05022 1.000 25.75540 344 GLN B O 1
ATOM 12140 N N . HIS B 1 360 ? -13.89302 -33.92302 -20.66657 1.000 18.89310 345 HIS B N 1
ATOM 12141 C CA . HIS B 1 360 ? -13.67539 -33.42708 -19.30432 1.000 18.70546 345 HIS B CA 1
ATOM 12142 C C . HIS B 1 360 ? -14.30155 -32.07153 -19.03681 1.000 24.93853 345 HIS B C 1
ATOM 12143 O O . HIS B 1 360 ? -14.71959 -31.80831 -17.90560 1.000 24.24548 345 HIS B O 1
ATOM 12157 N N . PHE B 1 361 ? -14.32881 -31.17599 -20.01287 1.000 19.09365 346 PHE B N 1
ATOM 12158 C CA . PHE B 1 361 ? -14.79854 -29.81298 -19.79739 1.000 17.36101 346 PHE B CA 1
ATOM 12159 C C . PHE B 1 361 ? -16.25497 -29.62060 -20.17907 1.000 19.98040 346 PHE B C 1
ATOM 12160 O O . PHE B 1 361 ? -16.95738 -28.83119 -19.54577 1.000 19.36921 346 PHE B O 1
ATOM 12177 N N . HIS B 1 362 ? -16.73056 -30.30472 -21.20942 1.000 22.99015 347 HIS B N 1
ATOM 12178 C CA . HIS B 1 362 ? -18.08266 -30.05664 -21.68332 1.000 22.58457 347 HIS B CA 1
ATOM 12179 C C . HIS B 1 362 ? -19.11597 -30.49968 -20.65549 1.000 25.56962 347 HIS B C 1
ATOM 12180 O O . HIS B 1 362 ? -19.03571 -31.59825 -20.10493 1.000 27.68183 347 HIS B O 1
ATOM 12194 N N . ASP B 1 363 ? -20.11459 -29.64193 -20.42279 1.000 23.90627 348 ASP B N 1
ATOM 12195 C CA . ASP B 1 363 ? -21.24031 -29.94555 -19.52956 1.000 24.17379 348 ASP B CA 1
ATOM 12196 C C . ASP B 1 363 ? -22.42098 -30.41526 -20.37612 1.000 30.07986 348 ASP B C 1
ATOM 12197 O O . ASP B 1 363 ? -23.10317 -29.61351 -21.01703 1.000 29.22326 348 ASP B O 1
ATOM 12206 N N . ALA B 1 364 ? -22.65657 -31.72536 -20.38411 1.000 36.71214 349 ALA B N 1
ATOM 12207 C CA . ALA B 1 364 ? -23.73398 -32.26447 -21.21139 1.000 35.10073 349 ALA B CA 1
ATOM 12208 C C . ALA B 1 364 ? -25.09979 -31.82351 -20.70721 1.000 38.52394 349 ALA B C 1
ATOM 12209 O O . ALA B 1 364 ? -26.02814 -31.65634 -21.50191 1.000 44.17223 349 ALA B O 1
ATOM 12216 N N . ALA B 1 365 ? -25.23510 -31.60920 -19.40501 1.000 34.85715 350 ALA B N 1
ATOM 12217 C CA . ALA B 1 365 ? -26.53807 -31.25622 -18.85168 1.000 37.54193 350 ALA B CA 1
ATOM 12218 C C . ALA B 1 365 ? -26.94817 -29.84722 -19.25478 1.000 47.52871 350 ALA B C 1
ATOM 12219 O O . ALA B 1 365 ? -28.03020 -29.64475 -19.81083 1.000 48.04946 350 ALA B O 1
ATOM 12226 N N . ASN B 1 366 ? -26.09449 -28.85732 -18.98595 1.000 33.09458 351 ASN B N 1
ATOM 12227 C CA . ASN B 1 366 ? -26.47842 -27.46111 -19.09987 1.000 33.30790 351 ASN B CA 1
ATOM 12228 C C . ASN B 1 366 ? -25.84788 -26.75295 -20.28097 1.000 33.47039 351 ASN B C 1
ATOM 12229 O O . ASN B 1 366 ? -26.23299 -25.61925 -20.57548 1.000 37.42008 351 ASN B O 1
ATOM 12240 N N . GLY B 1 367 ? -24.87827 -27.37220 -20.94111 1.000 27.47108 352 GLY B N 1
ATOM 12241 C CA . GLY B 1 367 ? -24.22014 -26.76921 -22.07544 1.000 26.88115 352 GLY B CA 1
ATOM 12242 C C . GLY B 1 367 ? -22.97788 -25.98672 -21.68584 1.000 24.98400 352 GLY B C 1
ATOM 12243 O O . GLY B 1 367 ? -22.71417 -25.71454 -20.51470 1.000 24.34483 352 GLY B O 1
ATOM 12247 N N . GLU B 1 368 ? -22.20893 -25.61594 -22.71507 1.000 24.49969 353 GLU B N 1
ATOM 12248 C CA . GLU B 1 368 ? -20.93603 -24.91477 -22.58064 1.000 24.62799 353 GLU B CA 1
ATOM 12249 C C . GLU B 1 368 ? -19.92156 -25.74211 -21.79518 1.000 24.66932 353 GLU B C 1
ATOM 12250 O O . GLU B 1 368 ? -20.09732 -26.95928 -21.62201 1.000 21.51912 353 GLU B O 1
ATOM 12262 N N . TRP B 1 369 ? -18.83850 -25.10061 -21.35349 1.000 20.39258 354 TRP B N 1
ATOM 12263 C CA . TRP B 1 369 ? -17.73259 -25.79853 -20.72643 1.000 19.93358 354 TRP B CA 1
ATOM 12264 C C . TRP B 1 369 ? -17.42008 -25.23367 -19.33953 1.000 19.12576 354 TRP B C 1
ATOM 12265 O O . TRP B 1 369 ? -17.40563 -24.01664 -19.13755 1.000 20.89072 354 TRP B O 1
ATOM 12286 N N . PHE B 1 370 ? -17.11842 -26.12642 -18.41077 1.000 18.84116 355 PHE B N 1
ATOM 12287 C CA . PHE B 1 370 ? -16.43773 -25.70558 -17.20300 1.000 19.24218 355 PHE B CA 1
ATOM 12288 C C . PHE B 1 370 ? -15.07971 -25.10988 -17.55269 1.000 19.70316 355 PHE B C 1
ATOM 12289 O O . PHE B 1 370 ? -14.49709 -25.38920 -18.60559 1.000 19.17773 355 PHE B O 1
ATOM 12306 N N . GLY B 1 371 ? -14.59169 -24.24966 -16.67224 1.000 16.37495 356 GLY B N 1
ATOM 12307 C CA . GLY B 1 371 ? -13.28792 -23.65620 -16.89244 1.000 16.49309 356 GLY B CA 1
ATOM 12308 C C . GLY B 1 371 ? -12.11260 -24.33091 -16.22726 1.000 16.07811 356 GLY B C 1
ATOM 12309 O O . GLY B 1 371 ? -11.00731 -24.26714 -16.75824 1.000 14.48039 356 GLY B O 1
ATOM 12313 N N . TYR B 1 372 ? -12.29593 -24.96522 -15.06965 1.000 14.63194 357 TYR B N 1
ATOM 12314 C CA . TYR B 1 372 ? -11.18817 -25.22420 -14.16724 1.000 13.30616 357 TYR B CA 1
ATOM 12315 C C . TYR B 1 372 ? -11.28397 -26.62983 -13.61562 1.000 15.40188 357 TYR B C 1
ATOM 12316 O O . TYR B 1 372 ? -12.20375 -26.93121 -12.84385 1.000 15.06200 357 TYR B O 1
ATOM 12334 N N . LEU B 1 373 ? -10.29789 -27.44966 -13.95023 1.000 15.16432 358 LEU B N 1
ATOM 12335 C CA . LEU B 1 373 ? -10.16226 -28.80996 -13.46221 1.000 14.88761 358 LEU B CA 1
ATOM 12336 C C . LEU B 1 373 ? -8.85118 -28.94279 -12.70967 1.000 16.33515 358 LEU B C 1
ATOM 12337 O O . LEU B 1 373 ? -7.87640 -28.24013 -12.99315 1.000 15.56455 358 LEU B O 1
ATOM 12353 N N . HIS B 1 374 ? -8.83572 -29.85266 -11.75353 1.000 14.21918 359 HIS B N 1
ATOM 12354 C CA . HIS B 1 374 ? -7.58939 -30.23983 -11.13486 1.000 15.20455 359 HIS B CA 1
ATOM 12355 C C . HIS B 1 374 ? -6.70534 -30.95635 -12.15285 1.000 17.34216 359 HIS B C 1
ATOM 12356 O O . HIS B 1 374 ? -7.16067 -31.35210 -13.23211 1.000 14.71843 359 HIS B O 1
ATOM 12371 N N . LYS B 1 375 ? -5.44371 -31.16954 -11.78186 1.000 15.52199 360 LYS B N 1
ATOM 12372 C CA . LYS B 1 375 ? -4.53218 -31.91584 -12.65263 1.000 14.72011 360 LYS B CA 1
ATOM 12373 C C . LYS B 1 375 ? -5.12653 -33.25645 -13.09848 1.000 18.27535 360 LYS B C 1
ATOM 12374 O O . LYS B 1 375 ? -5.00043 -33.63168 -14.26847 1.000 17.19179 360 LYS B O 1
ATOM 12393 N N . ASP B 1 376 ? -5.82228 -33.97684 -12.20862 1.000 16.96885 361 ASP B N 1
ATOM 12394 C CA . ASP B 1 376 ? -6.36896 -35.30167 -12.48900 1.000 17.16985 361 ASP B CA 1
ATOM 12395 C C . ASP B 1 376 ? -7.70168 -35.25399 -13.25332 1.000 18.82980 361 ASP B C 1
ATOM 12396 O O . ASP B 1 376 ? -8.31290 -36.29139 -13.48974 1.000 20.74213 361 ASP B O 1
ATOM 12405 N N . GLY B 1 377 ? -8.13051 -34.06985 -13.66817 1.000 17.85078 362 GLY B N 1
ATOM 12406 C CA . GLY B 1 377 ? -9.30059 -33.92219 -14.49490 1.000 17.15678 362 GLY B CA 1
ATOM 12407 C C . GLY B 1 377 ? -10.61015 -33.76272 -13.76547 1.000 19.93531 362 GLY B C 1
ATOM 12408 O O . GLY B 1 377 ? -11.64893 -33.66041 -14.42687 1.000 23.46642 362 GLY B O 1
ATOM 12412 N N . THR B 1 378 ? -10.60141 -33.76837 -12.43284 1.000 19.24203 363 THR B N 1
ATOM 12413 C CA . THR B 1 378 ? -11.81928 -33.55982 -11.67223 1.000 20.06519 363 THR B CA 1
ATOM 12414 C C . THR B 1 378 ? -12.12305 -32.06809 -11.54948 1.000 18.74873 363 THR B C 1
ATOM 12415 O O . THR B 1 378 ? -11.22817 -31.21045 -11.55124 1.000 18.32669 363 THR B O 1
ATOM 12426 N N . LEU B 1 379 ? -13.41168 -31.76902 -11.42365 1.000 18.03685 364 LEU B N 1
ATOM 12427 C CA . LEU B 1 379 ? -13.85930 -30.38243 -11.45609 1.000 16.84238 364 LEU B CA 1
ATOM 12428 C C . LEU B 1 379 ? -13.44493 -29.64372 -10.19569 1.000 15.94285 364 LEU B C 1
ATOM 12429 O O . LEU B 1 379 ? -13.64762 -30.14239 -9.08058 1.000 19.86281 364 LEU B O 1
ATOM 12445 N N . ALA B 1 380 ? -12.89087 -28.44192 -10.36770 1.000 14.04311 365 ALA B N 1
ATOM 12446 C CA . ALA B 1 380 ? -12.46942 -27.63423 -9.21455 1.000 14.02208 365 ALA B CA 1
ATOM 12447 C C . ALA B 1 380 ? -13.55569 -26.68770 -8.73107 1.000 19.63374 365 ALA B C 1
ATOM 12448 O O . ALA B 1 380 ? -13.71036 -26.51330 -7.51409 1.000 19.23676 365 ALA B O 1
ATOM 12455 N N . GLN B 1 381 ? -14.33827 -26.11377 -9.63162 1.000 16.37174 366 GLN B N 1
ATOM 12456 C CA . GLN B 1 381 ? -15.47301 -25.25821 -9.30071 1.000 20.49059 366 GLN B CA 1
ATOM 12457 C C . GLN B 1 381 ? -16.35455 -25.16852 -10.53780 1.000 17.59674 366 GLN B C 1
ATOM 12458 O O . GLN B 1 381 ? -15.94069 -25.54825 -11.63378 1.000 19.54557 366 GLN B O 1
ATOM 12472 N N . THR B 1 382 ? -17.59174 -24.69304 -10.34411 1.000 18.61542 367 THR B N 1
ATOM 12473 C CA . THR B 1 382 ? -18.64018 -24.90808 -11.33896 1.000 19.10759 367 THR B CA 1
ATOM 12474 C C . THR B 1 382 ? -18.89016 -23.74386 -12.28384 1.000 20.90532 367 THR B C 1
ATOM 12475 O O . THR B 1 382 ? -19.73450 -23.88401 -13.18714 1.000 21.09019 367 THR B O 1
ATOM 12486 N N . ALA B 1 383 ? -18.24549 -22.60016 -12.10509 1.000 20.43094 368 ALA B N 1
ATOM 12487 C CA . ALA B 1 383 ? -18.63761 -21.43302 -12.88536 1.000 18.81560 368 ALA B CA 1
ATOM 12488 C C . ALA B 1 383 ? -18.19551 -21.55867 -14.34101 1.000 18.13297 368 ALA B C 1
ATOM 12489 O O . ALA B 1 383 ? -17.18551 -22.18657 -14.66417 1.000 21.14513 368 ALA B O 1
ATOM 12496 N N . LYS B 1 384 ? -18.97300 -20.92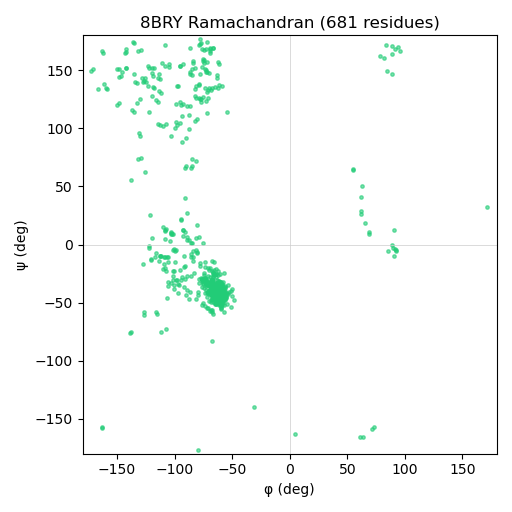924 -15.22233 1.000 17.08631 369 LYS B N 1
ATOM 12497 C CA . LYS B 1 384 ? -18.66010 -20.93002 -16.64516 1.000 18.60644 369 LYS B CA 1
ATOM 12498 C C . LYS B 1 384 ? -18.28113 -19.55882 -17.17709 1.000 18.77279 369 LYS B C 1
ATOM 12499 O O . LYS B 1 384 ? -17.77256 -19.47471 -18.29792 1.000 19.26689 369 LYS B O 1
ATOM 12518 N N . GLY B 1 385 ? -18.45960 -18.50496 -16.40117 1.000 19.43655 370 GLY B N 1
ATOM 12519 C CA . GLY B 1 385 ? -18.00383 -17.18015 -16.78150 1.000 20.26397 370 GLY B CA 1
ATOM 12520 C C . GLY B 1 385 ? -17.57502 -16.41668 -15.54987 1.000 18.50962 370 GLY B C 1
ATOM 12521 O O . GLY B 1 385 ? -18.16476 -16.55669 -14.47661 1.000 18.99112 370 GLY B O 1
ATOM 12525 N N . ASN B 1 386 ? -16.55109 -15.58768 -15.71144 1.000 17.59422 371 ASN B N 1
ATOM 12526 C CA . ASN B 1 386 ? -16.04888 -14.79101 -14.59063 1.000 16.40601 371 ASN B CA 1
ATOM 12527 C C . ASN B 1 386 ? -15.25133 -13.61610 -15.17871 1.000 19.71960 371 ASN B C 1
ATOM 12528 O O . ASN B 1 386 ? -15.58064 -13.13498 -16.26297 1.000 21.60117 371 ASN B O 1
ATOM 12539 N N A LEU B 1 387 ? -14.22443 -13.16318 -14.45442 0.607 19.00177 372 LEU B N 1
ATOM 12540 N N B LEU B 1 387 ? -14.22625 -13.16353 -14.45446 0.393 19.03649 372 LEU B N 1
ATOM 12541 C CA A LEU B 1 387 ? -13.44460 -12.03296 -14.96246 0.607 17.97301 372 LEU B CA 1
ATOM 12542 C CA B LEU B 1 387 ? -13.45046 -12.03046 -14.95622 0.393 18.07936 372 LEU B CA 1
ATOM 12543 C C A LEU B 1 387 ? -12.60409 -12.40412 -16.17614 0.607 18.45558 372 LEU B C 1
ATOM 12544 C C B LEU B 1 387 ? -12.59283 -12.40163 -16.16090 0.393 18.51597 372 LEU B C 1
ATOM 12545 O O A LEU B 1 387 ? -12.16769 -11.50765 -16.91335 0.607 22.44996 372 LEU B O 1
ATOM 12546 O O B LEU B 1 387 ? -12.14118 -11.50308 -16.88361 0.393 22.45416 372 LEU B O 1
ATOM 12577 N N . PHE B 1 388 ? -12.37884 -13.69523 -16.40550 1.000 16.17382 373 PHE B N 1
ATOM 12578 C CA . PHE B 1 388 ? -11.48767 -14.14728 -17.46644 1.000 15.42294 373 PHE B CA 1
ATOM 12579 C C . PHE B 1 388 ? -12.12666 -15.05250 -18.49527 1.000 21.68244 373 PHE B C 1
ATOM 12580 O O . PHE B 1 388 ? -11.69855 -15.02626 -19.65335 1.000 22.47927 373 PHE B O 1
ATOM 12597 N N . LYS B 1 389 ? -13.08986 -15.87506 -18.11141 1.000 19.33757 374 LYS B N 1
ATOM 12598 C CA . LYS B 1 389 ? -13.76663 -16.77907 -19.03095 1.000 17.29264 374 LYS B CA 1
ATOM 12599 C C . LYS B 1 389 ? -15.07977 -16.18556 -19.49846 1.000 17.89480 374 LYS B C 1
ATOM 12600 O O . LYS B 1 389 ? -15.85631 -15.62432 -18.71175 1.000 16.89444 374 LYS B O 1
ATOM 12619 N N . GLY B 1 390 ? -15.32943 -16.31170 -20.79275 1.000 18.26850 375 GLY B N 1
ATOM 12620 C CA . GLY B 1 390 ? -16.59241 -15.94252 -21.37762 1.000 19.21762 375 GLY B CA 1
ATOM 12621 C C . GLY B 1 390 ? -16.73156 -16.57157 -22.74736 1.000 15.47017 375 GLY B C 1
ATOM 12622 O O . GLY B 1 390 ? -16.12324 -17.61073 -23.03957 1.000 19.65297 375 GLY B O 1
ATOM 12626 N N . PRO B 1 391 ? -17.56410 -15.97886 -23.58049 1.000 19.03117 376 PRO B N 1
ATOM 12627 C CA . PRO B 1 391 ? -17.76972 -16.52274 -24.93329 1.000 16.65580 376 PRO B CA 1
ATOM 12628 C C . PRO B 1 391 ? -16.66642 -16.09638 -25.89437 1.000 19.41504 376 PRO B C 1
ATOM 12629 O O . PRO B 1 391 ? -16.85052 -15.27378 -26.78965 1.000 22.01996 376 PRO B O 1
ATOM 12640 N N . PHE B 1 392 ? -15.48177 -16.67540 -25.70893 1.000 18.14334 377 PHE B N 1
ATOM 12641 C CA . PHE B 1 392 ? -14.39530 -16.36330 -26.62675 1.000 17.85176 377 PHE B CA 1
ATOM 12642 C C . PHE B 1 392 ? -13.57059 -17.58207 -27.02731 1.000 17.49258 377 PHE B C 1
ATOM 12643 O O . PHE B 1 392 ? -13.70834 -18.03266 -28.17050 1.000 18.27216 377 PHE B O 1
ATOM 12660 N N . HIS B 1 393 ? -12.69401 -18.11557 -26.17228 1.000 16.51347 378 HIS B N 1
ATOM 12661 C CA . HIS B 1 393 ? -11.77017 -19.15670 -26.61836 1.000 14.57885 378 HIS B CA 1
ATOM 12662 C C . HIS B 1 393 ? -12.50933 -20.36734 -27.17899 1.000 15.36524 378 HIS B C 1
ATOM 12663 O O . HIS B 1 393 ? -12.13794 -20.92034 -28.22308 1.000 18.89164 378 HIS B O 1
ATOM 12678 N N . LEU B 1 394 ? -13.55866 -20.82100 -26.47215 1.000 16.62143 379 LEU B N 1
ATOM 12679 C CA . LEU B 1 394 ? -14.29490 -21.99787 -26.93739 1.000 15.29900 379 LEU B CA 1
ATOM 12680 C C . LEU B 1 394 ? -15.05314 -21.70710 -28.22278 1.000 17.64578 379 LEU B C 1
ATOM 12681 O O . LEU B 1 394 ? -14.84886 -22.43468 -29.21167 1.000 19.81717 379 LEU B O 1
ATOM 12697 N N . PRO B 1 395 ? -15.94100 -20.70626 -28.29370 1.000 18.05782 380 PRO B N 1
ATOM 12698 C CA . PRO B 1 395 ? -16.62826 -20.48137 -29.58222 1.000 18.26613 380 PRO B CA 1
ATOM 12699 C C . PRO B 1 395 ? -15.65933 -20.17059 -30.70468 1.000 17.61763 380 PRO B C 1
ATOM 12700 O O . PRO B 1 395 ? -15.93219 -20.56525 -31.84142 1.000 20.55896 380 PRO B O 1
ATOM 12711 N N . ARG B 1 396 ? -14.53119 -19.50481 -30.43143 1.000 18.86159 381 ARG B N 1
ATOM 12712 C CA . ARG B 1 396 ? -13.58947 -19.24996 -31.53322 1.000 15.88448 381 ARG B CA 1
ATOM 12713 C C . ARG B 1 396 ? -13.04111 -20.55331 -32.07324 1.000 19.98221 381 ARG B C 1
ATOM 12714 O O . ARG B 1 396 ? -12.89696 -20.71417 -33.28841 1.000 17.86972 381 ARG B O 1
ATOM 12735 N N . GLN B 1 397 ? -12.69104 -21.48320 -31.18383 1.000 18.26559 382 GLN B N 1
ATOM 12736 C CA . GLN B 1 397 ? -12.17022 -22.77982 -31.60988 1.000 15.28878 382 GLN B CA 1
ATOM 12737 C C . GLN B 1 397 ? -13.20599 -23.55975 -32.41464 1.000 21.41680 382 GLN B C 1
ATOM 12738 O O . GLN B 1 397 ? -12.89006 -24.12645 -33.46464 1.000 20.50692 382 GLN B O 1
ATOM 12752 N N . GLU B 1 398 ? -14.44826 -23.61515 -31.94313 1.000 19.86807 383 GLU B N 1
ATOM 12753 C CA . GLU B 1 398 ? -15.46680 -24.34994 -32.69477 1.000 18.33744 383 GLU B CA 1
ATOM 12754 C C . GLU B 1 398 ? -15.73804 -23.70042 -34.05165 1.000 21.63678 383 GLU B C 1
ATOM 12755 O O . GLU B 1 398 ? -15.84515 -24.39683 -35.06519 1.000 23.30131 383 GLU B O 1
ATOM 12767 N N . TRP B 1 399 ? -15.80893 -22.36981 -34.08516 1.000 20.89986 384 TRP B N 1
ATOM 12768 C CA . TRP B 1 399 ? -16.01331 -21.64004 -35.33641 1.000 21.17894 384 TRP B CA 1
ATOM 12769 C C . TRP B 1 399 ? -14.82917 -21.79883 -36.27634 1.000 20.87709 384 TRP B C 1
ATOM 12770 O O . TRP B 1 399 ? -15.01242 -22.00824 -37.48838 1.000 21.80204 384 TRP B O 1
ATOM 12791 N N . TYR B 1 400 ? -13.61408 -21.66525 -35.75942 1.000 22.20364 385 TYR B N 1
ATOM 12792 C CA . TYR B 1 400 ? -12.43751 -21.76226 -36.63150 1.000 19.30757 385 TYR B CA 1
ATOM 12793 C C . TYR B 1 400 ? -12.29382 -23.16688 -37.19391 1.000 21.31183 385 TYR B C 1
ATOM 12794 O O . TYR B 1 400 ? -12.00126 -23.34836 -38.38575 1.000 22.09737 385 TYR B O 1
ATOM 12812 N N . CYS B 1 401 ? -12.52915 -24.19093 -36.37266 1.000 22.09742 386 CYS B N 1
ATOM 12813 C CA . CYS B 1 401 ? -12.40544 -25.55072 -36.86813 1.000 22.27133 386 CYS B CA 1
ATOM 12814 C C . CYS B 1 401 ? -13.51694 -25.89764 -37.85046 1.000 25.78036 386 CYS B C 1
ATOM 12815 O O . CYS B 1 401 ? -13.26458 -26.57910 -38.85066 1.000 26.10952 386 CYS B O 1
ATOM 12823 N N . MET B 1 402 ? -14.76163 -25.45769 -37.59028 1.000 24.32449 387 MET B N 1
ATOM 12824 C CA . MET B 1 402 ? -15.84664 -25.69754 -38.54346 1.000 24.04637 387 MET B CA 1
ATOM 12825 C C . MET B 1 402 ? -15.52299 -25.07639 -39.88745 1.000 28.16805 387 MET B C 1
ATOM 12826 O O . MET B 1 402 ? -15.73418 -25.69845 -40.94290 1.000 28.94622 387 MET B O 1
ATOM 12840 N N A THR B 1 403 ? -15.03785 -23.82963 -39.85480 0.553 23.92731 388 THR B N 1
ATOM 12841 N N B THR B 1 403 ? -15.02109 -23.84717 -39.88528 0.447 23.99949 388 THR B N 1
ATOM 12842 C CA A THR B 1 403 ? -14.74415 -23.07567 -41.06893 0.553 23.98076 388 THR B CA 1
ATOM 12843 C CA B THR B 1 403 ? -14.81040 -23.16852 -41.15713 0.447 23.95609 388 THR B CA 1
ATOM 12844 C C A THR B 1 403 ? -13.55651 -23.68461 -41.80347 0.553 29.94766 388 THR B C 1
ATOM 12845 C C B THR B 1 403 ? -13.52220 -23.63026 -41.83544 0.447 29.94013 388 THR B C 1
ATOM 12846 O O A THR B 1 403 ? -13.58765 -23.86607 -43.02854 0.553 33.04298 388 THR B O 1
ATOM 12847 O O B THR B 1 403 ? -13.45594 -23.65221 -43.07068 0.447 33.00866 388 THR B O 1
ATOM 12868 N N . LEU B 1 404 ? -12.49158 -23.99209 -41.06302 1.000 27.27978 389 LEU B N 1
ATOM 12869 C CA . LEU B 1 404 ? -11.31479 -24.63034 -41.65182 1.000 23.90685 389 LEU B CA 1
ATOM 12870 C C . LEU B 1 404 ? -11.67800 -25.90800 -42.39517 1.000 27.43522 389 LEU B C 1
ATOM 12871 O O . LEU B 1 404 ? -11.23173 -26.13423 -43.53117 1.000 27.49785 389 LEU B O 1
ATOM 12887 N N . LEU B 1 405 ? -12.46862 -26.77415 -41.76678 1.000 28.89281 390 LEU B N 1
ATOM 12888 C CA . LEU B 1 405 ? -12.76874 -28.06247 -42.37849 1.000 27.72898 390 LEU B CA 1
ATOM 12889 C C . LEU B 1 405 ? -13.72319 -27.90472 -43.54274 1.000 33.90254 390 LEU B C 1
ATOM 12890 O O . LEU B 1 405 ? -13.68339 -28.70533 -44.48853 1.000 33.75886 390 LEU B O 1
ATOM 12906 N N A ASN B 1 406 ? -14.58980 -26.88804 -43.50401 0.572 27.04489 391 ASN B N 1
ATOM 12907 N N B ASN B 1 406 ? -14.58217 -26.88948 -43.51226 0.428 27.19874 391 ASN B N 1
ATOM 12908 C CA A ASN B 1 406 ? -15.41752 -26.59492 -44.67401 0.572 32.57495 391 ASN B CA 1
ATOM 12909 C CA B ASN B 1 406 ? -15.41189 -26.62537 -44.68238 0.428 32.58937 391 ASN B CA 1
ATOM 12910 C C A ASN B 1 406 ? -14.53823 -26.29570 -45.87659 0.572 35.86276 391 ASN B C 1
ATOM 12911 C C B ASN B 1 406 ? -14.54122 -26.29147 -45.88520 0.428 35.87800 391 ASN B C 1
ATOM 12912 O O A ASN B 1 406 ? -14.72806 -26.85966 -46.96280 0.572 37.88980 391 ASN B O 1
ATOM 12913 O O B ASN B 1 406 ? -14.73236 -26.83915 -46.97869 0.428 37.92946 391 ASN B O 1
ATOM 12934 N N . GLU B 1 407 ? -13.56564 -25.40159 -45.69628 1.000 34.65884 392 GLU B N 1
ATOM 12935 C CA . GLU B 1 407 ? -12.65655 -25.03619 -46.78077 1.000 32.75717 392 GLU B CA 1
ATOM 12936 C C . GLU B 1 407 ? -11.84320 -26.23469 -47.24299 1.000 38.73661 392 GLU B C 1
ATOM 12937 O O . GLU B 1 407 ? -11.71949 -26.49301 -48.44456 1.000 39.50931 392 GLU B O 1
ATOM 12949 N N . TYR B 1 408 ? -11.27841 -26.98021 -46.30682 1.000 38.86151 393 TYR B N 1
ATOM 12950 C CA . TYR B 1 408 ? -10.43799 -28.11804 -46.66613 1.000 28.55966 393 TYR B CA 1
ATOM 12951 C C . TYR B 1 408 ? -11.19858 -29.15217 -47.47595 1.000 41.48085 393 TYR B C 1
ATOM 12952 O O . TYR B 1 408 ? -10.65889 -29.72237 -48.42991 1.000 41.29997 393 TYR B O 1
ATOM 12970 N N . LEU B 1 409 ? -12.43799 -29.44175 -47.08626 1.000 36.74585 394 LEU B N 1
ATOM 12971 C CA . LEU B 1 409 ? -13.21862 -30.45793 -47.77336 1.000 37.54940 394 LEU B CA 1
ATOM 12972 C C . LEU B 1 409 ? -13.80134 -29.94163 -49.08421 1.000 49.50241 394 LEU B C 1
ATOM 12973 O O . LEU B 1 409 ? -14.22344 -30.75032 -49.91672 1.000 53.05073 394 LEU B O 1
ATOM 12989 N N . GLN B 1 410 ? -13.83803 -28.62177 -49.29267 1.000 47.26730 395 GLN B N 1
ATOM 12990 C CA . GLN B 1 410 ? -14.23150 -28.09561 -50.60016 1.000 58.75094 395 GLN B CA 1
ATOM 12991 C C . GLN B 1 410 ? -13.09337 -28.20965 -51.61124 1.000 65.56716 395 GLN B C 1
ATOM 12992 O O . GLN B 1 410 ? -13.34857 -28.17719 -52.82259 1.000 52.79843 395 GLN B O 1
ATOM 13006 N N . GLN B 1 411 ? -11.85467 -28.38362 -51.13021 1.000 66.69469 396 GLN B N 1
ATOM 13007 C CA . GLN B 1 411 ? -10.65956 -28.53839 -51.95137 1.000 65.22559 396 GLN B CA 1
ATOM 13008 C C . GLN B 1 411 ? -10.32969 -29.99276 -52.27229 1.000 74.66046 396 GLN B C 1
ATOM 13009 O O . GLN B 1 411 ? -9.43910 -30.24135 -53.09274 1.000 83.01520 396 GLN B O 1
ATOM 13023 N N . SER B 1 412 ? -11.00410 -30.94927 -51.63966 1.000 81.96380 397 SER B N 1
ATOM 13024 C CA . SER B 1 412 ? -10.79176 -32.36795 -51.91377 1.000 82.29175 397 SER B CA 1
ATOM 13025 C C . SER B 1 412 ? -11.94729 -32.92013 -52.75032 1.000 72.89620 397 SER B C 1
ATOM 13026 O O . SER B 1 412 ? -12.04891 -34.12683 -52.97495 1.000 73.81340 397 SER B O 1
#

Secondary structure (DSSP, 8-state):
----HHHHHHHHHHHHHHIIIIIHHHHTTTTB-TTTSSB---B-TTS-BS---EEHHHHHHHHHHHHHHHHHT---HHHHHHHHHHHHHHHHHSB-TTSPBPSEE-TTS-EEE--S-SHHHHHHHHHHHHHHHHH--HHHHHHHHHHHHHHHHHHH----S--EETHHHHHHHHHHHHHHHHT--TTHHHHHHHHHHHIIIIIEETTTTEE-SEE-TTS----STTTTEE-HHHHHHHHHHHHHHHHHTTS-HHHHHHHHHHHHHHHHHHB-TTT-SB-S-EETT-PPP-STTTT-EEHHHHHHHHHHHHHHHHHH--HHHHHHHHHHHHHHHHHHB-TTT-SB--EE-TTS-BS---S-SSS-SSSHHHHHHHHHHHHHHHHHHHT-/---HHHHHHHHHHHHHHIIIIIHHHHTTTTB-TTTSSB---B-TTS-BS---EEHHHHHHHHHHHHHHHHHT---HHHHHHHHHHHHHHHHHSB-TTSPBPSEE-TTS-EEE--SS-HHHHHHHHHHHHHHHHH--HHHHHHHHHHHHHHHHHHH----S--EETHHHHHHHHHHHHHHHHT--TTHHHHHHHHHHHIIIIIEETTTTEE-SEE-TTS----STTTTEE-HHHHHHHHHHHHHHHHHTTS-HHHHHHHHHHHHHHHHHHB-TTT-SB-S-EETT-PPP-STTTT-EEHHHHHHHHHHHHHHHHHH--HHHHHHHHHHHHHHHHHHB-TTT-SB--EE-TTS-BS---S-SSS-SSSHHHHHHHHHHHHHHHHHH--

Solvent-accessible surface area: 29633 Å² total; per-residue (Å²): 195,50,15,77,91,116,86,2,116,96,10,19,14,70,0,64,129,32,0,53,108,29,2,7,62,9,1,7,67,119,0,14,3,175,132,78,18,0,0,18,6,5,19,24,65,87,4,59,68,5,11,50,4,1,4,2,46,5,2,1,29,0,0,4,1,0,0,8,0,28,48,81,46,102,136,77,108,66,11,26,67,0,0,96,23,0,7,30,3,2,70,176,62,0,54,41,143,89,43,70,5,21,8,12,0,17,66,58,7,82,44,27,76,81,86,233,108,22,50,8,8,0,13,1,0,4,0,2,0,0,14,5,114,18,46,59,57,128,72,6,14,142,43,0,86,136,10,0,21,60,0,15,84,60,16,85,114,121,95,56,63,78,50,60,29,0,17,29,5,4,31,0,0,18,2,0,3,19,0,39,82,21,42,24,18,125,73,2,50,107,42,0,57,88,4,1,70,57,0,57,90,60,2,12,34,78,131,56,132,0,1,1,37,60,0,18,67,115,5,54,45,18,77,38,26,82,3,3,15,0,12,0,0,36,2,0,18,0,0,8,5,0,0,34,0,0,59,107,61,134,88,44,97,108,8,31,137,3,0,16,52,0,0,25,10,0,19,92,52,0,38,6,168,149,85,14,0,0,12,23,25,57,6,7,100,124,73,23,8,16,63,40,41,7,7,10,0,4,9,28,0,0,0,0,0,0,0,0,0,0,0,0,18,20,39,49,49,84,63,66,2,0,91,41,0,68,90,0,23,74,17,0,22,135,69,0,44,12,93,94,68,10,0,2,25,0,4,2,30,40,67,12,75,69,16,16,36,1,0,1,5,29,94,3,6,0,8,17,2,0,9,0,0,23,20,0,13,59,8,0,61,80,54,35,143,147,48,125,186,19,67,87,137,86,1,137,94,5,21,33,58,0,74,98,11,0,57,104,29,2,7,63,8,1,9,62,117,0,19,3,187,131,78,17,0,0,18,6,4,17,23,65,87,3,58,70,6,12,52,4,1,4,2,42,3,2,1,26,0,0,4,2,1,0,8,0,26,39,80,47,102,136,74,107,71,16,26,79,1,0,88,22,0,6,35,4,2,73,171,56,0,63,43,145,88,30,43,6,19,3,21,0,16,71,58,7,90,44,38,107,76,59,221,115,35,43,7,3,0,9,2,0,4,0,3,0,0,10,5,109,18,43,58,46,141,70,6,14,144,46,0,84,123,3,0,17,52,0,16,110,65,30,69,110,164,94,63,65,81,54,50,28,0,16,47,2,4,30,0,0,15,1,0,2,22,0,33,71,24,42,24,18,130,75,2,66,94,44,0,70,101,10,10,90,47,0,81,78,62,0,13,34,75,129,58,121,0,1,1,34,64,0,17,73,115,5,55,46,16,82,38,25,62,2,5,18,0,12,0,0,37,2,0,17,0,0,8,4,0,0,32,0,0,58,108,67,140,84,24,82,166,21,30,150,5,0,15,45,0,0,21,13,0,14,88,57,0,41,5,186,140,83,15,0,0,12,26,24,54,5,6,101,121,88,22,9,13,64,40,42,7,6,11,0,4,8,29,0,0,0,0,0,0,0,0,0,0,0,0,28,20,36,45,53,87,111,68,4,6,94,34,0,99,82,0,22,73,15,0,23,136,68,0,46,13,93,94,68,9,1,1,23,0,3,1,30,39,67,12,73,68,16,16,36,1,0,1,6,29,78,2,5,0,8,16,2,0,9,0,1,28,19,0,10,60,6,0,69,92,63,32,169,156,87

Radius of gyration: 28.28 Å; Cα contacts (8 Å, |Δi|>4): 1442; chains: 2; bounding box: 60×52×91 Å

Organism: Pedobacter heparinus (strain ATCC 13125 / DSM 2366 / CIP 104194 / JCM 7457 / NBRC 12017 / NCIMB 9290 / NRRL B-14731 / HIM 762-3) (NCBI:txid485917)

Nearest PDB structures (foldseek):
  8bry-assembly1_B  TM=1.001E+00  e=3.822E-67  Pedobacter heparinus
  6f04-assembly1_A-2  TM=9.702E-01  e=2.791E-37  Nostoc sp. KVJ10
  2gz6-assembly1_B  TM=9.581E-01  e=4.013E-35  Anabaena sp. CH1
  2gz6-assembly1_A  TM=9.622E-01  e=1.460E-34  Anabaena sp. CH1
  1fp3-assembly1_A  TM=9.610E-01  e=8.871E-32  Sus scrofa

Foldseek 3Di:
DLADLVNLVVLLVVLVCQLPPFQVVLFPDVQADPPQFFGQFFAFQQSDHPFLKDFLLVLLQQLLVLLCCCVPPHVDVRSLVNSVRSLVLQVPAQADPVGAGAGIAGNNRHGDGRDPDNSSLLSLLLSLQSSCQSPVDVVSLVSNVVSLVVLVVCLVPPVPQDKDFLVSLQSNLVSLVSNCVGPHDVVRPVSNVVSVCCQVQQAQDVVLLGGFGMAGPNNHQDPDQVSQKHFLLVLLLSLVSLLVVCVVVVNPVVSLVVSVSSLVSSCVVFADPPQGAGFGIAGSVRDDHDDPRRLKHFQQSLLSLLSSLLSNCLSPVDVVSSVVNVRSVVLNCVQFADPPNGDGQTIGGNNRHHDGGIQDDNPHGSHRSSVSSVSSSVVSVVSSVVVD/DCDLVNLVVLLVVLVCQLPPFQPVLFPDVQADPPQFFGQWFAFQQRHHPFLKDFLLVLLQQLLLLLVCCVPPHVDVRSLVNSVSSLVLCVPAFADPVGAGAGIAGNNRHGDGRDPDRSSLLSLLLSLLSSCQSPVPVVSLVSNVVSLVVLVCPLPPHPPFDKDFLVSLQSNLVSLVSNCVRPRDVCSPVSNVVSVCVQVQQAQDPVLLGGFGMAGPNNHQDPDQVSQKDFLLVLLLSLVSLLVVCVVVVNPVVSLVVSVSSNVSSCVQFADPPQGAGFGIAGSVRDDHDDPRRLKHFQQSLLSLLSSLVSNCLSPVDVVSVVVNVRSVCLRCVQFADPPNGDGDTIGGNNRHHDGGIQDDNPHGSHRSSVSSVSSSVVSVVSSVVD

InterPro domains:
  IPR008928 Six-hairpin glycosidase superfamily [SSF48208] (14-399)
  IPR010819 N-acylglucosamine 2-epimerase/Cellobiose 2-epimerase [PF07221] (44-370)
  IPR012341 Six-hairpin glycosidase-like superfamily [G3DSA:1.50.10.10] (4-398)